Protein AF-0000000080264512 (afdb_homodimer)

Structure (mmCIF, N/CA/C/O backbone):
data_AF-0000000080264512-model_v1
#
loop_
_entity.id
_entity.type
_entity.pdbx_description
1 polymer 'Long-chain-alcohol oxidase'
#
loop_
_atom_site.group_PDB
_atom_site.id
_atom_site.type_symbol
_atom_site.label_atom_id
_atom_site.label_alt_id
_atom_site.label_comp_id
_atom_site.label_asym_id
_atom_site.label_entity_id
_atom_site.label_seq_id
_atom_site.pdbx_PDB_ins_code
_atom_site.Cartn_x
_atom_site.Cartn_y
_atom_site.Cartn_z
_atom_site.occupancy
_atom_site.B_iso_or_equiv
_atom_site.auth_seq_id
_atom_site.auth_comp_id
_atom_site.auth_asym_id
_atom_site.auth_atom_id
_atom_site.pdbx_PDB_model_num
ATOM 1 N N . MET A 1 1 ? 17.234 -27.578 -36.781 1 35.91 1 MET A N 1
ATOM 2 C CA . MET A 1 1 ? 16.781 -27.188 -35.469 1 35.91 1 MET A CA 1
ATOM 3 C C . MET A 1 1 ? 16.281 -28.406 -34.688 1 35.91 1 MET A C 1
ATOM 5 O O . MET A 1 1 ? 15.617 -29.281 -35.25 1 35.91 1 MET A O 1
ATOM 9 N N . TYR A 1 2 ? 17.016 -28.656 -33.688 1 38.12 2 TYR A N 1
ATOM 10 C CA . TYR A 1 2 ? 16.656 -29.828 -32.875 1 38.12 2 TYR A CA 1
ATOM 11 C C . TYR A 1 2 ? 15.156 -29.812 -32.531 1 38.12 2 TYR A C 1
ATOM 13 O O . TYR A 1 2 ? 14.656 -28.875 -31.922 1 38.12 2 TYR A O 1
ATOM 21 N N . GLN A 1 3 ? 14.289 -30.547 -33.375 1 47.09 3 GLN A N 1
ATOM 22 C CA . GLN A 1 3 ? 12.898 -30.812 -33 1 47.09 3 GLN A CA 1
ATOM 23 C C . GLN A 1 3 ? 12.789 -32.062 -32.125 1 47.09 3 GLN A C 1
ATOM 25 O O . GLN A 1 3 ? 12.781 -33.188 -32.625 1 47.09 3 GLN A O 1
ATOM 30 N N . GLY A 1 4 ? 13.25 -32.094 -30.969 1 46.91 4 GLY A N 1
ATOM 31 C CA . GLY A 1 4 ? 13.266 -33.25 -30.094 1 46.91 4 GLY A CA 1
ATOM 32 C C . GLY A 1 4 ? 11.875 -33.75 -29.734 1 46.91 4 GLY A C 1
ATOM 33 O O . GLY A 1 4 ? 10.883 -33.062 -29.984 1 46.91 4 GLY A O 1
ATOM 34 N N . PRO A 1 5 ? 11.906 -35 -29.344 1 48.16 5 PRO A N 1
ATOM 35 C CA . PRO A 1 5 ? 10.633 -35.594 -28.953 1 48.16 5 PRO A CA 1
ATOM 36 C C . PRO A 1 5 ? 9.992 -34.844 -27.766 1 48.16 5 PRO A C 1
ATOM 38 O O . PRO A 1 5 ? 10.672 -34.156 -27.031 1 48.16 5 PRO A O 1
ATOM 41 N N . LEU A 1 6 ? 8.688 -35.031 -27.656 1 60.47 6 LEU A N 1
ATOM 42 C CA . LEU A 1 6 ? 7.902 -34.469 -26.547 1 60.47 6 LEU A CA 1
ATOM 43 C C . LEU A 1 6 ? 8.336 -35.062 -25.219 1 60.47 6 LEU A C 1
ATOM 45 O O . LEU A 1 6 ? 8.93 -36.156 -25.188 1 60.47 6 LEU A O 1
ATOM 49 N N . CYS A 1 7 ? 8.242 -34.375 -24.188 1 66 7 CYS A N 1
ATOM 50 C CA . CYS A 1 7 ? 8.641 -34.75 -22.844 1 66 7 CYS A CA 1
ATOM 51 C C . CYS A 1 7 ? 7.824 -35.969 -22.359 1 66 7 CYS A C 1
ATOM 53 O O . CYS A 1 7 ? 8.344 -36.844 -21.672 1 66 7 CYS A O 1
ATOM 55 N N . VAL A 1 8 ? 6.543 -36 -22.766 1 71.25 8 VAL A N 1
ATOM 56 C CA . VAL A 1 8 ? 5.676 -37.094 -22.359 1 71.25 8 VAL A CA 1
ATOM 57 C C . VAL A 1 8 ? 5.375 -38 -23.562 1 71.25 8 VAL A C 1
ATOM 59 O O . VAL A 1 8 ? 5.082 -37.5 -24.656 1 71.25 8 VAL A O 1
ATOM 62 N N . ASP A 1 9 ? 5.652 -39.312 -23.391 1 71.06 9 ASP A N 1
ATOM 63 C CA . ASP A 1 9 ? 5.379 -40.281 -24.453 1 71.06 9 ASP A CA 1
ATOM 64 C C . ASP A 1 9 ? 3.91 -40.688 -24.453 1 71.06 9 ASP A C 1
ATOM 66 O O . ASP A 1 9 ? 3.512 -41.625 -23.719 1 71.06 9 ASP A O 1
ATOM 70 N N . VAL A 1 10 ? 3.129 -40.188 -25.25 1 68.69 10 VAL A N 1
ATOM 71 C CA . VAL A 1 10 ? 1.685 -40.406 -25.266 1 68.69 10 VAL A CA 1
ATOM 72 C C . VAL A 1 10 ? 1.366 -41.75 -25.906 1 68.69 10 VAL A C 1
ATOM 74 O O . VAL A 1 10 ? 0.235 -42.219 -25.812 1 68.69 10 VAL A O 1
ATOM 77 N N . SER A 1 11 ? 2.361 -42.375 -26.469 1 76.06 11 SER A N 1
ATOM 78 C CA . SER A 1 11 ? 2.148 -43.688 -27.062 1 76.06 11 SER A CA 1
ATOM 79 C C . SER A 1 11 ? 2.293 -44.812 -26.031 1 76.06 11 SER A C 1
ATOM 81 O O . SER A 1 11 ? 1.875 -45.938 -26.266 1 76.06 11 SER A O 1
ATOM 83 N N . ARG A 1 12 ? 2.783 -44.438 -24.922 1 86.81 12 ARG A N 1
ATOM 84 C CA . ARG A 1 12 ? 2.977 -45.375 -23.812 1 86.81 12 ARG A CA 1
ATOM 85 C C . ARG A 1 12 ? 1.646 -45.719 -23.156 1 86.81 12 ARG A C 1
ATOM 87 O O . ARG A 1 12 ? 0.772 -44.875 -23.016 1 86.81 12 ARG A O 1
ATOM 94 N N . ASN A 1 13 ? 1.471 -47.031 -22.891 1 92.56 13 ASN A N 1
ATOM 95 C CA . ASN A 1 13 ? 0.283 -47.469 -22.172 1 92.56 13 ASN A CA 1
ATOM 96 C C . ASN A 1 13 ? 0.517 -47.5 -20.672 1 92.56 13 ASN A C 1
ATOM 98 O O . ASN A 1 13 ? 0.729 -48.562 -20.078 1 92.56 13 ASN A O 1
ATOM 102 N N . TYR A 1 14 ? 0.342 -46.5 -20.047 1 94.75 14 TYR A N 1
ATOM 103 C CA . TYR A 1 14 ? 0.571 -46.312 -18.609 1 94.75 14 TYR A CA 1
ATOM 104 C C . TYR A 1 14 ? -0.387 -47.156 -17.797 1 94.75 14 TYR A C 1
ATOM 106 O O . TYR A 1 14 ? -0.011 -47.688 -16.75 1 94.75 14 TYR A O 1
ATOM 114 N N . ALA A 1 15 ? -1.663 -47.312 -18.25 1 95.81 15 ALA A N 1
ATOM 115 C CA . ALA A 1 15 ? -2.701 -48 -17.5 1 95.81 15 ALA A CA 1
ATOM 116 C C . ALA A 1 15 ? -2.334 -49.469 -17.297 1 95.81 15 ALA A C 1
ATOM 118 O O . ALA A 1 15 ? -2.521 -50.031 -16.203 1 95.81 15 ALA A O 1
ATOM 119 N N . ASP A 1 16 ? -1.79 -50.062 -18.312 1 95.38 16 ASP A N 1
ATOM 120 C CA . ASP A 1 16 ? -1.408 -51.469 -18.234 1 95.38 16 ASP A CA 1
ATOM 121 C C . ASP A 1 16 ? -0.213 -51.688 -17.312 1 95.38 16 ASP A C 1
ATOM 123 O O . ASP A 1 16 ? -0.007 -52.781 -16.766 1 95.38 16 ASP A O 1
ATOM 127 N N . GLU A 1 17 ? 0.54 -50.656 -17.172 1 93.38 17 GLU A N 1
ATOM 128 C CA . GLU A 1 17 ? 1.74 -50.75 -16.344 1 93.38 17 GLU A CA 1
ATOM 129 C C . GLU A 1 17 ? 1.394 -50.688 -14.852 1 93.38 17 GLU A C 1
ATOM 131 O O . GLU A 1 17 ? 2.092 -51.281 -14.023 1 93.38 17 GLU A O 1
ATOM 136 N N . ILE A 1 18 ? 0.313 -50.031 -14.523 1 94.81 18 ILE A N 1
ATOM 137 C CA . ILE A 1 18 ? 0.167 -49.781 -13.094 1 94.81 18 ILE A CA 1
ATOM 138 C C . ILE A 1 18 ? -1.145 -50.406 -12.594 1 94.81 18 ILE A C 1
ATOM 140 O O . ILE A 1 18 ? -1.364 -50.5 -11.383 1 94.81 18 ILE A O 1
ATOM 144 N N . TRP A 1 19 ? -2.059 -50.906 -13.516 1 96.75 19 TRP A N 1
ATOM 145 C CA . TRP A 1 19 ? -3.357 -51.406 -13.078 1 96.75 19 TRP A CA 1
ATOM 146 C C . TRP A 1 19 ? -3.697 -52.719 -13.789 1 96.75 19 TRP A C 1
ATOM 148 O O . TRP A 1 19 ? -3.303 -52.906 -14.938 1 96.75 19 TRP A O 1
ATOM 158 N N . ASP A 1 20 ? -4.473 -53.562 -13.125 1 97.06 20 ASP A N 1
ATOM 159 C CA . ASP A 1 20 ? -5.074 -54.719 -13.773 1 97.06 20 ASP A CA 1
ATOM 160 C C . ASP A 1 20 ? -6.414 -54.375 -14.406 1 97.06 20 ASP A C 1
ATOM 162 O O . ASP A 1 20 ? -6.824 -53.219 -14.398 1 97.06 20 ASP A O 1
ATOM 166 N N . ALA A 1 21 ? -7.066 -55.312 -15.016 1 97.06 21 ALA A N 1
ATOM 167 C CA . ALA A 1 21 ? -8.297 -55.062 -15.766 1 97.06 21 ALA A CA 1
ATOM 168 C C . ALA A 1 21 ? -9.406 -54.562 -14.852 1 97.06 21 ALA A C 1
ATOM 170 O O . ALA A 1 21 ? -10.195 -53.688 -15.242 1 97.06 21 ALA A O 1
ATOM 171 N N . SER A 1 22 ? -9.492 -55.125 -13.672 1 97.44 22 SER A N 1
ATOM 172 C CA . SER A 1 22 ? -10.531 -54.719 -12.727 1 97.44 22 SER A CA 1
ATOM 173 C C . SER A 1 22 ? -10.312 -53.281 -12.234 1 97.44 22 SER A C 1
ATOM 175 O O . SER A 1 22 ? -11.273 -52.531 -12.07 1 97.44 22 SER A O 1
ATOM 177 N N . GLN A 1 23 ? -9.102 -52.969 -11.984 1 97.69 23 GLN A N 1
ATOM 178 C CA . GLN A 1 23 ? -8.773 -51.594 -11.547 1 97.69 23 GLN A CA 1
ATOM 179 C C . GLN A 1 23 ? -9.102 -50.594 -12.633 1 97.69 23 GLN A C 1
ATOM 181 O O . GLN A 1 23 ? -9.594 -49.5 -12.336 1 97.69 23 GLN A O 1
ATOM 186 N N . LYS A 1 24 ? -8.836 -50.875 -13.852 1 98.06 24 LYS A N 1
ATOM 187 C CA . LYS A 1 24 ? -9.156 -50 -14.977 1 98.06 24 LYS A CA 1
ATOM 188 C C . LYS A 1 24 ? -10.656 -49.75 -15.07 1 98.06 24 LYS A C 1
ATOM 190 O O . LYS A 1 24 ? -11.094 -48.625 -15.32 1 98.06 24 LYS A O 1
ATOM 195 N N . ARG A 1 25 ? -11.383 -50.812 -14.883 1 97.81 25 ARG A N 1
ATOM 196 C CA . ARG A 1 25 ? -12.836 -50.688 -14.906 1 97.81 25 ARG A CA 1
ATOM 197 C C . ARG A 1 25 ? -13.336 -49.812 -13.766 1 97.81 25 ARG A C 1
ATOM 199 O O . ARG A 1 25 ? -14.281 -49.062 -13.938 1 97.81 25 ARG A O 1
ATOM 206 N N . ALA A 1 26 ? -12.703 -50.031 -12.625 1 97.94 26 ALA A N 1
ATOM 207 C CA . ALA A 1 26 ? -13.055 -49.188 -11.469 1 97.94 26 ALA A CA 1
ATOM 208 C C . ALA A 1 26 ? -12.805 -47.719 -11.75 1 97.94 26 ALA A C 1
ATOM 210 O O . ALA A 1 26 ? -13.633 -46.875 -11.422 1 97.94 26 ALA A O 1
ATOM 211 N N . VAL A 1 27 ? -11.641 -47.375 -12.344 1 97.94 27 VAL A N 1
ATOM 212 C CA . VAL A 1 27 ? -11.273 -46 -12.68 1 97.94 27 VAL A CA 1
ATOM 213 C C . VAL A 1 27 ? -12.32 -45.406 -13.617 1 97.94 27 VAL A C 1
ATOM 215 O O . VAL A 1 27 ? -12.75 -44.25 -13.438 1 97.94 27 VAL A O 1
ATOM 218 N N . ALA A 1 28 ? -12.734 -46.156 -14.594 1 98.19 28 ALA A N 1
ATOM 219 C CA . ALA A 1 28 ? -13.742 -45.688 -15.547 1 98.19 28 ALA A CA 1
ATOM 220 C C . ALA A 1 28 ? -15.062 -45.375 -14.852 1 98.19 28 ALA A C 1
ATOM 222 O O . ALA A 1 28 ? -15.688 -44.344 -15.117 1 98.19 28 ALA A O 1
ATOM 223 N N . ALA A 1 29 ? -15.492 -46.25 -13.969 1 98.19 29 ALA A N 1
ATOM 224 C CA . ALA A 1 29 ? -16.766 -46.094 -13.273 1 98.19 29 ALA A CA 1
ATOM 225 C C . ALA A 1 29 ? -16.734 -44.875 -12.352 1 98.19 29 ALA A C 1
ATOM 227 O O . ALA A 1 29 ? -17.703 -44.125 -12.289 1 98.19 29 ALA A O 1
ATOM 228 N N . ILE A 1 30 ? -15.68 -44.75 -11.633 1 98.06 30 ILE A N 1
ATOM 229 C CA . ILE A 1 30 ? -15.531 -43.625 -10.703 1 98.06 30 ILE A CA 1
ATOM 230 C C . ILE A 1 30 ? -15.469 -42.312 -11.484 1 98.06 30 ILE A C 1
ATOM 232 O O . ILE A 1 30 ? -16.109 -41.344 -11.109 1 98.06 30 ILE A O 1
ATOM 236 N N . GLY A 1 31 ? -14.656 -42.25 -12.578 1 98.38 31 GLY A N 1
ATOM 237 C CA . GLY A 1 31 ? -14.594 -41.094 -13.422 1 98.38 31 GLY A CA 1
ATOM 238 C C . GLY A 1 31 ? -15.953 -40.656 -13.953 1 98.38 31 GLY A C 1
ATOM 239 O O . GLY A 1 31 ? -16.297 -39.469 -13.938 1 98.38 31 GLY A O 1
ATOM 240 N N . ASP A 1 32 ? -16.734 -41.625 -14.398 1 98.25 32 ASP A N 1
ATOM 241 C CA . ASP A 1 32 ? -18.047 -41.375 -14.953 1 98.25 32 ASP A CA 1
ATOM 242 C C . ASP A 1 32 ? -19.031 -40.906 -13.875 1 98.25 32 ASP A C 1
ATOM 244 O O . ASP A 1 32 ? -20.062 -40.312 -14.172 1 98.25 32 ASP A O 1
ATOM 248 N N . ALA A 1 33 ? -18.734 -41.25 -12.633 1 98 33 ALA A N 1
ATOM 249 C CA . ALA A 1 33 ? -19.562 -40.75 -11.531 1 98 33 ALA A CA 1
ATOM 250 C C . ALA A 1 33 ? -19.219 -39.312 -11.172 1 98 33 ALA A C 1
ATOM 252 O O . ALA A 1 33 ? -20.094 -38.562 -10.742 1 98 33 ALA A O 1
ATOM 253 N N . ILE A 1 34 ? -18 -38.969 -11.305 1 97.94 34 ILE A N 1
ATOM 254 C CA . ILE A 1 34 ? -17.547 -37.594 -11 1 97.94 34 ILE A CA 1
ATOM 255 C C . ILE A 1 34 ? -18 -36.656 -12.102 1 97.94 34 ILE A C 1
ATOM 257 O O . ILE A 1 34 ? -18.578 -35.594 -11.82 1 97.94 34 ILE A O 1
ATOM 261 N N . VAL A 1 35 ? -17.703 -36.969 -13.328 1 98.12 35 VAL A N 1
ATOM 262 C CA . VAL A 1 35 ? -18.25 -36.312 -14.5 1 98.12 35 VAL A CA 1
ATOM 263 C C . VAL A 1 35 ? -19.281 -37.219 -15.172 1 98.12 35 VAL A C 1
ATOM 265 O O . VAL A 1 35 ? -18.953 -37.969 -16.078 1 98.12 35 VAL A O 1
ATOM 268 N N . ALA A 1 36 ? -20.531 -36.969 -14.852 1 97.56 36 ALA A N 1
ATOM 269 C CA . ALA A 1 36 ? -21.578 -37.938 -15.219 1 97.56 36 ALA A CA 1
ATOM 270 C C . ALA A 1 36 ? -22.516 -37.344 -16.266 1 97.56 36 ALA A C 1
ATOM 272 O O . ALA A 1 36 ? -22.672 -36.125 -16.359 1 97.56 36 ALA A O 1
ATOM 273 N N . THR A 1 37 ? -23.078 -38.25 -17 1 97.25 37 THR A N 1
ATOM 274 C CA . THR A 1 37 ? -24.234 -37.875 -17.797 1 97.25 37 THR A CA 1
ATOM 275 C C . THR A 1 37 ? -25.406 -37.5 -16.906 1 97.25 37 THR A C 1
ATOM 277 O O . THR A 1 37 ? -25.75 -38.219 -15.984 1 97.25 37 THR A O 1
ATOM 280 N N . LEU A 1 38 ? -25.984 -36.375 -17.203 1 97.31 38 LEU A N 1
ATOM 281 C CA . LEU A 1 38 ? -27.109 -35.906 -16.406 1 97.31 38 LEU A CA 1
ATOM 282 C C . LEU A 1 38 ? -28.438 -36.438 -16.984 1 97.31 38 LEU A C 1
ATOM 284 O O . LEU A 1 38 ? -28.672 -36.312 -18.188 1 97.31 38 LEU A O 1
ATOM 288 N N . PRO A 1 39 ? -29.281 -36.938 -16.094 1 96.12 39 PRO A N 1
ATOM 289 C CA . PRO A 1 39 ? -30.641 -37.219 -16.547 1 96.12 39 PRO A CA 1
ATOM 290 C C . PRO A 1 39 ? -31.375 -36 -17.047 1 96.12 39 PRO A C 1
ATOM 292 O O . PRO A 1 39 ? -30.984 -34.875 -16.734 1 96.12 39 PRO A O 1
ATOM 295 N N . ALA A 1 40 ? -32.438 -36.188 -17.766 1 95.75 40 ALA A N 1
ATOM 296 C CA . ALA A 1 40 ? -33.156 -35.125 -18.453 1 95.75 40 ALA A CA 1
ATOM 297 C C . ALA A 1 40 ? -33.625 -34.062 -17.469 1 95.75 40 ALA A C 1
ATOM 299 O O . ALA A 1 40 ? -33.531 -32.844 -17.75 1 95.75 40 ALA A O 1
ATOM 300 N N . ASN A 1 41 ? -34.062 -34.406 -16.344 1 95.88 41 ASN A N 1
ATOM 301 C CA . ASN A 1 41 ? -34.531 -33.469 -15.359 1 95.88 41 ASN A CA 1
ATOM 302 C C . ASN A 1 41 ? -33.406 -32.625 -14.789 1 95.88 41 ASN A C 1
ATOM 304 O O . ASN A 1 41 ? -33.562 -31.422 -14.578 1 95.88 41 ASN A O 1
ATOM 308 N N . GLU A 1 42 ? -32.281 -33.25 -14.547 1 96.19 42 GLU A N 1
ATOM 309 C CA . GLU A 1 42 ? -31.125 -32.531 -14.023 1 96.19 42 GLU A CA 1
ATOM 310 C C . GLU A 1 42 ? -30.5 -31.625 -15.078 1 96.19 42 GLU A C 1
ATOM 312 O O . GLU A 1 42 ? -30.047 -30.516 -14.773 1 96.19 42 GLU A O 1
ATOM 317 N N . ALA A 1 43 ? -30.484 -32.125 -16.297 1 96.88 43 ALA A N 1
ATOM 318 C CA . ALA A 1 43 ? -30 -31.281 -17.391 1 96.88 43 ALA A CA 1
ATOM 319 C C . ALA A 1 43 ? -30.844 -30.016 -17.531 1 96.88 43 ALA A C 1
ATOM 321 O O . ALA A 1 43 ? -30.328 -28.922 -17.766 1 96.88 43 ALA A O 1
ATOM 322 N N . ALA A 1 44 ? -32.156 -30.188 -17.391 1 96.12 44 ALA A N 1
ATOM 323 C CA . ALA A 1 44 ? -33.062 -29.062 -17.469 1 96.12 44 ALA A CA 1
ATOM 324 C C . ALA A 1 44 ? -32.844 -28.078 -16.312 1 96.12 44 ALA A C 1
ATOM 326 O O . ALA A 1 44 ? -32.938 -26.875 -16.484 1 96.12 44 ALA A O 1
ATOM 327 N N . ASP A 1 45 ? -32.594 -28.656 -15.203 1 95.5 45 ASP A N 1
ATOM 328 C CA . ASP A 1 45 ? -32.281 -27.828 -14.031 1 95.5 45 ASP A CA 1
ATOM 329 C C . ASP A 1 45 ? -31.016 -27 -14.258 1 95.5 45 ASP A C 1
ATOM 331 O O . ASP A 1 45 ? -30.984 -25.812 -13.969 1 95.5 45 ASP A O 1
ATOM 335 N N . MET A 1 46 ? -29.984 -27.609 -14.711 1 95.44 46 MET A N 1
ATOM 336 C CA . MET A 1 46 ? -28.734 -26.922 -15.023 1 95.44 46 MET A CA 1
ATOM 337 C C . MET A 1 46 ? -28.969 -25.797 -16.031 1 95.44 46 MET A C 1
ATOM 339 O O . MET A 1 46 ? -28.516 -24.672 -15.828 1 95.44 46 MET A O 1
ATOM 343 N N . LEU A 1 47 ? -29.688 -26.078 -17.062 1 94.75 47 LEU A N 1
ATOM 344 C CA . LEU A 1 47 ? -29.922 -25.141 -18.156 1 94.75 47 LEU A CA 1
ATOM 345 C C . LEU A 1 47 ? -30.812 -23.984 -17.688 1 94.75 47 LEU A C 1
ATOM 347 O O . LEU A 1 47 ? -30.672 -22.859 -18.156 1 94.75 47 LEU A O 1
ATOM 351 N N . GLY A 1 48 ? -31.672 -24.219 -16.781 1 91.69 48 GLY A N 1
ATOM 352 C CA . GLY A 1 48 ? -32.594 -23.219 -16.266 1 91.69 48 GLY A CA 1
ATOM 353 C C . GLY A 1 48 ? -31.906 -22.172 -15.414 1 91.69 48 GLY A C 1
ATOM 354 O O . GLY A 1 48 ? -32.469 -21.078 -15.203 1 91.69 48 GLY A O 1
ATOM 355 N N . GLN A 1 49 ? -30.781 -22.438 -14.938 1 89.25 49 GLN A N 1
ATOM 356 C CA . GLN A 1 49 ? -30.094 -21.547 -14.016 1 89.25 49 GLN A CA 1
ATOM 357 C C . GLN A 1 49 ? -29.031 -20.719 -14.742 1 89.25 49 GLN A C 1
ATOM 359 O O . GLN A 1 49 ? -28.344 -19.906 -14.125 1 89.25 49 GLN A O 1
ATOM 364 N N . LEU A 1 50 ? -28.938 -20.922 -15.984 1 90.12 50 LEU A N 1
ATOM 365 C CA . LEU A 1 50 ? -27.969 -20.156 -16.75 1 90.12 50 LEU A CA 1
ATOM 366 C C . LEU A 1 50 ? -28.391 -18.703 -16.891 1 90.12 50 LEU A C 1
ATOM 368 O O . LEU A 1 50 ? -29.578 -18.391 -16.875 1 90.12 50 LEU A O 1
ATOM 372 N N . PRO A 1 51 ? -27.406 -17.844 -16.953 1 86.12 51 PRO A N 1
ATOM 373 C CA . PRO A 1 51 ? -27.75 -16.438 -17.156 1 86.12 51 PRO A CA 1
ATOM 374 C C . PRO A 1 51 ? -28.641 -16.203 -18.375 1 86.12 51 PRO A C 1
ATOM 376 O O . PRO A 1 51 ? -28.438 -16.859 -19.406 1 86.12 51 PRO A O 1
ATOM 379 N N . PRO A 1 52 ? -29.547 -15.211 -18.281 1 82.94 52 PRO A N 1
ATOM 380 C CA . PRO A 1 52 ? -30.516 -15.008 -19.359 1 82.94 52 PRO A CA 1
ATOM 381 C C . PRO A 1 52 ? -29.891 -14.477 -20.641 1 82.94 52 PRO A C 1
ATOM 383 O O . PRO A 1 52 ? -30.406 -14.711 -21.734 1 82.94 52 PRO A O 1
ATOM 386 N N . ASP A 1 53 ? -28.766 -13.852 -20.484 1 85.44 53 ASP A N 1
ATOM 387 C CA . ASP A 1 53 ? -28.172 -13.203 -21.656 1 85.44 53 ASP A CA 1
ATOM 388 C C . ASP A 1 53 ? -27.266 -14.164 -22.406 1 85.44 53 ASP A C 1
ATOM 390 O O . ASP A 1 53 ? -26.688 -13.805 -23.438 1 85.44 53 ASP A O 1
ATOM 394 N N . MET A 1 54 ? -27.219 -15.398 -22 1 90.12 54 MET A N 1
ATOM 395 C CA . MET A 1 54 ? -26.406 -16.375 -22.719 1 90.12 54 MET A CA 1
ATOM 396 C C . MET A 1 54 ? -27.016 -16.703 -24.062 1 90.12 54 MET A C 1
ATOM 398 O O . MET A 1 54 ? -28.234 -16.828 -24.188 1 90.12 54 MET A O 1
ATOM 402 N N . SER A 1 55 ? -26.203 -16.844 -25.094 1 90.56 55 SER A N 1
ATOM 403 C CA . SER A 1 55 ? -26.672 -17.078 -26.453 1 90.56 55 SER A CA 1
ATOM 404 C C . SER A 1 55 ? -27.266 -18.469 -26.609 1 90.56 55 SER A C 1
ATOM 406 O O . SER A 1 55 ? -26.922 -19.391 -25.859 1 90.56 55 SER A O 1
ATOM 408 N N . GLU A 1 56 ? -28.094 -18.641 -27.516 1 92.56 56 GLU A N 1
ATOM 409 C CA . GLU A 1 56 ? -28.703 -19.953 -27.781 1 92.56 56 GLU A CA 1
ATOM 410 C C . GLU A 1 56 ? -27.656 -20.953 -28.266 1 92.56 56 GLU A C 1
ATOM 412 O O . GLU A 1 56 ? -27.75 -22.141 -27.969 1 92.56 56 GLU A O 1
ATOM 417 N N . ALA A 1 57 ? -26.75 -20.484 -29 1 93.88 57 ALA A N 1
ATOM 418 C CA . ALA A 1 57 ? -25.672 -21.344 -29.469 1 93.88 57 ALA A CA 1
ATOM 419 C C . ALA A 1 57 ? -24.906 -21.938 -28.281 1 93.88 57 ALA A C 1
ATOM 421 O O . ALA A 1 57 ? -24.578 -23.125 -28.281 1 93.88 57 ALA A O 1
ATOM 422 N N . GLN A 1 58 ? -24.641 -21.172 -27.359 1 93.19 58 GLN A N 1
ATOM 423 C CA . GLN A 1 58 ? -23.953 -21.641 -26.172 1 93.19 58 GLN A CA 1
ATOM 424 C C . GLN A 1 58 ? -24.828 -22.594 -25.344 1 93.19 58 GLN A C 1
ATOM 426 O O . GLN A 1 58 ? -24.344 -23.578 -24.812 1 93.19 58 GLN A O 1
ATOM 431 N N . ARG A 1 59 ? -26.062 -22.281 -25.266 1 94.88 59 ARG A N 1
ATOM 432 C CA . ARG A 1 59 ? -27 -23.156 -24.562 1 94.88 59 ARG A CA 1
ATOM 433 C C . ARG A 1 59 ? -27.047 -24.547 -25.203 1 94.88 59 ARG A C 1
ATOM 435 O O . ARG A 1 59 ? -27.156 -25.547 -24.5 1 94.88 59 ARG A O 1
ATOM 442 N N . ALA A 1 60 ? -27.031 -24.516 -26.5 1 96.12 60 ALA A N 1
ATOM 443 C CA . ALA A 1 60 ? -27.047 -25.781 -27.219 1 96.12 60 ALA A CA 1
ATOM 444 C C . ALA A 1 60 ? -25.797 -26.609 -26.891 1 96.12 60 ALA A C 1
ATOM 446 O O . ALA A 1 60 ? -25.891 -27.828 -26.703 1 96.12 60 ALA A O 1
ATOM 447 N N . LEU A 1 61 ? -24.672 -25.984 -26.859 1 96.94 61 LEU A N 1
ATOM 448 C CA . LEU A 1 61 ? -23.438 -26.672 -26.516 1 96.94 61 LEU A CA 1
ATOM 449 C C . LEU A 1 61 ? -23.484 -27.188 -25.078 1 96.94 61 LEU A C 1
ATOM 451 O O . LEU A 1 61 ? -22.969 -28.266 -24.797 1 96.94 61 LEU A O 1
ATOM 455 N N . LEU A 1 62 ? -24.109 -26.453 -24.219 1 97.56 62 LEU A N 1
ATOM 456 C CA . LEU A 1 62 ? -24.203 -26.844 -22.812 1 97.56 62 LEU A CA 1
ATOM 457 C C . LEU A 1 62 ? -25.172 -28.016 -22.641 1 97.56 62 LEU A C 1
ATOM 459 O O . LEU A 1 62 ? -25.016 -28.828 -21.734 1 97.56 62 LEU A O 1
ATOM 463 N N . ARG A 1 63 ? -26.156 -28.125 -23.547 1 96.94 63 ARG A N 1
ATOM 464 C CA . ARG A 1 63 ? -27.031 -29.297 -23.547 1 96.94 63 ARG A CA 1
ATOM 465 C C . ARG A 1 63 ? -26.234 -30.562 -23.844 1 96.94 63 ARG A C 1
ATOM 467 O O . ARG A 1 63 ? -26.438 -31.609 -23.219 1 96.94 63 ARG A O 1
ATOM 474 N N . GLU A 1 64 ? -25.344 -30.438 -24.766 1 97.56 64 GLU A N 1
ATOM 475 C CA . GLU A 1 64 ? -24.453 -31.562 -25.062 1 97.56 64 GLU A CA 1
ATOM 476 C C . GLU A 1 64 ? -23.516 -31.844 -23.891 1 97.56 64 GLU A C 1
ATOM 478 O O . GLU A 1 64 ? -23.25 -33 -23.562 1 97.56 64 GLU A O 1
ATOM 483 N N . TYR A 1 65 ? -23.016 -30.797 -23.359 1 97.94 65 TYR A N 1
ATOM 484 C CA . TYR A 1 65 ? -22.125 -30.906 -22.203 1 97.94 65 TYR A CA 1
ATOM 485 C C . TYR A 1 65 ? -22.781 -31.672 -21.062 1 97.94 65 TYR A C 1
ATOM 487 O O . TYR A 1 65 ? -22.141 -32.469 -20.391 1 97.94 65 TYR A O 1
ATOM 495 N N . ALA A 1 66 ? -24.078 -31.453 -20.859 1 98.06 66 ALA A N 1
ATOM 496 C CA . ALA A 1 66 ? -24.828 -32.125 -19.797 1 98.06 66 ALA A CA 1
ATOM 497 C C . ALA A 1 66 ? -24.781 -33.656 -20 1 98.06 66 ALA A C 1
ATOM 499 O O . ALA A 1 66 ? -24.922 -34.406 -19.031 1 98.06 66 ALA A O 1
ATOM 500 N N . GLN A 1 67 ? -24.484 -34.062 -21.219 1 97.62 67 GLN A N 1
ATOM 501 C CA . GLN A 1 67 ? -24.531 -35.5 -21.531 1 97.62 67 GLN A CA 1
ATOM 502 C C . GLN A 1 67 ? -23.125 -36.094 -21.578 1 97.62 67 GLN A C 1
ATOM 504 O O . GLN A 1 67 ? -22.969 -37.312 -21.688 1 97.62 67 GLN A O 1
ATOM 509 N N . MET A 1 68 ? -22.172 -35.312 -21.438 1 97.94 68 MET A N 1
ATOM 510 C CA . MET A 1 68 ? -20.797 -35.812 -21.5 1 97.94 68 MET A CA 1
ATOM 511 C C . MET A 1 68 ? -20.406 -36.5 -20.203 1 97.94 68 MET A C 1
ATOM 513 O O . MET A 1 68 ? -20.859 -36.094 -19.125 1 97.94 68 MET A O 1
ATOM 517 N N . LYS A 1 69 ? -19.609 -37.5 -20.312 1 98 69 LYS A N 1
ATOM 518 C CA . LYS A 1 69 ? -19.047 -38.188 -19.156 1 98 69 LYS A CA 1
ATOM 519 C C . LYS A 1 69 ? -17.547 -38.375 -19.297 1 98 69 LYS A C 1
ATOM 521 O O . LYS A 1 69 ? -16.984 -38.094 -20.359 1 98 69 LYS A O 1
ATOM 526 N N . PHE A 1 70 ? -16.891 -38.844 -18.281 1 98.25 70 PHE A N 1
ATOM 527 C CA . PHE A 1 70 ? -15.438 -38.938 -18.219 1 98.25 70 PHE A CA 1
ATOM 528 C C . PHE A 1 70 ? -14.891 -39.812 -19.328 1 98.25 70 PHE A C 1
ATOM 530 O O . PHE A 1 70 ? -13.938 -39.469 -20 1 98.25 70 PHE A O 1
ATOM 537 N N . THR A 1 71 ? -15.5 -40.938 -19.578 1 97.94 71 THR A N 1
ATOM 538 C CA . THR A 1 71 ? -14.977 -41.938 -20.531 1 97.94 71 THR A CA 1
ATOM 539 C C . THR A 1 71 ? -15.25 -41.5 -21.969 1 97.94 71 THR A C 1
ATOM 541 O O . THR A 1 71 ? -14.914 -42.219 -22.906 1 97.94 71 THR A O 1
ATOM 544 N N . ASP A 1 72 ? -15.867 -40.344 -22.125 1 97.75 72 ASP A N 1
ATOM 545 C CA . ASP A 1 72 ? -15.961 -39.75 -23.469 1 97.75 72 ASP A CA 1
ATOM 546 C C . ASP A 1 72 ? -14.617 -39.188 -23.906 1 97.75 72 ASP A C 1
ATOM 548 O O . ASP A 1 72 ? -14.414 -38.906 -25.094 1 97.75 72 ASP A O 1
ATOM 552 N N . VAL A 1 73 ? -13.734 -38.906 -22.953 1 96.94 73 VAL A N 1
ATOM 553 C CA . VAL A 1 73 ? -12.367 -38.531 -23.297 1 96.94 73 VAL A CA 1
ATOM 554 C C . VAL A 1 73 ? -11.68 -39.719 -24.016 1 96.94 73 VAL A C 1
ATOM 556 O O . VAL A 1 73 ? -11.727 -40.844 -23.547 1 96.94 73 VAL A O 1
ATOM 559 N N . PRO A 1 74 ? -11.055 -39.438 -25.156 1 92.5 74 PRO A N 1
ATOM 560 C CA . PRO A 1 74 ? -10.312 -40.5 -25.797 1 92.5 74 PRO A CA 1
ATOM 561 C C . PRO A 1 74 ? -9.227 -41.094 -24.906 1 92.5 74 PRO A C 1
ATOM 563 O O . PRO A 1 74 ? -8.367 -40.375 -24.406 1 92.5 74 PRO A O 1
ATOM 566 N N . ASP A 1 75 ? -9.258 -42.406 -24.641 1 93.56 75 ASP A N 1
ATOM 567 C CA . ASP A 1 75 ? -8.297 -43.156 -23.828 1 93.56 75 ASP A CA 1
ATOM 568 C C . ASP A 1 75 ? -8.273 -42.594 -22.391 1 93.56 75 ASP A C 1
ATOM 570 O O . ASP A 1 75 ? -7.207 -42.438 -21.797 1 93.56 75 ASP A O 1
ATOM 574 N N . ALA A 1 76 ? -9.375 -42.281 -21.859 1 95.75 76 ALA A N 1
ATOM 575 C CA . ALA A 1 76 ? -9.539 -41.594 -20.578 1 95.75 76 ALA A CA 1
ATOM 576 C C . ALA A 1 76 ? -8.773 -42.312 -19.484 1 95.75 76 ALA A C 1
ATOM 578 O O . ALA A 1 76 ? -8.062 -41.688 -18.688 1 95.75 76 ALA A O 1
ATOM 579 N N . VAL A 1 77 ? -8.867 -43.594 -19.391 1 96.81 77 VAL A N 1
ATOM 580 C CA . VAL A 1 77 ? -8.266 -44.375 -18.312 1 96.81 77 VAL A CA 1
ATOM 581 C C . VAL A 1 77 ? -6.746 -44.344 -18.422 1 96.81 77 VAL A C 1
ATOM 583 O O . VAL A 1 77 ? -6.055 -44.188 -17.406 1 96.81 77 VAL A O 1
ATOM 586 N N . ASN A 1 78 ? -6.27 -44.438 -19.609 1 95.62 78 ASN A N 1
ATOM 587 C CA . ASN A 1 78 ? -4.828 -44.344 -19.812 1 95.62 78 ASN A CA 1
ATOM 588 C C . ASN A 1 78 ? -4.316 -42.938 -19.5 1 95.62 78 ASN A C 1
ATOM 590 O O . ASN A 1 78 ? -3.209 -42.781 -19 1 95.62 78 ASN A O 1
ATOM 594 N N . MET A 1 79 ? -5.102 -41.969 -19.906 1 93.94 79 MET A N 1
ATOM 595 C CA . MET A 1 79 ? -4.723 -40.594 -19.594 1 93.94 79 MET A CA 1
ATOM 596 C C . MET A 1 79 ? -4.633 -40.375 -18.078 1 93.94 79 MET A C 1
ATOM 598 O O . MET A 1 79 ? -3.725 -39.719 -17.594 1 93.94 79 MET A O 1
ATOM 602 N N . MET A 1 80 ? -5.559 -40.938 -17.375 1 95 80 MET A N 1
ATOM 603 C CA . MET A 1 80 ? -5.52 -40.844 -15.914 1 95 80 MET A CA 1
ATOM 604 C C . MET A 1 80 ? -4.258 -41.5 -15.375 1 95 80 MET A C 1
ATOM 606 O O . MET A 1 80 ? -3.59 -40.969 -14.5 1 95 80 MET A O 1
ATOM 610 N N . ALA A 1 81 ? -3.936 -42.688 -15.875 1 95.31 81 ALA A N 1
ATOM 611 C CA . ALA A 1 81 ? -2.736 -43.406 -15.445 1 95.31 81 ALA A CA 1
ATOM 612 C C . ALA A 1 81 ? -1.478 -42.594 -15.734 1 95.31 81 ALA A C 1
ATOM 614 O O . ALA A 1 81 ? -0.554 -42.562 -14.922 1 95.31 81 ALA A O 1
ATOM 615 N N . MET A 1 82 ? -1.422 -42.031 -16.891 1 93.75 82 MET A N 1
ATOM 616 C CA . MET A 1 82 ? -0.292 -41.188 -17.266 1 93.75 82 MET A CA 1
ATOM 617 C C . MET A 1 82 ? -0.101 -40.062 -16.25 1 93.75 82 MET A C 1
ATOM 619 O O . MET A 1 82 ? 1.017 -39.812 -15.797 1 93.75 82 MET A O 1
ATOM 623 N N . HIS A 1 83 ? -1.209 -39.406 -15.906 1 93.31 83 HIS A N 1
ATOM 624 C CA . HIS A 1 83 ? -1.146 -38.281 -14.961 1 93.31 83 HIS A CA 1
ATOM 625 C C . HIS A 1 83 ? -0.668 -38.75 -13.594 1 93.31 83 HIS A C 1
ATOM 627 O O . HIS A 1 83 ? 0.11 -38.062 -12.93 1 93.31 83 HIS A O 1
ATOM 633 N N . LEU A 1 84 ? -1.067 -39.875 -13.164 1 93 84 LEU A N 1
ATOM 634 C CA . LEU A 1 84 ? -0.649 -40.406 -11.875 1 93 84 LEU A CA 1
ATOM 635 C C . LEU A 1 84 ? 0.839 -40.75 -11.875 1 93 84 LEU A C 1
ATOM 637 O O . LEU A 1 84 ? 1.561 -40.375 -10.938 1 93 84 LEU A O 1
ATOM 641 N N . VAL A 1 85 ? 1.285 -41.312 -12.898 1 91.94 85 VAL A N 1
ATOM 642 C CA . VAL A 1 85 ? 2.672 -41.781 -12.984 1 91.94 85 VAL A CA 1
ATOM 643 C C . VAL A 1 85 ? 3.602 -40.562 -13.039 1 91.94 85 VAL A C 1
ATOM 645 O O . VAL A 1 85 ? 4.652 -40.531 -12.391 1 91.94 85 VAL A O 1
ATOM 648 N N . GLU A 1 86 ? 3.221 -39.594 -13.727 1 90.88 86 GLU A N 1
ATOM 649 C CA . GLU A 1 86 ? 4.094 -38.438 -13.969 1 90.88 86 GLU A CA 1
ATOM 650 C C . GLU A 1 86 ? 4.07 -37.469 -12.789 1 90.88 86 GLU A C 1
ATOM 652 O O . GLU A 1 86 ? 5.035 -36.75 -12.555 1 90.88 86 GLU A O 1
ATOM 657 N N . THR A 1 87 ? 3.01 -37.5 -12.016 1 91.94 87 THR A N 1
ATOM 658 C CA . THR A 1 87 ? 2.834 -36.406 -11.078 1 91.94 87 THR A CA 1
ATOM 659 C C . THR A 1 87 ? 3.094 -36.875 -9.648 1 91.94 87 THR A C 1
ATOM 661 O O . THR A 1 87 ? 3.848 -36.219 -8.906 1 91.94 87 THR A O 1
ATOM 664 N N . VAL A 1 88 ? 2.523 -37.969 -9.219 1 89.81 88 VAL A N 1
ATOM 665 C CA . VAL A 1 88 ? 2.5 -38.281 -7.793 1 89.81 88 VAL A CA 1
ATOM 666 C C . VAL A 1 88 ? 3.641 -39.219 -7.453 1 89.81 88 VAL A C 1
ATOM 668 O O . VAL A 1 88 ? 4.211 -39.875 -8.336 1 89.81 88 VAL A O 1
ATOM 671 N N . SER A 1 89 ? 3.994 -39.281 -6.18 1 89.75 89 SER A N 1
ATOM 672 C CA . SER A 1 89 ? 5.047 -40.188 -5.684 1 89.75 89 SER A CA 1
ATOM 673 C C . SER A 1 89 ? 4.656 -41.625 -5.836 1 89.75 89 SER A C 1
ATOM 675 O O . SER A 1 89 ? 3.48 -41.969 -6.027 1 89.75 89 SER A O 1
ATOM 677 N N . PHE A 1 90 ? 5.621 -42.406 -5.668 1 89.38 90 PHE A N 1
ATOM 678 C CA . PHE A 1 90 ? 5.391 -43.844 -5.719 1 89.38 90 PHE A CA 1
ATOM 679 C C . PHE A 1 90 ? 4.426 -44.281 -4.621 1 89.38 90 PHE A C 1
ATOM 681 O O . PHE A 1 90 ? 3.537 -45.125 -4.859 1 89.38 90 PHE A O 1
ATOM 688 N N . LYS A 1 91 ? 4.629 -43.75 -3.514 1 88.69 91 LYS A N 1
ATOM 689 C CA . LYS A 1 91 ? 3.779 -44.094 -2.379 1 88.69 91 LYS A CA 1
ATOM 690 C C . LYS A 1 91 ? 2.318 -43.75 -2.658 1 88.69 91 LYS A C 1
ATOM 692 O O . LYS A 1 91 ? 1.427 -44.562 -2.408 1 88.69 91 LYS A O 1
ATOM 697 N N . LEU A 1 92 ? 2.064 -42.594 -3.172 1 88.75 92 LEU A N 1
ATOM 698 C CA . LEU A 1 92 ? 0.702 -42.156 -3.453 1 88.75 92 LEU A CA 1
ATOM 699 C C . LEU A 1 92 ? 0.088 -42.969 -4.578 1 88.75 92 LEU A C 1
ATOM 701 O O . LEU A 1 92 ? -1.101 -43.312 -4.539 1 88.75 92 LEU A O 1
ATOM 705 N N . ARG A 1 93 ? 0.836 -43.312 -5.559 1 90.75 93 ARG A N 1
ATOM 706 C CA . ARG A 1 93 ? 0.378 -44.156 -6.656 1 90.75 93 ARG A CA 1
ATOM 707 C C . ARG A 1 93 ? 0 -45.531 -6.148 1 90.75 93 ARG A C 1
ATOM 709 O O . ARG A 1 93 ? -1.019 -46.094 -6.559 1 90.75 93 ARG A O 1
ATOM 716 N N . TYR A 1 94 ? 0.837 -46.031 -5.289 1 91.19 94 TYR A N 1
ATOM 717 C CA . TYR A 1 94 ? 0.578 -47.344 -4.699 1 91.19 94 TYR A CA 1
ATOM 718 C C . TYR A 1 94 ? -0.722 -47.344 -3.904 1 91.19 94 TYR A C 1
ATOM 720 O O . TYR A 1 94 ? -1.551 -48.25 -4.047 1 91.19 94 TYR A O 1
ATOM 728 N N . LEU A 1 95 ? -0.89 -46.344 -3.123 1 90.88 95 LEU A N 1
ATOM 729 C CA . LEU A 1 95 ? -2.088 -46.25 -2.299 1 90.88 95 LEU A CA 1
ATOM 730 C C . LEU A 1 95 ? -3.338 -46.156 -3.168 1 90.88 95 LEU A C 1
ATOM 732 O O . LEU A 1 95 ? -4.379 -46.719 -2.832 1 90.88 95 LEU A O 1
ATOM 736 N N . MET A 1 96 ? -3.262 -45.438 -4.234 1 92 96 MET A N 1
ATOM 737 C CA . MET A 1 96 ? -4.379 -45.375 -5.172 1 92 96 MET A CA 1
ATOM 738 C C . MET A 1 96 ? -4.68 -46.75 -5.773 1 92 96 MET A C 1
ATOM 740 O O . MET A 1 96 ? -5.844 -47.125 -5.926 1 92 96 MET A O 1
ATOM 744 N N . GLY A 1 97 ? -3.637 -47.438 -6.105 1 93.69 97 GLY A N 1
ATOM 745 C CA . GLY A 1 97 ? -3.812 -48.781 -6.617 1 93.69 97 GLY A CA 1
ATOM 746 C C . GLY A 1 97 ? -4.508 -49.688 -5.633 1 93.69 97 GLY A C 1
ATOM 747 O O . GLY A 1 97 ? -5.363 -50.5 -6.023 1 93.69 97 GLY A O 1
ATOM 748 N N . VAL A 1 98 ? -4.152 -49.562 -4.395 1 94.06 98 VAL A N 1
ATOM 749 C CA . VAL A 1 98 ? -4.754 -50.375 -3.34 1 94.06 98 VAL A CA 1
ATOM 750 C C . VAL A 1 98 ? -6.234 -50 -3.199 1 94.06 98 VAL A C 1
ATOM 752 O O . VAL A 1 98 ? -7.086 -50.906 -3.104 1 94.06 98 VAL A O 1
ATOM 755 N N . LEU A 1 99 ? -6.52 -48.781 -3.191 1 95.19 99 LEU A N 1
ATOM 756 C CA . LEU A 1 99 ? -7.898 -48.312 -3.092 1 95.19 99 LEU A CA 1
ATOM 757 C C . LEU A 1 99 ? -8.742 -48.844 -4.238 1 95.19 99 LEU A C 1
ATOM 759 O O . LEU A 1 99 ? -9.844 -49.344 -4.02 1 95.19 99 LEU A O 1
ATOM 763 N N . LEU A 1 100 ? -8.25 -48.812 -5.449 1 96.25 100 LEU A N 1
ATOM 764 C CA . LEU A 1 100 ? -8.953 -49.281 -6.633 1 96.25 100 LEU A CA 1
ATOM 765 C C . LEU A 1 100 ? -9.148 -50.781 -6.582 1 96.25 100 LEU A C 1
ATOM 767 O O . LEU A 1 100 ? -10.188 -51.312 -7.016 1 96.25 100 LEU A O 1
ATOM 771 N N . LYS A 1 101 ? -8.18 -51.469 -6.031 1 96.06 101 LYS A N 1
ATOM 772 C CA . LYS A 1 101 ? -8.289 -52.906 -5.895 1 96.06 101 LYS A CA 1
ATOM 773 C C . LYS A 1 101 ? -9.438 -53.281 -4.961 1 96.06 101 LYS A C 1
ATOM 775 O O . LYS A 1 101 ? -10.219 -54.188 -5.262 1 96.06 101 LYS A O 1
ATOM 780 N N . PHE A 1 102 ? -9.539 -52.625 -3.887 1 96.12 102 PHE A N 1
ATOM 781 C CA . PHE A 1 102 ? -10.609 -52.875 -2.936 1 96.12 102 PHE A CA 1
ATOM 782 C C . PHE A 1 102 ? -11.969 -52.562 -3.545 1 96.12 102 PHE A C 1
ATOM 784 O O . PHE A 1 102 ? -12.922 -53.312 -3.383 1 96.12 102 PHE A O 1
ATOM 791 N N . LEU A 1 103 ? -12.062 -51.5 -4.25 1 97.06 103 LEU A N 1
ATOM 792 C CA . LEU A 1 103 ? -13.32 -51.062 -4.859 1 97.06 103 LEU A CA 1
ATOM 793 C C . LEU A 1 103 ? -13.734 -52.031 -5.965 1 97.06 103 LEU A C 1
ATOM 795 O O . LEU A 1 103 ? -14.891 -52.031 -6.402 1 97.06 103 LEU A O 1
ATOM 799 N N . SER A 1 104 ? -12.789 -52.844 -6.418 1 97.19 104 SER A N 1
ATOM 800 C CA . SER A 1 104 ? -13.039 -53.781 -7.508 1 97.19 104 SER A CA 1
ATOM 801 C C . SER A 1 104 ? -13.617 -55.094 -6.992 1 97.19 104 SER A C 1
ATOM 803 O O . SER A 1 104 ? -13.922 -56 -7.773 1 97.19 104 SER A O 1
ATOM 805 N N . THR A 1 105 ? -13.75 -55.188 -5.711 1 97 105 THR A N 1
ATOM 806 C CA . THR A 1 105 ? -14.32 -56.406 -5.105 1 97 105 THR A CA 1
ATOM 807 C C . THR A 1 105 ? -15.656 -56.094 -4.449 1 97 105 THR A C 1
ATOM 809 O O . THR A 1 105 ? -15.945 -54.938 -4.133 1 97 105 THR A O 1
ATOM 812 N N . ARG A 1 106 ? -16.469 -57.125 -4.23 1 96.31 106 ARG A N 1
ATOM 813 C CA . ARG A 1 106 ? -17.766 -56.969 -3.58 1 96.31 106 ARG A CA 1
ATOM 814 C C . ARG A 1 106 ? -17.594 -56.531 -2.127 1 96.31 106 ARG A C 1
ATOM 816 O O . ARG A 1 106 ? -18.188 -55.531 -1.693 1 96.31 106 ARG A O 1
ATOM 823 N N . ALA A 1 107 ? -16.734 -57.188 -1.409 1 95.19 107 ALA A N 1
ATOM 824 C CA . ALA A 1 107 ? -16.531 -56.906 0.012 1 95.19 107 ALA A CA 1
ATOM 825 C C . ALA A 1 107 ? -15.812 -55.594 0.219 1 95.19 107 ALA A C 1
ATOM 827 O O . ALA A 1 107 ? -16.141 -54.844 1.139 1 95.19 107 ALA A O 1
ATOM 828 N N . GLY A 1 108 ? -14.828 -55.312 -0.556 1 95.25 108 GLY A N 1
ATOM 829 C CA . GLY A 1 108 ? -14.109 -54.062 -0.448 1 95.25 108 GLY A CA 1
ATOM 830 C C . GLY A 1 108 ? -14.961 -52.844 -0.77 1 95.25 108 GLY A C 1
ATOM 831 O O . GLY A 1 108 ? -14.875 -51.844 -0.093 1 95.25 108 GLY A O 1
ATOM 832 N N . CYS A 1 109 ? -15.695 -53 -1.807 1 96.19 109 CYS A N 1
ATOM 833 C CA . CYS A 1 109 ? -16.594 -51.938 -2.193 1 96.19 109 CYS A CA 1
ATOM 834 C C . CYS A 1 109 ? -17.609 -51.656 -1.089 1 96.19 109 CYS A C 1
ATOM 836 O O . CYS A 1 109 ? -17.891 -50.5 -0.779 1 96.19 109 CYS A O 1
ATOM 838 N N . LEU A 1 110 ? -18.203 -52.688 -0.495 1 95.62 110 LEU A N 1
ATOM 839 C CA . LEU A 1 110 ? -19.141 -52.562 0.611 1 95.62 110 LEU A CA 1
ATOM 840 C C . LEU A 1 110 ? -18.484 -51.812 1.779 1 95.62 110 LEU A C 1
ATOM 842 O O . LEU A 1 110 ? -19.094 -50.906 2.369 1 95.62 110 LEU A O 1
ATOM 846 N N . ALA A 1 111 ? -17.328 -52.125 2.127 1 93.88 111 ALA A N 1
ATOM 847 C CA . ALA A 1 111 ? -16.609 -51.531 3.258 1 93.88 111 ALA A CA 1
ATOM 848 C C . ALA A 1 111 ? -16.328 -50.031 3.02 1 93.88 111 ALA A C 1
ATOM 850 O O . ALA A 1 111 ? -16.375 -49.25 3.953 1 93.88 111 ALA A O 1
ATOM 851 N N . LEU A 1 112 ? -16.094 -49.719 1.789 1 93.5 112 LEU A N 1
ATOM 852 C CA . LEU A 1 112 ? -15.609 -48.375 1.486 1 93.5 112 LEU A CA 1
ATOM 853 C C . LEU A 1 112 ? -16.766 -47.438 1.104 1 93.5 112 LEU A C 1
ATOM 855 O O . LEU A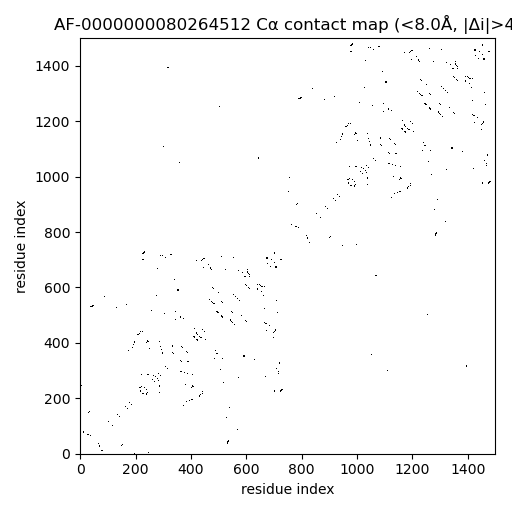 1 112 ? -16.703 -46.219 1.327 1 93.5 112 LEU A O 1
ATOM 859 N N . THR A 1 113 ? -17.812 -48 0.511 1 94.31 113 THR A N 1
ATOM 860 C CA . THR A 1 113 ? -18.859 -47.125 -0.02 1 94.31 113 THR A CA 1
ATOM 861 C C . THR A 1 113 ? -20.188 -47.406 0.691 1 94.31 113 THR A C 1
ATOM 863 O O . THR A 1 113 ? -21.125 -46.594 0.598 1 94.31 113 THR A O 1
ATOM 866 N N . GLY A 1 114 ? -20.297 -48.531 1.365 1 93.12 114 GLY A N 1
ATOM 867 C CA . GLY A 1 114 ? -21.547 -48.938 1.979 1 93.12 114 GLY A CA 1
ATOM 868 C C . GLY A 1 114 ? -22.453 -49.719 1.034 1 93.12 114 GLY A C 1
ATOM 869 O O . GLY A 1 114 ? -23.578 -50.062 1.402 1 93.12 114 GLY A O 1
ATOM 870 N N . SER A 1 115 ? -22.016 -49.969 -0.165 1 95.56 115 SER A N 1
ATOM 871 C CA . SER A 1 115 ? -22.812 -50.688 -1.162 1 95.56 115 SER A CA 1
ATOM 872 C C . SER A 1 115 ? -22.047 -51.906 -1.71 1 95.56 115 SER A C 1
ATOM 874 O O . SER A 1 115 ? -20.828 -51.844 -1.888 1 95.56 115 SER A O 1
ATOM 876 N N . ILE A 1 116 ? -22.766 -52.938 -2.029 1 93.5 116 ILE A N 1
ATOM 877 C CA . ILE A 1 116 ? -22.141 -54.156 -2.525 1 93.5 116 ILE A CA 1
ATOM 878 C C . ILE A 1 116 ? -21.688 -53.969 -3.971 1 93.5 116 ILE A C 1
ATOM 880 O O . ILE A 1 116 ? -22.5 -53.594 -4.836 1 93.5 116 ILE A O 1
ATOM 884 N N . GLY A 1 117 ? -20.453 -54.281 -4.07 1 90.88 117 GLY A N 1
ATOM 885 C CA . GLY A 1 117 ? -19.844 -54.094 -5.375 1 90.88 117 GLY A CA 1
ATOM 886 C C . GLY A 1 117 ? -19.766 -55.344 -6.203 1 90.88 117 GLY A C 1
ATOM 887 O O . GLY A 1 117 ? -20.562 -56.281 -6.031 1 90.88 117 GLY A O 1
ATOM 888 N N . PRO A 1 118 ? -18.766 -55.031 -7.129 1 97.25 118 PRO A N 1
ATOM 889 C CA . PRO A 1 118 ? -17.703 -54.062 -7.414 1 97.25 118 PRO A CA 1
ATOM 890 C C . PRO A 1 118 ? -18.25 -52.688 -7.805 1 97.25 118 PRO A C 1
ATOM 892 O O . PRO A 1 118 ? -19.438 -52.562 -8.102 1 97.25 118 PRO A O 1
ATOM 895 N N . VAL A 1 119 ? -17.406 -51.656 -7.832 1 98 119 VAL A N 1
ATOM 896 C CA . VAL A 1 119 ? -17.812 -50.25 -7.879 1 98 119 VAL A CA 1
ATOM 897 C C . VAL A 1 119 ? -18.516 -49.969 -9.203 1 98 119 VAL A C 1
ATOM 899 O O . VAL A 1 119 ? -19.422 -49.125 -9.266 1 98 119 VAL A O 1
ATOM 902 N N . TRP A 1 120 ? -18.156 -50.688 -10.367 1 97.62 120 TRP A N 1
ATOM 903 C CA . TRP A 1 120 ? -18.766 -50.438 -11.672 1 97.62 120 TRP A CA 1
ATOM 904 C C . TRP A 1 120 ? -20.188 -50.969 -11.734 1 97.62 120 TRP A C 1
ATOM 906 O O . TRP A 1 120 ? -20.906 -50.719 -12.711 1 97.62 120 TRP A O 1
ATOM 916 N N . GLU A 1 121 ? -20.609 -51.656 -10.758 1 97.31 121 GLU A N 1
ATOM 917 C CA . GLU A 1 121 ? -22 -52.156 -10.688 1 97.31 121 GLU A CA 1
ATOM 918 C C . GLU A 1 121 ? -22.875 -51.156 -9.914 1 97.31 121 GLU A C 1
ATOM 920 O O . GLU A 1 121 ? -24.109 -51.312 -9.914 1 97.31 121 GLU A O 1
ATOM 925 N N . LEU A 1 122 ? -22.266 -50.25 -9.266 1 97 122 LEU A N 1
ATOM 926 C CA . LEU A 1 122 ? -23.031 -49.188 -8.586 1 97 122 LEU A CA 1
ATOM 927 C C . LEU A 1 122 ? -23.453 -48.094 -9.562 1 97 122 LEU A C 1
ATOM 929 O O . LEU A 1 122 ? -22.797 -47.875 -10.578 1 97 122 LEU A O 1
ATOM 933 N N . ASP A 1 123 ? -24.562 -47.469 -9.242 1 94.88 123 ASP A N 1
ATOM 934 C CA . ASP A 1 123 ? -24.953 -46.312 -10.07 1 94.88 123 ASP A CA 1
ATOM 935 C C . ASP A 1 123 ? -24.078 -45.094 -9.766 1 94.88 123 ASP A C 1
ATOM 937 O O . ASP A 1 123 ? -23.5 -45 -8.672 1 94.88 123 ASP A O 1
ATOM 941 N N . ALA A 1 124 ? -23.969 -44.219 -10.68 1 95.19 124 ALA A N 1
ATOM 942 C CA . ALA A 1 124 ? -23.094 -43.031 -10.602 1 95.19 124 ALA A CA 1
ATOM 943 C C . ALA A 1 124 ? -23.391 -42.219 -9.367 1 95.19 124 ALA A C 1
ATOM 945 O O . ALA A 1 124 ? -22.484 -41.688 -8.727 1 95.19 124 ALA A O 1
ATOM 946 N N . ARG A 1 125 ? -24.594 -42.062 -9.016 1 94.12 125 ARG A N 1
ATOM 947 C CA . ARG A 1 125 ? -25 -41.25 -7.867 1 94.12 125 ARG A CA 1
ATOM 948 C C . ARG A 1 125 ? -24.484 -41.844 -6.566 1 94.12 125 ARG A C 1
ATOM 950 O O . ARG A 1 125 ? -24.031 -41.125 -5.676 1 94.12 125 ARG A O 1
ATOM 957 N N . THR A 1 126 ? -24.609 -43.156 -6.469 1 96.06 126 THR A N 1
ATOM 958 C CA . THR A 1 126 ? -24.125 -43.844 -5.281 1 96.06 126 THR A CA 1
ATOM 959 C C . THR A 1 126 ? -22.609 -43.656 -5.129 1 96.06 126 THR A C 1
ATOM 961 O O . THR A 1 126 ? -22.125 -43.406 -4.027 1 96.06 126 THR A O 1
ATOM 964 N N . ILE A 1 127 ? -21.953 -43.75 -6.211 1 97.19 127 ILE A N 1
ATOM 965 C CA . ILE A 1 127 ? -20.5 -43.594 -6.195 1 97.19 127 ILE A CA 1
ATOM 966 C C . ILE A 1 127 ? -20.172 -42.156 -5.781 1 97.19 127 ILE A C 1
ATOM 968 O O . ILE A 1 127 ? -19.312 -41.938 -4.918 1 97.19 127 ILE A O 1
ATOM 972 N N . ALA A 1 128 ? -20.828 -41.156 -6.367 1 96.19 128 ALA A N 1
ATOM 973 C CA . ALA A 1 128 ? -20.609 -39.75 -6.066 1 96.19 128 ALA A CA 1
ATOM 974 C C . ALA A 1 128 ? -20.875 -39.469 -4.594 1 96.19 128 ALA A C 1
ATOM 976 O O . ALA A 1 128 ? -20.125 -38.719 -3.955 1 96.19 128 ALA A O 1
ATOM 977 N N . GLN A 1 129 ? -21.906 -40 -4.043 1 95.62 129 GLN A N 1
ATOM 978 C CA . GLN A 1 129 ? -22.25 -39.781 -2.641 1 95.62 129 GLN A CA 1
ATOM 979 C C . GLN A 1 129 ? -21.188 -40.375 -1.719 1 95.62 129 GLN A C 1
ATOM 981 O O . GLN A 1 129 ? -20.891 -39.812 -0.664 1 95.62 129 GLN A O 1
ATOM 986 N N . ALA A 1 130 ? -20.734 -41.531 -2.113 1 95.88 130 ALA A N 1
ATOM 987 C CA . ALA A 1 130 ? -19.641 -42.125 -1.34 1 95.88 130 ALA A CA 1
ATOM 988 C C . ALA A 1 130 ? -18.422 -41.188 -1.312 1 95.88 130 ALA A C 1
ATOM 990 O O . ALA A 1 130 ? -17.797 -41 -0.266 1 95.88 130 ALA A O 1
ATOM 991 N N . LEU A 1 131 ? -18.078 -40.625 -2.447 1 95.25 131 LEU A N 1
ATOM 992 C CA . LEU A 1 131 ? -16.938 -39.719 -2.535 1 95.25 131 LEU A CA 1
ATOM 993 C C . LEU A 1 131 ? -17.172 -38.5 -1.661 1 95.25 131 LEU A C 1
ATOM 995 O O . LEU A 1 131 ? -16.234 -38 -1.007 1 95.25 131 LEU A O 1
ATOM 999 N N . ILE A 1 132 ? -18.328 -37.969 -1.629 1 94.25 132 ILE A N 1
ATOM 1000 C CA . ILE A 1 132 ? -18.656 -36.812 -0.811 1 94.25 132 ILE A CA 1
ATOM 1001 C C . ILE A 1 132 ? -18.5 -37.156 0.668 1 94.25 132 ILE A C 1
ATOM 1003 O O . ILE A 1 132 ? -17.984 -36.375 1.452 1 94.25 132 ILE A O 1
ATOM 1007 N N . ARG A 1 133 ? -18.891 -38.344 1.053 1 94.44 133 ARG A N 1
ATOM 1008 C CA . ARG A 1 133 ? -18.734 -38.812 2.43 1 94.44 133 ARG A CA 1
ATOM 1009 C C . ARG A 1 133 ? -17.266 -38.969 2.791 1 94.44 133 ARG A C 1
ATOM 1011 O O . ARG A 1 133 ? -16.859 -38.719 3.934 1 94.44 133 ARG A O 1
ATOM 1018 N N . TRP A 1 134 ? -16.5 -39.438 1.804 1 95.06 134 TRP A N 1
ATOM 1019 C CA . TRP A 1 134 ? -15.07 -39.625 2.023 1 95.06 134 TRP A CA 1
ATOM 1020 C C . TRP A 1 134 ? -14.398 -38.312 2.383 1 95.06 134 TRP A C 1
ATOM 1022 O O . TRP A 1 134 ? -13.406 -38.281 3.119 1 95.06 134 TRP A O 1
ATOM 1032 N N . ARG A 1 135 ? -14.891 -37.25 1.875 1 91.44 135 ARG A N 1
ATOM 1033 C CA . ARG A 1 135 ? -14.328 -35.938 2.078 1 91.44 135 ARG A CA 1
ATOM 1034 C C . ARG A 1 135 ? -14.219 -35.594 3.562 1 91.44 135 ARG A C 1
ATOM 1036 O O . ARG A 1 135 ? -13.258 -34.969 3.992 1 91.44 135 ARG A O 1
ATOM 1043 N N . ASP A 1 136 ? -15.172 -36.094 4.328 1 89.12 136 ASP A N 1
ATOM 1044 C CA . ASP A 1 136 ? -15.234 -35.75 5.746 1 89.12 136 ASP A CA 1
ATOM 1045 C C . ASP A 1 136 ? -14.961 -36.969 6.617 1 89.12 136 ASP A C 1
ATOM 1047 O O . ASP A 1 136 ? -15.203 -36.938 7.828 1 89.12 136 ASP A O 1
ATOM 1051 N N . ALA A 1 137 ? -14.422 -37.969 5.973 1 93.25 137 ALA A N 1
ATOM 1052 C CA . ALA A 1 137 ? -14.188 -39.219 6.711 1 93.25 137 ALA A CA 1
ATOM 1053 C C . ALA A 1 137 ? -13.055 -39.031 7.719 1 93.25 137 ALA A C 1
ATOM 1055 O O . ALA A 1 137 ? -12.094 -38.312 7.465 1 93.25 137 ALA A O 1
ATOM 1056 N N . PRO A 1 138 ? -13.102 -39.688 8.867 1 92.31 138 PRO A N 1
ATOM 1057 C CA . PRO A 1 138 ? -11.984 -39.656 9.828 1 92.31 138 PRO A CA 1
ATOM 1058 C C . PRO A 1 138 ? -10.75 -40.406 9.312 1 92.31 138 PRO A C 1
ATOM 1060 O O . PRO A 1 138 ? -9.625 -40.062 9.719 1 92.31 138 PRO A O 1
ATOM 1063 N N . ILE A 1 139 ? -10.984 -41.344 8.438 1 91.31 139 ILE A N 1
ATOM 1064 C CA . ILE A 1 139 ? -9.883 -42.125 7.867 1 91.31 139 ILE A CA 1
ATOM 1065 C C . ILE A 1 139 ? -9.195 -41.281 6.777 1 91.31 139 ILE A C 1
ATOM 1067 O O . ILE A 1 139 ? -9.797 -41 5.75 1 91.31 139 ILE A O 1
ATOM 1071 N N . GLU A 1 140 ? -7.949 -41.031 6.945 1 90 140 GLU A N 1
ATOM 1072 C CA . GLU A 1 140 ? -7.184 -40.156 6.066 1 90 140 GLU A CA 1
ATOM 1073 C C . GLU A 1 140 ? -7.09 -40.719 4.656 1 90 140 GLU A C 1
ATOM 1075 O O . GLU A 1 140 ? -7.113 -40 3.672 1 90 140 GLU A O 1
ATOM 1080 N N . LEU A 1 141 ? -6.996 -42 4.59 1 89.31 141 LEU A N 1
ATOM 1081 C CA . LEU A 1 141 ? -6.852 -42.656 3.291 1 89.31 141 LEU A CA 1
ATOM 1082 C C . LEU A 1 141 ? -8.062 -42.375 2.408 1 89.31 141 LEU A C 1
ATOM 1084 O O . LEU A 1 141 ? -7.934 -42.25 1.19 1 89.31 141 LEU A O 1
ATOM 1088 N N . LEU A 1 142 ? -9.195 -42.375 3.008 1 93.56 142 LEU A N 1
ATOM 1089 C CA . LEU A 1 142 ? -10.406 -42.062 2.26 1 93.56 142 LEU A CA 1
ATOM 1090 C C . LEU A 1 142 ? -10.414 -40.625 1.774 1 93.56 142 LEU A C 1
ATOM 1092 O O . LEU A 1 142 ? -10.812 -40.344 0.642 1 93.56 142 LEU A O 1
ATOM 1096 N N . ARG A 1 143 ? -9.938 -39.75 2.635 1 93.75 143 ARG A N 1
ATOM 1097 C CA . ARG A 1 143 ? -9.836 -38.344 2.227 1 93.75 143 ARG A CA 1
ATOM 1098 C C . ARG A 1 143 ? -8.828 -38.156 1.094 1 93.75 143 ARG A C 1
ATOM 1100 O O . ARG A 1 143 ? -9.047 -37.375 0.172 1 93.75 143 ARG A O 1
ATOM 1107 N N . LEU A 1 144 ? -7.785 -38.906 1.216 1 91.94 144 LEU A N 1
ATOM 1108 C CA . LEU A 1 144 ? -6.762 -38.906 0.176 1 91.94 144 LEU A CA 1
ATOM 1109 C C . LEU A 1 144 ? -7.328 -39.406 -1.148 1 91.94 144 LEU A C 1
ATOM 1111 O O . LEU A 1 144 ? -7.047 -38.812 -2.205 1 91.94 144 LEU A O 1
ATOM 1115 N N . GLY A 1 145 ? -8.047 -40.469 -1.041 1 91.62 145 GLY A N 1
ATOM 1116 C CA . GLY A 1 145 ? -8.664 -41.031 -2.232 1 91.62 145 GLY A CA 1
ATOM 1117 C C . GLY A 1 145 ? -9.633 -40.062 -2.904 1 91.62 145 GLY A C 1
ATOM 1118 O O . GLY A 1 145 ? -9.594 -39.875 -4.125 1 91.62 145 GLY A O 1
ATOM 1119 N N . GLN A 1 146 ? -10.508 -39.531 -2.078 1 93.75 146 GLN A N 1
ATOM 1120 C CA . GLN A 1 146 ? -11.461 -38.562 -2.59 1 93.75 146 GLN A CA 1
ATOM 1121 C C . GLN A 1 146 ? -10.75 -37.375 -3.256 1 93.75 146 GLN A C 1
ATOM 1123 O O . GLN A 1 146 ? -11.102 -37 -4.367 1 93.75 146 GLN A O 1
ATOM 1128 N N . PHE A 1 147 ? -9.766 -36.844 -2.602 1 92.38 147 PHE A N 1
ATOM 1129 C CA . PHE A 1 147 ? -9 -35.688 -3.074 1 92.38 147 PHE A CA 1
ATOM 1130 C C . PHE A 1 147 ? -8.32 -36 -4.402 1 92.38 147 PHE A C 1
ATOM 1132 O O . PHE A 1 147 ? -8.422 -35.219 -5.355 1 92.38 147 PHE A O 1
ATOM 1139 N N . GLY A 1 148 ? -7.715 -37.062 -4.465 1 91.38 148 GLY A N 1
ATOM 1140 C CA . GLY A 1 148 ? -6.957 -37.438 -5.648 1 91.38 148 GLY A CA 1
ATOM 1141 C C . GLY A 1 148 ? -7.836 -37.812 -6.824 1 91.38 148 GLY A C 1
ATOM 1142 O O . GLY A 1 148 ? -7.605 -37.375 -7.949 1 91.38 148 GLY A O 1
ATOM 1143 N N . LEU A 1 149 ? -8.836 -38.656 -6.602 1 94.12 149 LEU A N 1
ATOM 1144 C CA . LEU A 1 149 ? -9.695 -39.156 -7.676 1 94.12 149 LEU A CA 1
ATOM 1145 C C . LEU A 1 149 ? -10.492 -38.031 -8.305 1 94.12 149 LEU A C 1
ATOM 1147 O O . LEU A 1 149 ? -10.57 -37.906 -9.531 1 94.12 149 LEU A O 1
ATOM 1151 N N . CYS A 1 150 ? -11.039 -37.188 -7.469 1 94.62 150 CYS A N 1
ATOM 1152 C CA . CYS A 1 150 ? -11.805 -36.062 -8 1 94.62 150 CYS A CA 1
ATOM 1153 C C . CYS A 1 150 ? -10.898 -35.094 -8.758 1 94.62 150 CYS A C 1
ATOM 1155 O O . CYS A 1 150 ? -11.211 -34.688 -9.883 1 94.62 150 CYS A O 1
ATOM 1157 N N . GLY A 1 151 ? -9.758 -34.75 -8.156 1 93.56 151 GLY A N 1
ATOM 1158 C CA . GLY A 1 151 ? -8.844 -33.781 -8.75 1 93.56 151 GLY A CA 1
ATOM 1159 C C . GLY A 1 151 ? -8.312 -34.25 -10.102 1 93.56 151 GLY A C 1
ATOM 1160 O O . GLY A 1 151 ? -8.375 -33.5 -11.078 1 93.56 151 GLY A O 1
ATOM 1161 N N . VAL A 1 152 ? -7.812 -35.438 -10.188 1 94.69 152 VAL A N 1
ATOM 1162 C CA . VAL A 1 152 ? -7.191 -35.906 -11.422 1 94.69 152 VAL A CA 1
ATOM 1163 C C . VAL A 1 152 ? -8.258 -36.125 -12.492 1 94.69 152 VAL A C 1
ATOM 1165 O O . VAL A 1 152 ? -8.016 -35.875 -13.672 1 94.69 152 VAL A O 1
ATOM 1168 N N . THR A 1 153 ? -9.43 -36.625 -12.062 1 96.81 153 THR A N 1
ATOM 1169 C CA . THR A 1 153 ? -10.516 -36.812 -13.023 1 96.81 153 THR A CA 1
ATOM 1170 C C . THR A 1 153 ? -10.867 -35.469 -13.672 1 96.81 153 THR A C 1
ATOM 1172 O O . THR A 1 153 ? -11.008 -35.375 -14.898 1 96.81 153 THR A O 1
ATOM 1175 N N . MET A 1 154 ? -11.008 -34.469 -12.867 1 96.62 154 MET A N 1
ATOM 1176 C CA . MET A 1 154 ? -11.352 -33.125 -13.383 1 96.62 154 MET A CA 1
ATOM 1177 C C . MET A 1 154 ? -10.266 -32.625 -14.32 1 96.62 154 MET A C 1
ATOM 1179 O O . MET A 1 154 ? -10.562 -32.094 -15.391 1 96.62 154 MET A O 1
ATOM 1183 N N . ILE A 1 155 ? -9.023 -32.75 -13.953 1 96 155 ILE A N 1
ATOM 1184 C CA . ILE A 1 155 ? -7.902 -32.25 -14.742 1 96 155 ILE A CA 1
ATOM 1185 C C . ILE A 1 155 ? -7.871 -32.969 -16.094 1 96 155 ILE A C 1
ATOM 1187 O O . ILE A 1 155 ? -7.766 -32.344 -17.141 1 96 155 ILE A O 1
ATOM 1191 N N . VAL A 1 156 ? -8.023 -34.25 -16.062 1 95.94 156 VAL A N 1
ATOM 1192 C CA . VAL A 1 156 ? -7.934 -35.062 -17.281 1 95.94 156 VAL A CA 1
ATOM 1193 C C . VAL A 1 156 ? -9.102 -34.719 -18.203 1 95.94 156 VAL A C 1
ATOM 1195 O O . VAL A 1 156 ? -8.914 -34.5 -19.406 1 95.94 156 VAL A O 1
ATOM 1198 N N . PHE A 1 157 ? -10.281 -34.688 -17.656 1 97.81 157 PHE A N 1
ATOM 1199 C CA . PHE A 1 157 ? -11.469 -34.438 -18.469 1 97.81 157 PHE A CA 1
ATOM 1200 C C . PHE A 1 157 ? -11.383 -33.094 -19.172 1 97.81 157 PHE A C 1
ATOM 1202 O O . PHE A 1 157 ? -11.523 -33.031 -20.391 1 97.81 157 PHE A O 1
ATOM 1209 N N . TYR A 1 158 ? -11.062 -32.062 -18.469 1 97.38 158 TYR A N 1
ATOM 1210 C CA . TYR A 1 158 ? -11.148 -30.719 -19.047 1 97.38 158 TYR A CA 1
ATOM 1211 C C . TYR A 1 158 ? -9.883 -30.375 -19.812 1 97.38 158 TYR A C 1
ATOM 1213 O O . TYR A 1 158 ? -9.891 -29.484 -20.688 1 97.38 158 TYR A O 1
ATOM 1221 N N . ARG A 1 159 ? -8.789 -31.031 -19.547 1 95.38 159 ARG A N 1
ATOM 1222 C CA . ARG A 1 159 ? -7.566 -30.797 -20.312 1 95.38 159 ARG A CA 1
ATOM 1223 C C . ARG A 1 159 ? -7.656 -31.438 -21.688 1 95.38 159 ARG A C 1
ATOM 1225 O O . ARG A 1 159 ? -7.105 -30.906 -22.656 1 95.38 159 ARG A O 1
ATOM 1232 N N . HIS A 1 160 ? -8.422 -32.594 -21.75 1 94.31 160 HIS A N 1
ATOM 1233 C CA . HIS A 1 160 ? -8.328 -33.406 -22.953 1 94.31 160 HIS A CA 1
ATOM 1234 C C . HIS A 1 160 ? -9.672 -33.469 -23.672 1 94.31 160 HIS A C 1
ATOM 1236 O O . HIS A 1 160 ? -9.797 -34.156 -24.688 1 94.31 160 HIS A O 1
ATOM 1242 N N . MET A 1 161 ? -10.664 -32.844 -23.203 1 94.81 161 MET A N 1
ATOM 1243 C CA . MET A 1 161 ? -11.961 -32.844 -23.859 1 94.81 161 MET A CA 1
ATOM 1244 C C . MET A 1 161 ? -12.273 -31.453 -24.438 1 94.81 161 MET A C 1
ATOM 1246 O O . MET A 1 161 ? -13.008 -30.672 -23.828 1 94.81 161 MET A O 1
ATOM 1250 N N . GLU A 1 162 ? -11.945 -31.234 -25.609 1 93.06 162 GLU A N 1
ATOM 1251 C CA . GLU A 1 162 ? -12.102 -29.938 -26.266 1 93.06 162 GLU A CA 1
ATOM 1252 C C . GLU A 1 162 ? -13.57 -29.547 -26.375 1 93.06 162 GLU A C 1
ATOM 1254 O O . GLU A 1 162 ? -13.914 -28.375 -26.281 1 93.06 162 GLU A O 1
ATOM 1259 N N . ARG A 1 163 ? -14.438 -30.531 -26.625 1 95 163 ARG A N 1
ATOM 1260 C CA . ARG A 1 163 ? -15.867 -30.266 -26.75 1 95 163 ARG A CA 1
ATOM 1261 C C . ARG A 1 163 ? -16.422 -29.688 -25.469 1 95 163 ARG A C 1
ATOM 1263 O O . ARG A 1 163 ? -17.328 -28.844 -25.5 1 95 163 ARG A O 1
ATOM 1270 N N . ALA A 1 164 ? -15.938 -30.203 -24.359 1 96.94 164 ALA A N 1
ATOM 1271 C CA . ALA A 1 164 ? -16.375 -29.656 -23.062 1 96.94 164 ALA A CA 1
ATOM 1272 C C . ALA A 1 164 ? -15.914 -28.203 -22.906 1 96.94 164 ALA A C 1
ATOM 1274 O O . ALA A 1 164 ? -16.672 -27.359 -22.422 1 96.94 164 ALA A O 1
ATOM 1275 N N . ASN A 1 165 ? -14.695 -27.922 -23.312 1 96.44 165 ASN A N 1
ATOM 1276 C CA . ASN A 1 165 ? -14.164 -26.562 -23.234 1 96.44 165 ASN A CA 1
ATOM 1277 C C . ASN A 1 165 ? -14.953 -25.594 -24.109 1 96.44 165 ASN A C 1
ATOM 1279 O O . ASN A 1 165 ? -15.242 -24.469 -23.703 1 96.44 165 ASN A O 1
ATOM 1283 N N . ALA A 1 166 ? -15.281 -26.031 -25.281 1 95.44 166 ALA A N 1
ATOM 1284 C CA . ALA A 1 166 ? -16.094 -25.219 -26.188 1 95.44 166 ALA A CA 1
ATOM 1285 C C . ALA A 1 166 ? -17.453 -24.922 -25.562 1 95.44 166 ALA A C 1
ATOM 1287 O O . ALA A 1 166 ? -17.984 -23.812 -25.703 1 95.44 166 ALA A O 1
ATOM 1288 N N . ALA A 1 167 ? -18.016 -25.938 -24.953 1 96.75 167 ALA A N 1
ATOM 1289 C CA . ALA A 1 167 ? -19.312 -25.766 -24.312 1 96.75 167 ALA A CA 1
ATOM 1290 C C . ALA A 1 167 ? -19.234 -24.734 -23.188 1 96.75 167 ALA A C 1
ATOM 1292 O O . ALA A 1 167 ? -20.172 -23.969 -22.969 1 96.75 167 ALA A O 1
ATOM 1293 N N . LEU A 1 168 ? -18.156 -24.703 -22.469 1 96.5 168 LEU A N 1
ATOM 1294 C CA . LEU A 1 168 ? -17.984 -23.75 -21.375 1 96.5 168 LEU A CA 1
ATOM 1295 C C . LEU A 1 168 ? -17.672 -22.359 -21.922 1 96.5 168 LEU A C 1
ATOM 1297 O O . LEU A 1 168 ? -17.688 -21.375 -21.172 1 96.5 168 LEU A O 1
ATOM 1301 N N . GLY A 1 169 ? -17.375 -22.266 -23.172 1 94.25 169 GLY A N 1
ATOM 1302 C CA . GLY A 1 169 ? -17.141 -20.984 -23.812 1 94.25 169 GLY A CA 1
ATOM 1303 C C . GLY A 1 169 ? -15.68 -20.641 -23.938 1 94.25 169 GLY A C 1
ATOM 1304 O O . GLY A 1 169 ? -15.336 -19.531 -24.375 1 94.25 169 GLY A O 1
ATOM 1305 N N . TYR A 1 170 ? -14.75 -21.531 -23.609 1 94.81 170 TYR A N 1
ATOM 1306 C CA . TYR A 1 170 ? -13.32 -21.266 -23.688 1 94.81 170 TYR A CA 1
ATOM 1307 C C . TYR A 1 170 ? -12.781 -21.531 -25.094 1 94.81 170 TYR A C 1
ATOM 1309 O O . TYR A 1 170 ? -12.945 -22.625 -25.625 1 94.81 170 TYR A O 1
ATOM 1317 N N . PRO A 1 171 ? -12.148 -20.531 -25.656 1 90.25 171 PRO A N 1
ATOM 1318 C CA . PRO A 1 171 ? -11.586 -20.75 -26.984 1 90.25 171 PRO A CA 1
ATOM 1319 C C . PRO A 1 171 ? -10.258 -21.5 -26.953 1 90.25 171 PRO A C 1
ATOM 1321 O O . PRO A 1 171 ? -9.25 -20.953 -26.484 1 90.25 171 PRO A O 1
ATOM 1324 N N . THR A 1 172 ? -10.273 -22.719 -27.406 1 89.06 172 THR A N 1
ATOM 1325 C CA . THR A 1 172 ? -9.039 -23.5 -27.469 1 89.06 172 THR A CA 1
ATOM 1326 C C . THR A 1 172 ? -8.172 -23.047 -28.641 1 89.06 172 THR A C 1
ATOM 1328 O O . THR A 1 172 ? -8.688 -22.75 -29.719 1 89.06 172 THR A O 1
ATOM 1331 N N . GLY A 1 173 ? -6.852 -22.938 -28.375 1 87.19 173 GLY A N 1
ATOM 1332 C CA . GLY A 1 173 ? -5.926 -22.562 -29.438 1 87.19 173 GLY A CA 1
ATOM 1333 C C . GLY A 1 173 ? -5.477 -21.109 -29.344 1 87.19 173 GLY A C 1
ATOM 1334 O O . GLY A 1 173 ? -5.805 -20.406 -28.391 1 87.19 173 GLY A O 1
ATOM 1335 N N . PRO A 1 174 ? -4.73 -20.719 -30.297 1 83.88 174 PRO A N 1
ATOM 1336 C CA . PRO A 1 174 ? -4.168 -19.375 -30.266 1 83.88 174 PRO A CA 1
ATOM 1337 C C . PRO A 1 174 ? -5.238 -18.281 -30.344 1 83.88 174 PRO A C 1
ATOM 1339 O O . PRO A 1 174 ? -6.223 -18.438 -31.062 1 83.88 174 PRO A O 1
ATOM 1342 N N . SER A 1 175 ? -5.082 -17.328 -29.469 1 79.12 175 SER A N 1
ATOM 1343 C CA . SER A 1 175 ? -5.988 -16.188 -29.5 1 79.12 175 SER A CA 1
ATOM 1344 C C . SER A 1 175 ? -5.312 -14.961 -30.109 1 79.12 175 SER A C 1
ATOM 1346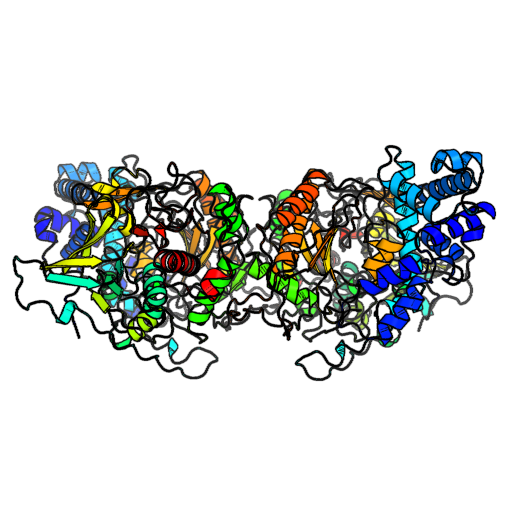 O O . SER A 1 175 ? -4.086 -14.836 -30.062 1 79.12 175 SER A O 1
ATOM 1348 N N . ASP A 1 176 ? -6.129 -14.062 -30.719 1 82.69 176 ASP A N 1
ATOM 1349 C CA . ASP A 1 176 ? -5.652 -12.852 -31.359 1 82.69 176 ASP A CA 1
ATOM 1350 C C . ASP A 1 176 ? -5.91 -11.625 -30.484 1 82.69 176 ASP A C 1
ATOM 1352 O O . ASP A 1 176 ? -5.898 -10.492 -30.984 1 82.69 176 ASP A O 1
ATOM 1356 N N . GLY A 1 177 ? -6.16 -11.914 -29.312 1 85.69 177 GLY A N 1
ATOM 1357 C CA . GLY A 1 177 ? -6.469 -10.797 -28.438 1 85.69 177 GLY A CA 1
ATOM 1358 C C . GLY A 1 177 ? -5.352 -9.773 -28.359 1 85.69 177 GLY A C 1
ATOM 1359 O O . GLY A 1 177 ? -5.605 -8.57 -28.234 1 85.69 177 GLY A O 1
ATOM 1360 N N . TRP A 1 178 ? -4.082 -10.18 -28.469 1 90.75 178 TRP A N 1
ATOM 1361 C CA . TRP A 1 178 ? -2.922 -9.305 -28.344 1 90.75 178 TRP A CA 1
ATOM 1362 C C . TRP A 1 178 ? -2.744 -8.461 -29.609 1 90.75 178 TRP A C 1
ATOM 1364 O O . TRP A 1 178 ? -2.047 -7.445 -29.594 1 90.75 178 TRP A O 1
ATOM 1374 N N . LYS A 1 179 ? -3.385 -8.82 -30.688 1 92.75 179 LYS A N 1
ATOM 1375 C CA . LYS A 1 179 ? -3.207 -8.117 -31.969 1 92.75 179 LYS A CA 1
ATOM 1376 C C . LYS A 1 179 ? -3.928 -6.773 -31.953 1 92.75 179 LYS A C 1
ATOM 1378 O O . LYS A 1 179 ? -3.477 -5.82 -32.594 1 92.75 179 LYS A O 1
ATOM 1383 N N . HIS A 1 180 ? -5.051 -6.785 -31.234 1 91.62 180 HIS A N 1
ATOM 1384 C CA . HIS A 1 180 ? -5.852 -5.566 -31.172 1 91.62 180 HIS A CA 1
ATOM 1385 C C . HIS A 1 180 ? -6.312 -5.281 -29.75 1 91.62 180 HIS A C 1
ATOM 1387 O O . HIS A 1 180 ? -7.504 -5.363 -29.453 1 91.62 180 HIS A O 1
ATOM 1393 N N . PRO A 1 181 ? -5.336 -4.902 -28.953 1 90.31 181 PRO A N 1
ATOM 1394 C CA . PRO A 1 181 ? -5.781 -4.551 -27.594 1 90.31 181 PRO A CA 1
ATOM 1395 C C . PRO A 1 181 ? -6.789 -3.406 -27.594 1 90.31 181 PRO A C 1
ATOM 1397 O O . PRO A 1 181 ? -6.703 -2.494 -28.406 1 90.31 181 PRO A O 1
ATOM 1400 N N . PRO A 1 182 ? -7.746 -3.467 -26.688 1 88.81 182 PRO A N 1
ATOM 1401 C CA . PRO A 1 182 ? -8.703 -2.361 -26.609 1 88.81 182 PRO A CA 1
ATOM 1402 C C . PRO A 1 182 ? -8.031 -1.003 -26.438 1 88.81 182 PRO A C 1
ATOM 1404 O O . PRO A 1 182 ? -7.125 -0.86 -25.609 1 88.81 182 PRO A O 1
ATOM 1407 N N . GLY A 1 183 ? -8.445 -0.041 -27.219 1 82.94 183 GLY A N 1
ATOM 1408 C CA . GLY A 1 183 ? -7.984 1.329 -27.062 1 82.94 183 GLY A CA 1
ATOM 1409 C C . GLY A 1 183 ? -6.602 1.562 -27.641 1 82.94 183 GLY A C 1
ATOM 1410 O O . GLY A 1 183 ? -5.965 2.578 -27.359 1 82.94 183 GLY A O 1
ATOM 1411 N N . ALA A 1 184 ? -6.043 0.61 -28.344 1 87.69 184 ALA A N 1
ATOM 1412 C CA . ALA A 1 184 ? -4.707 0.757 -28.906 1 87.69 184 ALA A CA 1
ATOM 1413 C C . ALA A 1 184 ? -4.68 0.307 -30.375 1 87.69 184 ALA A C 1
ATOM 1415 O O . ALA A 1 184 ? -5.633 -0.307 -30.859 1 87.69 184 ALA A O 1
ATOM 1416 N N . GLY A 1 185 ? -3.676 0.65 -31.125 1 89.5 185 GLY A N 1
ATOM 1417 C CA . GLY A 1 185 ? -3.504 0.226 -32.5 1 89.5 185 GLY A CA 1
ATOM 1418 C C . GLY A 1 185 ? -3.074 -1.224 -32.625 1 89.5 185 GLY A C 1
ATOM 1419 O O . GLY A 1 185 ? -2.746 -1.871 -31.641 1 89.5 185 GLY A O 1
ATOM 1420 N N . PRO A 1 186 ? -3.174 -1.748 -33.812 1 93.56 186 PRO A N 1
ATOM 1421 C CA . PRO A 1 186 ? -2.74 -3.129 -34.031 1 93.56 186 PRO A CA 1
ATOM 1422 C C . PRO A 1 186 ? -1.276 -3.357 -33.656 1 93.56 186 PRO A C 1
ATOM 1424 O O . PRO A 1 186 ? -0.45 -2.453 -33.812 1 93.56 186 PRO A O 1
ATOM 1427 N N . GLN A 1 187 ? -1.018 -4.59 -33.219 1 94.12 187 GLN A N 1
ATOM 1428 C CA . GLN A 1 187 ? 0.34 -4.957 -32.812 1 94.12 187 GLN A CA 1
ATOM 1429 C C . GLN A 1 187 ? 0.84 -6.148 -33.625 1 94.12 187 GLN A C 1
ATOM 1431 O O . GLN A 1 187 ? 0.046 -6.977 -34.094 1 94.12 187 GLN A O 1
ATOM 1436 N N . GLU A 1 188 ? 2.1 -6.188 -33.844 1 93.81 188 GLU A N 1
ATOM 1437 C CA . GLU A 1 188 ? 2.76 -7.289 -34.531 1 93.81 188 GLU A CA 1
ATOM 1438 C C . GLU A 1 188 ? 3.518 -8.18 -33.531 1 93.81 188 GLU A C 1
ATOM 1440 O O . GLU A 1 188 ? 3.963 -7.715 -32.5 1 93.81 188 GLU A O 1
ATOM 1445 N N . PRO A 1 189 ? 3.553 -9.469 -33.875 1 93.06 189 PRO A N 1
ATOM 1446 C CA . PRO A 1 189 ? 4.371 -10.336 -33.031 1 93.06 189 PRO A CA 1
ATOM 1447 C C . PRO A 1 189 ? 5.859 -10.008 -33.094 1 93.06 189 PRO A C 1
ATOM 1449 O O . PRO A 1 189 ? 6.316 -9.453 -34.094 1 93.06 189 PRO A O 1
ATOM 1452 N N . LYS A 1 190 ? 6.562 -10.305 -32.062 1 92.44 190 LYS A N 1
ATOM 1453 C CA . LYS A 1 190 ? 8.023 -10.211 -32.094 1 92.44 190 LYS A CA 1
ATOM 1454 C C . LYS A 1 190 ? 8.656 -11.508 -32.562 1 92.44 190 LYS A C 1
ATOM 1456 O O . LYS A 1 190 ? 8.312 -12.586 -32.094 1 92.44 190 LYS A O 1
ATOM 1461 N N . PRO A 1 191 ? 9.531 -11.367 -33.469 1 91.38 191 PRO A N 1
ATOM 1462 C CA . PRO A 1 191 ? 10.148 -12.594 -34 1 91.38 191 PRO A CA 1
ATOM 1463 C C . PRO A 1 191 ? 11.008 -13.305 -32.969 1 91.38 191 PRO A C 1
ATOM 1465 O O . PRO A 1 191 ? 11.625 -12.648 -32.094 1 91.38 191 PRO A O 1
ATOM 1468 N N . HIS A 1 192 ? 11.062 -14.641 -33.094 1 92.19 192 HIS A N 1
ATOM 1469 C CA . HIS A 1 192 ? 11.93 -15.414 -32.188 1 92.19 192 HIS A CA 1
ATOM 1470 C C . HIS A 1 192 ? 13.398 -15.25 -32.562 1 92.19 192 HIS A C 1
ATOM 1472 O O . HIS A 1 192 ? 13.711 -14.906 -33.719 1 92.19 192 HIS A O 1
ATOM 1478 N N . TYR A 1 193 ? 14.25 -15.398 -31.641 1 94.81 193 TYR A N 1
ATOM 1479 C CA . TYR A 1 193 ? 15.68 -15.5 -31.906 1 94.81 193 TYR A CA 1
ATOM 1480 C C . TYR A 1 193 ? 16.047 -16.906 -32.375 1 94.81 193 TYR A C 1
ATOM 1482 O O . TYR A 1 193 ? 15.523 -17.891 -31.875 1 94.81 193 TYR A O 1
ATOM 1490 N N . ALA A 1 194 ? 16.984 -17.016 -33.344 1 94.94 194 ALA A N 1
ATOM 1491 C CA . ALA A 1 194 ? 17.391 -18.312 -33.875 1 94.94 194 ALA A CA 1
ATOM 1492 C C . ALA A 1 194 ? 18.5 -18.938 -33.031 1 94.94 194 ALA A C 1
ATOM 1494 O O . ALA A 1 194 ? 19.672 -18.891 -33.406 1 94.94 194 ALA A O 1
ATOM 1495 N N . PHE A 1 195 ? 18.141 -19.625 -32.031 1 96.38 195 PHE A N 1
ATOM 1496 C CA . PHE A 1 195 ? 19.094 -20.312 -31.172 1 96.38 195 PHE A CA 1
ATOM 1497 C C . PHE A 1 195 ? 19.703 -21.516 -31.875 1 96.38 195 PHE A C 1
ATOM 1499 O O . PHE A 1 195 ? 19.016 -22.188 -32.656 1 96.38 195 PHE A O 1
ATOM 1506 N N . SER A 1 196 ? 20.922 -21.75 -31.594 1 94.94 196 SER A N 1
ATOM 1507 C CA . SER A 1 196 ? 21.578 -23 -31.969 1 94.94 196 SER A CA 1
ATOM 1508 C C . SER A 1 196 ? 21.891 -23.859 -30.75 1 94.94 196 SER A C 1
ATOM 1510 O O . SER A 1 196 ? 22.25 -23.344 -29.703 1 94.94 196 SER A O 1
ATOM 1512 N N . PHE A 1 197 ? 21.734 -25.188 -30.906 1 96.69 197 PHE A N 1
ATOM 1513 C CA . PHE A 1 197 ? 21.906 -26.094 -29.781 1 96.69 197 PHE A CA 1
ATOM 1514 C C . PHE A 1 197 ? 22.984 -27.125 -30.062 1 96.69 197 PHE A C 1
ATOM 1516 O O . PHE A 1 197 ? 23.109 -27.609 -31.188 1 96.69 197 PHE A O 1
ATOM 1523 N N . LEU A 1 198 ? 23.734 -27.438 -29.047 1 96.81 198 LEU A N 1
ATOM 1524 C CA . LEU A 1 198 ? 24.766 -28.453 -29.156 1 96.81 198 LEU A CA 1
ATOM 1525 C C . LEU A 1 198 ? 24.156 -29.828 -29.422 1 96.81 198 LEU A C 1
ATOM 1527 O O . LEU A 1 198 ? 24.859 -30.766 -29.828 1 96.81 198 LEU A O 1
ATOM 1531 N N . ASN A 1 199 ? 22.906 -29.969 -29.188 1 93.94 199 ASN A N 1
ATOM 1532 C CA . ASN A 1 199 ? 22.172 -31.203 -29.484 1 93.94 199 ASN A CA 1
ATOM 1533 C C . ASN A 1 199 ? 22.422 -31.672 -30.906 1 93.94 199 ASN A C 1
ATOM 1535 O O . ASN A 1 199 ? 22.406 -32.875 -31.172 1 93.94 199 ASN A O 1
ATOM 1539 N N . ASP A 1 200 ? 22.609 -30.766 -31.797 1 92 200 ASP A N 1
ATOM 1540 C CA . ASP A 1 200 ? 22.797 -31.062 -33.219 1 92 200 ASP A CA 1
ATOM 1541 C C . ASP A 1 200 ? 24.109 -31.828 -33.438 1 92 200 ASP A C 1
ATOM 1543 O O . ASP A 1 200 ? 24.297 -32.438 -34.5 1 92 200 ASP A O 1
ATOM 1547 N N . THR A 1 201 ? 24.969 -31.797 -32.469 1 91.88 201 THR A N 1
ATOM 1548 C CA . THR A 1 201 ? 26.266 -32.438 -32.625 1 91.88 201 THR A CA 1
ATOM 1549 C C . THR A 1 201 ? 26.234 -33.844 -32 1 91.88 201 THR A C 1
ATOM 1551 O O . THR A 1 201 ? 27.219 -34.594 -32.062 1 91.88 201 THR A O 1
ATOM 1554 N N . LEU A 1 202 ? 25.156 -34.25 -31.438 1 92.19 202 LEU A N 1
ATOM 1555 C CA . LEU A 1 202 ? 25.031 -35.562 -30.828 1 92.19 202 LEU A CA 1
ATOM 1556 C C . LEU A 1 202 ? 24.984 -36.656 -31.891 1 92.19 202 LEU A C 1
ATOM 1558 O O . LEU A 1 202 ? 24.484 -36.406 -33 1 92.19 202 LEU A O 1
ATOM 1562 N N . PRO A 1 203 ? 25.484 -37.781 -31.609 1 88.19 203 PRO A N 1
ATOM 1563 C CA . PRO A 1 203 ? 25.406 -38.906 -32.562 1 88.19 203 PRO A CA 1
ATOM 1564 C C . PRO A 1 203 ? 23.953 -39.312 -32.844 1 88.19 203 PRO A C 1
ATOM 1566 O O . PRO A 1 203 ? 23.094 -39.188 -31.969 1 88.19 203 PRO A O 1
ATOM 1569 N N . ARG A 1 204 ? 23.672 -39.906 -34.031 1 83.5 204 ARG A N 1
ATOM 1570 C CA . ARG A 1 204 ? 22.344 -40.312 -34.438 1 83.5 204 ARG A CA 1
ATOM 1571 C C . ARG A 1 204 ? 21.891 -41.531 -33.625 1 83.5 204 ARG A C 1
ATOM 1573 O O . ARG A 1 204 ? 20.703 -41.688 -33.312 1 83.5 204 ARG A O 1
ATOM 1580 N N . GLU A 1 205 ? 22.875 -42.438 -33.344 1 84.75 205 GLU A N 1
ATOM 1581 C CA . GLU A 1 205 ? 22.609 -43.625 -32.531 1 84.75 205 GLU A CA 1
ATOM 1582 C C . GLU A 1 205 ? 23.344 -43.531 -31.188 1 84.75 205 GLU A C 1
ATOM 1584 O O . GLU A 1 205 ? 24.5 -43.094 -31.125 1 84.75 205 GLU A O 1
ATOM 1589 N N . ARG A 1 206 ? 22.625 -43.875 -30.109 1 86.94 206 ARG A N 1
ATOM 1590 C CA . ARG A 1 206 ? 23.203 -43.844 -28.781 1 86.94 206 ARG A CA 1
ATOM 1591 C C . ARG A 1 206 ? 24.469 -44.688 -28.688 1 86.94 206 ARG A C 1
ATOM 1593 O O . ARG A 1 206 ? 24.547 -45.781 -29.266 1 86.94 206 ARG A O 1
ATOM 1600 N N . SER A 1 207 ? 25.453 -44.156 -28.047 1 89 207 SER A N 1
ATOM 1601 C CA . SER A 1 207 ? 26.703 -44.875 -27.797 1 89 207 SER A CA 1
ATOM 1602 C C . SER A 1 207 ? 26.984 -45.031 -26.312 1 89 207 SER A C 1
ATOM 1604 O O . SER A 1 207 ? 26.406 -44.312 -25.5 1 89 207 SER A O 1
ATOM 1606 N N . ASP A 1 208 ? 27.781 -45.969 -25.969 1 88.75 208 ASP A N 1
ATOM 1607 C CA . ASP A 1 208 ? 28.141 -46.219 -24.562 1 88.75 208 ASP A CA 1
ATOM 1608 C C . ASP A 1 208 ? 29.156 -45.188 -24.078 1 88.75 208 ASP A C 1
ATOM 1610 O O . ASP A 1 208 ? 29.328 -45 -22.875 1 88.75 208 ASP A O 1
ATOM 1614 N N . THR A 1 209 ? 29.781 -44.5 -25.031 1 92.5 209 THR A N 1
ATOM 1615 C CA . THR A 1 209 ? 30.75 -43.469 -24.672 1 92.5 209 THR A CA 1
ATOM 161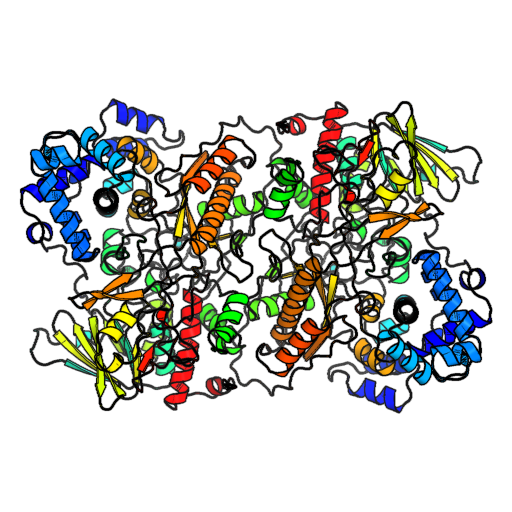6 C C . THR A 1 209 ? 30.047 -42.125 -24.453 1 92.5 209 THR A C 1
ATOM 1618 O O . THR A 1 209 ? 29.328 -41.656 -25.344 1 92.5 209 THR A O 1
ATOM 1621 N N . PRO A 1 210 ? 30.266 -41.531 -23.297 1 95.06 210 PRO A N 1
ATOM 1622 C CA . PRO A 1 210 ? 29.625 -40.219 -23.062 1 95.06 210 PRO A CA 1
ATOM 1623 C C . PRO A 1 210 ? 30.156 -39.156 -24 1 95.06 210 PRO A C 1
ATOM 1625 O O . PRO A 1 210 ? 31.359 -39.125 -24.312 1 95.06 210 PRO A O 1
ATOM 1628 N N . VAL A 1 211 ? 29.328 -38.312 -24.531 1 96.75 211 VAL A N 1
ATOM 1629 C CA . VAL A 1 211 ? 29.719 -37.125 -25.281 1 96.75 211 VAL A CA 1
ATOM 1630 C C . VAL A 1 211 ? 30.203 -36.062 -24.312 1 96.75 211 VAL A C 1
ATOM 1632 O O . VAL A 1 211 ? 29.578 -35.812 -23.297 1 96.75 211 VAL A O 1
ATOM 1635 N N . VAL A 1 212 ? 31.344 -35.406 -24.625 1 97.88 212 VAL A N 1
ATOM 1636 C CA . VAL A 1 212 ? 31.938 -34.438 -23.719 1 97.88 212 VAL A CA 1
ATOM 1637 C C . VAL A 1 212 ? 31.969 -33.062 -24.375 1 97.88 212 VAL A C 1
ATOM 1639 O O . VAL A 1 212 ? 32.469 -32.906 -25.484 1 97.88 212 VAL A O 1
ATOM 1642 N N . TRP A 1 213 ? 31.359 -32.094 -23.812 1 98.12 213 TRP A N 1
ATOM 1643 C CA . TRP A 1 213 ? 31.5 -30.688 -24.156 1 98.12 213 TRP A CA 1
ATOM 1644 C C . TRP A 1 213 ? 32.219 -29.938 -23.047 1 98.12 213 TRP A C 1
ATOM 1646 O O . TRP A 1 213 ? 32.281 -30.375 -21.906 1 98.12 213 TRP A O 1
ATOM 1656 N N . GLU A 1 214 ? 32.875 -28.781 -23.391 1 98.25 214 GLU A N 1
ATOM 1657 C CA . GLU A 1 214 ? 33.656 -28.031 -22.422 1 98.25 214 GLU A CA 1
ATOM 1658 C C . GLU A 1 214 ? 33.438 -26.531 -22.562 1 98.25 214 GLU A C 1
ATOM 1660 O O . GLU A 1 214 ? 33.344 -26.016 -23.688 1 98.25 214 GLU A O 1
ATOM 1665 N N . ALA A 1 215 ? 33.375 -25.844 -21.5 1 98.69 215 ALA A N 1
ATOM 1666 C CA . ALA A 1 215 ? 33.312 -24.375 -21.422 1 98.69 215 ALA A CA 1
ATOM 1667 C C . ALA A 1 215 ? 34.031 -23.875 -20.172 1 98.69 215 ALA A C 1
ATOM 1669 O O . ALA A 1 215 ? 34.5 -24.672 -19.344 1 98.69 215 ALA A O 1
ATOM 1670 N N . ASP A 1 216 ? 34.25 -22.547 -20.062 1 98.75 216 ASP A N 1
ATOM 1671 C CA . ASP A 1 216 ? 34.75 -21.969 -18.828 1 98.75 216 ASP A CA 1
ATOM 1672 C C . ASP A 1 216 ? 33.75 -22.172 -17.688 1 98.75 216 ASP A C 1
ATOM 1674 O O . ASP A 1 216 ? 34.125 -22.547 -16.578 1 98.75 216 ASP A O 1
ATOM 1678 N N . VAL A 1 217 ? 32.469 -21.938 -18.016 1 98.88 217 VAL A N 1
ATOM 1679 C CA . VAL A 1 217 ? 31.406 -22.062 -17.016 1 98.88 217 VAL A CA 1
ATOM 1680 C C . VAL A 1 217 ? 30.25 -22.859 -17.609 1 98.88 217 VAL A C 1
ATOM 1682 O O . VAL A 1 217 ? 29.781 -22.578 -18.719 1 98.88 217 VAL A O 1
ATOM 1685 N N . VAL A 1 218 ? 29.781 -23.844 -16.969 1 98.88 218 VAL A N 1
ATOM 1686 C CA . VAL A 1 218 ? 28.547 -24.547 -17.312 1 98.88 218 VAL A CA 1
ATOM 1687 C C . VAL A 1 218 ? 27.438 -24.125 -16.359 1 98.88 218 VAL A C 1
ATOM 1689 O O . VAL A 1 218 ? 27.641 -24 -15.148 1 98.88 218 VAL A O 1
ATOM 1692 N N . ILE A 1 219 ? 26.312 -23.781 -16.875 1 98.94 219 ILE A N 1
ATOM 1693 C CA . ILE A 1 219 ? 25.141 -23.328 -16.125 1 98.94 219 ILE A CA 1
ATOM 1694 C C . ILE A 1 219 ? 23.984 -24.312 -16.344 1 98.94 219 ILE A C 1
ATOM 1696 O O . ILE A 1 219 ? 23.578 -24.562 -17.469 1 98.94 219 ILE A O 1
ATOM 1700 N N . VAL A 1 220 ? 23.422 -24.891 -15.258 1 98.88 220 VAL A N 1
ATOM 1701 C CA . VAL A 1 220 ? 22.312 -25.828 -15.32 1 98.88 220 VAL A CA 1
ATOM 1702 C C . VAL A 1 220 ? 21 -25.078 -15.094 1 98.88 220 VAL A C 1
ATOM 1704 O O . VAL A 1 220 ? 20.688 -24.688 -13.969 1 98.88 220 VAL A O 1
ATOM 1707 N N . GLY A 1 221 ? 20.188 -25 -16.109 1 98.69 221 GLY A N 1
ATOM 1708 C CA . GLY A 1 221 ? 18.922 -24.281 -16.062 1 98.69 221 GLY A CA 1
ATOM 1709 C C . GLY A 1 221 ? 18.938 -23 -16.875 1 98.69 221 GLY A C 1
ATOM 1710 O O . GLY A 1 221 ? 19.891 -22.219 -16.812 1 98.69 221 GLY A O 1
ATOM 1711 N N . SER A 1 222 ? 17.906 -22.75 -17.641 1 98.69 222 SER A N 1
ATOM 1712 C CA . SER A 1 222 ? 17.812 -21.609 -18.547 1 98.69 222 SER A CA 1
ATOM 1713 C C . SER A 1 222 ? 16.797 -20.594 -18.047 1 98.69 222 SER A C 1
ATOM 1715 O O . SER A 1 222 ? 16.453 -19.656 -18.766 1 98.69 222 SER A O 1
ATOM 1717 N N . GLY A 1 223 ? 16.297 -20.781 -16.812 1 98.31 223 GLY A N 1
ATOM 1718 C CA . GLY A 1 223 ? 15.258 -19.922 -16.25 1 98.31 223 GLY A CA 1
ATOM 1719 C C . GLY A 1 223 ? 15.789 -18.578 -15.797 1 98.31 223 GLY A C 1
ATOM 1720 O O . GLY A 1 223 ? 16.797 -18.094 -16.312 1 98.31 223 GLY A O 1
ATOM 1721 N N . CYS A 1 224 ? 15.133 -17.938 -14.852 1 98.12 224 CYS A N 1
ATOM 1722 C CA . CYS A 1 224 ? 15.367 -16.578 -14.422 1 98.12 224 CYS A CA 1
ATOM 1723 C C . CYS A 1 224 ? 16.781 -16.406 -13.867 1 98.12 224 CYS A C 1
ATOM 1725 O O . CYS A 1 224 ? 17.422 -15.391 -14.102 1 98.12 224 CYS A O 1
ATOM 1727 N N . GLY A 1 225 ? 17.234 -17.359 -13.148 1 98.44 225 GLY A N 1
ATOM 1728 C CA . GLY A 1 225 ? 18.578 -17.266 -12.578 1 98.44 225 GLY A CA 1
ATOM 1729 C C . GLY A 1 225 ? 19.672 -17.547 -13.594 1 98.44 225 GLY A C 1
ATOM 1730 O O . GLY A 1 225 ? 20.5 -16.672 -13.883 1 98.44 225 GLY A O 1
ATOM 1731 N N . GLY A 1 226 ? 19.625 -18.719 -14.234 1 98.81 226 GLY A N 1
ATOM 1732 C CA . GLY A 1 226 ? 20.672 -19.203 -15.125 1 98.81 226 GLY A CA 1
ATOM 1733 C C . GLY A 1 226 ? 20.875 -18.297 -16.328 1 98.81 226 GLY A C 1
ATOM 1734 O O . GLY A 1 226 ? 22.016 -18.094 -16.766 1 98.81 226 GLY A O 1
ATOM 1735 N N . ALA A 1 227 ? 19.797 -17.797 -16.844 1 98.88 227 ALA A N 1
ATOM 1736 C CA . ALA A 1 227 ? 19.891 -16.953 -18.031 1 98.88 227 ALA A CA 1
ATOM 1737 C C . ALA A 1 227 ? 20.641 -15.664 -17.734 1 98.88 227 ALA A C 1
ATOM 1739 O O . ALA A 1 227 ? 21.438 -15.195 -18.547 1 98.88 227 ALA A O 1
ATOM 1740 N N . VAL A 1 228 ? 20.359 -15.062 -16.578 1 98.81 228 VAL A N 1
ATOM 1741 C CA . VAL A 1 228 ? 21.016 -13.828 -16.188 1 98.81 228 VAL A CA 1
ATOM 1742 C C . VAL A 1 228 ? 22.516 -14.07 -16 1 98.81 228 VAL A C 1
ATOM 1744 O O . VAL A 1 228 ? 23.344 -13.289 -16.484 1 98.81 228 VAL A O 1
ATOM 1747 N N . VAL A 1 229 ? 22.875 -15.148 -15.352 1 98.88 229 VAL A N 1
ATOM 1748 C CA . VAL A 1 229 ? 24.266 -15.508 -15.141 1 98.88 229 VAL A CA 1
ATOM 1749 C C . VAL A 1 229 ? 24.969 -15.734 -16.484 1 98.88 229 VAL A C 1
ATOM 1751 O O . VAL A 1 229 ? 26.078 -15.266 -16.703 1 98.88 229 VAL A O 1
ATOM 1754 N N . ALA A 1 230 ? 24.312 -16.453 -17.359 1 98.94 230 ALA A N 1
ATOM 1755 C CA . ALA A 1 230 ? 24.859 -16.766 -18.688 1 98.94 230 ALA A CA 1
ATOM 1756 C C . ALA A 1 230 ? 25.172 -15.492 -19.453 1 98.94 230 ALA A C 1
ATOM 1758 O O . ALA A 1 230 ? 26.266 -15.336 -20 1 98.94 230 ALA A O 1
ATOM 1759 N N . ALA A 1 231 ? 24.188 -14.594 -19.516 1 98.81 231 ALA A N 1
ATOM 1760 C CA . ALA A 1 231 ? 24.375 -13.344 -20.234 1 98.81 231 ALA A CA 1
ATOM 1761 C C . ALA A 1 231 ? 25.5 -12.508 -19.609 1 98.81 231 ALA A C 1
ATOM 1763 O O . ALA A 1 231 ? 26.344 -11.969 -20.328 1 98.81 231 ALA A O 1
ATOM 1764 N N . TYR A 1 232 ? 25.453 -12.398 -18.297 1 98.38 232 TYR A N 1
ATOM 1765 C CA . TYR A 1 232 ? 26.406 -11.57 -17.547 1 98.38 232 TYR A CA 1
ATOM 1766 C C . TYR A 1 232 ? 27.828 -12.023 -17.797 1 98.38 232 TYR A C 1
ATOM 1768 O O . TYR A 1 232 ? 28.719 -11.203 -18.047 1 98.38 232 TYR A O 1
ATOM 1776 N N . LEU A 1 233 ? 28.125 -13.32 -17.766 1 98.56 233 LEU A N 1
ATOM 1777 C CA . LEU A 1 233 ? 29.469 -13.867 -17.891 1 98.56 233 LEU A CA 1
ATOM 1778 C C . LEU A 1 233 ? 29.906 -13.93 -19.344 1 98.56 233 LEU A C 1
ATOM 1780 O O . LEU A 1 233 ? 31.062 -13.68 -19.672 1 98.56 233 LEU A O 1
ATOM 1784 N N . ALA A 1 234 ? 28.984 -14.305 -20.234 1 98.69 234 ALA A N 1
ATOM 1785 C CA . ALA A 1 234 ? 29.312 -14.336 -21.656 1 98.69 234 ALA A CA 1
ATOM 1786 C C . ALA A 1 234 ? 29.719 -12.953 -22.156 1 98.69 234 ALA A C 1
ATOM 1788 O O . ALA A 1 234 ? 30.656 -12.812 -22.938 1 98.69 234 ALA A O 1
ATOM 1789 N N . GLU A 1 235 ? 28.984 -11.953 -21.75 1 97.62 235 GLU A N 1
ATOM 1790 C CA . GLU A 1 235 ? 29.281 -10.57 -22.109 1 97.62 235 GLU A CA 1
ATOM 1791 C C . GLU A 1 235 ? 30.703 -10.18 -21.703 1 97.62 235 GLU A C 1
ATOM 1793 O O . GLU A 1 235 ? 31.297 -9.273 -22.281 1 97.62 235 GLU A O 1
ATOM 1798 N N . ARG A 1 236 ? 31.234 -10.828 -20.797 1 96.94 236 ARG A N 1
ATOM 1799 C CA . ARG A 1 236 ? 32.531 -10.508 -20.25 1 96.94 236 ARG A CA 1
ATOM 1800 C C . ARG A 1 236 ? 33.594 -11.445 -20.797 1 96.94 236 ARG A C 1
ATOM 1802 O O . ARG A 1 236 ? 34.719 -11.523 -20.266 1 96.94 236 ARG A O 1
ATOM 1809 N N . GLY A 1 237 ? 33.25 -12.273 -21.719 1 97.62 237 GLY A N 1
ATOM 1810 C CA . GLY A 1 237 ? 34.25 -12.969 -22.531 1 97.62 237 GLY A CA 1
ATOM 1811 C C . GLY A 1 237 ? 34.438 -14.422 -22.141 1 97.62 237 GLY A C 1
ATOM 1812 O O . GLY A 1 237 ? 35.281 -15.125 -22.703 1 97.62 237 GLY A O 1
ATOM 1813 N N . LEU A 1 238 ? 33.656 -14.906 -21.203 1 98.62 238 LEU A N 1
ATOM 1814 C CA . LEU A 1 238 ? 33.812 -16.312 -20.812 1 98.62 238 LEU A CA 1
ATOM 1815 C C . LEU A 1 238 ? 33.062 -17.219 -21.781 1 98.62 238 LEU A C 1
ATOM 1817 O O . LEU A 1 238 ? 31.984 -16.859 -22.266 1 98.62 238 LEU A O 1
ATOM 1821 N N . ARG A 1 239 ? 33.719 -18.359 -22.062 1 98.25 239 ARG A N 1
ATOM 1822 C CA . ARG A 1 239 ? 32.969 -19.422 -22.766 1 98.25 239 ARG A CA 1
ATOM 1823 C C . ARG A 1 239 ? 31.938 -20.078 -21.844 1 98.25 239 ARG A C 1
ATOM 1825 O O . ARG A 1 239 ? 32.312 -20.672 -20.828 1 98.25 239 ARG A O 1
ATOM 1832 N N . VAL A 1 240 ? 30.531 -20.016 -22.203 1 98.88 240 VAL A N 1
ATOM 1833 C CA . VAL A 1 240 ? 29.453 -20.453 -21.328 1 98.88 240 VAL A CA 1
ATOM 1834 C C . VAL A 1 240 ? 28.594 -21.5 -22.062 1 98.88 240 VAL A C 1
ATOM 1836 O O . VAL A 1 240 ? 28.281 -21.328 -23.25 1 98.88 240 VAL A O 1
ATOM 1839 N N . ILE A 1 241 ? 28.234 -22.594 -21.438 1 98.88 241 ILE A N 1
ATOM 1840 C CA . ILE A 1 241 ? 27.234 -23.547 -21.906 1 98.88 241 ILE A CA 1
ATOM 1841 C C . ILE A 1 241 ? 26.062 -23.578 -20.922 1 98.88 241 ILE A C 1
ATOM 1843 O O . ILE A 1 241 ? 26.266 -23.812 -19.734 1 98.88 241 ILE A O 1
ATOM 1847 N N . VAL A 1 242 ? 24.859 -23.297 -21.406 1 98.88 242 VAL A N 1
ATOM 1848 C CA . VAL A 1 242 ? 23.641 -23.438 -20.625 1 98.88 242 VAL A CA 1
ATOM 1849 C C . VAL A 1 242 ? 22.938 -24.75 -21 1 98.88 242 VAL A C 1
ATOM 1851 O O . VAL A 1 242 ? 22.703 -25.016 -22.172 1 98.88 242 VAL A O 1
ATOM 1854 N N . VAL A 1 243 ? 22.656 -25.547 -20.016 1 98.56 243 VAL A N 1
ATOM 1855 C CA . VAL A 1 243 ? 22 -26.828 -20.266 1 98.56 243 VAL A CA 1
ATOM 1856 C C . VAL A 1 243 ? 20.641 -26.844 -19.562 1 98.56 243 VAL A C 1
ATOM 1858 O O . VAL A 1 243 ? 20.5 -26.344 -18.438 1 98.56 243 VAL A O 1
ATOM 1861 N N . ASP A 1 244 ? 19.625 -27.328 -20.219 1 97.69 244 ASP A N 1
ATOM 1862 C CA . ASP A 1 244 ? 18.266 -27.375 -19.703 1 97.69 244 ASP A CA 1
ATOM 1863 C C . ASP A 1 244 ? 17.578 -28.688 -20.078 1 97.69 244 ASP A C 1
ATOM 1865 O O . ASP A 1 244 ? 17.828 -29.234 -21.172 1 97.69 244 ASP A O 1
ATOM 1869 N N . LYS A 1 245 ? 16.75 -29.203 -19.203 1 95.38 245 LYS A N 1
ATOM 1870 C CA . LYS A 1 245 ? 16.062 -30.453 -19.5 1 95.38 245 LYS A CA 1
ATOM 1871 C C . LYS A 1 245 ? 14.852 -30.203 -20.406 1 95.38 245 LYS A C 1
ATOM 1873 O O . LYS A 1 245 ? 14.297 -31.141 -20.969 1 95.38 245 LYS A O 1
ATOM 1878 N N . GLY A 1 246 ? 14.461 -29 -20.5 1 92.25 246 GLY A N 1
ATOM 1879 C CA . GLY A 1 246 ? 13.242 -28.641 -21.203 1 92.25 246 GLY A CA 1
ATOM 1880 C C . GLY A 1 246 ? 13.445 -28.531 -22.703 1 92.25 246 GLY A C 1
ATOM 1881 O O . GLY A 1 246 ? 14.578 -28.422 -23.188 1 92.25 246 GLY A O 1
ATOM 1882 N N . LEU A 1 247 ? 12.289 -28.484 -23.422 1 89 247 LEU A N 1
ATOM 1883 C CA . LEU A 1 247 ? 12.227 -28.297 -24.875 1 89 247 LEU A CA 1
ATOM 1884 C C . LEU A 1 247 ? 12.078 -26.812 -25.219 1 89 247 LEU A C 1
ATOM 1886 O O . LEU A 1 247 ? 11.406 -26.078 -24.5 1 89 247 LEU A O 1
ATOM 1890 N N . TYR A 1 248 ? 12.766 -26.422 -26.266 1 94.06 248 TYR A N 1
ATOM 1891 C CA . TYR A 1 248 ? 12.516 -25.094 -26.797 1 94.06 248 TYR A CA 1
ATOM 1892 C C . TYR A 1 248 ? 11.312 -25.094 -27.734 1 94.06 248 TYR A C 1
ATOM 1894 O O . TYR A 1 248 ? 11.297 -25.812 -28.734 1 94.06 248 TYR A O 1
ATOM 1902 N N . VAL A 1 249 ? 10.305 -24.375 -27.406 1 92.38 249 VAL A N 1
ATOM 1903 C CA . VAL A 1 249 ? 9.133 -24.172 -28.25 1 92.38 249 VAL A CA 1
ATOM 1904 C C . VAL A 1 249 ? 9.094 -22.719 -28.734 1 92.38 249 VAL A C 1
ATOM 1906 O O . VAL A 1 249 ? 8.961 -21.797 -27.938 1 92.38 249 VAL A O 1
ATOM 1909 N N . ARG A 1 250 ? 9.188 -22.516 -30.047 1 93.19 250 ARG A N 1
ATOM 1910 C CA . ARG A 1 250 ? 9.117 -21.156 -30.594 1 93.19 250 ARG A CA 1
ATOM 1911 C C . ARG A 1 250 ? 7.73 -20.562 -30.406 1 93.19 250 ARG A C 1
ATOM 1913 O O . ARG A 1 250 ? 6.727 -21.266 -30.5 1 93.19 250 ARG A O 1
ATOM 1920 N N . PRO A 1 251 ? 7.77 -19.203 -30.172 1 90.94 251 PRO A N 1
ATOM 1921 C CA . PRO A 1 251 ? 6.465 -18.562 -30 1 90.94 251 PRO A CA 1
ATOM 1922 C C . PRO A 1 251 ? 5.488 -18.906 -31.125 1 90.94 251 PRO A C 1
ATOM 1924 O O . PRO A 1 251 ? 4.316 -19.188 -30.859 1 90.94 251 PRO A O 1
ATOM 1927 N N . GLU A 1 252 ? 5.883 -19.016 -32.375 1 89.19 252 GLU A N 1
ATOM 1928 C CA . GLU A 1 252 ? 5.023 -19.234 -33.531 1 89.19 252 GLU A CA 1
ATOM 1929 C C . GLU A 1 252 ? 4.582 -20.688 -33.625 1 89.19 252 GLU A C 1
ATOM 1931 O O . GLU A 1 252 ? 3.637 -21.016 -34.344 1 89.19 252 GLU A O 1
ATOM 1936 N N . ASP A 1 253 ? 5.238 -21.578 -32.875 1 90.44 253 ASP A N 1
ATOM 1937 C CA . ASP A 1 253 ? 4.945 -23 -32.938 1 90.44 253 ASP A CA 1
ATOM 1938 C C . ASP A 1 253 ? 4.07 -23.453 -31.766 1 90.44 253 ASP A C 1
ATOM 1940 O O . ASP A 1 253 ? 3.684 -24.609 -31.688 1 90.44 253 ASP A O 1
ATOM 1944 N N . MET A 1 254 ? 3.73 -22.594 -30.922 1 91.19 254 MET A N 1
ATOM 1945 C CA . MET A 1 254 ? 2.939 -22.938 -29.75 1 91.19 254 MET A CA 1
ATOM 1946 C C . MET A 1 254 ? 1.479 -23.172 -30.125 1 91.19 254 MET A C 1
ATOM 1948 O O . MET A 1 254 ? 0.803 -22.266 -30.594 1 91.19 254 MET A O 1
ATOM 1952 N N . PRO A 1 255 ? 0.937 -24.312 -29.875 1 91.62 255 PRO A N 1
ATOM 1953 C CA . PRO A 1 255 ? -0.458 -24.594 -30.234 1 91.62 255 PRO A CA 1
ATOM 1954 C C . PRO A 1 255 ? -1.449 -23.953 -29.266 1 91.62 255 PRO A C 1
ATOM 1956 O O . PRO A 1 255 ? -2.643 -23.859 -29.578 1 91.62 255 PRO A O 1
ATOM 1959 N N . MET A 1 256 ? -1.041 -23.609 -28.156 1 92.06 256 MET A N 1
ATOM 1960 C CA . MET A 1 256 ? -1.812 -22.906 -27.125 1 92.06 256 MET A CA 1
ATOM 1961 C C . MET A 1 256 ? -2.936 -23.797 -26.594 1 92.06 256 MET A C 1
ATOM 1963 O O . MET A 1 256 ? -4.02 -23.297 -26.281 1 92.06 256 MET A O 1
ATOM 1967 N N . THR A 1 257 ? -2.73 -25.078 -26.625 1 93.38 257 THR A N 1
ATOM 1968 C CA . THR A 1 257 ? -3.672 -26 -26.016 1 93.38 257 THR A CA 1
ATOM 1969 C C . THR A 1 257 ? -3.223 -26.375 -24.609 1 93.38 257 THR A C 1
ATOM 1971 O O . THR A 1 257 ? -2.031 -26.344 -24.297 1 93.38 257 THR A O 1
ATOM 1974 N N . GLN A 1 258 ? -4.211 -26.703 -23.75 1 94.19 258 GLN A N 1
ATOM 1975 C CA . GLN A 1 258 ? -3.926 -27.016 -22.344 1 94.19 258 GLN A CA 1
ATOM 1976 C C . GLN A 1 258 ? -2.982 -28.203 -22.234 1 94.19 258 GLN A C 1
ATOM 1978 O O . GLN A 1 258 ? -2.023 -28.172 -21.453 1 94.19 258 GLN A O 1
ATOM 1983 N N . ASP A 1 259 ? -3.227 -29.234 -23 1 92.06 259 ASP A N 1
ATOM 1984 C CA . ASP A 1 259 ? -2.469 -30.484 -22.906 1 92.06 259 ASP A CA 1
ATOM 1985 C C . ASP A 1 259 ? -1.017 -30.266 -23.328 1 92.06 259 ASP A C 1
ATOM 1987 O O . ASP A 1 259 ? -0.092 -30.594 -22.578 1 92.06 259 ASP A O 1
ATOM 1991 N N . PHE A 1 260 ? -0.774 -29.609 -24.453 1 91.25 260 PHE A N 1
ATOM 1992 C CA . PHE A 1 260 ? 0.583 -29.406 -24.938 1 91.25 260 PHE A CA 1
ATOM 1993 C C . PHE A 1 260 ? 1.397 -28.578 -23.953 1 91.25 260 PHE A C 1
ATOM 1995 O O . PHE A 1 260 ? 2.525 -28.953 -23.609 1 91.25 260 PHE A O 1
ATOM 2002 N N . ALA A 1 261 ? 0.824 -27.516 -23.578 1 93.25 261 ALA A N 1
ATOM 2003 C CA . ALA A 1 261 ? 1.556 -26.625 -22.688 1 93.25 261 ALA A CA 1
ATOM 2004 C C . ALA A 1 261 ? 1.926 -27.328 -21.375 1 93.25 261 ALA A C 1
ATOM 2006 O O . ALA A 1 261 ? 3.082 -27.281 -20.953 1 93.25 261 ALA A O 1
ATOM 2007 N N . MET A 1 262 ? 0.913 -27.969 -20.734 1 93.25 262 MET A N 1
ATOM 2008 C CA . MET A 1 262 ? 1.143 -28.609 -19.453 1 93.25 262 MET A CA 1
ATOM 2009 C C . MET A 1 262 ? 2.127 -29.781 -19.594 1 93.25 262 MET A C 1
ATOM 2011 O O . MET A 1 262 ? 2.934 -30.016 -18.688 1 93.25 262 MET A O 1
ATOM 2015 N N . GLU A 1 263 ? 2.164 -30.391 -20.688 1 90.94 263 GLU A N 1
ATOM 2016 C CA . GLU A 1 263 ? 3.01 -31.562 -20.906 1 90.94 263 GLU A CA 1
ATOM 2017 C C . GLU A 1 263 ? 4.43 -31.141 -21.281 1 90.94 263 GLU A C 1
ATOM 2019 O O . GLU A 1 263 ? 5.395 -31.828 -20.922 1 90.94 263 GLU A O 1
ATOM 2024 N N . GLN A 1 264 ? 4.566 -30.031 -21.922 1 90.38 264 GLN A N 1
ATOM 2025 C CA . GLN A 1 264 ? 5.863 -29.734 -22.516 1 90.38 264 GLN A CA 1
ATOM 2026 C C . GLN A 1 264 ? 6.562 -28.594 -21.766 1 90.38 264 GLN A C 1
ATOM 2028 O O . GLN A 1 264 ? 7.789 -28.469 -21.828 1 90.38 264 GLN A O 1
ATOM 2033 N N . MET A 1 265 ? 5.789 -27.844 -21.047 1 93.5 265 MET A N 1
ATOM 2034 C CA . MET A 1 265 ? 6.422 -26.625 -20.531 1 93.5 265 MET A CA 1
ATOM 2035 C C . MET A 1 265 ? 6.246 -26.5 -19.031 1 93.5 265 MET A C 1
ATOM 2037 O O . MET A 1 265 ? 6.664 -25.516 -18.422 1 93.5 265 MET A O 1
ATOM 2041 N N . PHE A 1 266 ? 5.629 -27.484 -18.375 1 94.94 266 PHE A N 1
ATOM 2042 C CA . PHE A 1 266 ? 5.477 -27.484 -16.922 1 94.94 266 PHE A CA 1
ATOM 2043 C C . PHE A 1 266 ? 6.145 -28.719 -16.312 1 94.94 266 PHE A C 1
ATOM 2045 O O . PHE A 1 266 ? 6.355 -29.719 -17 1 94.94 266 PHE A O 1
ATOM 2052 N N . GLU A 1 267 ? 6.598 -28.531 -15.031 1 95.06 267 GLU A N 1
ATOM 2053 C CA . GLU A 1 267 ? 7.156 -29.641 -14.266 1 95.06 267 GLU A CA 1
ATOM 2054 C C . GLU A 1 267 ? 6.086 -30.672 -13.922 1 95.06 267 GLU A C 1
ATOM 2056 O O . GLU A 1 267 ? 5.055 -30.344 -13.336 1 95.06 267 GLU A O 1
ATOM 2061 N N . ARG A 1 268 ? 6.223 -31.922 -14.305 1 93.44 268 ARG A N 1
ATOM 2062 C CA . ARG A 1 268 ? 5.336 -33.031 -13.984 1 93.44 268 ARG A CA 1
ATOM 2063 C C . ARG A 1 268 ? 3.902 -32.719 -14.406 1 93.44 268 ARG A C 1
ATOM 2065 O O . ARG A 1 268 ? 2.977 -32.844 -13.602 1 93.44 268 ARG A O 1
ATOM 2072 N N . LEU A 1 269 ? 3.693 -32.25 -15.586 1 92.62 269 LEU A N 1
ATOM 2073 C CA . LEU A 1 269 ? 2.41 -31.984 -16.219 1 92.62 269 LEU A CA 1
ATOM 2074 C C . LEU A 1 269 ? 1.696 -30.828 -15.516 1 92.62 269 LEU A C 1
ATOM 2076 O O . LEU A 1 269 ? 0.474 -30.703 -15.609 1 92.62 269 LEU A O 1
ATOM 2080 N N . GLY A 1 270 ? 2.471 -30.062 -14.711 1 88.19 270 GLY A N 1
ATOM 2081 C CA . GLY A 1 270 ? 1.928 -28.859 -14.125 1 88.19 270 GLY A CA 1
ATOM 2082 C C . GLY A 1 270 ? 1.623 -28.984 -12.648 1 88.19 270 GLY A C 1
ATOM 2083 O O . GLY A 1 270 ? 1.445 -27.984 -11.953 1 88.19 270 GLY A O 1
ATOM 2084 N N . PHE A 1 271 ? 1.531 -30.141 -12.125 1 86.56 271 PHE A N 1
ATOM 2085 C CA . PHE A 1 271 ? 1.162 -30.297 -10.727 1 86.56 271 PHE A CA 1
ATOM 2086 C C . PHE A 1 271 ? 2.166 -31.172 -9.992 1 86.56 271 PHE A C 1
ATOM 2088 O O . PHE A 1 271 ? 2.189 -32.375 -10.188 1 86.56 271 PHE A O 1
ATOM 2095 N N . VAL A 1 272 ? 2.963 -30.5 -9.164 1 94.06 272 VAL A N 1
ATOM 2096 C CA . VAL A 1 272 ? 3.887 -31.188 -8.266 1 94.06 272 VAL A CA 1
ATOM 2097 C C . VAL A 1 272 ? 3.324 -31.172 -6.848 1 94.06 272 VAL A C 1
ATOM 2099 O O . VAL A 1 272 ? 3.551 -30.234 -6.086 1 94.06 272 VAL A O 1
ATOM 2102 N N . PRO A 1 273 ? 2.666 -32.25 -6.473 1 94.81 273 PRO A N 1
ATOM 2103 C CA . PRO A 1 273 ? 2.08 -32.25 -5.129 1 94.81 273 PRO A CA 1
ATOM 2104 C C . PRO A 1 273 ? 3.127 -32.438 -4.031 1 94.81 273 PRO A C 1
ATOM 2106 O O . PRO A 1 273 ? 4.16 -33.062 -4.25 1 94.81 273 PRO A O 1
ATOM 2109 N N . THR A 1 274 ? 2.855 -31.875 -2.914 1 95.75 274 THR A N 1
ATOM 2110 C CA . THR A 1 274 ? 3.646 -32.188 -1.732 1 95.75 274 THR A CA 1
ATOM 2111 C C . THR A 1 274 ? 3.424 -33.625 -1.305 1 95.75 274 THR A C 1
ATOM 2113 O O . THR A 1 274 ? 2.447 -34.25 -1.718 1 95.75 274 THR A O 1
ATOM 2116 N N . SER A 1 275 ? 4.258 -34.156 -0.502 1 93.31 275 SER A N 1
ATOM 2117 C CA . SER A 1 275 ? 4.242 -35.562 -0.119 1 93.31 275 SER A CA 1
ATOM 2118 C C . SER A 1 275 ? 2.945 -35.938 0.591 1 93.31 275 SER A C 1
ATOM 2120 O O . SER A 1 275 ? 2.477 -37.062 0.493 1 93.31 275 SER A O 1
ATOM 2122 N N . ASN A 1 276 ? 2.338 -35 1.286 1 91.25 276 ASN A N 1
ATOM 2123 C CA . ASN A 1 276 ? 1.103 -35.25 2.018 1 91.25 276 ASN A CA 1
ATOM 2124 C C . ASN A 1 276 ? -0.104 -34.656 1.309 1 91.25 276 ASN A C 1
ATOM 2126 O O . ASN A 1 276 ? -1.17 -34.5 1.908 1 91.25 276 ASN A O 1
ATOM 2130 N N . LEU A 1 277 ? 0.074 -34.094 0.098 1 93.06 277 LEU A N 1
ATOM 2131 C CA . LEU A 1 277 ? -0.965 -33.5 -0.742 1 93.06 277 LEU A CA 1
ATOM 2132 C C . LEU A 1 277 ? -1.58 -32.281 -0.076 1 93.06 277 LEU A C 1
ATOM 2134 O O . LEU A 1 277 ? -2.754 -31.984 -0.291 1 93.06 277 LEU A O 1
ATOM 2138 N N . SER A 1 278 ? -0.792 -31.641 0.743 1 92.56 278 SER A N 1
ATOM 2139 C CA . SER A 1 278 ? -1.262 -30.406 1.342 1 92.56 278 SER A CA 1
ATOM 2140 C C . SER A 1 278 ? -1.364 -29.297 0.301 1 92.56 278 SER A C 1
ATOM 2142 O O . SER A 1 278 ? -2.182 -28.375 0.437 1 92.56 278 SER A O 1
ATOM 2144 N N . LEU A 1 279 ? -0.46 -29.375 -0.667 1 94.06 279 LEU A N 1
ATOM 2145 C CA . LEU A 1 279 ? -0.384 -28.359 -1.714 1 94.06 279 LEU A CA 1
ATOM 2146 C C . LEU A 1 279 ? -0.05 -29 -3.061 1 94.06 279 LEU A C 1
ATOM 2148 O O . LEU A 1 279 ? 0.65 -30.016 -3.117 1 94.06 279 LEU A O 1
ATOM 2152 N N . ALA A 1 280 ? -0.625 -28.375 -4.094 1 94.5 280 ALA A N 1
ATOM 2153 C CA . ALA A 1 280 ? -0.181 -28.672 -5.453 1 94.5 280 ALA A CA 1
ATOM 2154 C C . ALA A 1 280 ? 0.653 -27.516 -6.02 1 94.5 280 ALA A C 1
ATOM 2156 O O . ALA A 1 280 ? 0.18 -26.391 -6.109 1 94.5 280 ALA A O 1
ATOM 2157 N N . VAL A 1 281 ? 1.885 -27.766 -6.469 1 96.94 281 VAL A N 1
ATOM 2158 C CA . VAL A 1 281 ? 2.82 -26.734 -6.891 1 96.94 281 VAL A CA 1
ATOM 2159 C C . VAL A 1 281 ? 2.852 -26.656 -8.414 1 96.94 281 VAL A C 1
ATOM 2161 O O . VAL A 1 281 ? 3.162 -27.656 -9.086 1 96.94 281 VAL A O 1
ATOM 2164 N N . LEU A 1 282 ? 2.434 -25.547 -8.938 1 95.88 282 LEU A N 1
ATOM 2165 C CA . LEU A 1 282 ? 2.584 -25.25 -10.352 1 95.88 282 LEU A CA 1
ATOM 2166 C C . LEU A 1 282 ? 3.99 -24.734 -10.656 1 95.88 282 LEU A C 1
ATOM 2168 O O . LEU A 1 282 ? 4.395 -23.688 -10.156 1 95.88 282 LEU A O 1
ATOM 2172 N N . ALA A 1 283 ? 4.766 -25.438 -11.422 1 95.44 283 ALA A N 1
ATOM 2173 C CA . ALA A 1 283 ? 6.145 -25.062 -11.727 1 95.44 283 ALA A CA 1
ATOM 2174 C C . ALA A 1 283 ? 6.434 -25.219 -13.219 1 95.44 283 ALA A C 1
ATOM 2176 O O . ALA A 1 283 ? 5.953 -26.156 -13.859 1 95.44 283 ALA A O 1
ATOM 2177 N N . GLY A 1 284 ? 7.203 -24.328 -13.758 1 93.56 284 GLY A N 1
ATOM 2178 C CA . GLY A 1 284 ? 7.621 -24.406 -15.148 1 93.56 284 GLY A CA 1
ATOM 2179 C C . GLY A 1 284 ? 8.797 -25.344 -15.359 1 93.56 284 GLY A C 1
ATOM 2180 O O . GLY A 1 284 ? 9.641 -25.5 -14.477 1 93.56 284 GLY A O 1
ATOM 2181 N N . SER A 1 285 ? 8.766 -26 -16.453 1 92.31 285 SER A N 1
ATOM 2182 C CA . SER A 1 285 ? 9.859 -26.859 -16.891 1 92.31 285 SER A CA 1
ATOM 2183 C C . SER A 1 285 ? 10.047 -26.797 -18.406 1 92.31 285 SER A C 1
ATOM 2185 O O . SER A 1 285 ? 9.266 -27.391 -19.156 1 92.31 285 SER A O 1
ATOM 2187 N N . GLY A 1 286 ? 10.727 -26 -19 1 91.5 286 GLY A N 1
ATOM 2188 C CA . GLY A 1 286 ? 11.062 -25.766 -20.391 1 91.5 286 GLY A CA 1
ATOM 2189 C C . GLY A 1 286 ? 12.172 -24.75 -20.578 1 91.5 286 GLY A C 1
ATOM 2190 O O . GLY A 1 286 ? 12.656 -24.172 -19.609 1 91.5 286 GLY A O 1
ATOM 2191 N N . TRP A 1 287 ? 12.508 -24.688 -21.875 1 95.69 287 TRP A N 1
ATOM 2192 C CA . TRP A 1 287 ? 13.508 -23.672 -22.203 1 95.69 287 TRP A CA 1
ATOM 2193 C C . TRP A 1 287 ? 13.031 -22.281 -21.797 1 95.69 287 TRP A C 1
ATOM 2195 O O . TRP A 1 287 ? 11.922 -21.859 -22.141 1 95.69 287 TRP A O 1
ATOM 2205 N N . GLY A 1 288 ? 13.727 -21.656 -20.953 1 96.88 288 GLY A N 1
ATOM 2206 C CA . GLY A 1 288 ? 13.328 -20.391 -20.359 1 96.88 288 GLY A CA 1
ATOM 2207 C C . GLY A 1 288 ? 12.727 -20.547 -18.969 1 96.88 288 GLY A C 1
ATOM 2208 O O . GLY A 1 288 ? 12.516 -19.562 -18.266 1 96.88 288 GLY A O 1
ATOM 2209 N N . GLY A 1 289 ? 12.469 -21.828 -18.594 1 95.94 289 GLY A N 1
ATOM 2210 C CA . GLY A 1 289 ? 11.938 -22.125 -17.281 1 95.94 289 GLY A CA 1
ATOM 2211 C C . GLY A 1 289 ? 10.625 -21.422 -16.984 1 95.94 289 GLY A C 1
ATOM 2212 O O . GLY A 1 289 ? 9.773 -21.312 -17.859 1 95.94 289 GLY A O 1
ATOM 2213 N N . GLY A 1 290 ? 10.438 -21.031 -15.742 1 95.75 290 GLY A N 1
ATOM 2214 C CA . GLY A 1 290 ? 9.203 -20.406 -15.289 1 95.75 290 GLY A CA 1
ATOM 2215 C C . GLY A 1 290 ? 8.898 -19.109 -16 1 95.75 290 GLY A C 1
ATOM 2216 O O . GLY A 1 290 ? 7.738 -18.703 -16.125 1 95.75 290 GLY A O 1
ATOM 2217 N N . SER A 1 291 ? 9.906 -18.391 -16.562 1 96.94 291 SER A N 1
ATOM 2218 C CA . SER A 1 291 ? 9.695 -17.109 -17.219 1 96.94 291 SER A CA 1
ATOM 2219 C C . SER A 1 291 ? 8.906 -17.266 -18.5 1 96.94 291 SER A C 1
ATOM 2221 O O . SER A 1 291 ? 8.242 -16.328 -18.953 1 96.94 291 SER A O 1
ATOM 2223 N N . THR A 1 292 ? 8.914 -18.453 -19.078 1 95.94 292 THR A N 1
ATOM 2224 C CA . THR A 1 292 ? 8.227 -18.734 -20.328 1 95.94 292 THR A CA 1
ATOM 2225 C C . THR A 1 292 ? 6.719 -18.812 -20.109 1 95.94 292 THR A C 1
ATOM 2227 O O . THR A 1 292 ? 5.938 -18.438 -20.984 1 95.94 292 THR A O 1
ATOM 2230 N N . ILE A 1 293 ? 6.324 -19.234 -18.922 1 95.5 293 ILE A N 1
ATOM 2231 C CA . ILE A 1 293 ? 4.906 -19.5 -18.719 1 95.5 293 ILE A CA 1
ATOM 2232 C C . ILE A 1 293 ? 4.359 -18.562 -17.641 1 95.5 293 ILE A C 1
ATOM 2234 O O . ILE A 1 293 ? 3.201 -18.688 -17.234 1 95.5 293 ILE A O 1
ATOM 2238 N N . ASN A 1 294 ? 5.176 -17.656 -17.125 1 95 294 ASN A N 1
ATOM 2239 C CA . ASN A 1 294 ? 4.734 -16.797 -16.031 1 95 294 ASN A CA 1
ATOM 2240 C C . ASN A 1 294 ? 3.605 -15.875 -16.469 1 95 294 ASN A C 1
ATOM 2242 O O . ASN A 1 294 ? 3.193 -15.891 -17.625 1 95 294 ASN A O 1
ATOM 2246 N N . TRP A 1 295 ? 3.047 -15.117 -15.547 1 96.56 295 TRP A N 1
ATOM 2247 C CA . TRP A 1 295 ? 1.87 -14.297 -15.812 1 96.56 295 TRP A CA 1
ATOM 2248 C C . TRP A 1 295 ? 2.234 -12.82 -15.852 1 96.56 295 TRP A C 1
ATOM 2250 O O . TRP A 1 295 ? 1.432 -11.969 -15.469 1 96.56 295 TRP A O 1
ATOM 2260 N N . SER A 1 296 ? 3.479 -12.477 -16.078 1 96.38 296 SER A N 1
ATOM 2261 C CA . SER A 1 296 ? 4.016 -11.172 -16.453 1 96.38 296 SER A CA 1
ATOM 2262 C C . SER A 1 296 ? 4.148 -10.266 -15.234 1 96.38 296 SER A C 1
ATOM 2264 O O . SER A 1 296 ? 4.418 -9.07 -15.375 1 96.38 296 SER A O 1
ATOM 2266 N N . ALA A 1 297 ? 4.051 -10.727 -14.039 1 97.12 297 ALA A N 1
ATOM 2267 C CA . ALA A 1 297 ? 4.105 -9.875 -12.852 1 97.12 297 ALA A CA 1
ATOM 2268 C C . ALA A 1 297 ? 5.547 -9.547 -12.484 1 97.12 297 ALA A C 1
ATOM 2270 O O . ALA A 1 297 ? 6.402 -10.438 -12.422 1 97.12 297 ALA A O 1
ATOM 2271 N N . THR A 1 298 ? 5.871 -8.258 -12.266 1 97.25 298 THR A N 1
ATOM 2272 C CA . THR A 1 298 ? 7.199 -7.84 -11.844 1 97.25 298 THR A CA 1
ATOM 2273 C C . THR A 1 298 ? 7.121 -7.008 -10.57 1 97.25 298 THR A C 1
ATOM 2275 O O . THR A 1 298 ? 7.539 -5.848 -10.555 1 97.25 298 THR A O 1
ATOM 2278 N N . LEU A 1 299 ? 6.73 -7.535 -9.469 1 97.38 299 LEU A N 1
ATOM 2279 C CA . LEU A 1 299 ? 6.656 -6.859 -8.18 1 97.38 299 LEU A CA 1
ATOM 2280 C C . LEU A 1 299 ? 7.992 -6.922 -7.453 1 97.38 299 LEU A C 1
ATOM 2282 O O . LEU A 1 299 ? 8.68 -7.945 -7.496 1 97.38 299 LEU A O 1
ATOM 2286 N N . GLU A 1 300 ? 8.375 -5.887 -6.809 1 96.81 300 GLU A N 1
ATOM 2287 C CA . GLU A 1 300 ? 9.609 -5.824 -6.035 1 96.81 300 GLU A CA 1
ATOM 2288 C C . GLU A 1 300 ? 9.391 -6.301 -4.602 1 96.81 300 GLU A C 1
ATOM 2290 O O . GLU A 1 300 ? 8.281 -6.188 -4.066 1 96.81 300 GLU A O 1
ATOM 2295 N N . PRO A 1 301 ? 10.445 -6.852 -3.986 1 97.62 301 PRO A N 1
ATOM 2296 C CA . PRO A 1 301 ? 10.32 -7.156 -2.559 1 97.62 301 PRO A CA 1
ATOM 2297 C C . PRO A 1 301 ? 10.227 -5.902 -1.694 1 97.62 301 PRO A C 1
ATOM 2299 O O . PRO A 1 301 ? 10.883 -4.898 -1.979 1 97.62 301 PRO A O 1
ATOM 2302 N N . ARG A 1 302 ? 9.453 -5.965 -0.641 1 97.81 302 ARG A N 1
ATOM 2303 C CA . ARG A 1 302 ? 9.211 -4.836 0.252 1 97.81 302 ARG A CA 1
ATOM 2304 C C . ARG A 1 302 ? 10.445 -4.531 1.094 1 97.81 302 ARG A C 1
ATOM 2306 O O . ARG A 1 302 ? 11.312 -5.391 1.271 1 97.81 302 ARG A O 1
ATOM 2313 N N . HIS A 1 303 ? 10.484 -3.33 1.693 1 97.38 303 HIS A N 1
ATOM 2314 C CA . HIS A 1 303 ? 11.57 -2.846 2.543 1 97.38 303 HIS A CA 1
ATOM 2315 C C . HIS A 1 303 ? 11.797 -3.779 3.729 1 97.38 303 HIS A C 1
ATOM 2317 O O . HIS A 1 303 ? 12.938 -4.02 4.125 1 97.38 303 HIS A O 1
ATOM 2323 N N . TYR A 1 304 ? 10.758 -4.309 4.348 1 97.19 304 TYR A N 1
ATOM 2324 C CA . TYR A 1 304 ? 10.914 -5.125 5.543 1 97.19 304 TYR A CA 1
ATOM 2325 C C . TYR A 1 304 ? 11.531 -6.477 5.203 1 97.19 304 TYR A C 1
ATOM 2327 O O . TYR A 1 304 ? 12.242 -7.066 6.023 1 97.19 304 TYR A O 1
ATOM 2335 N N . VAL A 1 305 ? 11.258 -7.012 3.971 1 98.12 305 VAL A N 1
ATOM 2336 C CA . VAL A 1 305 ? 11.898 -8.242 3.506 1 98.12 305 VAL A CA 1
ATOM 2337 C C . VAL A 1 305 ? 13.391 -7.992 3.275 1 98.12 305 VAL A C 1
ATOM 2339 O O . VAL A 1 305 ? 14.227 -8.781 3.715 1 98.12 305 VAL A O 1
ATOM 2342 N N . ARG A 1 306 ? 13.664 -6.91 2.576 1 97.56 306 ARG A N 1
ATOM 2343 C CA . ARG A 1 306 ? 15.047 -6.531 2.32 1 97.56 306 ARG A CA 1
ATOM 2344 C C . ARG A 1 306 ? 15.828 -6.375 3.625 1 97.56 306 ARG A C 1
ATOM 2346 O O . ARG A 1 306 ? 16.969 -6.824 3.732 1 97.56 306 ARG A O 1
ATOM 2353 N N . HIS A 1 307 ? 15.18 -5.711 4.586 1 96.38 307 HIS A N 1
ATOM 2354 C CA . HIS A 1 307 ? 15.789 -5.523 5.898 1 96.38 307 HIS A CA 1
ATOM 2355 C C . HIS A 1 307 ? 16.062 -6.863 6.578 1 96.38 307 HIS A C 1
ATOM 2357 O O . HIS A 1 307 ? 17.141 -7.086 7.109 1 96.38 307 HIS A O 1
ATOM 2363 N N . ALA A 1 308 ? 15.117 -7.793 6.578 1 96.88 308 ALA A N 1
ATOM 2364 C CA . ALA A 1 308 ? 15.258 -9.102 7.211 1 96.88 308 ALA A CA 1
ATOM 2365 C C . ALA A 1 308 ? 16.375 -9.914 6.555 1 96.88 308 ALA A C 1
ATOM 2367 O O . ALA A 1 308 ? 17.188 -10.523 7.242 1 96.88 308 ALA A O 1
ATOM 2368 N N . TRP A 1 309 ? 16.391 -9.969 5.254 1 97.94 309 TRP A N 1
ATOM 2369 C CA . TRP A 1 309 ? 17.406 -10.734 4.527 1 97.94 309 TRP A CA 1
ATOM 2370 C C . TRP A 1 309 ? 18.797 -10.211 4.824 1 97.94 309 TRP A C 1
ATOM 2372 O O . TRP A 1 309 ? 19.75 -10.992 4.969 1 97.94 309 TRP A O 1
ATOM 2382 N N . ALA A 1 310 ? 18.922 -8.906 4.996 1 96.19 310 ALA A N 1
ATOM 2383 C CA . ALA A 1 310 ? 20.219 -8.273 5.25 1 96.19 310 ALA A CA 1
ATOM 2384 C C . ALA A 1 310 ? 20.672 -8.516 6.688 1 96.19 310 ALA A C 1
ATOM 2386 O O . ALA A 1 310 ? 21.844 -8.773 6.938 1 96.19 310 ALA A O 1
ATOM 2387 N N . THR A 1 311 ? 19.75 -8.438 7.633 1 94 311 THR A N 1
ATOM 2388 C CA . THR A 1 311 ? 20.125 -8.422 9.039 1 94 311 THR A CA 1
ATOM 2389 C C . THR A 1 311 ? 20.016 -9.82 9.648 1 94 311 THR A C 1
ATOM 2391 O O . THR A 1 311 ? 20.984 -10.336 10.211 1 94 311 THR A O 1
ATOM 2394 N N . GLN A 1 312 ? 18.891 -10.469 9.477 1 95.25 312 GLN A N 1
ATOM 2395 C CA . GLN A 1 312 ? 18.641 -11.758 10.109 1 95.25 312 GLN A CA 1
ATOM 2396 C C . GLN A 1 312 ? 19.469 -12.859 9.453 1 95.25 312 GLN A C 1
ATOM 2398 O O . GLN A 1 312 ? 19.906 -13.789 10.125 1 95.25 312 GLN A O 1
ATOM 2403 N N . TYR A 1 313 ? 19.688 -12.758 8.117 1 96.88 313 TYR A N 1
ATOM 2404 C CA . TYR A 1 313 ? 20.375 -13.828 7.41 1 96.88 313 TYR A CA 1
ATOM 2405 C C . TYR A 1 313 ? 21.797 -13.398 7.047 1 96.88 313 TYR A C 1
ATOM 2407 O O . TYR A 1 313 ? 22.578 -14.203 6.535 1 96.88 313 TYR A O 1
ATOM 2415 N N . GLY A 1 314 ? 22.094 -12.156 7.305 1 96.31 314 GLY A N 1
ATOM 2416 C CA . GLY A 1 314 ? 23.453 -11.664 7.133 1 96.31 314 GLY A CA 1
ATOM 2417 C C . GLY A 1 314 ? 23.859 -11.516 5.68 1 96.31 314 GLY A C 1
ATOM 2418 O O . GLY A 1 314 ? 24.984 -11.859 5.305 1 96.31 314 GLY A O 1
ATOM 2419 N N . VAL A 1 315 ? 22.969 -11.078 4.844 1 97.25 315 VAL A N 1
ATOM 2420 C CA . VAL A 1 315 ? 23.281 -10.797 3.445 1 97.25 315 VAL A CA 1
ATOM 2421 C C . VAL A 1 315 ? 23.031 -9.328 3.145 1 97.25 315 VAL A C 1
ATOM 2423 O O . VAL A 1 315 ? 22.047 -8.977 2.48 1 97.25 315 VAL A O 1
ATOM 2426 N N . PRO A 1 316 ? 23.906 -8.375 3.465 1 94.56 316 PRO A N 1
ATOM 2427 C CA . PRO A 1 316 ? 23.703 -6.926 3.385 1 94.56 316 PRO A CA 1
ATOM 2428 C C . PRO A 1 316 ? 23.375 -6.453 1.975 1 94.56 316 PRO A C 1
ATOM 2430 O O . PRO A 1 316 ? 22.734 -5.402 1.807 1 94.56 316 PRO A O 1
ATOM 2433 N N . TYR A 1 317 ? 23.656 -7.246 0.955 1 95.06 317 TYR A N 1
ATOM 2434 C CA . TYR A 1 317 ? 23.359 -6.961 -0.445 1 95.06 317 TYR A CA 1
ATOM 2435 C C . TYR A 1 317 ? 21.906 -6.551 -0.622 1 95.06 317 TYR A C 1
ATOM 2437 O O . TYR A 1 317 ? 21.609 -5.586 -1.332 1 95.06 317 TYR A O 1
ATOM 2445 N N . PHE A 1 318 ? 21.031 -7.129 0.132 1 96.88 318 PHE A N 1
ATOM 2446 C CA . PHE A 1 318 ? 19.594 -6.98 -0.121 1 96.88 318 PHE A CA 1
ATOM 2447 C C . PHE A 1 318 ? 19.094 -5.633 0.373 1 96.88 318 PHE A C 1
ATOM 2449 O O . PHE A 1 318 ? 17.984 -5.207 0.023 1 96.88 318 PHE A O 1
ATOM 2456 N N . ARG A 1 319 ? 19.797 -4.938 1.165 1 94.38 319 ARG A N 1
ATOM 2457 C CA . ARG A 1 319 ? 19.406 -3.604 1.608 1 94.38 319 ARG A CA 1
ATOM 2458 C C . ARG A 1 319 ? 20.328 -2.541 1.018 1 94.38 319 ARG A C 1
ATOM 2460 O O . ARG A 1 319 ? 20.266 -1.371 1.401 1 94.38 319 ARG A O 1
ATOM 2467 N N . SER A 1 320 ? 21.156 -2.887 0.065 1 92.06 320 SER A N 1
ATOM 2468 C CA . SER A 1 320 ? 22.141 -2.002 -0.54 1 92.06 320 SER A CA 1
ATOM 2469 C C . SER A 1 320 ? 21.578 -1.278 -1.755 1 92.06 320 SER A C 1
ATOM 2471 O O . SER A 1 320 ? 20.516 -1.658 -2.27 1 92.06 320 SER A O 1
ATOM 2473 N N . SER A 1 321 ? 22.281 -0.226 -2.232 1 89.06 321 SER A N 1
ATOM 2474 C CA . SER A 1 321 ? 21.938 0.444 -3.484 1 89.06 321 SER A CA 1
ATOM 2475 C C . SER A 1 321 ? 22.188 -0.464 -4.684 1 89.06 321 SER A C 1
ATOM 2477 O O . SER A 1 321 ? 21.5 -0.353 -5.707 1 89.06 321 SER A O 1
ATOM 2479 N N . GLU A 1 322 ? 23.078 -1.411 -4.523 1 91.19 322 GLU A N 1
ATOM 2480 C CA . GLU A 1 322 ? 23.391 -2.357 -5.594 1 91.19 322 GLU A CA 1
ATOM 2481 C C . GLU A 1 322 ? 22.188 -3.248 -5.902 1 91.19 322 GLU A C 1
ATOM 2483 O O . GLU A 1 322 ? 21.891 -3.52 -7.066 1 91.19 322 GLU A O 1
ATOM 2488 N N . PHE A 1 323 ? 21.547 -3.732 -4.84 1 95.06 323 PHE A N 1
ATOM 2489 C CA . PHE A 1 323 ? 20.375 -4.566 -5.047 1 95.06 323 PHE A CA 1
ATOM 2490 C C . PHE A 1 323 ? 19.266 -3.787 -5.754 1 95.06 323 PHE A C 1
ATOM 2492 O O . PHE A 1 323 ? 18.641 -4.297 -6.68 1 95.06 323 PHE A O 1
ATOM 2499 N N . ALA A 1 324 ? 19.078 -2.574 -5.336 1 92.62 324 ALA A N 1
ATOM 2500 C CA . ALA A 1 324 ? 18.094 -1.721 -5.973 1 92.62 324 ALA A CA 1
ATOM 2501 C C . ALA A 1 324 ? 18.406 -1.52 -7.453 1 92.62 324 ALA A C 1
ATOM 2503 O O . ALA A 1 324 ? 17.5 -1.564 -8.297 1 92.62 324 ALA A O 1
ATOM 2504 N N . GLN A 1 325 ? 19.609 -1.293 -7.754 1 92.19 325 GLN A N 1
ATOM 2505 C CA . GLN A 1 325 ? 20.031 -1.1 -9.141 1 92.19 325 GLN A CA 1
ATOM 2506 C C . GLN A 1 325 ? 19.844 -2.375 -9.953 1 92.19 325 GLN A C 1
ATOM 2508 O O . GLN A 1 325 ? 19.469 -2.316 -11.133 1 92.19 325 GLN A O 1
ATOM 2513 N N . ASP A 1 326 ? 20.156 -3.52 -9.328 1 95.81 326 ASP A N 1
ATOM 2514 C CA . ASP A 1 326 ? 19.984 -4.789 -10.031 1 95.81 326 ASP A CA 1
ATOM 2515 C C . ASP A 1 326 ? 18.516 -5.047 -10.359 1 95.81 326 ASP A C 1
ATOM 2517 O O . ASP A 1 326 ? 18.203 -5.523 -11.453 1 95.81 326 ASP A O 1
ATOM 2521 N N . LEU A 1 327 ? 17.625 -4.766 -9.398 1 96.69 327 LEU A N 1
ATOM 2522 C CA . LEU A 1 327 ? 16.188 -4.887 -9.672 1 96.69 327 LEU A CA 1
ATOM 2523 C C . LEU A 1 327 ? 15.781 -3.988 -10.836 1 96.69 327 LEU A C 1
ATOM 2525 O O . LEU A 1 327 ? 15.078 -4.434 -11.75 1 96.69 327 LEU A O 1
ATOM 2529 N N . ARG A 1 328 ? 16.25 -2.793 -10.836 1 94.81 328 ARG A N 1
ATOM 2530 C CA . ARG A 1 328 ? 15.906 -1.825 -11.875 1 94.81 328 ARG A CA 1
ATOM 2531 C C . ARG A 1 328 ? 16.453 -2.248 -13.227 1 94.81 328 ARG A C 1
ATOM 2533 O O . ARG A 1 328 ? 15.781 -2.107 -14.25 1 94.81 328 ARG A O 1
ATOM 2540 N N . SER A 1 329 ? 17.688 -2.699 -13.203 1 95.44 329 SER A N 1
ATOM 2541 C CA . SER A 1 329 ? 18.312 -3.15 -14.438 1 95.44 329 SER A CA 1
ATOM 2542 C C . SER A 1 329 ? 17.516 -4.273 -15.086 1 95.44 329 SER A C 1
ATOM 2544 O O . SER A 1 329 ? 17.297 -4.273 -16.297 1 95.44 329 SER A O 1
ATOM 2546 N N . CYS A 1 330 ? 17.109 -5.203 -14.281 1 97.75 330 CYS A N 1
ATOM 2547 C CA . CYS A 1 330 ? 16.359 -6.332 -14.805 1 97.75 330 CYS A CA 1
ATOM 2548 C C . CYS A 1 330 ? 14.977 -5.887 -15.281 1 97.75 330 CYS A C 1
ATOM 2550 O O . CYS A 1 330 ? 14.5 -6.328 -16.328 1 97.75 330 CYS A O 1
ATOM 2552 N N . ALA A 1 331 ? 14.312 -5.051 -14.539 1 97.12 331 ALA A N 1
ATOM 2553 C CA . ALA A 1 331 ? 13.008 -4.527 -14.938 1 97.12 331 ALA A CA 1
ATOM 2554 C C . ALA A 1 331 ? 13.102 -3.777 -16.266 1 97.12 331 ALA A C 1
ATOM 2556 O O . ALA A 1 331 ? 12.234 -3.938 -17.141 1 97.12 331 ALA A O 1
ATOM 2557 N N . GLN A 1 332 ? 14.125 -3 -16.406 1 95.31 332 GLN A N 1
ATOM 2558 C CA . GLN A 1 332 ? 14.312 -2.223 -17.625 1 95.31 332 GLN A CA 1
ATOM 2559 C C . GLN A 1 332 ? 14.586 -3.131 -18.828 1 95.31 332 GLN A C 1
ATOM 2561 O O . GLN A 1 332 ? 14.07 -2.896 -19.922 1 95.31 332 GLN A O 1
ATOM 2566 N N . ARG A 1 333 ? 15.391 -4.129 -18.578 1 96.62 333 ARG A N 1
ATOM 2567 C CA . ARG A 1 333 ? 15.703 -5.066 -19.656 1 96.62 333 ARG A CA 1
ATOM 2568 C C . ARG A 1 333 ? 14.438 -5.746 -20.172 1 96.62 333 ARG A C 1
ATOM 2570 O O . ARG A 1 333 ? 14.328 -6.047 -21.359 1 96.62 333 ARG A O 1
ATOM 2577 N N . MET A 1 334 ? 13.508 -5.926 -19.328 1 97.31 334 MET A N 1
ATOM 2578 C CA . MET A 1 334 ? 12.266 -6.602 -19.703 1 97.31 334 MET A CA 1
ATOM 2579 C C . MET A 1 334 ? 11.227 -5.594 -20.188 1 97.31 334 MET A C 1
ATOM 2581 O O . MET A 1 334 ? 10.133 -5.977 -20.609 1 97.31 334 MET A O 1
ATOM 2585 N N . GLY A 1 335 ? 11.531 -4.312 -20.172 1 96 335 GLY A N 1
ATOM 2586 C CA . GLY A 1 335 ? 10.539 -3.314 -20.516 1 96 335 GLY A CA 1
ATOM 2587 C C . GLY A 1 335 ? 9.305 -3.365 -19.641 1 96 335 GLY A C 1
ATOM 2588 O O . GLY A 1 335 ? 8.18 -3.402 -20.141 1 96 335 GLY A O 1
ATOM 2589 N N . THR A 1 336 ? 9.547 -3.439 -18.328 1 96.25 336 THR A N 1
ATOM 2590 C CA . THR A 1 336 ? 8.445 -3.473 -17.375 1 96.25 336 THR A CA 1
ATOM 2591 C C . THR A 1 336 ? 7.625 -2.188 -17.438 1 96.25 336 THR A C 1
ATOM 2593 O O . THR A 1 336 ? 8.188 -1.092 -17.531 1 96.25 336 THR A O 1
ATOM 2596 N N . THR A 1 337 ? 6.27 -2.311 -17.406 1 94.12 337 THR A N 1
ATOM 2597 C CA . THR A 1 337 ? 5.414 -1.139 -17.562 1 94.12 337 THR A CA 1
ATOM 2598 C C . THR A 1 337 ? 4.172 -1.254 -16.688 1 94.12 337 THR A C 1
ATOM 2600 O O . THR A 1 337 ? 3.75 -2.359 -16.344 1 94.12 337 THR A O 1
ATOM 2603 N N . THR A 1 338 ? 3.627 -0.117 -16.281 1 92.69 338 THR A N 1
ATOM 2604 C CA . THR A 1 338 ? 2.348 -0.061 -15.586 1 92.69 338 THR A CA 1
ATOM 2605 C C . THR A 1 338 ? 1.255 0.48 -16.5 1 92.69 338 THR A C 1
ATOM 2607 O O . THR A 1 338 ? 0.126 0.708 -16.062 1 92.69 338 THR A O 1
ATOM 2610 N N . GLN A 1 339 ? 1.647 0.78 -17.75 1 91.44 339 GLN A N 1
ATOM 2611 C CA . GLN A 1 339 ? 0.639 1.127 -18.734 1 91.44 339 GLN A CA 1
ATOM 2612 C C . GLN A 1 339 ? -0.085 -0.117 -19.25 1 91.44 339 GLN A C 1
ATOM 2614 O O . GLN A 1 339 ? 0.342 -0.735 -20.234 1 91.44 339 GLN A O 1
ATOM 2619 N N . ILE A 1 340 ? -1.17 -0.377 -18.609 1 94.44 340 ILE A N 1
ATOM 2620 C CA . ILE A 1 340 ? -1.876 -1.636 -18.828 1 94.44 340 ILE A CA 1
ATOM 2621 C C . ILE A 1 340 ? -3.324 -1.354 -19.219 1 94.44 340 ILE A C 1
ATOM 2623 O O . ILE A 1 340 ? -3.908 -0.356 -18.797 1 94.44 340 ILE A O 1
ATOM 2627 N N . GLN A 1 341 ? -3.84 -2.08 -20.109 1 95.75 341 GLN A N 1
ATOM 2628 C CA . GLN A 1 341 ? -5.281 -2.209 -20.297 1 95.75 341 GLN A CA 1
ATOM 2629 C C . GLN A 1 341 ? -5.824 -3.432 -19.562 1 95.75 341 GLN A C 1
ATOM 2631 O O . GLN A 1 341 ? -5.781 -4.547 -20.078 1 95.75 341 GLN A O 1
ATOM 2636 N N . HIS A 1 342 ? -6.41 -3.17 -18.391 1 97.25 342 HIS A N 1
ATOM 2637 C CA . HIS A 1 342 ? -6.918 -4.262 -17.578 1 97.25 342 HIS A CA 1
ATOM 2638 C C . HIS A 1 342 ? -8.125 -4.926 -18.234 1 97.25 342 HIS A C 1
ATOM 2640 O O . HIS A 1 342 ? -8.93 -4.258 -18.891 1 97.25 342 HIS A O 1
ATOM 2646 N N . ASN A 1 343 ? -8.258 -6.199 -18.141 1 96.94 343 ASN A N 1
ATOM 2647 C CA . ASN A 1 343 ? -9.492 -6.883 -18.516 1 96.94 343 ASN A CA 1
ATOM 2648 C C . ASN A 1 343 ? -10.578 -6.719 -17.453 1 96.94 343 ASN A C 1
ATOM 2650 O O . ASN A 1 343 ? -10.398 -5.973 -16.5 1 96.94 343 ASN A O 1
ATOM 2654 N N . LYS A 1 344 ? -11.695 -7.34 -17.656 1 97.44 344 LYS A N 1
ATOM 2655 C CA . LYS A 1 344 ? -12.836 -7.188 -16.75 1 97.44 344 LYS A CA 1
ATOM 2656 C C . LYS A 1 344 ? -12.508 -7.707 -15.359 1 97.44 344 LYS A C 1
ATOM 2658 O O . LYS A 1 344 ? -12.805 -7.047 -14.359 1 97.44 344 LYS A O 1
ATOM 2663 N N . ALA A 1 345 ? -11.906 -8.891 -15.258 1 98.38 345 ALA A N 1
ATOM 2664 C CA . ALA A 1 345 ? -11.609 -9.492 -13.969 1 98.38 345 ALA A CA 1
ATOM 2665 C C . ALA A 1 345 ? -10.703 -8.594 -13.133 1 98.38 345 ALA A C 1
ATOM 2667 O O . ALA A 1 345 ? -10.992 -8.312 -11.969 1 98.38 345 ALA A O 1
ATOM 2668 N N . ASN A 1 346 ? -9.602 -8.148 -13.703 1 98.62 346 ASN A N 1
ATOM 2669 C CA . ASN A 1 346 ? -8.68 -7.266 -12.992 1 98.62 346 ASN A CA 1
ATOM 2670 C C . ASN A 1 346 ? -9.336 -5.93 -12.648 1 98.62 346 ASN A C 1
ATOM 2672 O O . ASN A 1 346 ? -9.086 -5.375 -11.578 1 98.62 346 ASN A O 1
ATOM 2676 N N . SER A 1 347 ? -10.141 -5.406 -13.516 1 98.44 347 SER A N 1
ATOM 2677 C CA . SER A 1 347 ? -10.867 -4.168 -13.242 1 98.44 347 SER A CA 1
ATOM 2678 C C . SER A 1 347 ? -11.828 -4.332 -12.07 1 98.44 347 SER A C 1
ATOM 2680 O O . SER A 1 347 ? -12.031 -3.396 -11.297 1 98.44 347 SER A O 1
ATOM 2682 N N . LEU A 1 348 ? -12.398 -5.477 -11.961 1 98.56 348 LEU A N 1
ATOM 2683 C CA . LEU A 1 348 ? -13.344 -5.73 -10.883 1 98.56 348 LEU A CA 1
ATOM 2684 C C . LEU A 1 348 ? -12.617 -5.867 -9.547 1 98.56 348 LEU A C 1
ATOM 2686 O O . LEU A 1 348 ? -13.148 -5.469 -8.508 1 98.56 348 LEU A O 1
ATOM 2690 N N . LEU A 1 349 ? -11.414 -6.492 -9.539 1 98.81 349 LEU A N 1
ATOM 2691 C CA . LEU A 1 349 ? -10.617 -6.484 -8.312 1 98.81 349 LEU A CA 1
ATOM 2692 C C . LEU A 1 349 ? -10.32 -5.059 -7.871 1 98.81 349 LEU A C 1
ATOM 2694 O O . LEU A 1 349 ? -10.5 -4.719 -6.699 1 98.81 349 LEU A O 1
ATOM 2698 N N . LEU A 1 350 ? -9.906 -4.199 -8.852 1 98.5 350 LEU A N 1
ATOM 2699 C CA . LEU A 1 350 ? -9.594 -2.805 -8.555 1 98.5 350 LEU A CA 1
ATOM 2700 C C . LEU A 1 350 ? -10.828 -2.074 -8.031 1 98.5 350 LEU A C 1
ATOM 2702 O O . LEU A 1 350 ? -10.75 -1.364 -7.027 1 98.5 350 LEU A O 1
ATOM 2706 N N . LEU A 1 351 ? -11.945 -2.287 -8.656 1 97.69 351 LEU A N 1
ATOM 2707 C CA . LEU A 1 351 ? -13.188 -1.629 -8.281 1 97.69 351 LEU A CA 1
ATOM 2708 C C . LEU A 1 351 ? -13.633 -2.055 -6.887 1 97.69 351 LEU A C 1
ATOM 2710 O O . LEU A 1 351 ? -13.953 -1.208 -6.047 1 97.69 351 LEU A O 1
ATOM 2714 N N . GLY A 1 352 ? -13.688 -3.379 -6.68 1 98.06 352 GLY A N 1
ATOM 2715 C CA . GLY A 1 352 ? -14.102 -3.891 -5.383 1 98.06 352 GLY A CA 1
ATOM 2716 C C . GLY A 1 352 ? -13.195 -3.447 -4.25 1 98.06 352 GLY A C 1
ATOM 2717 O O . GLY A 1 352 ? -13.664 -3.184 -3.141 1 98.06 352 GLY A O 1
ATOM 2718 N N . GLY A 1 353 ? -11.875 -3.459 -4.523 1 98.19 353 GLY A N 1
ATOM 2719 C CA . GLY A 1 353 ? -10.938 -2.961 -3.533 1 98.19 353 GLY A CA 1
ATOM 2720 C C . GLY A 1 353 ? -11.164 -1.508 -3.168 1 98.19 353 GLY A C 1
ATOM 2721 O O . GLY A 1 353 ? -11.242 -1.162 -1.987 1 98.19 353 GLY A O 1
ATOM 2722 N N . GLN A 1 354 ? -11.352 -0.641 -4.141 1 96.44 354 GLN A N 1
ATOM 2723 C CA . GLN A 1 354 ? -11.602 0.778 -3.908 1 96.44 354 GLN A CA 1
ATOM 2724 C C . GLN A 1 354 ? -12.898 0.986 -3.135 1 96.44 354 GLN A C 1
ATOM 2726 O O . GLN A 1 354 ? -12.938 1.736 -2.156 1 96.44 354 GLN A O 1
ATOM 2731 N N . ARG A 1 355 ? -13.938 0.289 -3.566 1 95.88 355 ARG A N 1
ATOM 2732 C CA . ARG A 1 355 ? -15.25 0.422 -2.941 1 95.88 355 ARG A CA 1
ATOM 2733 C C . ARG A 1 355 ? -15.203 0.021 -1.472 1 95.88 355 ARG A C 1
ATOM 2735 O O . ARG A 1 355 ? -15.906 0.594 -0.642 1 95.88 355 ARG A O 1
ATOM 2742 N N . SER A 1 356 ? -14.344 -0.909 -1.157 1 96.75 356 SER A N 1
ATOM 2743 C CA . SER A 1 356 ? -14.297 -1.432 0.205 1 96.75 356 SER A CA 1
ATOM 2744 C C . SER A 1 356 ? -13.188 -0.764 1.015 1 96.75 356 SER A C 1
ATOM 2746 O O . SER A 1 356 ? -12.953 -1.122 2.17 1 96.75 356 SER A O 1
ATOM 2748 N N . GLY A 1 357 ? -12.438 0.155 0.425 1 96.69 357 GLY A N 1
ATOM 2749 C CA . GLY A 1 357 ? -11.391 0.874 1.129 1 96.69 357 GLY A CA 1
ATOM 2750 C C . GLY A 1 357 ? -10.094 0.094 1.22 1 96.69 357 GLY A C 1
ATOM 2751 O O . GLY A 1 357 ? -9.242 0.39 2.062 1 96.69 357 GLY A O 1
ATOM 2752 N N . GLN A 1 358 ? -9.945 -0.946 0.444 1 97.75 358 GLN A N 1
ATOM 2753 C CA . GLN A 1 358 ? -8.727 -1.75 0.423 1 97.75 358 GLN A CA 1
ATOM 2754 C C . GLN A 1 358 ? -7.691 -1.154 -0.526 1 97.75 358 GLN A C 1
ATOM 2756 O O . GLN A 1 358 ? -8.039 -0.639 -1.591 1 97.75 358 GLN A O 1
ATOM 2761 N N . PRO A 1 359 ? -6.438 -1.216 -0.116 1 97.12 359 PRO A N 1
ATOM 2762 C CA . PRO A 1 359 ? -5.398 -0.731 -1.028 1 97.12 359 PRO A CA 1
ATOM 2763 C C . PRO A 1 359 ? -5.234 -1.619 -2.26 1 97.12 359 PRO A C 1
ATOM 2765 O O . PRO A 1 359 ? -5.043 -2.83 -2.131 1 97.12 359 PRO A O 1
ATOM 2768 N N . VAL A 1 360 ? -5.312 -0.992 -3.434 1 97.62 360 VAL A N 1
ATOM 2769 C CA . VAL A 1 360 ? -5.141 -1.713 -4.691 1 97.62 360 VAL A CA 1
ATOM 2770 C C . VAL A 1 360 ? -4.133 -0.982 -5.574 1 97.62 360 VAL A C 1
ATOM 2772 O O . VAL A 1 360 ? -3.883 0.211 -5.387 1 97.62 360 VAL A O 1
ATOM 2775 N N . ALA A 1 361 ? -3.533 -1.724 -6.5 1 96.94 361 ALA A N 1
ATOM 2776 C CA . ALA A 1 361 ? -2.545 -1.153 -7.41 1 96.94 361 ALA A CA 1
ATOM 2777 C C . ALA A 1 361 ? -2.463 -1.956 -8.703 1 96.94 361 ALA A C 1
ATOM 2779 O O . ALA A 1 361 ? -2.932 -3.096 -8.766 1 96.94 361 ALA A O 1
ATOM 2780 N N . THR A 1 362 ? -1.939 -1.271 -9.711 1 97 362 THR A N 1
ATOM 2781 C CA . THR A 1 362 ? -1.545 -1.961 -10.938 1 97 362 THR A CA 1
ATOM 2782 C C . THR A 1 362 ? -0.251 -2.742 -10.719 1 97 362 THR A C 1
ATOM 2784 O O . THR A 1 362 ? 0.672 -2.258 -10.062 1 97 362 THR A O 1
ATOM 2787 N N . VAL A 1 363 ? -0.245 -3.967 -11.188 1 97.88 363 VAL A N 1
ATOM 2788 C CA . VAL A 1 363 ? 0.967 -4.777 -11.156 1 97.88 363 VAL A CA 1
ATOM 2789 C C . VAL A 1 363 ? 1.812 -4.496 -12.391 1 97.88 363 VAL A C 1
ATOM 2791 O O . VAL A 1 363 ? 1.351 -4.684 -13.523 1 97.88 363 VAL A O 1
ATOM 2794 N N . PRO A 1 364 ? 3.053 -4.055 -12.227 1 96.88 364 PRO A N 1
ATOM 2795 C CA . PRO A 1 364 ? 3.898 -3.887 -13.414 1 96.88 364 PRO A CA 1
ATOM 2796 C C . PRO A 1 364 ? 4.113 -5.191 -14.18 1 96.88 364 PRO A C 1
ATOM 2798 O O . PRO A 1 364 ? 4.254 -6.254 -13.562 1 96.88 364 PRO A O 1
ATOM 2801 N N . GLN A 1 365 ? 4.195 -5.078 -15.516 1 97.19 365 GLN A N 1
ATOM 2802 C CA . GLN A 1 365 ? 4.281 -6.27 -16.359 1 97.19 365 GLN A CA 1
ATOM 2803 C C . GLN A 1 365 ? 5.539 -6.242 -17.219 1 97.19 365 GLN A C 1
ATOM 2805 O O . GLN A 1 365 ? 5.953 -5.184 -17.688 1 97.19 365 GLN A O 1
ATOM 2810 N N . ASN A 1 366 ? 6.113 -7.363 -17.438 1 97 366 ASN A N 1
ATOM 2811 C CA . ASN A 1 366 ? 7.309 -7.5 -18.25 1 97 366 ASN A CA 1
ATOM 2812 C C . ASN A 1 366 ? 6.961 -7.676 -19.734 1 97 366 ASN A C 1
ATOM 2814 O O . ASN A 1 366 ? 7.328 -8.68 -20.344 1 97 366 ASN A O 1
ATOM 2818 N N . ASN A 1 367 ? 6.395 -6.695 -20.391 1 95.38 367 ASN A N 1
ATOM 2819 C CA . ASN A 1 367 ? 5.852 -6.859 -21.734 1 95.38 367 ASN A CA 1
ATOM 2820 C C . ASN A 1 367 ? 6.629 -6.043 -22.75 1 95.38 367 ASN A C 1
ATOM 2822 O O . ASN A 1 367 ? 6.086 -5.66 -23.797 1 95.38 367 ASN A O 1
ATOM 2826 N N . GLY A 1 368 ? 7.848 -5.637 -22.453 1 94.12 368 GLY A N 1
ATOM 2827 C CA . GLY A 1 368 ? 8.68 -4.934 -23.406 1 94.12 368 GLY A CA 1
ATOM 2828 C C . GLY A 1 368 ? 8.195 -3.525 -23.703 1 94.12 368 GLY A C 1
ATOM 2829 O O . GLY A 1 368 ? 8.242 -3.076 -24.859 1 94.12 368 GLY A O 1
ATOM 2830 N N . ASP A 1 369 ? 7.59 -2.945 -22.703 1 90.62 369 ASP A N 1
ATOM 2831 C CA . ASP A 1 369 ? 7.051 -1.591 -22.781 1 90.62 369 ASP A CA 1
ATOM 2832 C C . ASP A 1 369 ? 5.926 -1.509 -23.812 1 90.62 369 ASP A C 1
ATOM 2834 O O . ASP A 1 369 ? 5.793 -0.505 -24.516 1 90.62 369 ASP A O 1
ATOM 2838 N N . THR A 1 370 ? 5.238 -2.617 -23.969 1 90.5 370 THR A N 1
ATOM 2839 C CA . THR A 1 370 ? 4.102 -2.672 -24.875 1 90.5 370 THR A CA 1
ATOM 2840 C C . THR A 1 370 ? 2.852 -3.164 -24.156 1 90.5 370 THR A C 1
ATOM 2842 O O . THR A 1 370 ? 2.945 -3.846 -23.141 1 90.5 370 THR A O 1
ATOM 2845 N N . LEU A 1 371 ? 1.758 -2.756 -24.719 1 92.06 371 LEU A N 1
ATOM 2846 C CA . LEU A 1 371 ? 0.503 -3.307 -24.219 1 92.06 371 LEU A CA 1
ATOM 2847 C C . LEU A 1 371 ? 0.39 -4.793 -24.547 1 92.06 371 LEU A C 1
ATOM 2849 O O . LEU A 1 371 ? 0.751 -5.215 -25.656 1 92.06 371 LEU A O 1
ATOM 2853 N N . HIS A 1 372 ? 0.069 -5.57 -23.656 1 93.5 372 HIS A N 1
ATOM 2854 C CA . HIS A 1 372 ? -0.073 -7.012 -23.844 1 93.5 372 HIS A CA 1
ATOM 2855 C C . HIS A 1 372 ? -1.438 -7.496 -23.359 1 93.5 372 HIS A C 1
ATOM 2857 O O . HIS A 1 372 ? -1.606 -7.832 -22.188 1 93.5 372 HIS A O 1
ATOM 2863 N N . TYR A 1 373 ? -2.365 -7.574 -24.266 1 94.31 373 TYR A N 1
ATOM 2864 C CA . TYR A 1 373 ? -3.729 -7.984 -23.953 1 94.31 373 TYR A CA 1
ATOM 2865 C C . TYR A 1 373 ? -3.955 -9.445 -24.312 1 94.31 373 TYR A C 1
ATOM 2867 O O . TYR A 1 373 ? -4.699 -9.75 -25.25 1 94.31 373 TYR A O 1
ATOM 2875 N N . CYS A 1 374 ? -3.344 -10.336 -23.531 1 92.62 374 CYS A N 1
ATOM 2876 C CA . CYS A 1 374 ? -3.389 -11.781 -23.766 1 92.62 374 CYS A CA 1
ATOM 2877 C C . CYS A 1 374 ? -3.666 -12.539 -22.484 1 92.62 374 CYS A C 1
ATOM 2879 O O . CYS A 1 374 ? -2.945 -12.375 -21.484 1 92.62 374 CYS A O 1
ATOM 2881 N N . GLY A 1 375 ? -4.672 -13.383 -22.516 1 91.88 375 GLY A N 1
ATOM 2882 C CA . GLY A 1 375 ? -5.043 -14.141 -21.328 1 91.88 375 GLY A CA 1
ATOM 2883 C C . GLY A 1 375 ? -4.57 -15.578 -21.359 1 91.88 375 GLY A C 1
ATOM 2884 O O . GLY A 1 375 ? -4.805 -16.344 -20.422 1 91.88 375 GLY A O 1
ATOM 2885 N N . GLN A 1 376 ? -3.785 -15.969 -22.375 1 90.94 376 GLN A N 1
ATOM 2886 C CA . GLN A 1 376 ? -3.393 -17.359 -22.531 1 90.94 376 GLN A CA 1
ATOM 2887 C C . GLN A 1 376 ? -1.874 -17.516 -22.5 1 90.94 376 GLN A C 1
ATOM 2889 O O . GLN A 1 376 ? -1.348 -18.594 -22.734 1 90.94 376 GLN A O 1
ATOM 2894 N N . CYS A 1 377 ? -1.184 -16.516 -22.109 1 91.31 377 CYS A N 1
ATOM 2895 C CA . CYS A 1 377 ? 0.272 -16.531 -22.203 1 91.31 377 CYS A CA 1
ATOM 2896 C C . CYS A 1 377 ? 0.873 -17.422 -21.125 1 91.31 377 CYS A C 1
ATOM 2898 O O . CYS A 1 377 ? 2.08 -17.672 -21.109 1 91.31 377 CYS A O 1
ATOM 2900 N N . HIS A 1 378 ? 0.036 -18.016 -20.234 1 92.88 378 HIS A N 1
ATOM 2901 C CA . HIS A 1 378 ? 0.522 -19.031 -19.312 1 92.88 378 HIS A CA 1
ATOM 2902 C C . HIS A 1 378 ? 0.864 -20.328 -20.031 1 92.88 378 HIS A C 1
ATOM 2904 O O . HIS A 1 378 ? 1.565 -21.188 -19.469 1 92.88 378 HIS A O 1
ATOM 2910 N N . PHE A 1 379 ? 0.432 -20.5 -21.266 1 93.44 379 PHE A N 1
ATOM 2911 C CA . PHE A 1 379 ? 0.804 -21.625 -22.109 1 93.44 379 PHE A CA 1
ATOM 2912 C C . PHE A 1 379 ? 1.958 -21.234 -23.031 1 93.44 379 PHE A C 1
ATOM 2914 O O . PHE A 1 379 ? 2.215 -21.922 -24.031 1 93.44 379 PHE A O 1
ATOM 2921 N N . GLY A 1 380 ? 2.664 -20.25 -22.719 1 92.38 380 GLY A N 1
ATOM 2922 C CA . GLY A 1 380 ? 3.641 -19.625 -23.594 1 92.38 380 GLY A CA 1
ATOM 2923 C C . GLY A 1 380 ? 3.078 -18.438 -24.359 1 92.38 380 GLY A C 1
ATOM 2924 O O . GLY A 1 380 ? 1.879 -18.375 -24.641 1 92.38 380 GLY A O 1
ATOM 2925 N N . CYS A 1 381 ? 3.92 -17.516 -24.734 1 93.19 381 CYS A N 1
ATOM 2926 C CA . CYS A 1 381 ? 3.447 -16.312 -25.375 1 93.19 381 CYS A CA 1
ATOM 2927 C C . CYS A 1 381 ? 3.645 -16.391 -26.891 1 93.19 381 CYS A C 1
ATOM 2929 O O . CYS A 1 381 ? 4.766 -16.234 -27.375 1 93.19 381 CYS A O 1
ATOM 2931 N N . PRO A 1 382 ? 2.561 -16.453 -27.578 1 91.31 382 PRO A N 1
ATOM 2932 C CA . PRO A 1 382 ? 2.705 -16.625 -29.031 1 91.31 382 PRO A CA 1
ATOM 2933 C C . PRO A 1 382 ? 3.139 -15.344 -29.734 1 91.31 382 PRO A C 1
ATOM 2935 O O . PRO A 1 382 ? 3.658 -15.398 -30.859 1 91.31 382 PRO A O 1
ATOM 2938 N N . SER A 1 383 ? 2.895 -14.18 -29.109 1 92.56 383 SER A N 1
ATOM 2939 C CA . SER A 1 383 ? 3.232 -12.898 -29.719 1 92.56 383 SER A CA 1
ATOM 2940 C C . SER A 1 383 ? 4.691 -12.539 -29.469 1 92.56 383 SER A C 1
ATOM 2942 O O . SER A 1 383 ? 5.246 -11.672 -30.156 1 92.56 383 SER A O 1
ATOM 2944 N N . GLY A 1 384 ? 5.27 -13.148 -28.422 1 92.12 384 GLY A N 1
ATOM 2945 C CA . GLY A 1 384 ? 6.621 -12.789 -28.031 1 92.12 384 GLY A CA 1
ATOM 2946 C C . GLY A 1 384 ? 6.695 -11.477 -27.281 1 92.12 384 GLY A C 1
ATOM 2947 O O . GLY A 1 384 ? 7.785 -10.992 -26.969 1 92.12 384 GLY A O 1
ATOM 2948 N N . HIS A 1 385 ? 5.516 -10.906 -26.953 1 93.81 385 HIS A N 1
ATOM 2949 C CA . HIS A 1 385 ? 5.488 -9.641 -26.234 1 93.81 385 HIS A CA 1
ATOM 2950 C C . HIS A 1 385 ? 5.957 -9.812 -24.797 1 93.81 385 HIS A C 1
ATOM 2952 O O . HIS A 1 385 ? 6.602 -8.93 -24.234 1 93.81 385 HIS A O 1
ATOM 2958 N N . LYS A 1 386 ? 5.516 -10.891 -24.141 1 95.38 386 LYS A N 1
ATOM 2959 C CA . LYS A 1 386 ? 6.012 -11.172 -22.797 1 95.38 386 LYS A CA 1
ATOM 2960 C C . LYS A 1 386 ? 7.516 -11.438 -22.812 1 95.38 386 LYS A C 1
ATOM 2962 O O . LYS A 1 386 ? 7.992 -12.305 -23.547 1 95.38 386 LYS A O 1
ATOM 2967 N N . GLN A 1 387 ? 8.273 -10.742 -22 1 96.88 387 GLN A N 1
ATOM 2968 C CA . GLN A 1 387 ? 9.734 -10.773 -22.047 1 96.88 387 GLN A CA 1
ATOM 2969 C C . GLN A 1 387 ? 10.289 -11.805 -21.062 1 96.88 387 GLN A C 1
ATOM 2971 O O . GLN A 1 387 ? 10.867 -11.453 -20.047 1 96.88 387 GLN A O 1
ATOM 2976 N N . SER A 1 388 ? 10.211 -13.102 -21.484 1 96.81 388 SER A N 1
ATOM 2977 C CA . SER A 1 388 ? 10.859 -14.195 -20.766 1 96.81 388 SER A CA 1
ATOM 2978 C C . SER A 1 388 ? 12.367 -14.148 -20.938 1 96.81 388 SER A C 1
ATOM 2980 O O . SER A 1 388 ? 12.898 -13.305 -21.672 1 96.81 388 SER A O 1
ATOM 2982 N N . THR A 1 389 ? 13.07 -15.039 -20.234 1 98.12 389 THR A N 1
ATOM 2983 C CA . THR A 1 389 ? 14.523 -15.109 -20.422 1 98.12 389 THR A CA 1
ATOM 2984 C C . THR A 1 389 ? 14.867 -15.531 -21.844 1 98.12 389 THR A C 1
ATOM 2986 O O . THR A 1 389 ? 15.945 -15.203 -22.344 1 98.12 389 THR A O 1
ATOM 2989 N N . VAL A 1 390 ? 13.93 -16.203 -22.562 1 97.38 390 VAL A N 1
ATOM 2990 C CA . VAL A 1 390 ? 14.125 -16.609 -23.953 1 97.38 390 VAL A CA 1
ATOM 2991 C C . VAL A 1 390 ? 14.203 -15.367 -24.844 1 97.38 390 VAL A C 1
ATOM 2993 O O . VAL A 1 390 ? 15.016 -15.312 -25.766 1 97.38 390 VAL A O 1
ATOM 2996 N N . MET A 1 391 ? 13.406 -14.398 -24.516 1 96.81 391 MET A N 1
ATOM 2997 C CA . MET A 1 391 ? 13.32 -13.18 -25.312 1 96.81 391 MET A CA 1
ATOM 2998 C C . MET A 1 391 ? 14.367 -12.164 -24.891 1 96.81 391 MET A C 1
ATOM 3000 O O . MET A 1 391 ? 14.578 -11.156 -25.562 1 96.81 391 MET A O 1
ATOM 3004 N N . THR A 1 392 ? 15.055 -12.398 -23.781 1 97.75 392 THR A N 1
ATOM 3005 C CA . THR A 1 392 ? 15.961 -11.391 -23.219 1 97.75 392 THR A CA 1
ATOM 3006 C C . THR A 1 392 ? 17.359 -11.977 -23.016 1 97.75 392 THR A C 1
ATOM 3008 O O . THR A 1 392 ? 18.141 -12.062 -23.953 1 97.75 392 THR A O 1
ATOM 3011 N N . TRP A 1 393 ? 17.641 -12.539 -21.844 1 98.69 393 TRP A N 1
ATOM 3012 C CA . TRP A 1 393 ? 19.016 -12.828 -21.406 1 98.69 393 TRP A CA 1
ATOM 3013 C C . TRP A 1 393 ? 19.594 -13.992 -22.188 1 98.69 393 TRP A C 1
ATOM 3015 O O . TRP A 1 393 ? 20.797 -14.047 -22.422 1 98.69 393 TRP A O 1
ATOM 3025 N N . LEU A 1 394 ? 18.797 -15.031 -22.5 1 98.69 394 LEU A N 1
ATOM 3026 C CA . LEU A 1 394 ? 19.344 -16.125 -23.297 1 98.69 394 LEU A CA 1
ATOM 3027 C C . LEU A 1 394 ? 19.766 -15.641 -24.672 1 98.69 394 LEU A C 1
ATOM 3029 O O . LEU A 1 394 ? 20.75 -16.109 -25.234 1 98.69 394 LEU A O 1
ATOM 3033 N N . ARG A 1 395 ? 18.969 -14.75 -25.25 1 98.12 395 ARG A N 1
ATOM 3034 C CA . ARG A 1 395 ? 19.375 -14.109 -26.5 1 98.12 395 ARG A CA 1
ATOM 3035 C C . ARG A 1 395 ? 20.672 -13.344 -26.312 1 98.12 395 ARG A C 1
ATOM 3037 O O . ARG A 1 395 ? 21.594 -13.461 -27.125 1 98.12 395 ARG A O 1
ATOM 3044 N N . ASP A 1 396 ? 20.734 -12.539 -25.234 1 98.5 396 ASP A N 1
ATOM 3045 C CA . ASP A 1 396 ? 21.938 -11.773 -24.953 1 98.5 396 ASP A CA 1
ATOM 3046 C C . ASP A 1 396 ? 23.156 -12.688 -24.844 1 98.5 396 ASP A C 1
ATOM 3048 O O . ASP A 1 396 ? 24.234 -12.375 -25.375 1 98.5 396 ASP A O 1
ATOM 3052 N N . ALA A 1 397 ? 23.016 -13.789 -24.141 1 98.81 397 ALA A N 1
ATOM 3053 C CA . ALA A 1 397 ? 24.094 -14.758 -23.984 1 98.81 397 ALA A CA 1
ATOM 3054 C C . ALA A 1 397 ? 24.516 -15.336 -25.328 1 98.81 397 ALA A C 1
ATOM 3056 O O . ALA A 1 397 ? 25.703 -15.453 -25.609 1 98.81 397 ALA A O 1
ATOM 3057 N N . ALA A 1 398 ? 23.547 -15.703 -26.125 1 98.62 398 ALA A N 1
ATOM 3058 C CA . ALA A 1 398 ? 23.812 -16.266 -27.438 1 98.62 398 ALA A CA 1
ATOM 3059 C C . ALA A 1 398 ? 24.609 -15.289 -28.297 1 98.62 398 ALA A C 1
ATOM 3061 O O . ALA A 1 398 ? 25.547 -15.688 -29 1 98.62 398 ALA A O 1
ATOM 3062 N N . GLU A 1 399 ? 24.203 -14.055 -28.25 1 98.38 399 GLU A N 1
ATOM 3063 C CA . GLU A 1 399 ? 24.844 -13.016 -29.031 1 98.38 399 GLU A CA 1
ATOM 3064 C C . GLU A 1 399 ? 26.281 -12.789 -28.594 1 98.38 399 GLU A C 1
ATOM 3066 O O . GLU A 1 399 ? 27.094 -12.227 -29.328 1 98.38 399 GLU A O 1
ATOM 3071 N N . HIS A 1 400 ? 26.594 -13.281 -27.422 1 98.38 400 HIS A N 1
ATOM 3072 C CA . HIS A 1 400 ? 27.969 -13.164 -26.922 1 98.38 400 HIS A CA 1
ATOM 3073 C C . HIS A 1 400 ? 28.672 -14.516 -26.906 1 98.38 400 HIS A C 1
ATOM 3075 O O . HIS A 1 400 ? 29.609 -14.719 -26.141 1 98.38 400 HIS A O 1
ATOM 3081 N N . GLY A 1 401 ? 28.125 -15.508 -27.594 1 98.06 401 GLY A N 1
ATOM 3082 C CA . GLY A 1 401 ? 28.859 -16.719 -27.906 1 98.06 401 GLY A CA 1
ATOM 3083 C C . GLY A 1 401 ? 28.484 -17.891 -27 1 98.06 401 GLY A C 1
ATOM 3084 O O . GLY A 1 401 ? 29.047 -18.984 -27.141 1 98.06 401 GLY A O 1
ATOM 3085 N N . ALA A 1 402 ? 27.562 -17.75 -26.125 1 98.75 402 ALA A N 1
ATOM 3086 C CA . ALA A 1 402 ? 27.141 -18.875 -25.266 1 98.75 402 ALA A CA 1
ATOM 3087 C C . ALA A 1 402 ? 26.531 -20 -26.109 1 98.75 402 ALA A C 1
ATOM 3089 O O . ALA A 1 402 ? 25.938 -19.75 -27.156 1 98.75 402 ALA A O 1
ATOM 3090 N N . GLN A 1 403 ? 26.688 -21.156 -25.656 1 98.5 403 GLN A N 1
ATOM 3091 C CA . GLN A 1 403 ? 26.109 -22.344 -26.281 1 98.5 403 GLN A CA 1
ATOM 3092 C C . GLN A 1 403 ? 25.047 -22.969 -25.375 1 98.5 403 GLN A C 1
ATOM 3094 O O . GLN A 1 403 ? 25 -22.703 -24.172 1 98.5 403 GLN A O 1
ATOM 3099 N N . PHE A 1 404 ? 24.203 -23.797 -26.047 1 98.56 404 PHE A N 1
ATOM 3100 C CA . PHE A 1 404 ? 23.047 -24.281 -25.312 1 98.56 404 PHE A CA 1
ATOM 3101 C C . PHE A 1 404 ? 22.812 -25.766 -25.578 1 98.56 404 PHE A C 1
ATOM 3103 O O . PHE A 1 404 ? 23.109 -26.25 -26.672 1 98.56 404 PHE A O 1
ATOM 3110 N N . VAL A 1 405 ? 22.328 -26.438 -24.578 1 97.44 405 VAL A N 1
ATOM 3111 C CA . VAL A 1 405 ? 21.875 -27.828 -24.688 1 97.44 405 VAL A CA 1
ATOM 3112 C C . VAL A 1 405 ? 20.453 -27.938 -24.141 1 97.44 405 VAL A C 1
ATOM 3114 O O . VAL A 1 405 ? 20.156 -27.484 -23.031 1 97.44 405 VAL A O 1
ATOM 3117 N N . VAL A 1 406 ? 19.5 -28.531 -24.891 1 95.44 406 VAL A N 1
ATOM 3118 C CA . VAL A 1 406 ? 18.109 -28.734 -24.453 1 95.44 406 VAL A CA 1
ATOM 3119 C C . VAL A 1 406 ? 17.844 -30.234 -24.328 1 95.44 406 VAL A C 1
ATOM 3121 O O . VAL A 1 406 ? 18.656 -31.062 -24.734 1 95.44 406 VAL A O 1
ATOM 3124 N N . HIS A 1 407 ? 16.781 -30.578 -23.578 1 92.88 407 HIS A N 1
ATOM 3125 C CA . HIS A 1 407 ? 16.375 -31.969 -23.359 1 92.88 407 HIS A CA 1
ATOM 3126 C C . HIS A 1 407 ? 17.453 -32.75 -22.656 1 92.88 407 HIS A C 1
ATOM 3128 O O . HIS A 1 407 ? 17.688 -33.938 -22.969 1 92.88 407 HIS A O 1
ATOM 3134 N N . CYS A 1 408 ? 18.188 -32.156 -21.891 1 95.56 408 CYS A N 1
ATOM 3135 C CA . CYS A 1 408 ? 19.266 -32.781 -21.141 1 95.56 408 CYS A CA 1
ATOM 3136 C C . CYS A 1 408 ? 19 -32.719 -19.641 1 95.56 408 CYS A C 1
ATOM 3138 O O . CYS A 1 408 ? 19.094 -31.672 -19.031 1 95.56 408 CYS A O 1
ATOM 3140 N N . ASP A 1 409 ? 18.625 -33.812 -19.109 1 94.81 409 ASP A N 1
ATOM 3141 C CA . ASP A 1 409 ? 18.375 -33.906 -17.672 1 94.81 409 ASP A CA 1
ATOM 3142 C C . ASP A 1 409 ? 19.672 -34.188 -16.906 1 94.81 409 ASP A C 1
ATOM 3144 O O . ASP A 1 409 ? 20.281 -35.25 -17.062 1 94.81 409 ASP A O 1
ATOM 3148 N N . ILE A 1 410 ? 20.125 -33.188 -16.141 1 97.94 410 ILE A N 1
ATOM 3149 C CA . ILE A 1 410 ? 21.375 -33.312 -15.398 1 97.94 410 ILE A CA 1
ATOM 3150 C C . ILE A 1 410 ? 21.141 -34.125 -14.125 1 97.94 410 ILE A C 1
ATOM 3152 O O . ILE A 1 410 ? 20.219 -33.844 -13.359 1 97.94 410 ILE A O 1
ATOM 3156 N N . GLU A 1 411 ? 22 -35.031 -13.891 1 97.56 411 GLU A N 1
ATOM 3157 C CA . GLU A 1 411 ? 21.906 -35.938 -12.75 1 97.56 411 GLU A CA 1
ATOM 3158 C C . GLU A 1 411 ? 22.609 -35.375 -11.531 1 97.56 411 GLU A C 1
ATOM 3160 O O . GLU A 1 411 ? 22.047 -35.344 -10.43 1 97.56 411 GLU A O 1
ATOM 3165 N N . ARG A 1 412 ? 23.844 -34.969 -11.68 1 98.5 412 ARG A N 1
ATOM 3166 C CA . ARG A 1 412 ? 24.641 -34.469 -10.555 1 98.5 412 ARG A CA 1
ATOM 3167 C C . ARG A 1 412 ? 25.812 -33.625 -11.039 1 98.5 412 ARG A C 1
ATOM 3169 O O . ARG A 1 412 ? 26.125 -33.625 -12.234 1 98.5 412 ARG A O 1
ATOM 3176 N N . VAL A 1 413 ? 26.438 -32.969 -10.102 1 98.88 413 VAL A N 1
ATOM 3177 C CA . VAL A 1 413 ? 27.656 -32.219 -10.328 1 98.88 413 VAL A CA 1
ATOM 3178 C C . VAL A 1 413 ? 28.875 -33.125 -10.203 1 98.88 413 VAL A C 1
ATOM 3180 O O . VAL A 1 413 ? 28.891 -34.031 -9.359 1 98.88 413 VAL A O 1
ATOM 3183 N N . LEU A 1 414 ? 29.844 -32.906 -11.055 1 98.75 414 LEU A N 1
ATOM 3184 C CA . LEU A 1 414 ? 31.125 -33.594 -10.945 1 98.75 414 LEU A CA 1
ATOM 3185 C C . LEU A 1 414 ? 32.094 -32.812 -10.086 1 98.75 414 LEU A C 1
ATOM 3187 O O . LEU A 1 414 ? 32.281 -31.609 -10.273 1 98.75 414 LEU A O 1
ATOM 3191 N N . VAL A 1 415 ? 32.656 -33.469 -9.094 1 98.62 415 VAL A N 1
ATOM 3192 C CA . VAL A 1 415 ? 33.594 -32.844 -8.164 1 98.62 415 VAL A CA 1
ATOM 3193 C C . VAL A 1 415 ? 34.906 -33.594 -8.156 1 98.62 415 VAL A C 1
ATOM 3195 O O . VAL A 1 415 ? 34.938 -34.812 -8.016 1 98.62 415 VAL A O 1
ATOM 3198 N N . GLU A 1 416 ? 35.969 -32.906 -8.375 1 98.06 416 GLU A N 1
ATOM 3199 C CA . GLU A 1 416 ? 37.312 -33.438 -8.281 1 98.06 416 GLU A CA 1
ATOM 3200 C C . GLU A 1 416 ? 38.188 -32.594 -7.371 1 98.06 416 GLU A C 1
ATOM 3202 O O . GLU A 1 416 ? 38.281 -31.375 -7.562 1 98.06 416 GLU A O 1
ATOM 3207 N N . GLY A 1 417 ? 38.875 -33.125 -6.41 1 97 417 GLY A N 1
ATOM 3208 C CA . GLY A 1 417 ? 39.719 -32.375 -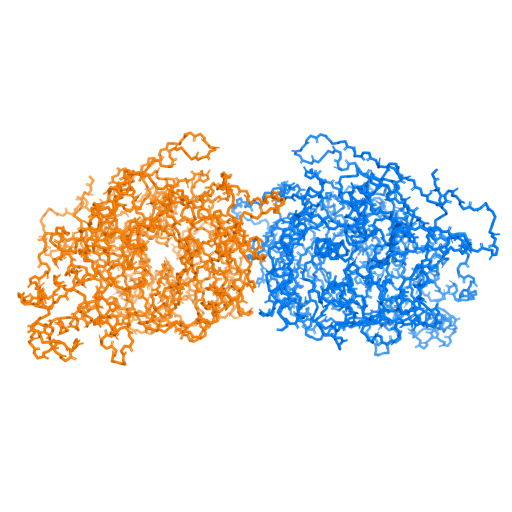5.496 1 97 417 GLY A CA 1
ATOM 3209 C C . GLY A 1 417 ? 38.969 -31.297 -4.75 1 97 417 GLY A C 1
ATOM 3210 O O . GLY A 1 417 ? 39.531 -30.203 -4.547 1 97 417 GLY A O 1
ATOM 3211 N N . GLY A 1 418 ? 37.75 -31.516 -4.516 1 97.31 418 GLY A N 1
ATOM 3212 C CA . GLY A 1 418 ? 36.938 -30.562 -3.764 1 97.31 418 GLY A CA 1
ATOM 3213 C C . GLY A 1 418 ? 36.438 -29.422 -4.617 1 97.31 418 GLY A C 1
ATOM 3214 O O . GLY A 1 418 ? 35.781 -28.5 -4.105 1 97.31 418 GLY A O 1
ATOM 3215 N N . GLN A 1 419 ? 36.656 -29.531 -5.93 1 98.44 419 GLN A N 1
ATOM 3216 C CA . GLN A 1 419 ? 36.25 -28.484 -6.848 1 98.44 419 GLN A CA 1
ATOM 3217 C C . GLN A 1 419 ? 35.219 -29 -7.859 1 98.44 419 GLN A C 1
ATOM 3219 O O . GLN A 1 419 ? 35.344 -30.125 -8.352 1 98.44 419 GLN A O 1
ATOM 3224 N N . ALA A 1 420 ? 34.219 -28.25 -8.109 1 98.81 420 ALA A N 1
ATOM 3225 C CA . ALA A 1 420 ? 33.312 -28.594 -9.188 1 98.81 420 ALA A CA 1
ATOM 3226 C C . ALA A 1 420 ? 34 -28.5 -10.547 1 98.81 420 ALA A C 1
ATOM 3228 O O . ALA A 1 420 ? 34.625 -27.5 -10.867 1 98.81 420 ALA A O 1
ATOM 3229 N N . THR A 1 421 ? 33.844 -29.531 -11.336 1 98.69 421 THR A N 1
ATOM 3230 C CA . THR A 1 421 ? 34.562 -29.578 -12.602 1 98.69 421 THR A CA 1
ATOM 3231 C C . THR A 1 421 ? 33.594 -29.734 -13.773 1 98.69 421 THR A C 1
ATOM 3233 O O . THR A 1 421 ? 34 -29.672 -14.93 1 98.69 421 THR A O 1
ATOM 3236 N N . GLY A 1 422 ? 32.375 -29.953 -13.539 1 98.75 422 GLY A N 1
ATOM 3237 C CA . GLY A 1 422 ? 31.375 -30.109 -14.578 1 98.75 422 GLY A CA 1
ATOM 3238 C C . GLY A 1 422 ? 30.109 -30.781 -14.086 1 98.75 422 GLY A C 1
ATOM 3239 O O . GLY A 1 422 ? 29.844 -30.828 -12.883 1 98.75 422 GLY A O 1
ATOM 3240 N N . VAL A 1 423 ? 29.266 -31.219 -15.031 1 98.88 423 VAL A N 1
ATOM 3241 C CA . VAL A 1 423 ? 28.016 -31.922 -14.734 1 98.88 423 VAL A CA 1
ATOM 3242 C C . VAL A 1 423 ? 27.859 -33.125 -15.664 1 98.88 423 VAL A C 1
ATOM 3244 O O . VAL A 1 423 ? 28.5 -33.188 -16.719 1 98.88 423 VAL A O 1
ATOM 3247 N N . VAL A 1 424 ? 27.078 -34.031 -15.219 1 98.44 424 VAL A N 1
ATOM 3248 C CA . VAL A 1 424 ? 26.766 -35.188 -16.047 1 98.44 424 VAL A CA 1
ATOM 3249 C C . VAL A 1 424 ? 25.266 -35.406 -16.125 1 98.44 424 VAL A C 1
ATOM 3251 O O . VAL A 1 424 ? 24.547 -35.156 -15.164 1 98.44 424 VAL A O 1
ATOM 3254 N N . GLY A 1 425 ? 24.797 -35.75 -17.281 1 96.94 425 GLY A N 1
ATOM 3255 C CA . GLY A 1 425 ? 23.391 -36 -17.547 1 96.94 425 GLY A CA 1
ATOM 3256 C C . GLY A 1 425 ? 23.172 -36.844 -18.797 1 96.94 425 GLY A C 1
ATOM 3257 O O . GLY A 1 425 ? 24.016 -37.656 -19.188 1 96.94 425 GLY A O 1
ATOM 3258 N N . ALA A 1 426 ? 21.984 -36.688 -19.328 1 94.38 426 ALA A N 1
ATOM 3259 C CA . ALA A 1 426 ? 21.672 -37.469 -20.516 1 94.38 426 ALA A CA 1
ATOM 3260 C C . ALA A 1 426 ? 20.688 -36.719 -21.422 1 94.38 426 ALA A C 1
ATOM 3262 O O . ALA A 1 426 ? 19.859 -35.938 -20.938 1 94.38 426 ALA A O 1
ATOM 3263 N N . VAL A 1 427 ? 20.875 -36.844 -22.672 1 92.31 427 VAL A N 1
ATOM 3264 C CA . VAL A 1 427 ? 19.922 -36.406 -23.703 1 92.31 427 VAL A CA 1
ATOM 3265 C C . VAL A 1 427 ? 19.328 -37.625 -24.406 1 92.31 427 VAL A C 1
ATOM 3267 O O . VAL A 1 427 ? 20.031 -38.344 -25.109 1 92.31 427 VAL A O 1
ATOM 3270 N N . ARG A 1 428 ? 18.062 -37.875 -24.156 1 82.19 428 ARG A N 1
ATOM 3271 C CA . ARG A 1 428 ? 17.375 -39.031 -24.75 1 82.19 428 ARG A CA 1
ATOM 3272 C C . ARG A 1 428 ? 18.156 -40.312 -24.516 1 82.19 428 ARG A C 1
ATOM 3274 O O . ARG A 1 428 ? 18.422 -41.062 -25.453 1 82.19 428 ARG A O 1
ATOM 3281 N N . GLY A 1 429 ? 18.672 -40.438 -23.422 1 84.56 429 GLY A N 1
ATOM 3282 C CA . GLY A 1 429 ? 19.359 -41.656 -23.047 1 84.56 429 GLY A CA 1
ATOM 3283 C C . GLY A 1 429 ? 20.859 -41.594 -23.297 1 84.56 429 GLY A C 1
ATOM 3284 O O . GLY A 1 429 ? 21.609 -42.406 -22.75 1 84.56 429 GLY A O 1
ATOM 3285 N N . GLN A 1 430 ? 21.391 -40.719 -24.203 1 91.81 430 GLN A N 1
ATOM 3286 C CA . GLN A 1 430 ? 22.812 -40.531 -24.422 1 91.81 430 GLN A CA 1
ATOM 3287 C C . GLN A 1 430 ? 23.453 -39.812 -23.25 1 91.81 430 GLN A C 1
ATOM 3289 O O . GLN A 1 430 ? 23.078 -38.688 -22.922 1 91.81 430 GLN A O 1
ATOM 3294 N N . ARG A 1 431 ? 24.391 -40.469 -22.641 1 95.38 431 ARG A N 1
ATOM 3295 C CA . ARG A 1 431 ? 25.109 -39.844 -21.531 1 95.38 431 ARG A CA 1
ATOM 3296 C C . ARG A 1 431 ? 25.953 -38.656 -22.031 1 95.38 431 ARG A C 1
ATOM 3298 O O . ARG A 1 431 ? 26.594 -38.75 -23.078 1 95.38 431 ARG A O 1
ATOM 3305 N N . VAL A 1 432 ? 25.953 -37.594 -21.344 1 97.25 432 VAL A N 1
ATOM 3306 C CA . VAL A 1 432 ? 26.703 -36.375 -21.703 1 97.25 432 VAL A CA 1
ATOM 3307 C C . VAL A 1 432 ? 27.438 -35.844 -20.469 1 97.25 432 VAL A C 1
ATOM 3309 O O . VAL A 1 432 ? 26.922 -35.906 -19.359 1 97.25 432 VAL A O 1
ATOM 3312 N N . VAL A 1 433 ? 28.656 -35.438 -20.672 1 98.31 433 VAL A N 1
ATOM 3313 C CA . VAL A 1 433 ? 29.438 -34.75 -19.672 1 98.31 433 VAL A CA 1
ATOM 3314 C C . VAL A 1 433 ? 29.766 -33.344 -20.172 1 98.31 433 VAL A C 1
ATOM 3316 O O . VAL A 1 433 ? 30.266 -33.156 -21.281 1 98.31 433 VAL A O 1
ATOM 3319 N N . ILE A 1 434 ? 29.422 -32.344 -19.438 1 98.69 434 ILE A N 1
ATOM 3320 C CA . ILE A 1 434 ? 29.766 -30.969 -19.766 1 98.69 434 ILE A CA 1
ATOM 3321 C C . ILE A 1 434 ? 30.766 -30.422 -18.75 1 98.69 434 ILE A C 1
ATOM 3323 O O . ILE A 1 434 ? 30.406 -30.203 -17.594 1 98.69 434 ILE A O 1
ATOM 3327 N N . LYS A 1 435 ? 31.922 -30.141 -19.141 1 98.62 435 LYS A N 1
ATOM 3328 C CA . LYS A 1 435 ? 33 -29.656 -18.266 1 98.62 435 LYS A CA 1
ATOM 3329 C C . LYS A 1 435 ? 32.938 -28.141 -18.078 1 98.62 435 LYS A C 1
ATOM 3331 O O . LYS A 1 435 ? 32.688 -27.406 -19.047 1 98.62 435 LYS A O 1
ATOM 3336 N N . GLY A 1 436 ? 32.969 -27.703 -16.922 1 98.56 436 GLY A N 1
ATOM 3337 C CA . GLY A 1 436 ? 33.219 -26.312 -16.562 1 98.56 436 GLY A CA 1
ATOM 3338 C C . GLY A 1 436 ? 34.594 -26.078 -15.977 1 98.56 436 GLY A C 1
ATOM 3339 O O . GLY A 1 436 ? 34.812 -26.281 -14.781 1 98.56 436 GLY A O 1
ATOM 3340 N N . THR A 1 437 ? 35.469 -25.562 -16.703 1 98.06 437 THR A N 1
ATOM 3341 C CA . THR A 1 437 ? 36.906 -25.531 -16.328 1 98.06 437 THR A CA 1
ATOM 3342 C C . THR A 1 437 ? 37.125 -24.5 -15.219 1 98.06 437 THR A C 1
ATOM 3344 O O . THR A 1 437 ? 38.125 -24.594 -14.484 1 98.06 437 THR A O 1
ATOM 3347 N N . LYS A 1 438 ? 36.219 -23.578 -15.094 1 98.56 438 LYS A N 1
ATOM 3348 C CA . LYS A 1 438 ? 36.438 -22.547 -14.094 1 98.56 438 LYS A CA 1
ATOM 3349 C C . LYS A 1 438 ? 35.344 -22.594 -13.016 1 98.56 438 LYS A C 1
ATOM 3351 O O . LYS A 1 438 ? 35.625 -22.344 -11.844 1 98.56 438 LYS A O 1
ATOM 3356 N N . ALA A 1 439 ? 34.062 -22.844 -13.422 1 98.81 439 ALA A N 1
ATOM 3357 C CA . ALA A 1 439 ? 33 -22.828 -12.445 1 98.81 439 ALA A CA 1
ATOM 3358 C C . ALA A 1 439 ? 31.781 -23.594 -12.961 1 98.81 439 ALA A C 1
ATOM 3360 O O . ALA A 1 439 ? 31.641 -23.828 -14.172 1 98.81 439 ALA A O 1
ATOM 3361 N N . VAL A 1 440 ? 30.938 -24 -12.062 1 98.94 440 VAL A N 1
ATOM 3362 C CA . VAL A 1 440 ? 29.625 -24.578 -12.312 1 98.94 440 VAL A CA 1
ATOM 3363 C C . VAL A 1 440 ? 28.562 -23.766 -11.562 1 98.94 440 VAL A C 1
ATOM 3365 O O . VAL A 1 440 ? 28.719 -23.453 -10.383 1 98.94 440 VAL A O 1
ATOM 3368 N N . ALA A 1 441 ? 27.531 -23.375 -12.25 1 98.94 441 ALA A N 1
ATOM 3369 C CA . ALA A 1 441 ? 26.375 -22.734 -11.609 1 98.94 441 ALA A CA 1
ATOM 3370 C C . ALA A 1 441 ? 25.125 -23.594 -11.773 1 98.94 441 ALA A C 1
ATOM 3372 O O . ALA A 1 441 ? 24.766 -23.953 -12.891 1 98.94 441 ALA A O 1
ATOM 3373 N N . VAL A 1 442 ? 24.484 -23.953 -10.68 1 98.94 442 VAL A N 1
ATOM 3374 C CA . VAL A 1 442 ? 23.234 -24.688 -10.719 1 98.94 442 VAL A CA 1
ATOM 3375 C C . VAL A 1 442 ? 22.062 -23.719 -10.547 1 98.94 442 VAL A C 1
ATOM 3377 O O . VAL A 1 442 ? 21.953 -23.047 -9.523 1 98.94 442 VAL A O 1
ATOM 3380 N N . SER A 1 443 ? 21.25 -23.609 -11.5 1 98.88 443 SER A N 1
ATOM 3381 C CA . SER A 1 443 ? 20.094 -22.719 -11.562 1 98.88 443 SER A CA 1
ATOM 3382 C C . SER A 1 443 ? 18.859 -23.453 -12.07 1 98.88 443 SER A C 1
ATOM 3384 O O . SER A 1 443 ? 18.188 -22.984 -12.984 1 98.88 443 SER A O 1
ATOM 3386 N N . ALA A 1 444 ? 18.547 -24.531 -11.492 1 98.5 444 ALA A N 1
ATOM 3387 C CA . ALA A 1 444 ? 17.484 -25.422 -11.961 1 98.5 444 ALA A CA 1
ATOM 3388 C C . ALA A 1 444 ? 16.203 -25.188 -11.164 1 98.5 444 ALA A C 1
ATOM 3390 O O . ALA A 1 444 ? 15.234 -25.953 -11.305 1 98.5 444 ALA A O 1
ATOM 3391 N N . GLY A 1 445 ? 16.141 -24.188 -10.32 1 98.06 445 GLY A N 1
ATOM 3392 C CA . GLY A 1 445 ? 14.945 -23.859 -9.539 1 98.06 445 GLY A CA 1
ATOM 3393 C C . GLY A 1 445 ? 14.945 -24.516 -8.164 1 98.06 445 GLY A C 1
ATOM 3394 O O . GLY A 1 445 ? 15.742 -25.406 -7.891 1 98.06 445 GLY A O 1
ATOM 3395 N N . SER A 1 446 ? 14.008 -24.203 -7.312 1 98.5 446 SER A N 1
ATOM 3396 C CA . SER A 1 446 ? 14 -24.562 -5.898 1 98.5 446 SER A CA 1
ATOM 3397 C C . SER A 1 446 ? 13.57 -26.016 -5.695 1 98.5 446 SER A C 1
ATOM 3399 O O . SER A 1 446 ? 13.594 -26.516 -4.574 1 98.5 446 SER A O 1
ATOM 3401 N N . ILE A 1 447 ? 13.156 -26.641 -6.777 1 98 447 ILE A N 1
ATOM 3402 C CA . ILE A 1 447 ? 12.836 -28.062 -6.711 1 98 447 ILE A CA 1
ATOM 3403 C C . ILE A 1 447 ? 14.023 -28.875 -7.199 1 98 447 ILE A C 1
ATOM 3405 O O . ILE A 1 447 ? 14.508 -29.766 -6.492 1 98 447 ILE A O 1
ATOM 3409 N N . ASN A 1 448 ? 14.586 -28.5 -8.297 1 98 448 ASN A N 1
ATOM 3410 C CA . ASN A 1 448 ? 15.562 -29.359 -8.961 1 98 448 ASN A CA 1
ATOM 3411 C C . ASN A 1 448 ? 16.984 -29 -8.562 1 98 448 ASN A C 1
ATOM 3413 O O . ASN A 1 448 ? 17.875 -29.859 -8.586 1 98 448 ASN A O 1
ATOM 3417 N N . THR A 1 449 ? 17.266 -27.719 -8.203 1 98.81 449 THR A N 1
ATOM 3418 C CA . THR A 1 449 ? 18.594 -27.359 -7.73 1 98.81 449 THR A CA 1
ATOM 3419 C C . THR A 1 449 ? 18.984 -28.203 -6.516 1 98.81 449 THR A C 1
ATOM 3421 O O . THR A 1 449 ? 20 -28.891 -6.531 1 98.81 449 THR A O 1
ATOM 3424 N N . PRO A 1 450 ? 18.156 -28.203 -5.461 1 98.81 450 PRO A N 1
ATOM 3425 C CA . PRO A 1 450 ? 18.531 -29.062 -4.344 1 98.81 450 PRO A CA 1
ATOM 3426 C C . PRO A 1 450 ? 18.562 -30.547 -4.73 1 98.81 450 PRO A C 1
ATOM 3428 O O . PRO A 1 450 ? 19.391 -31.312 -4.207 1 98.81 450 PRO A O 1
ATOM 3431 N N . ALA A 1 451 ? 17.688 -31 -5.629 1 98.44 451 ALA A N 1
ATOM 3432 C CA . ALA A 1 451 ? 17.688 -32.406 -6.039 1 98.44 451 ALA A CA 1
ATOM 3433 C C . ALA A 1 451 ? 19.016 -32.781 -6.68 1 98.44 451 ALA A C 1
ATOM 3435 O O . ALA A 1 451 ? 19.594 -33.844 -6.352 1 98.44 451 ALA A O 1
ATOM 3436 N N . ILE A 1 452 ? 19.516 -31.953 -7.59 1 98.75 452 ILE A N 1
ATOM 3437 C CA . ILE A 1 452 ? 20.797 -32.188 -8.258 1 98.75 452 ILE A CA 1
ATOM 3438 C C . ILE A 1 452 ? 21.922 -32.188 -7.23 1 98.75 452 ILE A C 1
ATOM 3440 O O . ILE A 1 452 ? 22.781 -33.062 -7.258 1 98.75 452 ILE A O 1
ATOM 3444 N N . LEU A 1 453 ? 21.891 -31.234 -6.305 1 98.88 453 LEU A N 1
ATOM 3445 C CA . LEU A 1 453 ? 22.938 -31.125 -5.309 1 98.88 453 LEU A CA 1
ATOM 3446 C C . LEU A 1 453 ? 22.891 -32.281 -4.324 1 98.88 453 LEU A C 1
ATOM 3448 O O . LEU A 1 453 ? 23.938 -32.781 -3.898 1 98.88 453 LEU A O 1
ATOM 3452 N N . LEU A 1 454 ? 21.703 -32.719 -3.953 1 98.69 454 LEU A N 1
ATOM 3453 C CA . LEU A 1 454 ? 21.531 -33.844 -3.049 1 98.69 454 LEU A CA 1
ATOM 3454 C C . LEU A 1 454 ? 22.016 -35.125 -3.701 1 98.69 454 LEU A C 1
ATOM 3456 O O . LEU A 1 454 ? 22.484 -36.031 -3.014 1 98.69 454 LEU A O 1
ATOM 3460 N N . ARG A 1 455 ? 21.953 -35.25 -5.047 1 98.19 455 ARG A N 1
ATOM 3461 C CA . ARG A 1 455 ? 22.422 -36.438 -5.773 1 98.19 455 ARG A CA 1
ATOM 3462 C C . ARG A 1 455 ? 23.938 -36.375 -5.945 1 98.19 455 ARG A C 1
ATOM 3464 O O . ARG A 1 455 ? 24.531 -37.344 -6.469 1 98.19 455 ARG A O 1
ATOM 3471 N N . THR A 1 456 ? 24.594 -35.281 -5.562 1 98.56 456 THR A N 1
ATOM 3472 C CA . THR A 1 456 ? 26.047 -35.125 -5.629 1 98.56 456 THR A CA 1
ATOM 3473 C C . THR A 1 456 ? 26.703 -35.594 -4.336 1 98.56 456 THR A C 1
ATOM 3475 O O . THR A 1 456 ? 26.609 -34.906 -3.307 1 98.56 456 THR A O 1
ATOM 3478 N N . PRO A 1 457 ? 27.406 -36.656 -4.312 1 96.88 457 PRO A N 1
ATOM 3479 C CA . PRO A 1 457 ? 27.859 -37.312 -3.086 1 96.88 457 PRO A CA 1
ATOM 3480 C C . PRO A 1 457 ? 28.766 -36.406 -2.236 1 96.88 457 PRO A C 1
ATOM 3482 O O . PRO A 1 457 ? 28.688 -36.438 -1.006 1 96.88 457 PRO A O 1
ATOM 3485 N N . GLU A 1 458 ? 29.562 -35.562 -2.795 1 97.44 458 GLU A N 1
ATOM 3486 C CA . GLU A 1 458 ? 30.531 -34.719 -2.08 1 97.44 458 GLU A CA 1
ATOM 3487 C C . GLU A 1 458 ? 29.828 -33.656 -1.264 1 97.44 458 GLU A C 1
ATOM 3489 O O . GLU A 1 458 ? 30.438 -33.031 -0.38 1 97.44 458 GLU A O 1
ATOM 3494 N N . LEU A 1 459 ? 28.578 -33.438 -1.542 1 98.19 459 LEU A N 1
ATOM 3495 C CA . LEU A 1 459 ? 27.859 -32.344 -0.898 1 98.19 459 LEU A CA 1
ATOM 3496 C C . LEU A 1 459 ? 27.062 -32.844 0.304 1 98.19 459 LEU A C 1
ATOM 3498 O O . LEU A 1 459 ? 26.328 -32.094 0.93 1 98.19 459 LEU A O 1
ATOM 3502 N N . ARG A 1 460 ? 27.219 -34.094 0.714 1 95.81 460 ARG A N 1
ATOM 3503 C CA . ARG A 1 460 ? 26.547 -34.688 1.874 1 95.81 460 ARG A CA 1
ATOM 3504 C C . ARG A 1 460 ? 26.906 -33.938 3.15 1 95.81 460 ARG A C 1
ATOM 3506 O O . ARG A 1 460 ? 26.141 -33.906 4.117 1 95.81 460 ARG A O 1
ATOM 3513 N N . VAL A 1 461 ? 28 -33.25 3.158 1 95.75 461 VAL A N 1
ATOM 3514 C CA . VAL A 1 461 ? 28.469 -32.5 4.316 1 95.75 461 VAL A CA 1
ATOM 3515 C C . VAL A 1 461 ? 27.609 -31.266 4.523 1 95.75 461 VAL A C 1
ATOM 3517 O O . VAL A 1 461 ? 27.531 -30.734 5.633 1 95.75 461 VAL A O 1
ATOM 3520 N N . ASN A 1 462 ? 27.062 -30.75 3.5 1 98.19 462 ASN A N 1
ATOM 3521 C CA . ASN A 1 462 ? 26.172 -29.594 3.568 1 98.19 462 ASN A CA 1
ATOM 3522 C C . ASN A 1 462 ? 24.75 -30.016 3.932 1 98.19 462 ASN A C 1
ATOM 3524 O O . ASN A 1 462 ? 23.938 -30.312 3.049 1 98.19 462 ASN A O 1
ATOM 3528 N N . ARG A 1 463 ? 24.375 -29.875 5.18 1 97.94 463 ARG A N 1
ATOM 3529 C CA . ARG A 1 463 ? 23.109 -30.375 5.695 1 97.94 463 ARG A CA 1
ATOM 3530 C C . ARG A 1 463 ? 21.984 -29.375 5.453 1 97.94 463 ARG A C 1
ATOM 3532 O O . ARG A 1 463 ? 20.844 -29.625 5.832 1 97.94 463 ARG A O 1
ATOM 3539 N N . GLN A 1 464 ? 22.312 -28.281 4.777 1 98.69 464 GLN A N 1
ATOM 3540 C CA . GLN A 1 464 ? 21.328 -27.234 4.582 1 98.69 464 GLN A CA 1
ATOM 3541 C C . GLN A 1 464 ? 20.719 -27.297 3.18 1 98.69 464 GLN A C 1
ATOM 3543 O O . GLN A 1 464 ? 19.766 -26.594 2.877 1 98.69 464 GLN A O 1
ATOM 3548 N N . ILE A 1 465 ? 21.25 -28.172 2.291 1 98.81 465 ILE A N 1
ATOM 3549 C CA . ILE A 1 465 ? 20.688 -28.344 0.951 1 98.81 465 ILE A CA 1
ATOM 3550 C C . ILE A 1 465 ? 19.312 -29 1.041 1 98.81 465 ILE A C 1
ATOM 3552 O O . ILE A 1 465 ? 19.141 -30.031 1.682 1 98.81 465 ILE A O 1
ATOM 3556 N N . GLY A 1 466 ? 18.312 -28.375 0.412 1 98.75 466 GLY A N 1
ATOM 3557 C CA . GLY A 1 466 ? 16.953 -28.891 0.394 1 98.75 466 GLY A CA 1
ATOM 3558 C C . GLY A 1 466 ? 16.109 -28.406 1.56 1 98.75 466 GLY A C 1
ATOM 3559 O O . GLY A 1 466 ? 14.883 -28.547 1.549 1 98.75 466 GLY A O 1
ATOM 3560 N N . GLU A 1 467 ? 16.766 -27.719 2.51 1 98.31 467 GLU A N 1
ATOM 3561 C CA . GLU A 1 467 ? 16.062 -27.219 3.684 1 98.31 467 GLU A CA 1
ATOM 3562 C C . GLU A 1 467 ? 15.422 -25.859 3.406 1 98.31 467 GLU A C 1
ATOM 3564 O O . GLU A 1 467 ? 15.828 -25.156 2.482 1 98.31 467 GLU A O 1
ATOM 3569 N N . HIS A 1 468 ? 14.359 -25.516 4.105 1 98.38 468 HIS A N 1
ATOM 3570 C CA . HIS A 1 468 ? 13.758 -24.188 4.176 1 98.38 468 HIS A CA 1
ATOM 3571 C C . HIS A 1 468 ? 12.977 -23.875 2.906 1 98.38 468 HIS A C 1
ATOM 3573 O O . HIS A 1 468 ? 12.984 -22.734 2.443 1 98.38 468 HIS A O 1
ATOM 3579 N N . LEU A 1 469 ? 12.383 -24.844 2.303 1 98.75 469 LEU A N 1
ATOM 3580 C CA . LEU A 1 469 ? 11.555 -24.625 1.12 1 98.75 469 LEU A CA 1
ATOM 3581 C C . LEU A 1 469 ? 10.359 -23.734 1.449 1 98.75 469 LEU A C 1
ATOM 3583 O O . LEU A 1 469 ? 9.586 -24.031 2.361 1 98.75 469 LEU A O 1
ATOM 3587 N N . HIS A 1 470 ? 10.258 -22.625 0.802 1 98.81 470 HIS A N 1
ATOM 3588 C CA . HIS A 1 470 ? 9.078 -21.766 0.862 1 98.81 470 HIS A CA 1
ATOM 3589 C C . HIS A 1 470 ? 8.289 -21.812 -0.441 1 98.81 470 HIS A C 1
ATOM 3591 O O . HIS A 1 470 ? 8.875 -21.906 -1.523 1 98.81 470 HIS A O 1
ATOM 3597 N N . LEU A 1 471 ? 6.895 -21.688 -0.331 1 98.69 471 LEU A N 1
ATOM 3598 C CA . LEU A 1 471 ? 6.102 -22.016 -1.511 1 98.69 471 LEU A CA 1
ATOM 3599 C C . LEU A 1 471 ? 5.055 -20.938 -1.775 1 98.69 471 LEU A C 1
ATOM 3601 O O . LEU A 1 471 ? 4.316 -21.016 -2.76 1 98.69 471 LEU A O 1
ATOM 3605 N N . HIS A 1 472 ? 4.941 -19.891 -0.919 1 98.62 472 HIS A N 1
ATOM 3606 C CA . HIS A 1 472 ? 3.816 -18.984 -1.083 1 98.62 472 HIS A CA 1
ATOM 3607 C C . HIS A 1 472 ? 2.508 -19.75 -1.248 1 98.62 472 HIS A C 1
ATOM 3609 O O . HIS A 1 472 ? 1.861 -19.656 -2.295 1 98.62 472 HIS A O 1
ATOM 3615 N N . PRO A 1 473 ? 2.006 -20.391 -0.231 1 98.5 473 PRO A N 1
ATOM 3616 C CA . PRO A 1 473 ? 0.762 -21.141 -0.415 1 98.5 473 PRO A CA 1
ATOM 3617 C C . PRO A 1 473 ? -0.408 -20.25 -0.834 1 98.5 473 PRO A C 1
ATOM 3619 O O . PRO A 1 473 ? -0.5 -19.094 -0.4 1 98.5 473 PRO A O 1
ATOM 3622 N N . VAL A 1 474 ? -1.321 -20.828 -1.667 1 98.5 474 VAL A N 1
ATOM 3623 C CA . VAL A 1 474 ? -2.363 -20.031 -2.316 1 98.5 474 VAL A CA 1
ATOM 3624 C C . VAL A 1 474 ? -3.732 -20.641 -2.02 1 98.5 474 VAL A C 1
ATOM 3626 O O . VAL A 1 474 ? -3.926 -21.844 -2.162 1 98.5 474 VAL A O 1
ATOM 3629 N N . ALA A 1 475 ? -4.637 -19.844 -1.613 1 98.38 475 ALA A N 1
ATOM 3630 C CA . ALA A 1 475 ? -6.055 -20.188 -1.589 1 98.38 475 ALA A CA 1
ATOM 3631 C C . ALA A 1 475 ? -6.801 -19.531 -2.748 1 98.38 475 ALA A C 1
ATOM 3633 O O . ALA A 1 475 ? -6.305 -18.578 -3.354 1 98.38 475 ALA A O 1
ATOM 3634 N N . PHE A 1 476 ? -7.988 -20.062 -3.02 1 98.25 476 PHE A N 1
ATOM 3635 C CA . PHE A 1 476 ? -8.758 -19.609 -4.176 1 98.25 476 PHE A CA 1
ATOM 3636 C C . PHE A 1 476 ? -10.125 -19.109 -3.756 1 98.25 476 PHE A C 1
ATOM 3638 O O . PHE A 1 476 ? -10.812 -19.734 -2.947 1 98.25 476 PHE A O 1
ATOM 3645 N N . VAL A 1 477 ? -10.508 -17.938 -4.25 1 98.69 477 VAL A N 1
ATOM 3646 C CA . VAL A 1 477 ? -11.828 -17.359 -4.02 1 98.69 477 VAL A CA 1
ATOM 3647 C C . VAL A 1 477 ? -12.508 -17.078 -5.355 1 98.69 477 VAL A C 1
ATOM 3649 O O . VAL A 1 477 ? -12.055 -16.234 -6.125 1 98.69 477 VAL A O 1
ATOM 3652 N N . HIS A 1 478 ? -13.648 -17.781 -5.617 1 97.94 478 HIS A N 1
ATOM 3653 C CA . HIS A 1 478 ? -14.383 -17.656 -6.871 1 97.94 478 HIS A CA 1
ATOM 3654 C C . HIS A 1 478 ? -15.555 -16.688 -6.73 1 97.94 478 HIS A C 1
ATOM 3656 O O . HIS A 1 478 ? -16.266 -16.703 -5.73 1 97.94 478 HIS A O 1
ATOM 3662 N N . GLY A 1 479 ? -15.656 -15.773 -7.645 1 97.94 479 GLY A N 1
ATOM 3663 C CA . GLY A 1 479 ? -16.828 -14.914 -7.758 1 97.94 479 GLY A CA 1
ATOM 3664 C C . GLY A 1 479 ? -17.547 -15.047 -9.086 1 97.94 479 GLY A C 1
ATOM 3665 O O . GLY A 1 479 ? -16.906 -15.219 -10.125 1 97.94 479 GLY A O 1
ATOM 3666 N N . PHE A 1 480 ? -18.875 -15.008 -9.062 1 96.56 480 PHE A N 1
ATOM 3667 C CA . PHE A 1 480 ? -19.719 -15.086 -10.25 1 96.56 480 PHE A CA 1
ATOM 3668 C C . PHE A 1 480 ? -20.594 -13.844 -10.383 1 96.56 480 PHE A C 1
ATOM 3670 O O . PHE A 1 480 ? -21.062 -13.297 -9.383 1 96.56 480 PHE A O 1
ATOM 3677 N N . TYR A 1 481 ? -20.734 -13.406 -11.539 1 95.25 481 TYR A N 1
ATOM 3678 C CA . TYR A 1 481 ? -21.406 -12.148 -11.852 1 95.25 481 TYR A CA 1
ATOM 3679 C C . TYR A 1 481 ? -22.562 -12.375 -12.828 1 95.25 481 TYR A C 1
ATOM 3681 O O . TYR A 1 481 ? -22.719 -13.469 -13.367 1 95.25 481 TYR A O 1
ATOM 3689 N N . GLU A 1 482 ? -23.359 -11.32 -13.047 1 90.75 482 GLU A N 1
ATOM 3690 C CA . GLU A 1 482 ? -24.531 -11.414 -13.906 1 90.75 482 GLU A CA 1
ATOM 3691 C C . GLU A 1 482 ? -24.188 -11.102 -15.359 1 90.75 482 GLU A C 1
ATOM 3693 O O . GLU A 1 482 ? -24.938 -11.453 -16.266 1 90.75 482 GLU A O 1
ATOM 3698 N N . GLN A 1 483 ? -23.094 -10.508 -15.539 1 92.56 483 GLN A N 1
ATOM 3699 C CA . GLN A 1 483 ? -22.609 -10.234 -16.891 1 92.56 483 GLN A CA 1
ATOM 3700 C C . GLN A 1 483 ? -21.391 -11.094 -17.203 1 92.56 483 GLN A C 1
ATOM 3702 O O . GLN A 1 483 ? -20.641 -11.484 -16.312 1 92.56 483 GLN A O 1
ATOM 3707 N N . PRO A 1 484 ? -21.172 -11.359 -18.531 1 95 484 PRO A N 1
ATOM 3708 C CA . PRO A 1 484 ? -20 -12.156 -18.875 1 95 484 PRO A CA 1
ATOM 3709 C C . PRO A 1 484 ? -18.688 -11.453 -18.531 1 95 484 PRO A C 1
ATOM 3711 O O . PRO A 1 484 ? -18.547 -10.25 -18.766 1 95 484 PRO A O 1
ATOM 3714 N N . ILE A 1 485 ? -17.781 -12.242 -18 1 96.31 485 ILE A N 1
ATOM 3715 C CA . ILE A 1 485 ? -16.453 -11.75 -17.641 1 96.31 485 ILE A CA 1
ATOM 3716 C C . ILE A 1 485 ? -15.43 -12.219 -18.672 1 96.31 485 ILE A C 1
ATOM 3718 O O . ILE A 1 485 ? -14.531 -11.461 -19.047 1 96.31 485 ILE A O 1
ATOM 3722 N N . ASP A 1 486 ? -15.617 -13.453 -19.188 1 95.19 486 ASP A N 1
ATOM 3723 C CA . ASP A 1 486 ? -14.664 -14.078 -20.094 1 95.19 486 ASP A CA 1
ATOM 3724 C C . ASP A 1 486 ? -13.242 -13.992 -19.562 1 95.19 486 ASP A C 1
ATOM 3726 O O . ASP A 1 486 ? -12.375 -13.375 -20.172 1 95.19 486 ASP A O 1
ATOM 3730 N N . PRO A 1 487 ? -13.008 -14.711 -18.484 1 94.56 487 PRO A N 1
ATOM 3731 C CA . PRO A 1 487 ? -11.805 -14.492 -17.672 1 94.56 487 PRO A CA 1
ATOM 3732 C C . PRO A 1 487 ? -10.523 -14.844 -18.422 1 94.56 487 PRO A C 1
ATOM 3734 O O . PRO A 1 487 ? -9.43 -14.531 -17.938 1 94.56 487 PRO A O 1
ATOM 3737 N N . TRP A 1 488 ? -10.57 -15.414 -19.656 1 94.06 488 TRP A N 1
ATOM 3738 C CA . TRP A 1 488 ? -9.391 -15.781 -20.438 1 94.06 488 TRP A CA 1
ATOM 3739 C C . TRP A 1 488 ? -8.938 -14.625 -21.312 1 94.06 488 TRP A C 1
ATOM 3741 O O . TRP A 1 488 ? -7.914 -14.719 -22 1 94.06 488 TRP A O 1
ATOM 3751 N N . LYS A 1 489 ? -9.672 -13.57 -21.312 1 94.06 489 LYS A N 1
ATOM 3752 C CA . LYS A 1 489 ? -9.344 -12.43 -22.172 1 94.06 489 LYS A CA 1
ATOM 3753 C C . LYS A 1 489 ? -8.484 -11.414 -21.422 1 94.06 489 LYS A C 1
ATOM 3755 O O . LYS A 1 489 ? -8.711 -11.156 -20.234 1 94.06 489 LYS A O 1
ATOM 3760 N N . GLY A 1 490 ? -7.504 -10.883 -22.125 1 95.06 490 GLY A N 1
ATOM 3761 C CA . GLY A 1 490 ? -6.715 -9.781 -21.594 1 95.06 490 GLY A CA 1
ATOM 3762 C C . GLY A 1 490 ? -5.609 -10.242 -20.656 1 95.06 490 GLY A C 1
ATOM 3763 O O . GLY A 1 490 ? -5.285 -11.43 -20.609 1 95.06 490 GLY A O 1
ATOM 3764 N N . PRO A 1 491 ? -4.961 -9.258 -19.984 1 95.88 491 PRO A N 1
ATOM 3765 C CA . PRO A 1 491 ? -3.859 -9.625 -19.094 1 95.88 491 PRO A CA 1
ATOM 3766 C C . PRO A 1 491 ? -4.305 -10.516 -17.938 1 95.88 491 PRO A C 1
ATOM 3768 O O . PRO A 1 491 ? -5.371 -10.289 -17.359 1 95.88 491 PRO A O 1
ATOM 3771 N N . ILE A 1 492 ? -3.561 -11.445 -17.578 1 96.25 492 ILE A N 1
ATOM 3772 C CA . ILE A 1 492 ? -3.93 -12.438 -16.578 1 96.25 492 ILE A CA 1
ATOM 3773 C C . ILE A 1 492 ? -3.898 -11.797 -15.188 1 96.25 492 ILE A C 1
ATOM 3775 O O . ILE A 1 492 ? -4.918 -11.75 -14.492 1 96.25 492 ILE A O 1
ATOM 3779 N N . LEU A 1 493 ? -2.793 -11.297 -14.797 1 97.81 493 LEU A N 1
ATOM 3780 C CA . LEU A 1 493 ? -2.516 -10.789 -13.461 1 97.81 493 LEU A CA 1
ATOM 3781 C C . LEU A 1 493 ? -1.948 -9.375 -13.531 1 97.81 493 LEU A C 1
ATOM 3783 O O . LEU A 1 493 ? -0.729 -9.188 -13.484 1 97.81 493 LEU A O 1
ATOM 3787 N N . SER A 1 494 ? -2.824 -8.352 -13.578 1 97.88 494 SER A N 1
ATOM 3788 C CA . SER A 1 494 ? -2.365 -6.98 -13.758 1 97.88 494 SER A CA 1
ATOM 3789 C C . SER A 1 494 ? -2.832 -6.09 -12.609 1 97.88 494 SER A C 1
ATOM 3791 O O . SER A 1 494 ? -2.65 -4.871 -12.656 1 97.88 494 SER A O 1
ATOM 3793 N N . SER A 1 495 ? -3.441 -6.672 -11.586 1 98.31 495 SER A N 1
ATOM 3794 C CA . SER A 1 495 ? -3.904 -5.926 -10.414 1 98.31 495 SER A CA 1
ATOM 3795 C C . SER A 1 495 ? -3.596 -6.676 -9.125 1 98.31 495 SER A C 1
ATOM 3797 O O . SER A 1 495 ? -3.383 -7.887 -9.141 1 98.31 495 SER A O 1
ATOM 3799 N N . VAL A 1 496 ? -3.508 -5.914 -8.016 1 98.69 496 VAL A N 1
ATOM 3800 C CA . VAL A 1 496 ? -3.215 -6.531 -6.727 1 98.69 496 VAL A CA 1
ATOM 3801 C C . VAL A 1 496 ? -3.879 -5.73 -5.609 1 98.69 496 VAL A C 1
ATOM 3803 O O . VAL A 1 496 ? -3.98 -4.504 -5.691 1 98.69 496 VAL A O 1
ATOM 3806 N N . SER A 1 497 ? -4.418 -6.406 -4.645 1 98.69 497 SER A N 1
ATOM 3807 C CA . SER A 1 497 ? -4.762 -5.801 -3.361 1 98.69 497 SER A CA 1
ATOM 3808 C C . SER A 1 497 ? -3.779 -6.211 -2.271 1 98.69 497 SER A C 1
ATOM 3810 O O . SER A 1 497 ? -3.467 -7.395 -2.125 1 98.69 497 SER A O 1
ATOM 3812 N N . ASN A 1 498 ? -3.312 -5.277 -1.559 1 97.88 498 ASN A N 1
ATOM 3813 C CA . ASN A 1 498 ? -2.375 -5.527 -0.469 1 97.88 498 ASN A CA 1
ATOM 3814 C C . ASN A 1 498 ? -3.053 -5.414 0.893 1 97.88 498 ASN A C 1
ATOM 3816 O O . ASN A 1 498 ? -2.393 -5.164 1.901 1 97.88 498 ASN A O 1
ATOM 3820 N N . ALA A 1 499 ? -4.324 -5.629 0.954 1 97.75 499 ALA A N 1
ATOM 3821 C CA . ALA A 1 499 ? -5.125 -5.387 2.15 1 97.75 499 ALA A CA 1
ATOM 3822 C C . ALA A 1 499 ? -4.758 -6.363 3.264 1 97.75 499 ALA A C 1
ATOM 3824 O O . ALA A 1 499 ? -5.043 -6.113 4.438 1 97.75 499 ALA A O 1
ATOM 3825 N N . ALA A 1 500 ? -4.082 -7.477 2.961 1 98.06 500 ALA A N 1
ATOM 3826 C CA . ALA A 1 500 ? -3.684 -8.461 3.963 1 98.06 500 ALA A CA 1
ATOM 3827 C C . ALA A 1 500 ? -2.166 -8.633 3.992 1 98.06 500 ALA A C 1
ATOM 3829 O O . ALA A 1 500 ? -1.66 -9.68 4.414 1 98.06 500 ALA A O 1
ATOM 3830 N N . GLU A 1 501 ? -1.455 -7.688 3.547 1 96.56 501 GLU A N 1
ATOM 3831 C CA . GLU A 1 501 ? -0.01 -7.793 3.377 1 96.56 501 GLU A CA 1
ATOM 3832 C C . GLU A 1 501 ? 0.704 -7.836 4.727 1 96.56 501 GLU A C 1
ATOM 3834 O O . GLU A 1 501 ? 1.761 -8.461 4.855 1 96.56 501 GLU A O 1
ATOM 3839 N N . LEU A 1 502 ? 0.153 -7.207 5.785 1 96.88 502 LEU A N 1
ATOM 3840 C CA . LEU A 1 502 ? 0.792 -7.082 7.094 1 96.88 502 LEU A CA 1
ATOM 3841 C C . LEU A 1 502 ? -0.133 -7.574 8.203 1 96.88 502 LEU A C 1
ATOM 3843 O O . LEU A 1 502 ? -0.388 -6.852 9.164 1 96.88 502 LEU A O 1
ATOM 3847 N N . VAL A 1 503 ? -0.543 -8.812 8.055 1 97.19 503 VAL A N 1
ATOM 3848 C CA . VAL A 1 503 ? -1.305 -9.461 9.109 1 97.19 503 VAL A CA 1
ATOM 3849 C C . VAL A 1 503 ? -0.471 -9.523 10.391 1 97.19 503 VAL A C 1
ATOM 3851 O O . VAL A 1 503 ? -1.014 -9.461 11.492 1 97.19 503 VAL A O 1
ATOM 3854 N N . ASP A 1 504 ? 0.799 -9.594 10.195 1 94.75 504 ASP A N 1
ATOM 3855 C CA . ASP A 1 504 ? 1.841 -9.523 11.211 1 94.75 504 ASP A CA 1
ATOM 3856 C C . ASP A 1 504 ? 2.781 -8.344 10.961 1 94.75 504 ASP A C 1
ATOM 3858 O O . ASP A 1 504 ? 3.229 -8.133 9.828 1 94.75 504 ASP A O 1
ATOM 3862 N N . PRO A 1 505 ? 3.059 -7.555 11.992 1 90.06 505 PRO A N 1
ATOM 3863 C CA . PRO A 1 505 ? 3.834 -6.328 11.781 1 90.06 505 PRO A CA 1
ATOM 3864 C C . PRO A 1 505 ? 5.254 -6.605 11.289 1 90.06 505 PRO A C 1
ATOM 3866 O O . PRO A 1 505 ? 5.938 -5.691 10.82 1 90.06 505 PRO A O 1
ATOM 3869 N N . SER A 1 506 ? 5.73 -7.844 11.414 1 92.62 506 SER A N 1
ATOM 3870 C CA . SER A 1 506 ? 7.074 -8.172 10.945 1 92.62 506 SER A CA 1
ATOM 3871 C C . SER A 1 506 ? 7.086 -8.422 9.438 1 92.62 506 SER A C 1
ATOM 3873 O O . SER A 1 506 ? 8.141 -8.68 8.852 1 92.62 506 SER A O 1
ATOM 3875 N N . GLY A 1 507 ? 5.961 -8.398 8.844 1 95.31 507 GLY A N 1
ATOM 3876 C CA . GLY A 1 507 ? 5.93 -8.453 7.387 1 95.31 507 GLY A CA 1
ATOM 3877 C C . GLY A 1 507 ? 5.281 -9.719 6.855 1 95.31 507 GLY A C 1
ATOM 3878 O O . GLY A 1 507 ? 5.355 -10 5.66 1 95.31 507 GLY A O 1
ATOM 3879 N N . TRP A 1 508 ? 4.637 -10.547 7.699 1 98.19 508 TRP A N 1
ATOM 3880 C CA . TRP A 1 508 ? 3.941 -11.75 7.258 1 98.19 508 TRP A CA 1
ATOM 3881 C C . TRP A 1 508 ? 2.48 -11.453 6.938 1 98.19 508 TRP A C 1
ATOM 3883 O O . TRP A 1 508 ? 1.809 -10.742 7.691 1 98.19 508 TRP A O 1
ATOM 3893 N N . GLY A 1 509 ? 2.021 -11.914 5.816 1 98.25 509 GLY A N 1
ATOM 3894 C CA . GLY A 1 509 ? 0.675 -11.656 5.328 1 98.25 509 GLY A CA 1
ATOM 3895 C C . GLY A 1 509 ? 0.395 -12.312 3.988 1 98.25 509 GLY A C 1
ATOM 3896 O O . GLY A 1 509 ? 0.875 -13.414 3.715 1 98.25 509 GLY A O 1
ATOM 3897 N N . ALA A 1 510 ? -0.531 -11.672 3.193 1 98.62 510 ALA A N 1
ATOM 3898 C CA . ALA A 1 510 ? -0.929 -12.234 1.905 1 98.62 510 ALA A CA 1
ATOM 3899 C C . ALA A 1 510 ? -1.229 -11.133 0.894 1 98.62 510 ALA A C 1
ATOM 3901 O O . ALA A 1 510 ? -1.45 -9.977 1.271 1 98.62 510 ALA A O 1
ATOM 3902 N N . ARG A 1 511 ? -1.166 -11.438 -0.289 1 98.56 511 ARG A N 1
ATOM 3903 C CA . ARG A 1 511 ? -1.601 -10.594 -1.398 1 98.56 511 ARG A CA 1
ATOM 3904 C C . ARG A 1 511 ? -2.764 -11.234 -2.148 1 98.56 511 ARG A C 1
ATOM 3906 O O . ARG A 1 511 ? -2.877 -12.461 -2.197 1 98.56 511 ARG A O 1
ATOM 3913 N N . ILE A 1 512 ? -3.627 -10.414 -2.736 1 98.88 512 ILE A N 1
ATOM 3914 C CA . ILE A 1 512 ? -4.762 -10.883 -3.518 1 98.88 512 ILE A CA 1
ATOM 3915 C C . ILE A 1 512 ? -4.582 -10.484 -4.98 1 98.88 512 ILE A C 1
ATOM 3917 O O . ILE A 1 512 ? -4.418 -9.305 -5.297 1 98.88 512 ILE A O 1
ATOM 3921 N N . GLU A 1 513 ? -4.535 -11.422 -5.828 1 98.75 513 GLU A N 1
ATOM 3922 C CA . GLU A 1 513 ? -4.336 -11.211 -7.262 1 98.75 513 GLU A CA 1
ATOM 3923 C C . GLU A 1 513 ? -5.336 -12.016 -8.086 1 98.75 513 GLU A C 1
ATOM 3925 O O . GLU A 1 513 ? -6.227 -12.664 -7.527 1 98.75 513 GLU A O 1
ATOM 3930 N N . ILE A 1 514 ? -5.258 -11.93 -9.422 1 98.44 514 ILE A N 1
ATOM 3931 C CA . ILE A 1 514 ? -6.148 -12.656 -10.32 1 98.44 514 ILE A CA 1
ATOM 3932 C C . ILE A 1 514 ? -5.414 -13.859 -10.906 1 98.44 514 ILE A C 1
ATOM 3934 O O . ILE A 1 514 ? -4.246 -13.758 -11.289 1 98.44 514 ILE A O 1
ATOM 3938 N N . MET A 1 515 ? -6.121 -14.891 -10.953 1 95.62 515 MET A N 1
ATOM 3939 C CA . MET A 1 515 ? -5.547 -16.125 -11.469 1 95.62 515 MET A CA 1
ATOM 3940 C C . MET A 1 515 ? -5.816 -16.266 -12.969 1 95.62 515 MET A C 1
ATOM 3942 O O . MET A 1 515 ? -6.824 -15.766 -13.469 1 95.62 515 MET A O 1
ATOM 3946 N N . VAL A 1 516 ? -4.992 -17.031 -13.586 1 92.12 516 VAL A N 1
ATOM 3947 C CA . VAL A 1 516 ? -5.254 -17.469 -14.945 1 92.12 516 VAL A CA 1
ATOM 3948 C C . VAL A 1 516 ? -6.523 -18.312 -14.984 1 92.12 516 VAL A C 1
ATOM 3950 O O . VAL A 1 516 ? -6.852 -18.984 -14 1 92.12 516 VAL A O 1
ATOM 3953 N N . SER A 1 517 ? -7.199 -18.266 -16.125 1 91.88 517 SER A N 1
ATOM 3954 C CA . SER A 1 517 ? -8.453 -19.016 -16.172 1 91.88 517 SER A CA 1
ATOM 3955 C C . SER A 1 517 ? -8.469 -19.969 -17.359 1 91.88 517 SER A C 1
ATOM 3957 O O . SER A 1 517 ? -8.781 -19.578 -18.484 1 91.88 517 SER A O 1
ATOM 3959 N N . ALA A 1 518 ? -8.07 -21.156 -17.156 1 94.38 518 ALA A N 1
ATOM 3960 C CA . ALA A 1 518 ? -8.273 -22.281 -18.062 1 94.38 518 ALA A CA 1
ATOM 3961 C C . ALA A 1 518 ? -9.258 -23.297 -17.453 1 94.38 518 ALA A C 1
ATOM 3963 O O . ALA A 1 518 ? -9.273 -23.5 -16.25 1 94.38 518 ALA A O 1
ATOM 3964 N N . PRO A 1 519 ? -10.062 -23.922 -18.281 1 96.06 519 PRO A N 1
ATOM 3965 C CA . PRO A 1 519 ? -11.117 -24.781 -17.75 1 96.06 519 PRO A CA 1
ATOM 3966 C C . PRO A 1 519 ? -10.586 -25.891 -16.844 1 96.06 519 PRO A C 1
ATOM 3968 O O . PRO A 1 519 ? -11.195 -26.203 -15.812 1 96.06 519 PRO A O 1
ATOM 3971 N N . SER A 1 520 ? -9.477 -26.484 -17.188 1 95.19 520 SER A N 1
ATOM 3972 C CA . SER A 1 520 ? -8.953 -27.578 -16.375 1 95.19 520 SER A CA 1
ATOM 3973 C C . SER A 1 520 ? -8.555 -27.078 -14.992 1 95.19 520 SER A C 1
ATOM 3975 O O . SER A 1 520 ? -8.82 -27.75 -13.992 1 95.19 520 SER A O 1
ATOM 3977 N N . LEU A 1 521 ? -7.957 -25.922 -14.922 1 93.5 521 LEU A N 1
ATOM 3978 C CA . LEU A 1 521 ? -7.578 -25.344 -13.641 1 93.5 521 LEU A CA 1
ATOM 3979 C C . LEU A 1 521 ? -8.805 -24.859 -12.875 1 93.5 521 LEU A C 1
ATOM 3981 O O . LEU A 1 521 ? -8.953 -25.172 -11.688 1 93.5 521 LEU A O 1
ATOM 3985 N N . PHE A 1 522 ? -9.648 -24.172 -13.586 1 95.38 522 PHE A N 1
ATOM 3986 C CA . PHE A 1 522 ? -10.852 -23.625 -12.969 1 95.38 522 PHE A CA 1
ATOM 3987 C C . PHE A 1 522 ? -11.695 -24.734 -12.352 1 95.38 522 PHE A C 1
ATOM 3989 O O . PHE A 1 522 ? -12.062 -24.656 -11.18 1 95.38 522 PHE A O 1
ATOM 3996 N N . CYS A 1 523 ? -11.953 -25.797 -13.055 1 95.88 523 CYS A N 1
ATOM 3997 C CA . CYS A 1 523 ? -12.867 -26.844 -12.633 1 95.88 523 CYS A CA 1
ATOM 3998 C C . CYS A 1 523 ? -12.242 -27.719 -11.555 1 95.88 523 CYS A C 1
ATOM 4000 O O . CYS A 1 523 ? -12.938 -28.219 -10.672 1 95.88 523 CYS A O 1
ATOM 4002 N N . ALA A 1 524 ? -10.961 -27.859 -11.656 1 93.75 524 ALA A N 1
ATOM 4003 C CA . ALA A 1 524 ? -10.273 -28.688 -10.664 1 93.75 524 ALA A CA 1
ATOM 4004 C C . ALA A 1 524 ? -10.227 -28 -9.305 1 93.75 524 ALA A C 1
ATOM 4006 O O . ALA A 1 524 ? -10.047 -28.641 -8.273 1 93.75 524 ALA A O 1
ATOM 4007 N N . LEU A 1 525 ? -10.398 -26.688 -9.281 1 94.31 525 LEU A N 1
ATOM 4008 C CA . LEU A 1 525 ? -10.273 -25.922 -8.047 1 94.31 525 LEU A CA 1
ATOM 4009 C C . LEU A 1 525 ? -11.625 -25.75 -7.367 1 94.31 525 LEU A C 1
ATOM 4011 O O . LEU A 1 525 ? -11.703 -25.25 -6.242 1 94.31 525 LEU A O 1
ATOM 4015 N N . LEU A 1 526 ? -12.664 -26.188 -8 1 92.88 526 LEU A N 1
ATOM 4016 C CA . LEU A 1 526 ? -14 -26.109 -7.414 1 92.88 526 LEU A CA 1
ATOM 4017 C C . LEU A 1 526 ? -14.25 -27.297 -6.488 1 92.88 526 LEU A C 1
ATOM 4019 O O . LEU A 1 526 ? -13.875 -28.438 -6.805 1 92.88 526 LEU A O 1
ATOM 4023 N N . PRO A 1 527 ? -14.898 -27.047 -5.367 1 88.88 527 PRO A N 1
ATOM 4024 C CA . PRO A 1 527 ? -15.289 -28.188 -4.543 1 88.88 527 PRO A CA 1
ATOM 4025 C C . PRO A 1 527 ? -16.281 -29.109 -5.25 1 88.88 527 PRO A C 1
ATOM 4027 O O . PRO A 1 527 ? -17.188 -28.641 -5.941 1 88.88 527 PRO A O 1
ATOM 4030 N N . PHE A 1 528 ? -16.125 -30.391 -5.078 1 92.62 528 PHE A N 1
ATOM 4031 C CA . PHE A 1 528 ? -17 -31.359 -5.715 1 92.62 528 PHE A CA 1
ATOM 4032 C C . PHE A 1 528 ? -18.203 -31.672 -4.824 1 92.62 528 PHE A C 1
ATOM 4034 O O . PHE A 1 528 ? -18.047 -32.188 -3.719 1 92.62 528 PHE A O 1
ATOM 4041 N N . ASP A 1 529 ? -19.344 -31.359 -5.273 1 92.12 529 ASP A N 1
ATOM 4042 C CA . ASP A 1 529 ? -20.594 -31.641 -4.562 1 92.12 529 ASP A CA 1
ATOM 4043 C C . ASP A 1 529 ? -21.578 -32.406 -5.445 1 92.12 529 ASP A C 1
ATOM 4045 O O . ASP A 1 529 ? -22.766 -32.094 -5.461 1 92.12 529 ASP A O 1
ATOM 4049 N N . GLY A 1 530 ? -20.984 -33.25 -6.266 1 94.12 530 GLY A N 1
ATOM 4050 C CA . GLY A 1 530 ? -21.812 -34.031 -7.176 1 94.12 530 GLY A CA 1
ATOM 4051 C C . GLY A 1 530 ? -21.734 -33.531 -8.609 1 94.12 530 GLY A C 1
ATOM 4052 O O . GLY A 1 530 ? -21.391 -32.375 -8.867 1 94.12 530 GLY A O 1
ATOM 4053 N N . ALA A 1 531 ? -22.062 -34.406 -9.5 1 96.19 531 ALA A N 1
ATOM 4054 C CA . ALA A 1 531 ? -21.922 -34.125 -10.922 1 96.19 531 ALA A CA 1
ATOM 4055 C C . ALA A 1 531 ? -22.844 -32.969 -11.352 1 96.19 531 ALA A C 1
ATOM 4057 O O . ALA A 1 531 ? -22.438 -32.125 -12.148 1 96.19 531 ALA A O 1
ATOM 4058 N N . LEU A 1 532 ? -24.078 -32.938 -10.859 1 96.19 532 LEU A N 1
ATOM 4059 C CA . LEU A 1 532 ? -25.016 -31.891 -11.227 1 96.19 532 LEU A CA 1
ATOM 4060 C C . LEU A 1 532 ? -24.5 -30.531 -10.773 1 96.19 532 LEU A C 1
ATOM 4062 O O . LEU A 1 532 ? -24.453 -29.594 -11.562 1 96.19 532 LEU A O 1
ATOM 4066 N N . GLN A 1 533 ? -24.141 -30.469 -9.508 1 94.19 533 GLN A N 1
ATOM 4067 C CA . GLN A 1 533 ? -23.656 -29.203 -8.977 1 94.19 533 GLN A CA 1
ATOM 4068 C C . GLN A 1 533 ? -22.391 -28.75 -9.711 1 94.19 533 GLN A C 1
ATOM 4070 O O . GLN A 1 533 ? -22.219 -27.562 -9.984 1 94.19 533 GLN A O 1
ATOM 4075 N N . HIS A 1 534 ? -21.531 -29.672 -9.938 1 96.12 534 HIS A N 1
ATOM 4076 C CA . HIS A 1 534 ? -20.312 -29.359 -10.656 1 96.12 534 HIS A CA 1
ATOM 4077 C C . HIS A 1 534 ? -20.609 -28.766 -12.031 1 96.12 534 HIS A C 1
ATOM 4079 O O . HIS A 1 534 ? -20.078 -27.719 -12.398 1 96.12 534 HIS A O 1
ATOM 4085 N N . LYS A 1 535 ? -21.453 -29.438 -12.789 1 97.19 535 LYS A N 1
ATOM 4086 C CA . LYS A 1 535 ? -21.75 -28.984 -14.148 1 97.19 535 LYS A CA 1
ATOM 4087 C C . LYS A 1 535 ? -22.484 -27.656 -14.141 1 97.19 535 LYS A C 1
ATOM 4089 O O . LYS A 1 535 ? -22.312 -26.828 -15.039 1 97.19 535 LYS A O 1
ATOM 4094 N N . LYS A 1 536 ? -23.312 -27.406 -13.102 1 95.62 536 LYS A N 1
ATOM 4095 C CA . LYS A 1 536 ? -24 -26.109 -12.961 1 95.62 536 LYS A CA 1
ATOM 4096 C C . LYS A 1 536 ? -23 -24.969 -12.82 1 95.62 536 LYS A C 1
ATOM 4098 O O . LYS A 1 536 ? -23.109 -23.953 -13.492 1 95.62 536 LYS A O 1
ATOM 4103 N N . VAL A 1 537 ? -22.031 -25.219 -11.992 1 94.88 537 VAL A N 1
ATOM 4104 C CA . VAL A 1 537 ? -21.062 -24.172 -11.719 1 94.88 537 VAL A CA 1
ATOM 4105 C C . VAL A 1 537 ? -20.109 -24.031 -12.914 1 94.88 537 VAL A C 1
ATOM 4107 O O . VAL A 1 537 ? -19.781 -22.906 -13.32 1 94.88 537 VAL A O 1
ATOM 4110 N N . ALA A 1 538 ? -19.656 -25.125 -13.422 1 96.75 538 ALA A N 1
ATOM 4111 C CA . ALA A 1 538 ? -18.766 -25.094 -14.578 1 96.75 538 ALA A CA 1
ATOM 4112 C C . ALA A 1 538 ? -19.406 -24.359 -15.75 1 96.75 538 ALA A C 1
ATOM 4114 O O . ALA A 1 538 ? -18.734 -23.656 -16.5 1 96.75 538 ALA A O 1
ATOM 4115 N N . ALA A 1 539 ? -20.703 -24.5 -15.898 1 96.12 539 ALA A N 1
ATOM 4116 C CA . ALA A 1 539 ? -21.438 -23.875 -17 1 96.12 539 ALA A CA 1
ATOM 4117 C C . ALA A 1 539 ? -21.438 -22.344 -16.859 1 96.12 539 ALA A C 1
ATOM 4119 O O . ALA A 1 539 ? -21.719 -21.641 -17.812 1 96.12 539 ALA A O 1
ATOM 4120 N N . ARG A 1 540 ? -21.031 -21.875 -15.711 1 94.19 540 ARG A N 1
ATOM 4121 C CA . ARG A 1 540 ? -20.969 -20.438 -15.469 1 94.19 540 ARG A CA 1
ATOM 4122 C C . ARG A 1 540 ? -19.547 -19.922 -15.609 1 94.19 540 ARG A C 1
ATOM 4124 O O . ARG A 1 540 ? -19.25 -18.797 -15.203 1 94.19 540 ARG A O 1
ATOM 4131 N N . TYR A 1 541 ? -18.75 -20.688 -16.25 1 96.12 541 TYR A N 1
ATOM 4132 C CA . TYR A 1 541 ? -17.328 -20.391 -16.406 1 96.12 541 TYR A CA 1
ATOM 4133 C C . TYR A 1 541 ? -17.125 -19 -16.984 1 96.12 541 TYR A C 1
ATOM 4135 O O . TYR A 1 541 ? -16.328 -18.203 -16.484 1 96.12 541 TYR A O 1
ATOM 4143 N N . ARG A 1 542 ? -17.906 -18.578 -17.938 1 96.31 542 ARG A N 1
ATOM 4144 C CA . ARG A 1 542 ? -17.75 -17.297 -18.641 1 96.31 542 ARG A CA 1
ATOM 4145 C C . ARG A 1 542 ? -18.156 -16.141 -17.734 1 96.31 542 ARG A C 1
ATOM 4147 O O . ARG A 1 542 ? -17.828 -14.984 -18.016 1 96.31 542 ARG A O 1
ATOM 4154 N N . TYR A 1 543 ? -18.828 -16.438 -16.641 1 96.25 543 TYR A N 1
ATOM 4155 C CA . TYR A 1 543 ? -19.406 -15.391 -15.812 1 96.25 543 TYR A CA 1
ATOM 4156 C C . TYR A 1 543 ? -18.672 -15.289 -14.477 1 96.25 543 TYR A C 1
ATOM 4158 O O . TYR A 1 543 ? -19.141 -14.609 -13.562 1 96.25 543 TYR A O 1
ATOM 4166 N N . GLY A 1 544 ? -17.609 -15.953 -14.391 1 96.25 544 GLY A N 1
ATOM 4167 C CA . GLY A 1 544 ? -16.875 -15.93 -13.133 1 96.25 544 GLY A CA 1
ATOM 4168 C C . GLY A 1 544 ? -15.383 -15.781 -13.312 1 96.25 544 GLY A C 1
ATOM 4169 O O . GLY A 1 544 ? -14.883 -15.805 -14.445 1 96.25 544 GLY A O 1
ATOM 4170 N N . PHE A 1 545 ? -14.695 -15.477 -12.273 1 97.88 545 PHE A N 1
ATOM 4171 C CA . PHE A 1 545 ? -13.234 -15.508 -12.203 1 97.88 545 PHE A CA 1
ATOM 4172 C C . PHE A 1 545 ? -12.766 -15.797 -10.789 1 97.88 545 PHE A C 1
ATOM 4174 O O . PHE A 1 545 ? -13.562 -15.812 -9.852 1 97.88 545 PHE A O 1
ATOM 4181 N N . THR A 1 546 ? -11.477 -16.125 -10.695 1 98.44 546 THR A N 1
ATOM 4182 C CA . THR A 1 546 ? -10.906 -16.547 -9.422 1 98.44 546 THR A CA 1
ATOM 4183 C C . THR A 1 546 ? -9.828 -15.57 -8.961 1 98.44 546 THR A C 1
ATOM 4185 O O . THR A 1 546 ? -8.938 -15.211 -9.727 1 98.44 546 THR A O 1
ATOM 4188 N N . MET A 1 547 ? -9.992 -15.125 -7.715 1 98.75 547 MET A N 1
ATOM 4189 C CA . MET A 1 547 ? -8.898 -14.438 -7.035 1 98.75 547 MET A CA 1
ATOM 4190 C C . MET A 1 547 ? -8.031 -15.422 -6.262 1 98.75 547 MET A C 1
ATOM 4192 O O . MET A 1 547 ? -8.539 -16.391 -5.688 1 98.75 547 MET A O 1
ATOM 4196 N N . ILE A 1 548 ? -6.75 -15.148 -6.309 1 98.62 548 ILE A N 1
ATOM 4197 C CA . ILE A 1 548 ? -5.824 -15.961 -5.535 1 98.62 548 ILE A CA 1
ATOM 4198 C C . ILE A 1 548 ? -5.293 -15.164 -4.352 1 98.62 548 ILE A C 1
ATOM 4200 O O . ILE A 1 548 ? -5.059 -13.953 -4.465 1 98.62 548 ILE A O 1
ATOM 4204 N N . VAL A 1 549 ? -5.223 -15.828 -3.246 1 98.75 549 VAL A N 1
ATOM 4205 C CA . VAL A 1 549 ? -4.609 -15.305 -2.029 1 98.75 549 VAL A CA 1
ATOM 4206 C C . VAL A 1 549 ? -3.24 -15.945 -1.822 1 98.75 549 VAL A C 1
ATOM 4208 O O . VAL A 1 549 ? -3.148 -17.125 -1.485 1 98.75 549 VAL A O 1
ATOM 4211 N N . ILE A 1 550 ? -2.188 -15.164 -1.998 1 98.81 550 ILE A N 1
ATOM 4212 C CA . ILE A 1 550 ? -0.812 -15.648 -1.96 1 98.81 550 ILE A CA 1
ATOM 4213 C C . ILE A 1 550 ? -0.176 -15.297 -0.618 1 98.81 550 ILE A C 1
ATOM 4215 O O . ILE A 1 550 ? 0.031 -14.117 -0.315 1 98.81 550 ILE A O 1
ATOM 4219 N N . VAL A 1 551 ? 0.203 -16.266 0.151 1 98.75 551 VAL A N 1
ATOM 4220 C CA . VAL A 1 551 ? 0.697 -16.062 1.508 1 98.75 551 VAL A CA 1
ATOM 4221 C C . VAL A 1 551 ? 2.225 -16.047 1.505 1 98.75 551 VAL A C 1
ATOM 4223 O O . VAL A 1 551 ? 2.863 -16.922 0.925 1 98.75 551 VAL A O 1
ATOM 4226 N N . ARG A 1 552 ? 2.818 -15.031 2.088 1 98.81 552 ARG A N 1
ATOM 4227 C CA . ARG A 1 552 ? 4.23 -15.102 2.451 1 98.81 552 ARG A CA 1
ATOM 4228 C C . ARG A 1 552 ? 4.445 -16.047 3.629 1 98.81 552 ARG A C 1
ATOM 4230 O O . ARG A 1 552 ? 4.305 -15.641 4.785 1 98.81 552 ARG A O 1
ATOM 4237 N N . ASP A 1 553 ? 4.809 -17.234 3.396 1 98.62 553 ASP A N 1
ATOM 4238 C CA . ASP A 1 553 ? 4.879 -18.25 4.449 1 98.62 553 ASP A CA 1
ATOM 4239 C C . ASP A 1 553 ? 6.148 -18.078 5.281 1 98.62 553 ASP A C 1
ATOM 4241 O O . ASP A 1 553 ? 7.242 -17.922 4.73 1 98.62 553 ASP A O 1
ATOM 4245 N N . ARG A 1 554 ? 5.973 -18.109 6.551 1 98.38 554 ARG A N 1
ATOM 4246 C CA . ARG A 1 554 ? 7.07 -18.031 7.512 1 98.38 554 ARG A CA 1
ATOM 4247 C C . ARG A 1 554 ? 7.699 -19.391 7.734 1 98.38 554 ARG A C 1
ATOM 4249 O O . ARG A 1 554 ? 8.922 -19.516 7.812 1 98.38 554 ARG A O 1
ATOM 4256 N N . ASP A 1 555 ? 6.848 -20.469 7.91 1 98.25 555 ASP A N 1
ATOM 4257 C CA . ASP A 1 555 ? 7.332 -21.797 8.258 1 98.25 555 ASP A CA 1
ATOM 4258 C C . ASP A 1 555 ? 7.609 -22.625 7.008 1 98.25 555 ASP A C 1
ATOM 4260 O O . ASP A 1 555 ? 6.727 -22.797 6.164 1 98.25 555 ASP A O 1
ATOM 4264 N N . ALA A 1 556 ? 8.789 -23.156 6.934 1 98.06 556 ALA A N 1
ATOM 4265 C CA . ALA A 1 556 ? 9.336 -23.719 5.703 1 98.06 556 ALA A CA 1
ATOM 4266 C C . ALA A 1 556 ? 9.086 -25.234 5.629 1 98.06 556 ALA A C 1
ATOM 4268 O O . ALA A 1 556 ? 8.742 -25.859 6.633 1 98.06 556 ALA A O 1
ATOM 4269 N N . GLY A 1 557 ? 9.156 -25.766 4.395 1 98.31 557 GLY A N 1
ATOM 4270 C CA . GLY A 1 557 ? 9.273 -27.188 4.125 1 98.31 557 GLY A CA 1
ATOM 4271 C C . GLY A 1 557 ? 10.68 -27.594 3.713 1 98.31 557 GLY A C 1
ATOM 4272 O O . GLY A 1 557 ? 11.664 -27.016 4.16 1 98.31 557 GLY A O 1
ATOM 4273 N N . ARG A 1 558 ? 10.742 -28.688 2.986 1 98.31 558 ARG A N 1
ATOM 4274 C CA . ARG A 1 558 ? 12.039 -29.156 2.514 1 98.31 558 ARG A CA 1
ATOM 4275 C C . ARG A 1 558 ? 11.883 -30 1.254 1 98.31 558 ARG A C 1
ATOM 4277 O O . ARG A 1 558 ? 10.789 -30.469 0.947 1 98.31 558 ARG A O 1
ATOM 4284 N N . VAL A 1 559 ? 12.953 -30.062 0.507 1 98.56 559 VAL A N 1
ATOM 4285 C CA . VAL A 1 559 ? 13.094 -30.953 -0.646 1 98.56 559 VAL A CA 1
ATOM 4286 C C . VAL A 1 559 ? 13.977 -32.156 -0.282 1 98.56 559 VAL A C 1
ATOM 4288 O O . VAL A 1 559 ? 15.078 -31.969 0.248 1 98.56 559 VAL A O 1
ATOM 4291 N N . ARG A 1 560 ? 13.492 -33.312 -0.552 1 97.25 560 ARG A N 1
ATOM 4292 C CA . ARG A 1 560 ? 14.273 -34.531 -0.379 1 97.25 560 ARG A CA 1
ATOM 4293 C C . ARG A 1 560 ? 14.195 -35.406 -1.625 1 97.25 560 ARG A C 1
ATOM 4295 O O . ARG A 1 560 ? 13.492 -35.094 -2.582 1 97.25 560 ARG A O 1
ATOM 4302 N N . LEU A 1 561 ? 14.984 -36.438 -1.636 1 96.38 561 LEU A N 1
ATOM 4303 C CA . LEU A 1 561 ? 14.945 -37.375 -2.732 1 96.38 561 LEU A CA 1
ATOM 4304 C C . LEU A 1 561 ? 14.211 -38.656 -2.316 1 96.38 561 LEU A C 1
ATOM 4306 O O . LEU A 1 561 ? 14.328 -39.094 -1.175 1 96.38 561 LEU A O 1
ATOM 4310 N N . ASP A 1 562 ? 13.453 -39.156 -3.189 1 92.31 562 ASP A N 1
ATOM 4311 C CA . ASP A 1 562 ? 12.93 -40.5 -2.939 1 92.31 562 ASP A CA 1
ATOM 4312 C C . ASP A 1 562 ? 13.961 -41.594 -3.289 1 92.31 562 ASP A C 1
ATOM 4314 O O . ASP A 1 562 ? 15.117 -41.25 -3.584 1 92.31 562 ASP A O 1
ATOM 4318 N N . LYS A 1 563 ? 13.586 -42.844 -3.215 1 89.19 563 LYS A N 1
ATOM 4319 C CA . LYS A 1 563 ? 14.516 -43.969 -3.398 1 89.19 563 LYS A CA 1
ATOM 4320 C C . LYS A 1 563 ? 15.008 -44.031 -4.84 1 89.19 563 LYS A C 1
ATOM 4322 O O . LYS A 1 563 ? 16.031 -44.656 -5.121 1 89.19 563 LYS A O 1
ATOM 4327 N N . TYR A 1 564 ? 14.32 -43.312 -5.727 1 88.88 564 TYR A N 1
ATOM 4328 C CA . TYR A 1 564 ? 14.703 -43.344 -7.133 1 88.88 564 TYR A CA 1
ATOM 4329 C C . TYR A 1 564 ? 15.398 -42.031 -7.531 1 88.88 564 TYR A C 1
ATOM 4331 O O . TYR A 1 564 ? 15.719 -41.844 -8.703 1 88.88 564 TYR A O 1
ATOM 4339 N N . GLY A 1 565 ? 15.562 -41.156 -6.617 1 91.75 565 GLY A N 1
ATOM 4340 C CA . GLY A 1 565 ? 16.297 -39.938 -6.879 1 91.75 565 GLY A CA 1
ATOM 4341 C C . GLY A 1 565 ? 15.391 -38.812 -7.324 1 91.75 565 GLY A C 1
ATOM 4342 O O . GLY A 1 565 ? 15.875 -37.719 -7.688 1 91.75 565 GLY A O 1
ATOM 4343 N N . ARG A 1 566 ? 14.102 -39 -7.258 1 92.06 566 ARG A N 1
ATOM 4344 C CA . ARG A 1 566 ? 13.164 -37.969 -7.625 1 92.06 566 ARG A CA 1
ATOM 4345 C C . ARG A 1 566 ? 12.922 -37 -6.457 1 92.06 566 ARG A C 1
ATOM 4347 O O . ARG A 1 566 ? 12.836 -37.438 -5.305 1 92.06 566 ARG A O 1
ATOM 4354 N N . ALA A 1 567 ? 12.789 -35.75 -6.766 1 95.62 567 ALA A N 1
ATOM 4355 C CA . ALA A 1 567 ? 12.562 -34.719 -5.734 1 95.62 567 ALA A CA 1
ATOM 4356 C C . ALA A 1 567 ? 11.188 -34.906 -5.09 1 95.62 567 ALA A C 1
ATOM 4358 O O . ALA A 1 567 ? 10.195 -35.125 -5.785 1 95.62 567 ALA A O 1
ATOM 4359 N N . LEU A 1 568 ? 11.094 -34.938 -3.824 1 96.44 568 LEU A N 1
ATOM 4360 C CA . LEU A 1 568 ? 9.875 -34.906 -3.016 1 96.44 568 LEU A CA 1
ATOM 4361 C C . LEU A 1 568 ? 9.789 -33.594 -2.219 1 96.44 568 LEU A C 1
ATOM 4363 O O . LEU A 1 568 ? 10.797 -33.094 -1.717 1 96.44 568 LEU A O 1
ATOM 4367 N N . LEU A 1 569 ? 8.609 -33.094 -2.168 1 97.81 569 LEU A N 1
ATOM 4368 C CA . LEU A 1 569 ? 8.391 -31.859 -1.411 1 97.81 569 LEU A CA 1
ATOM 4369 C C . LEU A 1 569 ? 7.625 -32.156 -0.123 1 97.81 569 LEU A C 1
ATOM 4371 O O . LEU A 1 569 ? 6.496 -32.625 -0.164 1 97.81 569 LEU A O 1
ATOM 4375 N N . ASP A 1 570 ? 8.227 -31.906 0.991 1 97.69 570 ASP A N 1
ATOM 4376 C CA . ASP A 1 570 ? 7.539 -31.922 2.279 1 97.69 570 ASP A CA 1
ATOM 4377 C C . ASP A 1 570 ? 7.145 -30.516 2.717 1 97.69 570 ASP A C 1
ATOM 4379 O O . ASP A 1 570 ? 8.008 -29.656 2.922 1 97.69 570 ASP A O 1
ATOM 4383 N N . TYR A 1 571 ? 5.906 -30.297 2.777 1 97.69 571 TYR A N 1
ATOM 4384 C CA . TYR A 1 571 ? 5.395 -28.984 3.129 1 97.69 571 TYR A CA 1
ATOM 4385 C C . TYR A 1 571 ? 3.963 -29.078 3.643 1 97.69 571 TYR A C 1
ATOM 4387 O O . TYR A 1 571 ? 3.156 -29.844 3.123 1 97.69 571 TYR A O 1
ATOM 4395 N N . SER A 1 572 ? 3.652 -28.344 4.73 1 96.81 572 SER A N 1
ATOM 4396 C CA . SER A 1 572 ? 2.299 -28.141 5.234 1 96.81 572 SER A CA 1
ATOM 4397 C C . SER A 1 572 ? 2.082 -26.688 5.656 1 96.81 572 SER A C 1
ATOM 4399 O O . SER A 1 572 ? 2.998 -26.031 6.164 1 96.81 572 SER A O 1
ATOM 4401 N N . LEU A 1 573 ? 0.937 -26.234 5.445 1 97.75 573 LEU A N 1
ATOM 4402 C CA . LEU A 1 573 ? 0.601 -24.906 5.922 1 97.75 573 LEU A CA 1
ATOM 4403 C C . LEU A 1 573 ? 0.59 -24.859 7.449 1 97.75 573 LEU A C 1
ATOM 4405 O O . LEU A 1 573 ? -0.139 -25.609 8.094 1 97.75 573 LEU A O 1
ATOM 4409 N N . SER A 1 574 ? 1.364 -24.016 8.086 1 98.12 574 SER A N 1
ATOM 4410 C CA . SER A 1 574 ? 1.41 -23.922 9.539 1 98.12 574 SER A CA 1
ATOM 4411 C C . SER A 1 574 ? 0.225 -23.125 10.078 1 98.12 574 SER A C 1
ATOM 4413 O O . SER A 1 574 ? -0.444 -22.422 9.32 1 98.12 574 SER A O 1
ATOM 4415 N N . LYS A 1 575 ? -0.029 -23.266 11.375 1 97.75 575 LYS A N 1
ATOM 4416 C CA . LYS A 1 575 ? -1.079 -22.484 12.016 1 97.75 575 LYS A CA 1
ATOM 4417 C C . LYS A 1 575 ? -0.774 -20.984 11.938 1 97.75 575 LYS A C 1
ATOM 4419 O O . LYS A 1 575 ? -1.687 -20.172 11.82 1 97.75 575 LYS A O 1
ATOM 4424 N N . PHE A 1 576 ? 0.503 -20.656 12.023 1 98.19 576 PHE A N 1
ATOM 4425 C CA . PHE A 1 576 ? 0.9 -19.266 11.891 1 98.19 576 PHE A CA 1
ATOM 4426 C C . PHE A 1 576 ? 0.513 -18.719 10.523 1 98.19 576 PHE A C 1
ATOM 4428 O O . PHE A 1 576 ? -0.1 -17.641 10.422 1 98.19 576 PHE A O 1
ATOM 4435 N N . ASP A 1 577 ? 0.878 -19.406 9.492 1 98.5 577 ASP A N 1
ATOM 4436 C CA . ASP A 1 577 ? 0.648 -18.953 8.125 1 98.5 577 ASP A CA 1
ATOM 4437 C C . ASP A 1 577 ? -0.835 -19 7.766 1 98.5 577 ASP A C 1
ATOM 4439 O O . ASP A 1 577 ? -1.302 -18.25 6.906 1 98.5 577 ASP A O 1
ATOM 4443 N N . GLU A 1 578 ? -1.576 -19.875 8.414 1 98.44 578 GLU A N 1
ATOM 4444 C CA . GLU A 1 578 ? -3.02 -19.969 8.211 1 98.44 578 GLU A CA 1
ATOM 4445 C C . GLU A 1 578 ? -3.705 -18.656 8.555 1 98.44 578 GLU A C 1
ATOM 4447 O O . GLU A 1 578 ? -4.699 -18.281 7.93 1 98.44 578 GLU A O 1
ATOM 4452 N N . LYS A 1 579 ? -3.191 -17.938 9.531 1 98.19 579 LYS A N 1
ATOM 4453 C CA . LYS A 1 579 ? -3.762 -16.641 9.891 1 98.19 579 LYS A CA 1
ATOM 4454 C C . LYS A 1 579 ? -3.717 -15.68 8.703 1 98.19 579 LYS A C 1
ATOM 4456 O O . LYS A 1 579 ? -4.684 -14.961 8.445 1 98.19 579 LYS A O 1
ATOM 4461 N N . SER A 1 580 ? -2.59 -15.672 8.039 1 98.56 580 SER A N 1
ATOM 4462 C CA . SER A 1 580 ? -2.443 -14.828 6.855 1 98.56 580 SER A CA 1
ATOM 4463 C C . SER A 1 580 ? -3.387 -15.273 5.742 1 98.56 580 SER A C 1
ATOM 4465 O O . SER A 1 580 ? -3.977 -14.445 5.051 1 98.56 580 SER A O 1
ATOM 4467 N N . MET A 1 581 ? -3.516 -16.562 5.559 1 98.69 581 MET A N 1
ATOM 4468 C CA . MET A 1 581 ? -4.41 -17.109 4.539 1 98.69 581 MET A CA 1
ATOM 4469 C C . MET A 1 581 ? -5.852 -16.688 4.805 1 98.69 581 MET A C 1
ATOM 4471 O O . MET A 1 581 ? -6.555 -16.25 3.893 1 98.69 581 MET A O 1
ATOM 4475 N N . LEU A 1 582 ? -6.242 -16.859 6.055 1 98.5 582 LEU A N 1
ATOM 4476 C CA . LEU A 1 582 ? -7.605 -16.516 6.441 1 98.5 582 LEU A CA 1
ATOM 4477 C C . LEU A 1 582 ? -7.883 -15.031 6.195 1 98.5 582 LEU A C 1
ATOM 4479 O O . LEU A 1 582 ? -8.906 -14.68 5.609 1 98.5 582 LEU A O 1
ATOM 4483 N N . ALA A 1 583 ? -6.957 -14.18 6.617 1 98.38 583 ALA A N 1
ATOM 4484 C CA . ALA A 1 583 ? -7.125 -12.75 6.414 1 98.38 583 ALA A CA 1
ATOM 4485 C C . ALA A 1 583 ? -7.273 -12.414 4.934 1 98.38 583 ALA A C 1
ATOM 4487 O O . ALA A 1 583 ? -8.148 -11.625 4.551 1 98.38 583 ALA A O 1
ATOM 4488 N N . GLY A 1 584 ? -6.398 -12.984 4.129 1 98.75 584 GLY A N 1
ATOM 4489 C CA . GLY A 1 584 ? -6.461 -12.75 2.693 1 98.75 584 GLY A CA 1
ATOM 4490 C C . GLY A 1 584 ? -7.758 -13.227 2.068 1 98.75 584 GLY A C 1
ATOM 4491 O O . GLY A 1 584 ? -8.328 -12.547 1.215 1 98.75 584 GLY A O 1
ATOM 4492 N N . VAL A 1 585 ? -8.227 -14.359 2.441 1 98.81 585 VAL A N 1
ATOM 4493 C CA . VAL A 1 585 ? -9.453 -14.922 1.881 1 98.81 585 VAL A CA 1
ATOM 4494 C C . VAL A 1 585 ? -10.648 -14.047 2.26 1 98.81 585 VAL A C 1
ATOM 4496 O O . VAL A 1 585 ? -11.508 -13.773 1.427 1 98.81 585 VAL A O 1
ATOM 4499 N N . LEU A 1 586 ? -10.703 -13.641 3.518 1 98.56 586 LEU A N 1
ATOM 4500 C CA . LEU A 1 586 ? -11.781 -12.758 3.932 1 98.56 586 LEU A CA 1
ATOM 4501 C C . LEU A 1 586 ? -11.766 -11.469 3.117 1 98.56 586 LEU A C 1
ATOM 4503 O O . LEU A 1 586 ? -12.812 -11.008 2.648 1 98.56 586 LEU A O 1
ATOM 4507 N N . ARG A 1 587 ? -10.602 -10.875 2.914 1 98.69 587 ARG A N 1
ATOM 4508 C CA . ARG A 1 587 ? -10.484 -9.656 2.119 1 98.69 587 ARG A CA 1
ATOM 4509 C C . ARG A 1 587 ? -10.922 -9.898 0.678 1 98.69 587 ARG A C 1
ATOM 4511 O O . ARG A 1 587 ? -11.57 -9.047 0.067 1 98.69 587 ARG A O 1
ATOM 4518 N N . ALA A 1 588 ? -10.539 -11.023 0.132 1 98.94 588 ALA A N 1
ATOM 4519 C CA . ALA A 1 588 ? -10.914 -11.352 -1.239 1 98.94 588 ALA A CA 1
ATOM 4520 C C . ALA A 1 588 ? -12.43 -11.461 -1.378 1 98.94 588 ALA A C 1
ATOM 4522 O O . ALA A 1 588 ? -13 -11.039 -2.387 1 98.94 588 ALA A O 1
ATOM 4523 N N . THR A 1 589 ? -13.102 -12.062 -0.396 1 98.75 589 THR A N 1
ATOM 4524 C CA . THR A 1 589 ? -14.562 -12.141 -0.437 1 98.75 589 THR A CA 1
ATOM 4525 C C . THR A 1 589 ? -15.18 -10.75 -0.392 1 98.75 589 THR A C 1
ATOM 4527 O O . THR A 1 589 ? -16.172 -10.484 -1.073 1 98.75 589 THR A O 1
ATOM 4530 N N . GLU A 1 590 ? -14.609 -9.859 0.391 1 98.56 590 GLU A N 1
ATOM 4531 C CA . GLU A 1 590 ? -15.094 -8.484 0.461 1 98.56 590 GLU A CA 1
ATOM 4532 C C . GLU A 1 590 ? -14.93 -7.773 -0.88 1 98.56 590 GLU A C 1
ATOM 4534 O O . GLU A 1 590 ? -15.789 -6.98 -1.275 1 98.56 590 GLU A O 1
ATOM 4539 N N . ILE A 1 591 ? -13.836 -8 -1.546 1 98.81 591 ILE A N 1
ATOM 4540 C CA . ILE A 1 591 ? -13.602 -7.398 -2.855 1 98.81 591 ILE A CA 1
ATOM 4541 C C . ILE A 1 591 ? -14.656 -7.887 -3.842 1 98.81 591 ILE A C 1
ATOM 4543 O O . ILE A 1 591 ? -15.266 -7.082 -4.555 1 98.81 591 ILE A O 1
ATOM 4547 N N . HIS A 1 592 ? -14.906 -9.203 -3.904 1 98.75 592 HIS A N 1
ATOM 4548 C CA . HIS A 1 592 ? -15.93 -9.734 -4.797 1 98.75 592 HIS A CA 1
ATOM 4549 C C . HIS A 1 592 ? -17.297 -9.141 -4.48 1 98.75 592 HIS A C 1
ATOM 4551 O O . HIS A 1 592 ? -18.016 -8.719 -5.391 1 98.75 592 HIS A O 1
ATOM 4557 N N . ALA A 1 593 ? -17.641 -9.086 -3.227 1 97.56 593 ALA A N 1
ATOM 4558 C CA . ALA A 1 593 ? -18.938 -8.531 -2.83 1 97.56 593 ALA A CA 1
ATOM 4559 C C . ALA A 1 593 ? -19.047 -7.062 -3.229 1 97.56 593 ALA A C 1
ATOM 4561 O O . ALA A 1 593 ? -20.062 -6.648 -3.805 1 97.56 593 ALA A O 1
ATOM 4562 N N . SER A 1 594 ? -18.016 -6.32 -2.932 1 96.81 594 SER A N 1
ATOM 4563 C CA . SER A 1 594 ? -18.016 -4.891 -3.221 1 96.81 594 SER A CA 1
ATOM 4564 C C . SER A 1 594 ? -17.969 -4.629 -4.723 1 96.81 594 SER A C 1
ATOM 4566 O O . SER A 1 594 ? -18.422 -3.582 -5.188 1 96.81 594 SER A O 1
ATOM 4568 N N . ALA A 1 595 ? -17.438 -5.605 -5.477 1 97.25 595 ALA A N 1
ATOM 4569 C CA . ALA A 1 595 ? -17.406 -5.484 -6.93 1 97.25 595 ALA A CA 1
ATOM 4570 C C . ALA A 1 595 ? -18.734 -5.895 -7.551 1 97.25 595 ALA A C 1
ATOM 4572 O O . ALA A 1 595 ? -18.953 -5.73 -8.758 1 97.25 595 ALA A O 1
ATOM 4573 N N . GLY A 1 596 ? -19.609 -6.508 -6.754 1 95.19 596 GLY A N 1
ATOM 4574 C CA . GLY A 1 596 ? -20.953 -6.781 -7.234 1 95.19 596 GLY A CA 1
ATOM 4575 C C . GLY A 1 596 ? -21.172 -8.242 -7.59 1 95.19 596 GLY A C 1
ATOM 4576 O O . GLY A 1 596 ? -22.094 -8.562 -8.344 1 95.19 596 GLY A O 1
ATOM 4577 N N . ALA A 1 597 ? -20.375 -9.164 -7.094 1 96.81 597 ALA A N 1
ATOM 4578 C CA . ALA A 1 597 ? -20.578 -10.594 -7.352 1 96.81 597 ALA A CA 1
ATOM 4579 C C . ALA A 1 597 ? -21.938 -11.055 -6.84 1 96.81 597 ALA A C 1
ATOM 4581 O O . ALA A 1 597 ? -22.375 -10.641 -5.766 1 96.81 597 ALA A O 1
ATOM 4582 N N . SER A 1 598 ? -22.594 -11.938 -7.629 1 94.12 598 SER A N 1
ATOM 4583 C CA . SER A 1 598 ? -23.891 -12.492 -7.23 1 94.12 598 SER A CA 1
ATOM 4584 C C . SER A 1 598 ? -23.719 -13.75 -6.391 1 94.12 598 SER A C 1
ATOM 4586 O O . SER A 1 598 ? -24.594 -14.094 -5.594 1 94.12 598 SER A O 1
ATOM 4588 N N . MET A 1 599 ? -22.609 -14.438 -6.629 1 95.44 599 MET A N 1
ATOM 4589 C CA . MET A 1 599 ? -22.25 -15.633 -5.863 1 95.44 599 MET A CA 1
ATOM 4590 C C . MET A 1 599 ? -20.75 -15.664 -5.59 1 95.44 599 MET A C 1
ATOM 4592 O O . MET A 1 599 ? -19.953 -15.242 -6.426 1 95.44 599 MET A O 1
ATOM 4596 N N . ILE A 1 600 ? -20.328 -16.172 -4.41 1 97.88 600 ILE A N 1
ATOM 4597 C CA . ILE A 1 600 ? -18.922 -16.297 -4.031 1 97.88 600 ILE A CA 1
ATOM 4598 C C . ILE A 1 600 ? -18.703 -17.656 -3.359 1 97.88 600 ILE A C 1
ATOM 4600 O O . ILE A 1 600 ? -19.547 -18.125 -2.588 1 97.88 600 ILE A O 1
ATOM 4604 N N . THR A 1 601 ? -17.594 -18.297 -3.67 1 95.5 601 THR A N 1
ATOM 4605 C CA . THR A 1 601 ? -17.219 -19.5 -2.943 1 95.5 601 THR A CA 1
ATOM 4606 C C . THR A 1 601 ? -15.695 -19.594 -2.809 1 95.5 601 THR A C 1
ATOM 4608 O O . THR A 1 601 ? -14.969 -18.828 -3.449 1 95.5 601 THR A O 1
ATOM 4611 N N . THR A 1 602 ? -15.258 -20.391 -1.852 1 96.62 602 THR A N 1
ATOM 4612 C CA . THR A 1 602 ? -13.844 -20.641 -1.62 1 96.62 602 THR A CA 1
ATOM 4613 C C . THR A 1 602 ? -13.492 -22.109 -1.909 1 96.62 602 THR A C 1
ATOM 4615 O O . THR A 1 602 ? -14.375 -22.891 -2.256 1 96.62 602 THR A O 1
ATOM 4618 N N . SER A 1 603 ? -12.25 -22.453 -1.852 1 91 603 SER A N 1
ATOM 4619 C CA . SER A 1 603 ? -11.836 -23.812 -2.162 1 91 603 SER A CA 1
ATOM 4620 C C . SER A 1 603 ? -11.922 -24.719 -0.932 1 91 603 SER A C 1
ATOM 4622 O O . SER A 1 603 ? -11.523 -25.891 -0.978 1 91 603 SER A O 1
ATOM 4624 N N . GLN A 1 604 ? -12.391 -24.156 0.223 1 93.88 604 GLN A N 1
ATOM 4625 C CA . GLN A 1 604 ? -12.695 -24.984 1.387 1 93.88 604 GLN A CA 1
ATOM 4626 C C . GLN A 1 604 ? -13.906 -25.875 1.12 1 93.88 604 GLN A C 1
ATOM 4628 O O . GLN A 1 604 ? -14.992 -25.391 0.802 1 93.88 604 GLN A O 1
ATOM 4633 N N . PHE A 1 605 ? -13.758 -27.141 1.348 1 91.31 605 PHE A N 1
ATOM 4634 C CA . PHE A 1 605 ? -14.758 -28.109 0.928 1 91.31 605 PHE A CA 1
ATOM 4635 C C . PHE A 1 605 ? -16.062 -27.906 1.684 1 91.31 605 PHE A C 1
ATOM 4637 O O . PHE A 1 605 ? -17.156 -28.125 1.135 1 91.31 605 PHE A O 1
ATOM 4644 N N . GLN A 1 606 ? -16.016 -27.438 2.916 1 88.5 606 GLN A N 1
ATOM 4645 C CA . GLN A 1 606 ? -17.219 -27.359 3.744 1 88.5 606 GLN A CA 1
ATOM 4646 C C . GLN A 1 606 ? -17.781 -25.938 3.748 1 88.5 606 GLN A C 1
ATOM 4648 O O . GLN A 1 606 ? -18.828 -25.688 4.363 1 88.5 606 GLN A O 1
ATOM 4653 N N . ALA A 1 607 ? -17.094 -25.047 3.113 1 89.56 607 ALA A N 1
ATOM 4654 C CA . ALA A 1 607 ? -17.609 -23.672 3.1 1 89.56 607 ALA A CA 1
ATOM 4655 C C . ALA A 1 607 ? -18.859 -23.562 2.248 1 89.56 607 ALA A C 1
ATOM 4657 O O . ALA A 1 607 ? -18.953 -24.172 1.182 1 89.56 607 ALA A O 1
ATOM 4658 N N . PRO A 1 608 ? -19.859 -22.828 2.744 1 89.94 608 PRO A N 1
ATOM 4659 C CA . PRO A 1 608 ? -21.062 -22.609 1.937 1 89.94 608 PRO A CA 1
ATOM 4660 C C . PRO A 1 608 ? -20.828 -21.641 0.776 1 89.94 608 PRO A C 1
ATOM 4662 O O . PRO A 1 608 ? -19.797 -20.969 0.728 1 89.94 608 PRO A O 1
ATOM 4665 N N . TRP A 1 609 ? -21.766 -21.641 -0.137 1 93.44 609 TRP A N 1
ATOM 4666 C CA . TRP A 1 609 ? -21.812 -20.609 -1.175 1 93.44 609 TRP A CA 1
ATOM 4667 C C . TRP A 1 609 ? -22.531 -19.359 -0.675 1 93.44 609 TRP A C 1
ATOM 4669 O O . TRP A 1 609 ? -23.531 -19.453 0.029 1 93.44 609 TRP A O 1
ATOM 4679 N N . TYR A 1 610 ? -21.938 -18.203 -0.895 1 96.06 610 TYR A N 1
ATOM 4680 C CA . TYR A 1 610 ? -22.656 -16.953 -0.708 1 96.06 610 TYR A CA 1
ATOM 4681 C C . TYR A 1 610 ? -23.469 -16.594 -1.944 1 96.06 610 TYR A C 1
ATOM 4683 O O . TYR A 1 610 ? -22.953 -16.625 -3.064 1 96.06 610 TYR A O 1
ATOM 4691 N N . GLU A 1 611 ? -24.719 -16.312 -1.798 1 94.19 611 GLU A N 1
ATOM 4692 C CA . GLU A 1 611 ? -25.609 -15.797 -2.834 1 94.19 611 GLU A CA 1
ATOM 4693 C C . GLU A 1 611 ? -26.188 -14.445 -2.438 1 94.19 611 GLU A C 1
ATOM 4695 O O . GLU A 1 611 ? -26.891 -14.336 -1.429 1 94.19 611 GLU A O 1
ATOM 4700 N N . ALA A 1 612 ? -25.875 -13.484 -3.219 1 91.19 612 ALA A N 1
ATOM 4701 C CA . ALA A 1 612 ? -26.359 -12.133 -2.926 1 91.19 612 ALA A CA 1
ATOM 4702 C C . ALA A 1 612 ? -27.875 -12.055 -3.064 1 91.19 612 ALA A C 1
ATOM 4704 O O . ALA A 1 612 ? -28.453 -12.68 -3.955 1 91.19 612 ALA A O 1
ATOM 4705 N N . PRO A 1 613 ? -28.484 -11.234 -2.131 1 86.19 613 PRO A N 1
ATOM 4706 C CA . PRO A 1 613 ? -29.922 -11.039 -2.299 1 86.19 613 PRO A CA 1
ATOM 4707 C C . PRO A 1 613 ? -30.266 -10.305 -3.594 1 86.19 613 PRO A C 1
ATOM 4709 O O . PRO A 1 613 ? -29.469 -9.508 -4.09 1 86.19 613 PRO A O 1
ATOM 4712 N N . GLN A 1 614 ? -31.344 -10.703 -4.23 1 71.19 614 GLN A N 1
ATOM 4713 C CA . GLN A 1 614 ? -31.797 -10.055 -5.457 1 71.19 614 GLN A CA 1
ATOM 4714 C C . GLN A 1 614 ? -32.25 -8.625 -5.188 1 71.19 614 GLN A C 1
ATOM 4716 O O . GLN A 1 614 ? -33.031 -8.383 -4.258 1 71.19 614 GLN A O 1
ATOM 4721 N N . SER A 1 615 ? -31.266 -7.66 -5.234 1 59.28 615 SER A N 1
ATOM 4722 C CA . SER A 1 615 ? -31.703 -6.293 -4.965 1 59.28 615 SER A CA 1
ATOM 4723 C C . SER A 1 615 ? -32.438 -5.703 -6.156 1 59.28 615 SER A C 1
ATOM 4725 O O . SER A 1 615 ? -32.125 -6.012 -7.309 1 59.28 615 SER A O 1
ATOM 4727 N N . GLY A 1 616 ? -33.688 -5.328 -5.953 1 52.19 616 GLY A N 1
ATOM 4728 C CA . GLY A 1 616 ? -34.375 -4.562 -6.988 1 52.19 616 GLY A CA 1
ATOM 4729 C C . GLY A 1 616 ? -33.562 -3.393 -7.5 1 52.19 616 GLY A C 1
ATOM 4730 O O . GLY A 1 616 ? -32.469 -3.115 -6.98 1 52.19 616 GLY A O 1
ATOM 4731 N N . PRO A 1 617 ? -33.812 -2.893 -8.664 1 48.69 617 PRO A N 1
ATOM 4732 C CA . PRO A 1 617 ? -33.094 -1.738 -9.211 1 48.69 617 PRO A CA 1
ATOM 4733 C C . PRO A 1 617 ? -32.844 -0.652 -8.164 1 48.69 617 PRO A C 1
ATOM 4735 O O . PRO A 1 617 ? -33.719 -0.338 -7.371 1 48.69 617 PRO A O 1
ATOM 4738 N N . SER A 1 618 ? -31.578 -0.526 -7.746 1 51.91 618 SER A N 1
ATOM 4739 C CA . SER A 1 618 ? -31.297 0.586 -6.848 1 51.91 618 SER A CA 1
ATOM 4740 C C . SER A 1 618 ? -31.656 1.922 -7.488 1 51.91 618 SER A C 1
ATOM 4742 O O . SER A 1 618 ? -31.297 2.188 -8.633 1 51.91 618 SER A O 1
ATOM 4744 N N . GLU A 1 619 ? -32.75 2.6 -7.035 1 49.03 619 GLU A N 1
ATOM 4745 C CA . GLU A 1 619 ? -33.125 3.938 -7.48 1 49.03 619 GLU A CA 1
ATOM 4746 C C . GLU A 1 619 ? -32.062 4.965 -7.09 1 49.03 619 GLU A C 1
ATOM 4748 O O . GLU A 1 619 ? -32.25 6.168 -7.277 1 49.03 619 GLU A O 1
ATOM 4753 N N . GLN A 1 620 ? -30.984 4.531 -6.504 1 53.69 620 GLN A N 1
ATOM 4754 C CA . GLN A 1 620 ? -29.984 5.516 -6.098 1 53.69 620 GLN A CA 1
ATOM 4755 C C . GLN A 1 620 ? -29.297 6.129 -7.312 1 53.69 620 GLN A C 1
ATOM 4757 O O . GLN A 1 620 ? -28.969 5.426 -8.266 1 53.69 620 GLN A O 1
ATOM 4762 N N . PRO A 1 621 ? -29.5 7.512 -7.387 1 56.19 621 PRO A N 1
ATOM 4763 C CA . PRO A 1 621 ? -28.688 8.094 -8.453 1 56.19 621 PRO A CA 1
ATOM 4764 C C . PRO A 1 621 ? -27.266 7.535 -8.484 1 56.19 621 PRO A C 1
ATOM 4766 O O . PRO A 1 621 ? -26.641 7.379 -7.434 1 56.19 621 PRO A O 1
ATOM 4769 N N . VAL A 1 622 ? -26.938 7.008 -9.633 1 62.69 622 VAL A N 1
ATOM 4770 C CA . VAL A 1 622 ? -25.656 6.328 -9.82 1 62.69 622 VAL A CA 1
ATOM 4771 C C . VAL A 1 622 ? -24.531 7.352 -9.828 1 62.69 622 VAL A C 1
ATOM 4773 O O . VAL A 1 622 ? -24.484 8.234 -10.688 1 62.69 622 VAL A O 1
ATOM 4776 N N . VAL A 1 623 ? -23.828 7.594 -8.633 1 78.56 623 VAL A N 1
ATOM 4777 C CA . VAL A 1 623 ? -22.578 8.352 -8.672 1 78.56 623 VAL A CA 1
ATOM 4778 C C . VAL A 1 623 ? -21.562 7.637 -9.57 1 78.56 623 VAL A C 1
ATOM 4780 O O . VAL A 1 623 ? -21.359 6.43 -9.43 1 78.56 623 VAL A O 1
ATOM 4783 N N . PRO A 1 624 ? -21.078 8.383 -10.539 1 84.94 624 PRO A N 1
ATOM 4784 C CA . PRO A 1 624 ? -20.094 7.734 -11.414 1 84.94 624 PRO A CA 1
ATOM 4785 C C . PRO A 1 624 ? -18.906 7.16 -10.648 1 84.94 624 PRO A C 1
ATOM 4787 O O . PRO A 1 624 ? -18.469 7.754 -9.656 1 84.94 624 PRO A O 1
ATOM 4790 N N . GLU A 1 625 ? -18.469 6.07 -11.102 1 88.44 625 GLU A N 1
ATOM 4791 C CA . GLU A 1 625 ? -17.328 5.418 -10.453 1 88.44 625 GLU A CA 1
ATOM 4792 C C . GLU A 1 625 ? -16.016 6.109 -10.812 1 88.44 625 GLU A C 1
ATOM 4794 O O . GLU A 1 625 ? -15.891 6.684 -11.898 1 88.44 625 GLU A O 1
ATOM 4799 N N . THR A 1 626 ? -15.141 6.121 -9.867 1 85.81 626 THR A N 1
ATOM 4800 C CA . THR A 1 626 ? -13.758 6.488 -10.164 1 85.81 626 THR A CA 1
ATOM 4801 C C . THR A 1 626 ? -12.938 5.254 -10.523 1 85.81 626 THR A C 1
ATOM 4803 O O . THR A 1 626 ? -12.766 4.348 -9.703 1 85.81 626 THR A O 1
ATOM 4806 N N . TRP A 1 627 ? -12.445 5.258 -11.688 1 91.62 627 TRP A N 1
ATOM 4807 C CA . TRP A 1 627 ? -11.734 4.086 -12.188 1 91.62 627 TRP A CA 1
ATOM 4808 C C . TRP A 1 627 ? -10.227 4.301 -12.133 1 91.62 627 TRP A C 1
ATOM 4810 O O . TRP A 1 627 ? -9.742 5.398 -12.414 1 91.62 627 TRP A O 1
ATOM 4820 N N . MET A 1 628 ? -9.547 3.275 -11.781 1 93.06 628 MET A N 1
ATOM 4821 C CA . MET A 1 628 ? -8.102 3.303 -11.953 1 93.06 628 MET A CA 1
ATOM 4822 C C . MET A 1 628 ? -7.73 3.393 -13.43 1 93.06 628 MET A C 1
ATOM 4824 O O . MET A 1 628 ? -8.445 2.867 -14.289 1 93.06 628 MET A O 1
ATOM 4828 N N . PRO A 1 629 ? -6.566 3.994 -13.727 1 90.5 629 PRO A N 1
ATOM 4829 C CA . PRO A 1 629 ? -6.137 4.062 -15.125 1 90.5 629 PRO A CA 1
ATOM 4830 C C . PRO A 1 629 ? -6.027 2.684 -15.773 1 90.5 629 PRO A C 1
ATOM 4832 O O . PRO A 1 629 ? -5.52 1.744 -15.156 1 90.5 629 PRO A O 1
ATOM 4835 N N . GLY A 1 630 ? -6.574 2.561 -16.969 1 94.19 630 GLY A N 1
ATOM 4836 C CA . GLY A 1 630 ? -6.473 1.33 -17.734 1 94.19 630 GLY A CA 1
ATOM 4837 C C . GLY A 1 630 ? -7.621 0.37 -17.469 1 94.19 630 GLY A C 1
ATOM 4838 O O . GLY A 1 630 ? -7.734 -0.663 -18.141 1 94.19 630 GLY A O 1
ATOM 4839 N N . SER A 1 631 ? -8.547 0.704 -16.562 1 96.12 631 SER A N 1
ATOM 4840 C CA . SER A 1 631 ? -9.656 -0.185 -16.219 1 96.12 631 SER A CA 1
ATOM 4841 C C . SER A 1 631 ? -10.609 -0.355 -17.406 1 96.12 631 SER A C 1
ATOM 4843 O O . SER A 1 631 ? -10.789 0.57 -18.188 1 96.12 631 SER A O 1
ATOM 4845 N N . HIS A 1 632 ? -11.156 -1.53 -17.438 1 95.88 632 HIS A N 1
ATOM 4846 C CA . HIS A 1 632 ? -12.188 -1.813 -18.438 1 95.88 632 HIS A CA 1
ATOM 4847 C C . HIS A 1 632 ? -13.406 -0.911 -18.234 1 95.88 632 HIS A C 1
ATOM 4849 O O . HIS A 1 632 ? -13.82 -0.66 -17.109 1 95.88 632 HIS A O 1
ATOM 4855 N N . LYS A 1 633 ? -13.977 -0.425 -19.359 1 90.38 633 LYS A N 1
ATOM 4856 C CA . LYS A 1 633 ? -15.195 0.375 -19.328 1 90.38 633 LYS A CA 1
ATOM 4857 C C . LYS A 1 633 ? -16.438 -0.509 -19.422 1 90.38 633 LYS A C 1
ATOM 4859 O O . LYS A 1 633 ? -16.812 -0.935 -20.516 1 90.38 633 LYS A O 1
ATOM 4864 N N . PHE A 1 634 ? -17.062 -0.645 -18.344 1 93.06 634 PHE A N 1
ATOM 4865 C CA . PHE A 1 634 ? -18.266 -1.486 -18.312 1 93.06 634 PHE A CA 1
ATOM 4866 C C . PHE A 1 634 ? -19.469 -0.735 -18.844 1 93.06 634 PHE A C 1
ATOM 4868 O O . PHE A 1 634 ? -19.641 0.458 -18.594 1 93.06 634 PHE A O 1
ATOM 4875 N N . GLU A 1 635 ? -20.266 -1.354 -19.641 1 88.56 635 GLU A N 1
ATOM 4876 C CA . GLU A 1 635 ? -21.531 -0.762 -20.047 1 88.56 635 GLU A CA 1
ATOM 4877 C C . GLU A 1 635 ? -22.453 -0.571 -18.844 1 88.56 635 GLU A C 1
ATOM 4879 O O . GLU A 1 635 ? -23.094 0.48 -18.703 1 88.56 635 GLU A O 1
ATOM 4884 N N . THR A 1 636 ? -22.5 -1.548 -18.078 1 87.81 636 THR A N 1
ATOM 4885 C CA . THR A 1 636 ? -23.219 -1.518 -16.812 1 87.81 636 THR A CA 1
ATOM 4886 C C . THR A 1 636 ? -22.312 -1.93 -15.656 1 87.81 636 THR A C 1
ATOM 4888 O O . THR A 1 636 ? -21.766 -3.033 -15.656 1 87.81 636 THR A O 1
ATOM 4891 N N . VAL A 1 637 ? -22.156 -1.041 -14.711 1 90.44 637 VAL A N 1
ATOM 4892 C CA . VAL A 1 637 ? -21.297 -1.322 -13.562 1 90.44 637 VAL A CA 1
ATOM 4893 C C . VAL A 1 637 ? -22.047 -2.166 -12.539 1 90.44 637 VAL A C 1
ATOM 4895 O O . VAL A 1 637 ? -23.156 -1.815 -12.141 1 90.44 637 VAL A O 1
ATOM 4898 N N . PRO A 1 638 ? -21.484 -3.246 -12.133 1 90.75 638 PRO A N 1
ATOM 4899 C CA . PRO A 1 638 ? -22.172 -4.059 -11.133 1 90.75 638 PRO A CA 1
ATOM 4900 C C . PRO A 1 638 ? -22.406 -3.309 -9.82 1 90.75 638 PRO A C 1
ATOM 4902 O O . PRO A 1 638 ? -21.531 -2.559 -9.367 1 90.75 638 PRO A O 1
ATOM 4905 N N . PRO A 1 639 ? -23.531 -3.492 -9.219 1 88.94 639 PRO A N 1
ATOM 4906 C CA . PRO A 1 639 ? -23.812 -2.779 -7.973 1 88.94 639 PRO A CA 1
ATOM 4907 C C . PRO A 1 639 ? -23 -3.287 -6.793 1 88.94 639 PRO A C 1
ATOM 4909 O O . PRO A 1 639 ? -22.75 -4.492 -6.68 1 88.94 639 PRO A O 1
ATOM 4912 N N . GLN A 1 640 ? -22.609 -2.428 -5.93 1 90.88 640 GLN A N 1
ATOM 4913 C CA . GLN A 1 640 ? -21.859 -2.797 -4.73 1 90.88 640 GLN A CA 1
ATOM 4914 C C . GLN A 1 640 ? -22.766 -3.469 -3.705 1 90.88 640 GLN A C 1
ATOM 4916 O O . GLN A 1 640 ? -23.844 -2.957 -3.395 1 90.88 640 GLN A O 1
ATOM 4921 N N . ARG A 1 641 ? -22.328 -4.574 -3.221 1 88.94 641 ARG A N 1
ATOM 4922 C CA . ARG A 1 641 ? -23.047 -5.238 -2.146 1 88.94 641 ARG A CA 1
ATOM 4923 C C . ARG A 1 641 ? -22.625 -4.703 -0.783 1 88.94 641 ARG A C 1
ATOM 4925 O O . ARG A 1 641 ? -21.484 -4.254 -0.615 1 88.94 641 ARG A O 1
ATOM 4932 N N . SER A 1 642 ? -23.531 -4.793 0.191 1 84.62 642 SER A N 1
ATOM 4933 C CA . SER A 1 642 ? -23.203 -4.344 1.54 1 84.62 642 SER A CA 1
ATOM 4934 C C . SER A 1 642 ? -22.422 -5.41 2.303 1 84.62 642 SER A C 1
ATOM 4936 O O . SER A 1 642 ? -22.844 -6.566 2.361 1 84.62 642 SER A O 1
ATOM 4938 N N . LEU A 1 643 ? -21.359 -5.066 2.865 1 92.62 643 LEU A N 1
ATOM 4939 C CA . LEU A 1 643 ? -20.531 -5.992 3.625 1 92.62 643 LEU A CA 1
ATOM 4940 C C . LEU A 1 643 ? -21.125 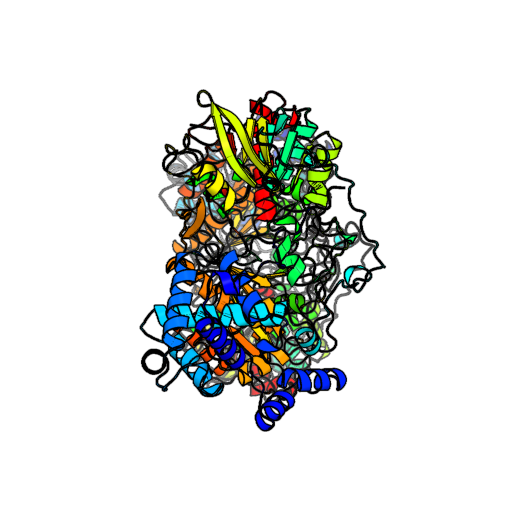-6.258 5.004 1 92.62 643 LEU A C 1
ATOM 4942 O O . LEU A 1 643 ? -20.656 -7.141 5.727 1 92.62 643 LEU A O 1
ATOM 4946 N N . THR A 1 644 ? -22.203 -5.477 5.316 1 88.38 644 THR A N 1
ATOM 4947 C CA . THR A 1 644 ? -22.859 -5.668 6.605 1 88.38 644 THR A CA 1
ATOM 4948 C C . THR A 1 644 ? -24.109 -6.523 6.453 1 88.38 644 THR A C 1
ATOM 4950 O O . THR A 1 644 ? -24.797 -6.812 7.438 1 88.38 644 THR A O 1
ATOM 4953 N N . GLU A 1 645 ? -24.438 -6.914 5.266 1 89.25 645 GLU A N 1
ATOM 4954 C CA . GLU A 1 645 ? -25.562 -7.805 5.035 1 89.25 645 GLU A CA 1
ATOM 4955 C C . GLU A 1 645 ? -25.422 -9.102 5.824 1 89.25 645 GLU A C 1
ATOM 4957 O O . GLU A 1 645 ? -24.359 -9.734 5.793 1 89.25 645 GLU A O 1
ATOM 4962 N N . PRO A 1 646 ? -26.406 -9.539 6.5 1 91.19 646 PRO A N 1
ATOM 4963 C CA . PRO A 1 646 ? -26.312 -10.641 7.453 1 91.19 646 PRO A CA 1
ATOM 4964 C C . PRO A 1 646 ? -25.812 -11.938 6.805 1 91.19 646 PRO A C 1
ATOM 4966 O O . PRO A 1 646 ? -25.031 -12.672 7.41 1 91.19 646 PRO A O 1
ATOM 4969 N N . ARG A 1 647 ? -26.281 -12.312 5.598 1 93.12 647 ARG A N 1
ATOM 4970 C CA . ARG A 1 647 ? -25.844 -13.539 4.938 1 93.12 647 ARG A CA 1
ATOM 4971 C C . ARG A 1 647 ? -24.344 -13.5 4.633 1 93.12 647 ARG A C 1
ATOM 4973 O O . ARG A 1 647 ? -23.672 -14.523 4.699 1 93.12 647 ARG A O 1
ATOM 4980 N N . PHE A 1 648 ? -23.875 -12.344 4.273 1 95.06 648 PHE A N 1
ATOM 4981 C CA . PHE A 1 648 ? -22.453 -12.195 3.971 1 95.06 648 PHE A CA 1
ATOM 4982 C C . PHE A 1 648 ? -21.625 -12.328 5.238 1 95.06 648 PHE A C 1
ATOM 4984 O O . PHE A 1 648 ? -20.578 -12.984 5.234 1 95.06 648 PHE A O 1
ATOM 4991 N N . VAL A 1 649 ? -22.094 -11.719 6.301 1 94.25 649 VAL A N 1
ATOM 4992 C CA . VAL A 1 649 ? -21.406 -11.805 7.586 1 94.25 649 VAL A CA 1
ATOM 4993 C C . VAL A 1 649 ? -21.359 -13.258 8.047 1 94.25 649 VAL A C 1
ATOM 4995 O O . VAL A 1 649 ? -20.312 -13.727 8.523 1 94.25 649 VAL A O 1
ATOM 4998 N N . ALA A 1 650 ? -22.438 -13.969 7.887 1 96.25 650 ALA A N 1
ATOM 4999 C CA . ALA A 1 650 ? -22.484 -15.383 8.266 1 96.25 650 ALA A CA 1
ATOM 5000 C C . ALA A 1 650 ? -21.547 -16.219 7.41 1 96.25 650 ALA A C 1
ATOM 5002 O O . ALA A 1 650 ? -20.891 -17.125 7.906 1 96.25 650 ALA A O 1
ATOM 5003 N N . PHE A 1 651 ? -21.547 -15.891 6.121 1 97.06 651 PHE A N 1
ATOM 5004 C CA . PHE A 1 651 ? -20.656 -16.547 5.172 1 97.06 651 PHE A CA 1
ATOM 5005 C C . PHE A 1 651 ? -19.203 -16.422 5.621 1 97.06 651 PHE A C 1
ATOM 5007 O O . PHE A 1 651 ? -18.484 -17.422 5.688 1 97.06 651 PHE A O 1
ATOM 5014 N N . GLN A 1 652 ? -18.719 -15.266 6.008 1 97.25 652 GLN A N 1
ATOM 5015 C CA . GLN A 1 652 ? -17.359 -15.031 6.449 1 97.25 652 GLN A CA 1
ATOM 5016 C C . GLN A 1 652 ? -17.062 -15.773 7.75 1 97.25 652 GLN A C 1
ATOM 5018 O O . GLN A 1 652 ? -15.977 -16.312 7.93 1 97.25 652 GLN A O 1
ATOM 5023 N N . ARG A 1 653 ? -18.047 -15.82 8.648 1 97.19 653 ARG A N 1
ATOM 5024 C CA . ARG A 1 653 ? -17.875 -16.531 9.914 1 97.19 653 ARG A CA 1
ATOM 5025 C C . ARG A 1 653 ? -17.641 -18.016 9.68 1 97.19 653 ARG A C 1
ATOM 5027 O O . ARG A 1 653 ? -16.844 -18.641 10.391 1 97.19 653 ARG A O 1
ATOM 5034 N N . GLN A 1 654 ? -18.312 -18.547 8.719 1 97.25 654 GLN A N 1
ATOM 5035 C CA . GLN A 1 654 ? -18.156 -19.969 8.406 1 97.25 654 GLN A CA 1
ATOM 5036 C C . GLN A 1 654 ? -16.766 -20.234 7.824 1 97.25 654 GLN A C 1
ATOM 5038 O O . GLN A 1 654 ? -16.156 -21.266 8.141 1 97.25 654 GLN A O 1
ATOM 5043 N N . ILE A 1 655 ? -16.297 -19.359 6.969 1 97.75 655 ILE A N 1
ATOM 5044 C CA . ILE A 1 655 ? -14.953 -19.484 6.418 1 97.75 655 ILE A CA 1
ATOM 5045 C C . ILE A 1 655 ? -13.938 -19.562 7.555 1 97.75 655 ILE A C 1
ATOM 5047 O O . ILE A 1 655 ? -13.039 -20.406 7.539 1 97.75 655 ILE A O 1
ATOM 5051 N N . GLU A 1 656 ? -14.102 -18.688 8.523 1 97.31 656 GLU A N 1
ATOM 5052 C CA . GLU A 1 656 ? -13.195 -18.625 9.664 1 97.31 656 GLU A CA 1
ATOM 5053 C C . GLU A 1 656 ? -13.242 -19.906 10.477 1 97.31 656 GLU A C 1
ATOM 5055 O O . GLU A 1 656 ? -12.203 -20.422 10.906 1 97.31 656 GLU A O 1
ATOM 5060 N N . LYS A 1 657 ? -14.414 -20.406 10.664 1 96.62 657 LYS A N 1
ATOM 5061 C CA . LYS A 1 657 ? -14.609 -21.594 11.492 1 96.62 657 LYS A CA 1
ATOM 5062 C C . LYS A 1 657 ? -14 -22.828 10.836 1 96.62 657 LYS A C 1
ATOM 5064 O O . LYS A 1 657 ? -13.406 -23.656 11.516 1 96.62 657 LYS A O 1
ATOM 5069 N N . ILE A 1 658 ? -14.117 -23 9.555 1 95.38 658 ILE A N 1
ATOM 5070 C CA . ILE A 1 658 ? -13.688 -24.188 8.82 1 95.38 658 ILE A CA 1
ATOM 5071 C C . ILE A 1 658 ? -12.164 -24.219 8.75 1 95.38 658 ILE A C 1
ATOM 5073 O O . ILE A 1 658 ? -11.555 -25.281 8.883 1 95.38 658 ILE A O 1
ATOM 5077 N N . GLY A 1 659 ? -11.523 -23.062 8.477 1 95.5 659 GLY A N 1
ATOM 5078 C CA . GLY A 1 659 ? -10.07 -22.984 8.398 1 95.5 659 GLY A CA 1
ATOM 5079 C C . GLY A 1 659 ? -9.5 -23.656 7.172 1 95.5 659 GLY A C 1
ATOM 5080 O O . GLY A 1 659 ? -10.188 -23.797 6.16 1 95.5 659 GLY A O 1
ATOM 5081 N N . PHE A 1 660 ? -8.172 -24.031 7.219 1 96.5 660 PHE A N 1
ATOM 5082 C CA . PHE A 1 660 ? -7.469 -24.562 6.051 1 96.5 660 PHE A CA 1
ATOM 5083 C C . PHE A 1 660 ? -6.68 -25.812 6.414 1 96.5 660 PHE A C 1
ATOM 5085 O O . PHE A 1 660 ? -5.457 -25.844 6.289 1 96.5 660 PHE A O 1
ATOM 5092 N N . GLN A 1 661 ? -7.402 -26.828 6.613 1 92.31 661 GLN A N 1
ATOM 5093 C CA . GLN A 1 661 ? -6.777 -28.078 7.004 1 92.31 661 GLN A CA 1
ATOM 5094 C C . GLN A 1 661 ? -6.426 -28.922 5.781 1 92.31 661 GLN A C 1
ATOM 5096 O O . GLN A 1 661 ? -7.164 -28.938 4.797 1 92.31 661 GLN A O 1
ATOM 5101 N N . THR A 1 662 ? -5.34 -29.672 5.91 1 92.5 662 THR A N 1
ATOM 5102 C CA . THR A 1 662 ? -4.879 -30.562 4.852 1 92.5 662 THR A CA 1
ATOM 5103 C C . THR A 1 662 ? -5.984 -31.531 4.434 1 92.5 662 THR A C 1
ATOM 5105 O O . THR A 1 662 ? -6.691 -32.062 5.281 1 92.5 662 THR A O 1
ATOM 5108 N N . LEU A 1 663 ? -6.172 -31.703 3.121 1 92.88 663 LEU A N 1
ATOM 5109 C CA . LEU A 1 663 ? -7.105 -32.625 2.482 1 92.88 663 LEU A CA 1
ATOM 5110 C C . LEU A 1 663 ? -8.547 -32.156 2.699 1 92.88 663 LEU A C 1
ATOM 5112 O O . LEU A 1 663 ? -9.484 -32.938 2.424 1 92.88 663 LEU A O 1
ATOM 5116 N N . ARG A 1 664 ? -8.773 -30.953 3.184 1 92.81 664 ARG A N 1
ATOM 5117 C CA . ARG A 1 664 ? -10.109 -30.391 3.352 1 92.81 664 ARG A CA 1
ATOM 5118 C C . ARG A 1 664 ? -10.258 -29.078 2.594 1 92.81 664 ARG A C 1
ATOM 5120 O O . ARG A 1 664 ? -11.266 -28.391 2.74 1 92.81 664 ARG A O 1
ATOM 5127 N N . VAL A 1 665 ? -9.273 -28.797 1.943 1 94.69 665 VAL A N 1
ATOM 5128 C CA . VAL A 1 665 ? -9.219 -27.594 1.121 1 94.69 665 VAL A CA 1
ATOM 5129 C C . VAL A 1 665 ? -8.242 -27.797 -0.038 1 94.69 665 VAL A C 1
ATOM 5131 O O . VAL A 1 665 ? -7.293 -28.578 0.076 1 94.69 665 VAL A O 1
ATOM 5134 N N . ILE A 1 666 ? -8.477 -27.219 -1.126 1 95 666 ILE A N 1
ATOM 5135 C CA . ILE A 1 666 ? -7.512 -27.203 -2.223 1 95 666 ILE A CA 1
ATOM 5136 C C . ILE A 1 666 ? -6.602 -25.984 -2.094 1 95 666 ILE A C 1
ATOM 5138 O O . ILE A 1 666 ? -7.074 -24.859 -2.092 1 95 666 ILE A O 1
ATOM 5142 N N . LEU A 1 667 ? -5.34 -26.188 -1.92 1 97.06 667 LEU A N 1
ATOM 5143 C CA . LEU A 1 667 ? -4.328 -25.141 -1.906 1 97.06 667 LEU A CA 1
ATOM 5144 C C . LEU A 1 667 ? -3.316 -25.344 -3.027 1 97.06 667 LEU A C 1
ATOM 5146 O O . LEU A 1 667 ? -3.092 -26.469 -3.467 1 97.06 667 LEU A O 1
ATOM 5150 N N . GLY A 1 668 ? -2.809 -24.281 -3.521 1 97 668 GLY A N 1
ATOM 5151 C CA . GLY A 1 668 ? -1.81 -24.344 -4.574 1 97 668 GLY A CA 1
ATOM 5152 C C . GLY A 1 668 ? -0.585 -23.5 -4.289 1 97 668 GLY A C 1
ATOM 5153 O O . GLY A 1 668 ? -0.417 -23 -3.176 1 97 668 GLY A O 1
ATOM 5154 N N . SER A 1 669 ? 0.305 -23.484 -5.188 1 97.5 669 SER A N 1
ATOM 5155 C CA . SER A 1 669 ? 1.487 -22.641 -5.219 1 97.5 669 SER A CA 1
ATOM 5156 C C . SER A 1 669 ? 2.033 -22.5 -6.637 1 97.5 669 SER A C 1
ATOM 5158 O O . SER A 1 669 ? 1.903 -23.422 -7.445 1 97.5 669 SER A O 1
ATOM 5160 N N . ALA A 1 670 ? 2.57 -21.359 -6.883 1 96.88 670 ALA A N 1
ATOM 5161 C CA . ALA A 1 670 ? 3.268 -21.172 -8.156 1 96.88 670 ALA A CA 1
ATOM 5162 C C . ALA A 1 670 ? 4.66 -20.594 -7.941 1 96.88 670 ALA A C 1
ATOM 5164 O O . ALA A 1 670 ? 5.324 -20.188 -8.898 1 96.88 670 ALA A O 1
ATOM 5165 N N . HIS A 1 671 ? 5.078 -20.5 -6.719 1 98.06 671 HIS A N 1
ATOM 5166 C CA . HIS A 1 671 ? 6.363 -19.906 -6.371 1 98.06 671 HIS A CA 1
ATOM 5167 C C . HIS A 1 671 ? 7.184 -20.828 -5.484 1 98.06 671 HIS A C 1
ATOM 5169 O O . HIS A 1 671 ? 6.707 -21.281 -4.438 1 98.06 671 HIS A O 1
ATOM 5175 N N . GLN A 1 672 ? 8.367 -21.156 -5.914 1 97.88 672 GLN A N 1
ATOM 5176 C CA . GLN A 1 672 ? 9.289 -21.969 -5.121 1 97.88 672 GLN A CA 1
ATOM 5177 C C . GLN A 1 672 ? 10.57 -21.188 -4.801 1 97.88 672 GLN A C 1
ATOM 5179 O O . GLN A 1 672 ? 11.195 -20.625 -5.699 1 97.88 672 GLN A O 1
ATOM 5184 N N . MET A 1 673 ? 10.891 -21.219 -3.498 1 98.56 673 MET A N 1
ATOM 5185 C CA . MET A 1 673 ? 12.031 -20.422 -3.084 1 98.56 673 MET A CA 1
ATOM 5186 C C . MET A 1 673 ? 12.789 -21.094 -1.943 1 98.56 673 MET A C 1
ATOM 5188 O O . MET A 1 673 ? 12.234 -21.938 -1.239 1 98.56 673 MET A O 1
ATOM 5192 N N . SER A 1 674 ? 14.094 -20.812 -1.732 1 98.75 674 SER A N 1
ATOM 5193 C CA . SER A 1 674 ? 14.883 -20.766 -0.502 1 98.75 674 SER A CA 1
ATOM 5194 C C . SER A 1 674 ? 15.469 -22.141 -0.175 1 98.75 674 SER A C 1
ATOM 5196 O O . SER A 1 674 ? 16.109 -22.312 0.867 1 98.75 674 SER A O 1
ATOM 5198 N N . SER A 1 675 ? 15.359 -23.172 -0.995 1 98.81 675 SER A N 1
ATOM 5199 C CA . SER A 1 675 ? 15.742 -24.547 -0.65 1 98.81 675 SER A CA 1
ATOM 5200 C C . SER A 1 675 ? 17.25 -24.734 -0.746 1 98.81 675 SER A C 1
ATOM 5202 O O . SER A 1 675 ? 17.766 -25.812 -0.456 1 98.81 675 SER A O 1
ATOM 5204 N N . CYS A 1 676 ? 18.031 -23.766 -1.144 1 98.88 676 CYS A N 1
ATOM 5205 C CA . CYS A 1 676 ? 19.469 -23.625 -1.055 1 98.88 676 CYS A CA 1
ATOM 5206 C C . CYS A 1 676 ? 19.859 -22.203 -0.687 1 98.88 676 CYS A C 1
ATOM 5208 O O . CYS A 1 676 ? 20.719 -21.594 -1.328 1 98.88 676 CYS A O 1
ATOM 5210 N N . ARG A 1 677 ? 19.344 -21.719 0.396 1 98.75 677 ARG A N 1
ATOM 5211 C CA . ARG A 1 677 ? 19.359 -20.281 0.677 1 98.75 677 ARG A CA 1
ATOM 5212 C C . ARG A 1 677 ? 20.766 -19.797 0.978 1 98.75 677 ARG A C 1
ATOM 5214 O O . ARG A 1 677 ? 21.609 -20.562 1.473 1 98.75 677 ARG A O 1
ATOM 5221 N N . MET A 1 678 ? 20.953 -18.5 0.665 1 98.44 678 MET A N 1
ATOM 5222 C CA . MET A 1 678 ? 22.156 -17.781 1.055 1 98.44 678 MET A CA 1
ATOM 5223 C C . MET A 1 678 ? 22.062 -17.281 2.492 1 98.44 678 MET A C 1
ATOM 5225 O O . MET A 1 678 ? 20.969 -16.922 2.953 1 98.44 678 MET A O 1
ATOM 5229 N N . GLY A 1 679 ? 23.141 -17.219 3.141 1 98.44 679 GLY A N 1
ATOM 5230 C CA . GLY A 1 679 ? 23.219 -16.672 4.488 1 98.44 679 GLY A CA 1
ATOM 5231 C C . GLY A 1 679 ? 24.641 -16.641 5.035 1 98.44 679 GLY A C 1
ATOM 5232 O O . GLY A 1 679 ? 25.547 -17.234 4.449 1 98.44 679 GLY A O 1
ATOM 5233 N N . ALA A 1 680 ? 24.797 -16 6.105 1 97.69 680 ALA A N 1
ATOM 5234 C CA . ALA A 1 680 ? 26.125 -15.773 6.676 1 97.69 680 ALA A CA 1
ATOM 5235 C C . ALA A 1 680 ? 26.641 -17.016 7.379 1 97.69 680 ALA A C 1
ATOM 5237 O O . ALA A 1 680 ? 27.844 -17.25 7.441 1 97.69 680 ALA A O 1
ATOM 5238 N N . HIS A 1 681 ? 25.766 -17.922 7.805 1 97.12 681 HIS A N 1
ATOM 5239 C CA . HIS A 1 681 ? 26.219 -19 8.68 1 97.12 681 HIS A CA 1
ATOM 5240 C C . HIS A 1 681 ? 25.984 -20.359 8.039 1 97.12 681 HIS A C 1
ATOM 5242 O O . HIS A 1 681 ? 24.891 -20.641 7.535 1 97.12 681 HIS A O 1
ATOM 5248 N N . PRO A 1 682 ? 26.891 -21.234 8.164 1 96.31 682 PRO A N 1
ATOM 5249 C CA . PRO A 1 682 ? 26.781 -22.578 7.57 1 96.31 682 PRO A CA 1
ATOM 5250 C C . PRO A 1 682 ? 25.688 -23.422 8.227 1 96.31 682 PRO A C 1
ATOM 5252 O O . PRO A 1 682 ? 25.172 -24.344 7.602 1 96.31 682 PRO A O 1
ATOM 5255 N N . SER A 1 683 ? 25.297 -23.094 9.445 1 96.56 683 SER A N 1
ATOM 5256 C CA . SER A 1 683 ? 24.297 -23.891 10.156 1 96.56 683 SER A CA 1
ATOM 5257 C C . SER A 1 683 ? 22.875 -23.562 9.672 1 96.56 683 SER A C 1
ATOM 5259 O O . SER A 1 683 ? 21.938 -24.297 9.961 1 96.56 683 SER A O 1
ATOM 5261 N N . SER A 1 684 ? 22.812 -22.516 8.883 1 96.75 684 SER A N 1
ATOM 5262 C CA . SER A 1 684 ? 21.453 -22.125 8.508 1 96.75 684 SER A CA 1
ATOM 5263 C C . SER A 1 684 ? 21.328 -21.938 7 1 96.75 684 SER A C 1
ATOM 5265 O O . SER A 1 684 ? 20.25 -21.625 6.496 1 96.75 684 SER A O 1
ATOM 5267 N N . SER A 1 685 ? 22.422 -22.094 6.293 1 98.56 685 SER A N 1
ATOM 5268 C CA . SER A 1 685 ? 22.359 -21.766 4.871 1 98.56 685 SER A CA 1
ATOM 5269 C C . SER A 1 685 ? 23.266 -22.688 4.051 1 98.56 685 SER A C 1
ATOM 5271 O O . SER A 1 685 ? 24.391 -22.984 4.457 1 98.56 685 SER A O 1
ATOM 5273 N N . ALA A 1 686 ? 22.75 -23.125 2.928 1 98.81 686 ALA A N 1
ATOM 5274 C CA . ALA A 1 686 ? 23.484 -24 2.014 1 98.81 686 ALA A CA 1
ATOM 5275 C C . ALA A 1 686 ? 24.562 -23.219 1.257 1 98.81 686 ALA A C 1
ATOM 5277 O O . ALA A 1 686 ? 25.609 -23.766 0.923 1 98.81 686 ALA A O 1
ATOM 5278 N N . CYS A 1 687 ? 24.312 -21.953 0.996 1 98.88 687 CYS A N 1
ATOM 5279 C CA . CYS A 1 687 ? 25.25 -21.094 0.27 1 98.88 687 CYS A CA 1
ATOM 5280 C C . CYS A 1 687 ? 25.734 -19.938 1.151 1 98.88 687 CYS A C 1
ATOM 5282 O O . CYS A 1 687 ? 25.062 -19.578 2.117 1 98.88 687 CYS A O 1
ATOM 5284 N N . ASP A 1 688 ? 26.906 -19.453 0.897 1 98.62 688 ASP A N 1
ATOM 5285 C CA . ASP A 1 688 ? 27.359 -18.25 1.575 1 98.62 688 ASP A CA 1
ATOM 5286 C C . ASP A 1 688 ? 26.719 -17 0.978 1 98.62 688 ASP A C 1
ATOM 5288 O O . ASP A 1 688 ? 25.922 -17.094 0.041 1 98.62 688 ASP A O 1
ATOM 5292 N N . PRO A 1 689 ? 26.953 -15.828 1.48 1 98.19 689 PRO A N 1
ATOM 5293 C CA . PRO A 1 689 ? 26.25 -14.617 1.05 1 98.19 689 PRO A CA 1
ATOM 5294 C C . PRO A 1 689 ? 26.562 -14.234 -0.393 1 98.19 689 PRO A C 1
ATOM 5296 O O . PRO A 1 689 ? 25.906 -13.367 -0.965 1 98.19 689 PRO A O 1
ATOM 5299 N N . LEU A 1 690 ? 27.547 -14.836 -1.017 1 97.94 690 LEU A N 1
ATOM 5300 C CA . LEU A 1 690 ? 27.953 -14.5 -2.379 1 97.94 690 LEU A CA 1
ATOM 5301 C C . LEU A 1 690 ? 27.297 -15.438 -3.387 1 97.94 690 LEU A C 1
ATOM 5303 O O . LEU A 1 690 ? 27.359 -15.203 -4.594 1 97.94 690 LEU A O 1
ATOM 5307 N N . GLY A 1 691 ? 26.656 -16.547 -2.969 1 98.56 691 GLY A N 1
ATOM 5308 C CA . GLY A 1 691 ? 26 -17.516 -3.83 1 98.56 691 GLY A CA 1
ATOM 5309 C C . GLY A 1 691 ? 26.797 -18.781 -4.016 1 98.56 691 GLY A C 1
ATOM 5310 O O . GLY A 1 691 ? 26.406 -19.672 -4.777 1 98.56 691 GLY A O 1
ATOM 5311 N N . ARG A 1 692 ? 28 -18.938 -3.27 1 98.5 692 ARG A N 1
ATOM 5312 C CA . ARG A 1 692 ? 28.844 -20.125 -3.34 1 98.5 692 ARG A CA 1
ATOM 5313 C C . ARG A 1 692 ? 28.281 -21.25 -2.482 1 98.5 692 ARG A C 1
ATOM 5315 O O . ARG A 1 692 ? 27.859 -21.016 -1.346 1 98.5 692 ARG A O 1
ATOM 5322 N N . VAL A 1 693 ? 28.25 -22.438 -3.055 1 98.94 693 VAL A N 1
ATOM 5323 C CA . VAL A 1 693 ? 27.766 -23.594 -2.297 1 98.94 693 VAL A CA 1
ATOM 5324 C C . VAL A 1 693 ? 28.828 -24.016 -1.281 1 98.94 693 VAL A C 1
ATOM 5326 O O . VAL A 1 693 ? 29.984 -24.234 -1.637 1 98.94 693 VAL A O 1
ATOM 5329 N N . ARG A 1 694 ? 28.453 -24.125 -0.016 1 98.62 694 ARG A N 1
ATOM 5330 C CA . ARG A 1 694 ? 29.391 -24.562 1.027 1 98.62 694 ARG A CA 1
ATOM 5331 C C . ARG A 1 694 ? 29.766 -26.016 0.857 1 98.62 694 ARG A C 1
ATOM 5333 O O . ARG A 1 694 ? 28.922 -26.859 0.555 1 98.62 694 ARG A O 1
ATOM 5340 N N . GLY A 1 695 ? 31.062 -26.312 0.928 1 97.88 695 GLY A N 1
ATOM 5341 C CA . GLY A 1 695 ? 31.531 -27.688 0.88 1 97.88 695 GLY A CA 1
ATOM 5342 C C . GLY A 1 695 ? 32.25 -28.016 -0.413 1 97.88 695 GLY A C 1
ATOM 5343 O O . GLY A 1 695 ? 33.031 -28.969 -0.461 1 97.88 695 GLY A O 1
ATOM 5344 N N . VAL A 1 696 ? 32 -27.312 -1.529 1 98.38 696 VAL A N 1
ATOM 5345 C CA . VAL A 1 696 ? 32.656 -27.547 -2.816 1 98.38 696 VAL A CA 1
ATOM 5346 C C . VAL A 1 696 ? 33.062 -26.203 -3.443 1 98.38 696 VAL A C 1
ATOM 5348 O O . VAL A 1 696 ? 32.219 -25.297 -3.57 1 98.38 696 VAL A O 1
ATOM 5351 N N . ASP A 1 697 ? 34.281 -26.094 -3.85 1 98.12 697 ASP A N 1
ATOM 5352 C CA . ASP A 1 697 ? 34.781 -24.875 -4.488 1 98.12 697 ASP A CA 1
ATOM 5353 C C . ASP A 1 697 ? 34.312 -24.781 -5.938 1 98.12 697 ASP A C 1
ATOM 5355 O O . ASP A 1 697 ? 34 -25.812 -6.566 1 98.12 697 ASP A O 1
ATOM 5359 N N . ARG A 1 698 ? 34.125 -23.641 -6.508 1 98.56 698 ARG A N 1
ATOM 5360 C CA . ARG A 1 698 ? 33.812 -23.328 -7.895 1 98.56 698 ARG A CA 1
ATOM 5361 C C . ARG A 1 698 ? 32.375 -23.719 -8.211 1 98.56 698 ARG A C 1
ATOM 5363 O O . ARG A 1 698 ? 32.031 -23.969 -9.367 1 98.56 698 ARG A O 1
ATOM 5370 N N . LEU A 1 699 ? 31.562 -23.859 -7.164 1 98.94 699 LEU A N 1
ATOM 5371 C CA . LEU A 1 699 ? 30.156 -24.219 -7.324 1 98.94 699 LEU A CA 1
ATOM 5372 C C . LEU A 1 699 ? 29.25 -23.125 -6.793 1 98.94 699 LEU A C 1
ATOM 5374 O O . LEU A 1 699 ? 29.406 -22.672 -5.66 1 98.94 699 LEU A O 1
ATOM 5378 N N . TRP A 1 700 ? 28.297 -22.703 -7.652 1 98.94 700 TRP A N 1
ATOM 5379 C CA . TRP A 1 700 ? 27.406 -21.609 -7.316 1 98.94 700 TRP A CA 1
ATOM 5380 C C . TRP A 1 700 ? 25.938 -22.016 -7.512 1 98.94 700 TRP A C 1
ATOM 5382 O O . TRP A 1 700 ? 25.641 -22.922 -8.281 1 98.94 700 TRP A O 1
ATOM 5392 N N . VAL A 1 701 ? 25.062 -21.406 -6.77 1 98.94 701 VAL A N 1
ATOM 5393 C CA . VAL A 1 701 ? 23.625 -21.484 -6.996 1 98.94 701 VAL A CA 1
ATOM 5394 C C . VAL A 1 701 ? 23.078 -20.094 -7.301 1 98.94 701 VAL A C 1
ATOM 5396 O O . VAL A 1 701 ? 23.312 -19.141 -6.555 1 98.94 701 VAL A O 1
ATOM 5399 N N . ALA A 1 702 ? 22.359 -19.938 -8.406 1 98.81 702 ALA A N 1
ATOM 5400 C CA . ALA A 1 702 ? 21.734 -18.672 -8.789 1 98.81 702 ALA A CA 1
ATOM 5401 C C . ALA A 1 702 ? 20.312 -18.906 -9.305 1 98.81 702 ALA A C 1
ATOM 5403 O O . ALA A 1 702 ? 20.078 -18.938 -10.516 1 98.81 702 ALA A O 1
ATOM 5404 N N . ASP A 1 703 ? 19.375 -19.016 -8.523 1 98.69 703 ASP A N 1
ATOM 5405 C CA . ASP A 1 703 ? 17.953 -19.125 -8.812 1 98.69 703 ASP A CA 1
ATOM 5406 C C . ASP A 1 703 ? 17.125 -18.875 -7.559 1 98.69 703 ASP A C 1
ATOM 5408 O O . ASP A 1 703 ? 17.609 -18.297 -6.586 1 98.69 703 ASP A O 1
ATOM 5412 N N . GLY A 1 704 ? 15.859 -19.188 -7.621 1 98.69 704 GLY A N 1
ATOM 5413 C CA . GLY A 1 704 ? 14.961 -18.922 -6.512 1 98.69 704 GLY A CA 1
ATOM 5414 C C . GLY A 1 704 ? 15.359 -19.625 -5.23 1 98.69 704 GLY A C 1
ATOM 5415 O O . GLY A 1 704 ? 15.023 -19.172 -4.133 1 98.69 704 GLY A O 1
ATOM 5416 N N . SER A 1 705 ? 16.078 -20.766 -5.34 1 98.81 705 SER A N 1
ATOM 5417 C CA . SER A 1 705 ? 16.469 -21.562 -4.172 1 98.81 705 SER A CA 1
ATOM 5418 C C . SER A 1 705 ? 17.5 -20.812 -3.326 1 98.81 705 SER A C 1
ATOM 5420 O O . SER A 1 705 ? 17.688 -21.125 -2.152 1 98.81 705 SER A O 1
ATOM 5422 N N . SER A 1 706 ? 18.094 -19.766 -3.855 1 98.81 706 SER A N 1
ATOM 5423 C CA . SER A 1 706 ? 19.141 -19.031 -3.15 1 98.81 706 SER A CA 1
ATOM 5424 C C . SER A 1 706 ? 18.547 -17.938 -2.256 1 98.81 706 SER A C 1
ATOM 5426 O O . SER A 1 706 ? 19.25 -17.375 -1.414 1 98.81 706 SER A O 1
ATOM 5428 N N . LEU A 1 707 ? 17.281 -17.594 -2.391 1 98.88 707 LEU A N 1
ATOM 5429 C CA . LEU A 1 707 ? 16.672 -16.547 -1.573 1 98.88 707 LEU A CA 1
ATOM 5430 C C . LEU A 1 707 ? 16.609 -16.969 -0.108 1 98.88 707 LEU A C 1
ATOM 5432 O O . LEU A 1 707 ? 16.406 -18.141 0.199 1 98.88 707 LEU A O 1
ATOM 5436 N N . PRO A 1 708 ? 16.766 -16.062 0.804 1 98.44 708 PRO A N 1
ATOM 5437 C CA . PRO A 1 708 ? 16.828 -16.422 2.223 1 98.44 708 PRO A CA 1
ATOM 5438 C C . PRO A 1 708 ? 15.5 -16.953 2.762 1 98.44 708 PRO A C 1
ATOM 5440 O O . PRO A 1 708 ? 15.492 -17.844 3.619 1 98.44 708 PRO A O 1
ATOM 5443 N N . GLU A 1 709 ? 14.43 -16.406 2.404 1 97.88 709 GLU A N 1
ATOM 5444 C CA . GLU A 1 709 ? 13.078 -16.781 2.789 1 97.88 709 GLU A CA 1
ATOM 5445 C C . GLU A 1 709 ? 12.062 -16.359 1.735 1 97.88 709 GLU A C 1
ATOM 5447 O O . GLU A 1 709 ? 12.438 -15.891 0.657 1 97.88 709 GLU A O 1
ATOM 5452 N N . ALA A 1 710 ? 10.75 -16.562 2.023 1 98.56 710 ALA A N 1
ATOM 5453 C CA . ALA A 1 710 ? 9.695 -16.156 1.098 1 98.56 710 ALA A CA 1
ATOM 5454 C C . ALA A 1 710 ? 9.734 -14.648 0.85 1 98.56 710 ALA A C 1
ATOM 5456 O O . ALA A 1 710 ? 9.906 -13.867 1.785 1 98.56 710 ALA A O 1
ATOM 5457 N N . SER A 1 711 ? 9.609 -14.227 -0.36 1 98.12 711 SER A N 1
ATOM 5458 C CA . SER A 1 711 ? 9.75 -12.82 -0.729 1 98.12 711 SER A CA 1
ATOM 5459 C C . SER A 1 711 ? 8.484 -12.031 -0.413 1 98.12 711 SER A C 1
ATOM 5461 O O . SER A 1 711 ? 8.539 -10.828 -0.177 1 98.12 711 SER A O 1
ATOM 5463 N N . GLY A 1 712 ? 7.297 -12.742 -0.466 1 97.94 712 GLY A N 1
ATOM 5464 C CA . GLY A 1 712 ? 6.035 -12.055 -0.259 1 97.94 712 GLY A CA 1
ATOM 5465 C C . GLY A 1 712 ? 5.527 -11.352 -1.503 1 97.94 712 GLY A C 1
ATOM 5466 O O . GLY A 1 712 ? 4.434 -10.781 -1.497 1 97.94 712 GLY A O 1
ATOM 5467 N N . ALA A 1 713 ? 6.27 -11.344 -2.543 1 97.25 713 ALA A N 1
ATOM 5468 C CA . ALA A 1 713 ? 5.938 -10.883 -3.887 1 97.25 713 ALA A CA 1
ATOM 5469 C C . ALA A 1 713 ? 6.234 -11.953 -4.93 1 97.25 713 ALA A C 1
ATOM 5471 O O . ALA A 1 713 ? 7.012 -12.875 -4.676 1 97.25 713 ALA A O 1
ATOM 5472 N N . ASN A 1 714 ? 5.488 -11.836 -6.059 1 97.88 714 ASN A N 1
ATOM 5473 C CA . ASN A 1 714 ? 5.922 -12.695 -7.16 1 97.88 714 ASN A CA 1
ATOM 5474 C C . ASN A 1 714 ? 7.434 -12.617 -7.367 1 97.88 714 ASN A C 1
ATOM 5476 O O . ASN A 1 714 ? 7.98 -11.523 -7.555 1 97.88 714 ASN A O 1
ATOM 5480 N N . PRO A 1 715 ? 8.094 -13.695 -7.332 1 97.88 715 PRO A N 1
ATOM 5481 C CA . PRO A 1 715 ? 9.531 -13.648 -7.055 1 97.88 715 PRO A CA 1
ATOM 5482 C C . PRO A 1 715 ? 10.367 -13.477 -8.32 1 97.88 715 PRO A C 1
ATOM 5484 O O . PRO A 1 715 ? 11.594 -13.359 -8.242 1 97.88 715 PRO A O 1
ATOM 5487 N N . MET A 1 716 ? 9.766 -13.414 -9.531 1 98 716 MET A N 1
ATOM 5488 C CA . MET A 1 716 ? 10.562 -13.406 -10.758 1 98 716 MET A CA 1
ATOM 5489 C C . MET A 1 716 ? 11.578 -12.273 -10.734 1 98 716 MET A C 1
ATOM 5491 O O . MET A 1 716 ? 12.781 -12.508 -10.898 1 98 716 MET A O 1
ATOM 5495 N N . LEU A 1 717 ? 11.117 -11.078 -10.508 1 98.38 717 LEU A N 1
ATOM 5496 C CA . LEU A 1 717 ? 12.023 -9.938 -10.523 1 98.38 717 LEU A CA 1
ATOM 5497 C C . LEU A 1 717 ? 13.078 -10.062 -9.43 1 98.38 717 LEU A C 1
ATOM 5499 O O . LEU A 1 717 ? 14.242 -9.727 -9.641 1 98.38 717 LEU A O 1
ATOM 5503 N N . THR A 1 718 ? 12.68 -10.492 -8.234 1 98.69 718 THR A N 1
ATOM 5504 C CA . THR A 1 718 ? 13.594 -10.703 -7.121 1 98.69 718 THR A CA 1
ATOM 5505 C C . THR A 1 718 ? 14.68 -11.711 -7.492 1 98.69 718 THR A C 1
ATOM 5507 O O . THR A 1 718 ? 15.852 -11.516 -7.184 1 98.69 718 THR A O 1
ATOM 5510 N N . ILE A 1 719 ? 14.305 -12.797 -8.156 1 98.81 719 ILE A N 1
ATOM 5511 C CA . ILE A 1 719 ? 15.242 -13.844 -8.555 1 98.81 719 ILE A CA 1
ATOM 5512 C C . ILE A 1 719 ? 16.203 -13.297 -9.609 1 98.81 719 ILE A C 1
ATOM 5514 O O . ILE A 1 719 ? 17.406 -13.531 -9.539 1 98.81 719 ILE A O 1
ATOM 5518 N N . LEU A 1 720 ? 15.664 -12.578 -10.602 1 98.81 720 LEU A N 1
ATOM 5519 C CA . LEU A 1 720 ? 16.484 -11.984 -11.641 1 98.81 720 LEU A CA 1
ATOM 5520 C C . LEU A 1 720 ? 17.531 -11.055 -11.039 1 98.81 720 LEU A C 1
ATOM 5522 O O . LEU A 1 720 ? 18.719 -11.156 -11.359 1 98.81 720 LEU A O 1
ATOM 5526 N N . GLY A 1 721 ? 17.062 -10.148 -10.18 1 98.31 721 GLY A N 1
ATOM 5527 C CA . GLY A 1 721 ? 17.969 -9.219 -9.539 1 98.31 721 GLY A CA 1
ATOM 5528 C C . GLY A 1 721 ? 19.031 -9.914 -8.695 1 98.31 721 GLY A C 1
ATOM 5529 O O . GLY A 1 721 ? 20.203 -9.562 -8.758 1 98.31 721 GLY A O 1
ATOM 5530 N N . THR A 1 722 ? 18.656 -10.883 -7.914 1 98.69 722 THR A N 1
ATOM 5531 C CA . THR A 1 722 ? 19.562 -11.633 -7.059 1 98.69 722 THR A CA 1
ATOM 5532 C C . THR A 1 722 ? 20.594 -12.391 -7.895 1 98.69 722 THR A C 1
ATOM 5534 O O . THR A 1 722 ? 21.781 -12.414 -7.562 1 98.69 722 THR A O 1
ATOM 5537 N N . ALA A 1 723 ? 20.109 -13.016 -8.984 1 98.81 723 ALA A N 1
ATOM 5538 C CA . ALA A 1 723 ? 21 -13.727 -9.883 1 98.81 723 ALA A CA 1
ATOM 5539 C C . ALA A 1 723 ? 22.047 -12.789 -10.492 1 98.81 723 ALA A C 1
ATOM 5541 O O . ALA A 1 723 ? 23.188 -13.172 -10.703 1 98.81 723 ALA A O 1
ATOM 5542 N N . ARG A 1 724 ? 21.641 -11.602 -10.812 1 98.12 724 ARG A N 1
ATOM 5543 C CA . ARG A 1 724 ? 22.578 -10.609 -11.328 1 98.12 724 ARG A CA 1
ATOM 5544 C C . ARG A 1 724 ? 23.656 -10.305 -10.305 1 98.12 724 ARG A C 1
ATOM 5546 O O . ARG A 1 724 ? 24.844 -10.18 -10.648 1 98.12 724 ARG A O 1
ATOM 5553 N N . GLY A 1 725 ? 23.266 -10.117 -9.047 1 97.62 725 GLY A N 1
ATOM 5554 C CA . GLY A 1 725 ? 24.234 -9.938 -7.98 1 97.62 725 GLY A CA 1
ATOM 5555 C C . GLY A 1 725 ? 25.203 -11.094 -7.852 1 97.62 725 GLY A C 1
ATOM 5556 O O . GLY A 1 725 ? 26.406 -10.883 -7.699 1 97.62 725 GLY A O 1
ATOM 5557 N N . ILE A 1 726 ? 24.703 -12.312 -7.938 1 98.62 726 ILE A N 1
ATOM 5558 C CA . ILE A 1 726 ? 25.531 -13.508 -7.852 1 98.62 726 ILE A CA 1
ATOM 5559 C C . ILE A 1 726 ? 26.469 -13.57 -9.055 1 98.62 726 ILE A C 1
ATOM 5561 O O . ILE A 1 726 ? 27.656 -13.906 -8.906 1 98.62 726 ILE A O 1
ATOM 5565 N N . ALA A 1 727 ? 25.953 -13.266 -10.234 1 98.62 727 ALA A N 1
ATOM 5566 C CA . ALA A 1 727 ? 26.781 -13.242 -11.438 1 98.62 727 ALA A CA 1
ATOM 5567 C C . ALA A 1 727 ? 27.953 -12.266 -11.281 1 98.62 727 ALA A C 1
ATOM 5569 O O . ALA A 1 727 ? 29.062 -12.547 -11.727 1 98.62 727 ALA A O 1
ATOM 5570 N N . ARG A 1 728 ? 27.625 -11.125 -10.719 1 97.12 728 ARG A N 1
ATOM 5571 C CA . ARG A 1 728 ? 28.672 -10.133 -10.453 1 97.12 728 ARG A CA 1
ATOM 5572 C C . ARG A 1 728 ? 29.734 -10.703 -9.523 1 97.12 728 ARG A C 1
ATOM 5574 O O . ARG A 1 728 ? 30.938 -10.477 -9.734 1 97.12 728 ARG A O 1
ATOM 5581 N N . ASN A 1 729 ? 29.375 -11.383 -8.477 1 97.62 729 ASN A N 1
ATOM 5582 C CA . ASN A 1 729 ? 30.312 -12.039 -7.578 1 97.62 729 ASN A CA 1
ATOM 5583 C C . ASN A 1 729 ? 31.156 -13.07 -8.312 1 97.62 729 ASN A C 1
ATOM 5585 O O . ASN A 1 729 ? 32.375 -13.18 -8.062 1 97.62 729 ASN A O 1
ATOM 5589 N N . MET A 1 730 ? 30.547 -13.844 -9.203 1 98.31 730 MET A N 1
ATOM 5590 C CA . MET A 1 730 ? 31.266 -14.812 -10.016 1 98.31 730 MET A CA 1
ATOM 5591 C C . MET A 1 730 ? 32.312 -14.117 -10.891 1 98.31 730 MET A C 1
ATOM 5593 O O . MET A 1 730 ? 33.469 -14.555 -10.969 1 98.31 730 MET A O 1
ATOM 5597 N N . ALA A 1 731 ? 31.891 -13.062 -11.5 1 97.75 731 ALA A N 1
ATOM 5598 C CA . ALA A 1 731 ? 32.781 -12.32 -12.375 1 97.75 731 ALA A CA 1
ATOM 5599 C C . ALA A 1 731 ? 34.031 -11.836 -11.609 1 97.75 731 ALA A C 1
ATOM 5601 O O . ALA A 1 731 ? 35.125 -11.883 -12.125 1 97.75 731 ALA A O 1
ATOM 5602 N N . ARG A 1 732 ? 33.781 -11.312 -10.43 1 96 732 ARG A N 1
ATOM 5603 C CA . ARG A 1 732 ? 34.875 -10.852 -9.586 1 96 732 ARG A CA 1
ATOM 5604 C C . ARG A 1 732 ? 35.875 -11.984 -9.273 1 96 732 ARG A C 1
ATOM 5606 O O . ARG A 1 732 ? 37.062 -11.828 -9.422 1 96 732 ARG A O 1
ATOM 5613 N N . GLU A 1 733 ? 35.344 -13.109 -8.914 1 96.44 733 GLU A N 1
ATOM 5614 C CA . GLU A 1 733 ? 36.156 -14.242 -8.5 1 96.44 733 GLU A CA 1
ATOM 5615 C C . GLU A 1 733 ? 36.875 -14.859 -9.695 1 96.44 733 GLU A C 1
ATOM 5617 O O . GLU A 1 733 ? 38 -15.359 -9.562 1 96.44 733 GLU A O 1
ATOM 5622 N N . LEU A 1 734 ? 36.281 -14.797 -10.867 1 97.31 734 LEU A N 1
ATOM 5623 C CA . LEU A 1 734 ? 36.844 -15.414 -12.062 1 97.31 734 LEU A CA 1
ATOM 5624 C C . LEU A 1 734 ? 37.75 -14.445 -12.781 1 97.31 734 LEU A C 1
ATOM 5626 O O . LEU A 1 734 ? 38.344 -14.797 -13.812 1 97.31 734 LEU A O 1
ATOM 5630 N N . GLY A 1 735 ? 37.875 -13.203 -12.258 1 95 735 GLY A N 1
ATOM 5631 C CA . GLY A 1 735 ? 38.875 -12.234 -12.75 1 95 735 GLY A CA 1
ATOM 5632 C C . GLY A 1 735 ? 38.406 -11.539 -14.016 1 95 735 GLY A C 1
ATOM 5633 O O . GLY A 1 735 ? 39.25 -11.117 -14.828 1 95 735 GLY A O 1
ATOM 5634 N N . VAL A 1 736 ? 37.125 -11.445 -14.219 1 94.94 736 VAL A N 1
ATOM 5635 C CA . VAL A 1 736 ? 36.656 -10.828 -15.461 1 94.94 736 VAL A CA 1
ATOM 5636 C C . VAL A 1 736 ? 35.781 -9.625 -15.141 1 94.94 736 VAL A C 1
ATOM 5638 O O . VAL A 1 736 ? 35.031 -9.125 -16 1 94.94 736 VAL A O 1
ATOM 5641 N N . ALA A 1 737 ? 35.781 -9.125 -13.914 1 91 737 ALA A N 1
ATOM 5642 C CA . ALA A 1 737 ? 34.969 -7.988 -13.492 1 91 737 ALA A CA 1
ATOM 5643 C C . ALA A 1 737 ? 35.344 -6.727 -14.266 1 91 737 ALA A C 1
ATOM 5645 O O . ALA A 1 737 ? 36.531 -6.492 -14.547 1 91 737 ALA A O 1
ATOM 5646 N N . THR A 1 738 ? 34.344 -5.918 -14.594 1 86.12 738 THR A N 1
ATOM 5647 C CA . THR A 1 738 ? 34.562 -4.598 -15.172 1 86.12 738 THR A CA 1
ATOM 5648 C C . THR A 1 738 ? 34.625 -3.529 -14.086 1 86.12 738 THR A C 1
ATOM 5650 O O . THR A 1 738 ? 34.312 -3.799 -12.93 1 86.12 738 THR A O 1
ATOM 5653 N N . PRO A 1 739 ? 34.969 -2.328 -14.438 1 72.94 739 PRO A N 1
ATOM 5654 C CA . PRO A 1 739 ? 35 -1.255 -13.438 1 72.94 739 PRO A CA 1
ATOM 5655 C C . PRO A 1 739 ? 33.625 -1.014 -12.805 1 72.94 739 PRO A C 1
ATOM 5657 O O . PRO A 1 739 ? 33.531 -0.712 -11.609 1 72.94 739 PRO A O 1
ATOM 5660 N N . SER A 1 740 ? 32.562 -1.213 -13.484 1 75.06 740 SER A N 1
ATOM 5661 C CA . SER A 1 740 ? 31.234 -1.033 -12.953 1 75.06 740 SER A CA 1
ATOM 5662 C C . SER A 1 740 ? 30.891 -2.115 -11.93 1 75.06 740 SER A C 1
ATOM 5664 O O . SER A 1 740 ? 30.078 -1.894 -11.023 1 75.06 740 SER A O 1
ATOM 5666 N N . ASP A 1 741 ? 31.547 -3.229 -12.039 1 76.5 741 ASP A N 1
ATOM 5667 C CA . ASP A 1 741 ? 31.312 -4.336 -11.117 1 76.5 741 ASP A CA 1
ATOM 5668 C C . ASP A 1 741 ? 32.031 -4.102 -9.781 1 76.5 741 ASP A C 1
ATOM 5670 O O . ASP A 1 741 ? 31.625 -4.637 -8.75 1 76.5 741 ASP A O 1
ATOM 5674 N N . LEU A 1 742 ? 33.125 -3.375 -9.844 1 63.03 742 LEU A N 1
ATOM 5675 C CA . LEU A 1 742 ? 34.031 -3.201 -8.695 1 63.03 742 LEU A CA 1
ATOM 5676 C C . LEU A 1 742 ? 33.594 -1.998 -7.859 1 63.03 742 LEU A C 1
ATOM 5678 O O . LEU A 1 742 ? 34 -1.86 -6.703 1 63.03 742 LEU A O 1
ATOM 5682 N N . ALA A 1 743 ? 32.875 -1.108 -8.391 1 52.75 743 ALA A N 1
ATOM 5683 C CA . ALA A 1 743 ? 32.531 0.12 -7.691 1 52.75 743 ALA A CA 1
ATOM 5684 C C . ALA A 1 743 ? 31.688 -0.185 -6.449 1 52.75 743 ALA A C 1
ATOM 5686 O O . ALA A 1 743 ? 31.656 0.608 -5.508 1 52.75 743 ALA A O 1
ATOM 5687 N N . THR A 1 744 ? 31.047 -1.327 -6.27 1 53.75 744 THR A N 1
ATOM 5688 C CA . THR A 1 744 ? 30.156 -1.635 -5.164 1 53.75 744 THR A CA 1
ATOM 5689 C C . THR A 1 744 ? 30.734 -2.75 -4.293 1 53.75 744 THR A C 1
ATOM 5691 O O . THR A 1 744 ? 30.266 -3.891 -4.352 1 53.75 744 THR A O 1
ATOM 5694 N N . THR A 1 745 ? 31.938 -2.713 -3.934 1 44.25 745 THR A N 1
ATOM 5695 C CA . THR A 1 745 ? 32.469 -3.859 -3.209 1 44.25 745 THR A CA 1
ATOM 5696 C C . THR A 1 745 ? 31.812 -3.992 -1.841 1 44.25 745 THR A C 1
ATOM 5698 O O . THR A 1 745 ? 31.75 -3.025 -1.078 1 44.25 745 THR A O 1
ATOM 5701 N N . PRO A 1 746 ? 31.078 -5.168 -1.598 1 45.66 746 PRO A N 1
ATOM 5702 C CA . PRO A 1 746 ? 30.484 -5.434 -0.289 1 45.66 746 PRO A CA 1
ATOM 5703 C C . PRO A 1 746 ? 31.484 -5.309 0.857 1 45.66 746 PRO A C 1
ATOM 5705 O O . PRO A 1 746 ? 32.594 -5.816 0.758 1 45.66 746 PRO A O 1
ATOM 5708 N N . VAL A 1 747 ? 31.531 -4.301 1.624 1 35.97 747 VAL A N 1
ATOM 5709 C CA . VAL A 1 747 ? 32.281 -4.336 2.875 1 35.97 747 VAL A CA 1
ATOM 5710 C C . VAL A 1 747 ? 31.672 -5.367 3.818 1 35.97 747 VAL A C 1
ATOM 5712 O O . VAL A 1 747 ? 30.531 -5.215 4.25 1 35.97 747 VAL A O 1
ATOM 5715 N N . ALA A 1 748 ? 31.953 -6.66 3.693 1 32.53 748 ALA A N 1
ATOM 5716 C CA . ALA A 1 748 ? 31.609 -7.633 4.727 1 32.53 748 ALA A CA 1
ATOM 5717 C C . ALA A 1 748 ? 32.125 -7.184 6.094 1 32.53 748 ALA A C 1
ATOM 5719 O O . ALA A 1 748 ? 33.312 -7.07 6.309 1 32.53 748 ALA A O 1
ATOM 5720 N N . HIS A 1 749 ? 31.406 -6.316 6.762 1 28.62 749 HIS A N 1
ATOM 5721 C CA . HIS A 1 749 ? 31.922 -6.254 8.125 1 28.62 749 HIS A CA 1
ATOM 5722 C C . HIS A 1 749 ? 31.75 -7.59 8.836 1 28.62 749 HIS A C 1
ATOM 5724 O O . HIS A 1 749 ? 30.641 -8.133 8.898 1 28.62 749 HIS A O 1
ATOM 5730 N N . LEU A 1 750 ? 32.719 -8.336 8.922 1 22.8 750 LEU A N 1
ATOM 5731 C CA . LEU A 1 750 ? 32.719 -9.328 10 1 22.8 750 LEU A CA 1
ATOM 5732 C C . LEU A 1 750 ? 32.406 -8.672 11.344 1 22.8 750 LEU A C 1
ATOM 5734 O O . LEU A 1 750 ? 32.906 -7.59 11.641 1 22.8 750 LEU A O 1
ATOM 5738 N N . MET B 1 1 ? -20.109 44.812 0.112 1 35.66 1 MET B N 1
ATOM 5739 C CA . MET B 1 1 ? -19.516 43.562 0.59 1 35.66 1 MET B CA 1
ATOM 5740 C C . MET B 1 1 ? -18.859 43.75 1.951 1 35.66 1 MET B C 1
ATOM 5742 O O . MET B 1 1 ? -18.188 44.781 2.182 1 35.66 1 MET B O 1
ATOM 5746 N N . TYR B 1 2 ? -19.406 43.094 2.873 1 38.06 2 TYR B N 1
ATOM 5747 C CA . TYR B 1 2 ? -18.875 43.25 4.223 1 38.06 2 TYR B CA 1
ATOM 5748 C C . TYR B 1 2 ? -17.359 43.094 4.227 1 38.06 2 TYR B C 1
ATOM 5750 O O . TYR B 1 2 ? -16.828 42.031 3.826 1 38.06 2 TYR B O 1
ATOM 5758 N N . GLN B 1 3 ? -16.578 44.25 4.164 1 47.34 3 GLN B N 1
ATOM 5759 C CA . GLN B 1 3 ? -15.133 44.219 4.426 1 47.34 3 GLN B CA 1
ATOM 5760 C C . GLN B 1 3 ? -14.844 44.312 5.922 1 47.34 3 GLN B C 1
ATOM 5762 O O . GLN B 1 3 ? -14.812 45.438 6.477 1 47.34 3 GLN B O 1
ATOM 5767 N N . GLY B 1 4 ? -15.133 43.406 6.723 1 47.09 4 GLY B N 1
ATOM 5768 C CA . GLY B 1 4 ? -14.984 43.438 8.172 1 47.09 4 GLY B CA 1
ATOM 5769 C C . GLY B 1 4 ? -13.539 43.562 8.617 1 47.09 4 GLY B C 1
ATOM 5770 O O . GLY B 1 4 ? -12.617 43.375 7.82 1 47.09 4 GLY B O 1
ATOM 5771 N N . PRO B 1 5 ? -13.453 44.062 9.812 1 48.41 5 PRO B N 1
ATOM 5772 C CA . PRO B 1 5 ? -12.109 44.188 10.375 1 48.41 5 PRO B CA 1
ATOM 5773 C C . PRO B 1 5 ? -11.367 42.875 10.477 1 48.41 5 PRO B C 1
ATOM 5775 O O . PRO B 1 5 ? -11.992 41.812 10.453 1 48.41 5 PRO B O 1
ATOM 5778 N N . LEU B 1 6 ? -10.055 42.969 10.539 1 61.59 6 LEU B N 1
ATOM 5779 C CA . LEU B 1 6 ? -9.164 41.812 10.703 1 61.59 6 LEU B CA 1
ATOM 5780 C C . LEU B 1 6 ? -9.398 41.156 12.055 1 61.59 6 LEU B C 1
ATOM 5782 O O . LEU B 1 6 ? -9.914 41.781 12.984 1 61.59 6 LEU B O 1
ATOM 5786 N N . CYS B 1 7 ? -9.219 39.906 12.133 1 66.88 7 CYS B N 1
ATOM 5787 C CA . CYS B 1 7 ? -9.43 39.125 13.328 1 66.88 7 CYS B CA 1
ATOM 5788 C C . CYS B 1 7 ? -8.477 39.531 14.445 1 66.88 7 CYS B C 1
ATOM 5790 O O . CYS B 1 7 ? -8.852 39.531 15.625 1 66.88 7 CYS B O 1
ATOM 5792 N N . VAL B 1 8 ? -7.254 39.938 14.07 1 71.88 8 VAL B N 1
ATOM 5793 C CA . VAL B 1 8 ? -6.273 40.375 15.055 1 71.88 8 VAL B CA 1
ATOM 5794 C C . VAL B 1 8 ? -6.059 41.906 14.93 1 71.88 8 VAL B C 1
ATOM 5796 O O . VAL B 1 8 ? -5.93 42.406 13.82 1 71.88 8 VAL B O 1
ATOM 5799 N N . ASP B 1 9 ? -6.223 42.594 16.109 1 71.75 9 ASP B N 1
ATOM 5800 C CA . ASP B 1 9 ? -6.016 44.031 16.125 1 71.75 9 ASP B CA 1
ATOM 5801 C C . ASP B 1 9 ? -4.535 44.375 16.266 1 71.75 9 ASP B C 1
ATOM 5803 O O . ASP B 1 9 ? -4.004 44.438 17.375 1 71.75 9 ASP B O 1
ATOM 5807 N N . VAL B 1 10 ? -3.883 44.688 15.266 1 68.81 10 VAL B N 1
ATOM 5808 C CA . VAL B 1 10 ? -2.439 44.938 15.242 1 68.81 10 VAL B CA 1
ATOM 5809 C C . VAL B 1 10 ? -2.119 46.312 15.82 1 68.81 10 VAL B C 1
ATOM 5811 O O . VAL B 1 10 ? -0.958 46.594 16.109 1 68.81 10 VAL B O 1
ATOM 5814 N N . SER B 1 11 ? -3.135 47.094 16.078 1 76.19 11 SER B N 1
ATOM 5815 C CA . SER B 1 11 ? -2.916 48.406 16.656 1 76.19 11 SER B CA 1
ATOM 5816 C C . SER B 1 11 ? -2.869 48.312 18.188 1 76.19 11 SER B C 1
ATOM 5818 O O . SER B 1 11 ? -2.41 49.25 18.844 1 76.19 11 SER B O 1
ATOM 5820 N N . ARG B 1 12 ? -3.256 47.219 18.656 1 86.81 12 ARG B N 1
ATOM 5821 C CA . ARG B 1 12 ? -3.254 46.969 20.109 1 86.81 12 ARG B CA 1
ATOM 5822 C C . ARG B 1 12 ? -1.834 46.781 20.625 1 86.81 12 ARG B C 1
ATOM 5824 O O . ARG B 1 12 ? -1 46.188 19.953 1 86.81 12 ARG B O 1
ATOM 5831 N N . ASN B 1 13 ? -1.554 47.438 21.766 1 92.62 13 ASN B N 1
ATOM 5832 C CA . ASN B 1 13 ? -0.261 47.25 22.422 1 92.62 13 ASN B CA 1
ATOM 5833 C C . ASN B 1 13 ? -0.302 46.094 23.422 1 92.62 13 ASN B C 1
ATOM 5835 O O . ASN B 1 13 ? -0.376 46.312 24.625 1 92.62 13 ASN B O 1
ATOM 5839 N N . TYR B 1 14 ? -0.104 44.969 23.016 1 94.81 14 TYR B N 1
ATOM 5840 C CA . TYR B 1 14 ? -0.163 43.75 23.797 1 94.81 14 TYR B CA 1
ATOM 5841 C C . TYR B 1 14 ? 0.939 43.719 24.844 1 94.81 14 TYR B C 1
ATOM 5843 O O . TYR B 1 14 ? 0.731 43.219 25.953 1 94.81 14 TYR B O 1
ATOM 5851 N N . ALA B 1 15 ? 2.152 44.25 24.531 1 95.81 15 ALA B N 1
ATOM 5852 C CA . ALA B 1 15 ? 3.316 44.188 25.406 1 95.81 15 ALA B CA 1
ATOM 5853 C C . ALA B 1 15 ? 3.064 44.938 26.703 1 95.81 15 ALA B C 1
ATOM 5855 O O . ALA B 1 15 ? 3.422 44.469 27.781 1 95.81 15 ALA B O 1
ATOM 5856 N N . ASP B 1 16 ? 2.434 46.062 26.594 1 95.38 16 ASP B N 1
ATOM 5857 C CA . ASP B 1 16 ? 2.148 46.875 27.766 1 95.38 16 ASP B CA 1
ATOM 5858 C C . ASP B 1 16 ? 1.093 46.219 28.656 1 95.38 16 ASP B C 1
ATOM 5860 O O . ASP B 1 16 ? 1.019 46.531 29.844 1 95.38 16 ASP B O 1
ATOM 5864 N N . GLU B 1 17 ? 0.321 45.438 28.062 1 93.44 17 GLU B N 1
ATOM 5865 C CA . GLU B 1 17 ? -0.757 44.781 28.797 1 93.44 17 GLU B CA 1
ATOM 5866 C C . GLU B 1 17 ? -0.229 43.625 29.641 1 93.44 17 GLU B C 1
ATOM 5868 O O . GLU B 1 17 ? -0.784 43.312 30.703 1 93.44 17 GLU B O 1
ATOM 5873 N N . ILE B 1 18 ? 0.849 43.031 29.219 1 94.81 18 ILE B N 1
ATOM 5874 C CA . ILE B 1 18 ? 1.161 41.781 29.906 1 94.81 18 ILE B CA 1
ATOM 5875 C C . ILE B 1 18 ? 2.559 41.875 30.516 1 94.81 18 ILE B C 1
ATOM 5877 O O . ILE B 1 18 ? 2.938 41.031 31.344 1 94.81 18 ILE B O 1
ATOM 5881 N N . TRP B 1 19 ? 3.381 42.938 30.203 1 96.69 19 TRP B N 1
ATOM 5882 C CA . TRP B 1 19 ? 4.754 43 30.703 1 96.69 19 TRP B CA 1
ATOM 5883 C C . TRP B 1 19 ? 5.078 44.406 31.219 1 96.69 19 TRP B C 1
ATOM 5885 O O . TRP B 1 19 ? 4.555 45.406 30.703 1 96.69 19 TRP B O 1
ATOM 5895 N N . ASP B 1 20 ? 5.977 44.5 32.188 1 97.06 20 ASP B N 1
ATOM 5896 C CA . ASP B 1 20 ? 6.559 45.781 32.594 1 97.06 20 ASP B CA 1
ATOM 5897 C C . ASP B 1 20 ? 7.785 46.125 31.734 1 97.06 20 ASP B C 1
ATOM 5899 O O . ASP B 1 20 ? 8.117 45.375 30.797 1 97.06 20 ASP B O 1
ATOM 5903 N N . ALA B 1 21 ? 8.406 47.219 31.969 1 97.06 21 ALA B N 1
ATOM 5904 C CA . ALA B 1 21 ? 9.516 47.688 31.156 1 97.06 21 ALA B CA 1
ATOM 5905 C C . ALA B 1 21 ? 10.703 46.75 31.203 1 97.06 21 ALA B C 1
ATOM 5907 O O . ALA B 1 21 ? 11.383 46.531 30.203 1 97.06 21 ALA B O 1
ATOM 5908 N N . SER B 1 22 ? 10.961 46.188 32.375 1 97.38 22 SER B N 1
ATOM 5909 C CA . SER B 1 22 ? 12.086 45.281 32.531 1 97.38 22 SER B CA 1
ATOM 5910 C C . SER B 1 22 ? 11.852 43.969 31.797 1 97.38 22 SER B C 1
ATOM 5912 O O . SER B 1 22 ? 12.766 43.438 31.188 1 97.38 22 SER B O 1
ATOM 5914 N N . GLN B 1 23 ? 10.656 43.5 31.844 1 97.69 23 GLN B N 1
ATOM 5915 C CA . GLN B 1 23 ? 10.312 42.281 31.125 1 97.69 23 GLN B CA 1
ATOM 5916 C C . GLN B 1 23 ? 10.43 42.5 29.625 1 97.69 23 GLN B C 1
ATOM 5918 O O . GLN B 1 23 ? 10.891 41.594 28.906 1 97.69 23 GLN B O 1
ATOM 5923 N N . LYS B 1 24 ? 10.023 43.594 29.109 1 98.06 24 LYS B N 1
ATOM 5924 C CA . LYS B 1 24 ? 10.148 43.906 27.688 1 98.06 24 LYS B CA 1
ATOM 5925 C C . LYS B 1 24 ? 11.609 43.906 27.25 1 98.06 24 LYS B C 1
ATOM 5927 O O . LYS B 1 24 ? 11.945 43.406 26.172 1 98.06 24 LYS B O 1
ATOM 5932 N N . ARG B 1 25 ? 12.422 44.5 28.094 1 97.81 25 ARG B N 1
ATOM 5933 C CA . ARG B 1 25 ? 13.852 44.531 27.797 1 97.81 25 ARG B CA 1
ATOM 5934 C C . ARG B 1 25 ? 14.438 43.125 27.781 1 97.81 25 ARG B C 1
ATOM 5936 O O . ARG B 1 25 ? 15.305 42.812 26.969 1 97.81 25 ARG B O 1
ATOM 5943 N N . ALA B 1 26 ? 13.969 42.344 28.734 1 97.94 26 ALA B N 1
ATOM 5944 C CA . ALA B 1 26 ? 14.422 40.938 28.797 1 97.94 26 ALA B CA 1
ATOM 5945 C C . ALA B 1 26 ? 14.039 40.188 27.516 1 97.94 26 ALA B C 1
ATOM 5947 O O . ALA B 1 26 ? 14.852 39.438 26.969 1 97.94 26 ALA B O 1
ATOM 5948 N N . VAL B 1 27 ? 12.789 40.375 27.031 1 98 27 VAL B N 1
ATOM 5949 C CA . VAL B 1 27 ? 12.312 39.719 25.812 1 98 27 VAL B CA 1
ATOM 5950 C C . VAL B 1 27 ? 13.188 40.125 24.625 1 98 27 VAL B C 1
ATOM 5952 O O . VAL B 1 27 ? 13.562 39.281 23.812 1 98 27 VAL B O 1
ATOM 5955 N N . ALA B 1 28 ? 13.523 41.375 24.531 1 98.25 28 ALA B N 1
ATOM 5956 C CA . ALA B 1 28 ? 14.359 41.875 23.438 1 98.25 28 ALA B CA 1
ATOM 5957 C C . ALA B 1 28 ? 15.742 41.219 23.469 1 98.25 28 ALA B C 1
ATOM 5959 O O . ALA B 1 28 ? 16.266 40.781 22.438 1 98.25 28 ALA B O 1
ATOM 5960 N N . ALA B 1 29 ? 16.328 41.125 24.656 1 98.19 29 ALA B N 1
ATOM 5961 C CA . ALA B 1 29 ? 17.672 40.562 24.812 1 98.19 29 ALA B CA 1
ATOM 5962 C C . ALA B 1 29 ? 17.688 39.062 24.453 1 98.19 29 ALA B C 1
ATOM 5964 O O . ALA B 1 29 ? 18.609 38.594 23.797 1 98.19 29 ALA B O 1
ATOM 5965 N N . ILE B 1 30 ? 16.719 38.375 24.938 1 98.06 30 ILE B N 1
ATOM 5966 C CA . ILE B 1 30 ? 16.625 36.938 24.688 1 98.06 30 ILE B CA 1
ATOM 5967 C C . ILE B 1 30 ? 16.391 36.688 23.203 1 98.06 30 ILE B C 1
ATOM 5969 O O . ILE B 1 30 ? 17.016 35.812 22.594 1 98.06 30 ILE B O 1
ATOM 5973 N N . GLY B 1 31 ? 15.438 37.438 22.578 1 98.38 31 GLY B N 1
ATOM 5974 C CA . GLY B 1 31 ? 15.195 37.344 21.141 1 98.38 31 GLY B CA 1
ATOM 5975 C C . GLY B 1 31 ? 16.453 37.562 20.312 1 98.38 31 GLY B C 1
ATOM 5976 O O . GLY B 1 31 ? 16.719 36.812 19.375 1 98.38 31 GLY B O 1
ATOM 5977 N N . ASP B 1 32 ? 17.219 38.562 20.688 1 98.31 32 ASP B N 1
ATOM 5978 C CA . ASP B 1 32 ? 18.438 38.906 19.969 1 98.31 32 ASP B CA 1
ATOM 5979 C C . ASP B 1 32 ? 19.516 37.844 20.172 1 98.31 32 ASP B C 1
ATOM 5981 O O . ASP B 1 32 ? 20.469 37.75 19.391 1 98.31 32 ASP B O 1
ATOM 5985 N N . ALA B 1 33 ? 19.406 37.094 21.234 1 98 33 ALA B N 1
ATOM 5986 C CA . ALA B 1 33 ? 20.344 35.969 21.469 1 98 33 ALA B CA 1
ATOM 5987 C C . ALA B 1 33 ? 19.969 34.75 20.625 1 98 33 ALA B C 1
ATOM 5989 O O . ALA B 1 33 ? 20.828 34 20.203 1 98 33 ALA B O 1
ATOM 5990 N N . ILE B 1 34 ? 18.703 34.562 20.422 1 97.94 34 ILE B N 1
ATOM 5991 C CA . ILE B 1 34 ? 18.219 33.438 19.641 1 97.94 34 ILE B CA 1
ATOM 5992 C C . ILE B 1 34 ? 18.469 33.688 18.156 1 97.94 34 ILE B C 1
ATOM 5994 O O . ILE B 1 34 ? 19.016 32.844 17.453 1 97.94 34 ILE B O 1
ATOM 5998 N N . VAL B 1 35 ? 18.031 34.812 17.672 1 98.12 35 VAL B N 1
ATOM 5999 C CA . VAL B 1 35 ? 18.391 35.344 16.344 1 98.12 35 VAL B CA 1
ATOM 6000 C C . VAL B 1 35 ? 19.391 36.5 16.484 1 98.12 35 VAL B C 1
ATOM 6002 O O . VAL B 1 35 ? 18.984 37.656 16.547 1 98.12 35 VAL B O 1
ATOM 6005 N N . ALA B 1 36 ? 20.656 36.156 16.359 1 97.56 36 ALA B N 1
ATOM 6006 C CA . ALA B 1 36 ? 21.703 37.125 16.719 1 97.56 36 ALA B CA 1
ATOM 6007 C C . ALA B 1 36 ? 22.453 37.594 15.484 1 97.56 36 ALA B C 1
ATOM 6009 O O . ALA B 1 36 ? 22.547 36.875 14.477 1 97.56 36 ALA B O 1
ATOM 6010 N N . THR B 1 37 ? 22.969 38.781 15.633 1 97.25 37 THR B N 1
ATOM 6011 C CA . THR B 1 37 ? 24 39.219 14.695 1 97.25 37 THR B CA 1
ATOM 6012 C C . THR B 1 37 ? 25.25 38.344 14.82 1 97.25 37 THR B C 1
ATOM 6014 O O . THR B 1 37 ? 25.75 38.125 15.922 1 97.25 37 THR B O 1
ATOM 6017 N N . LEU B 1 38 ? 25.703 37.906 13.695 1 97.31 38 LEU B N 1
ATOM 6018 C CA . LEU B 1 38 ? 26.906 37.062 13.711 1 97.31 38 LEU B CA 1
ATOM 6019 C C . LEU B 1 38 ? 28.156 37.906 13.578 1 97.31 38 LEU B C 1
ATOM 6021 O O . LEU B 1 38 ? 28.234 38.781 12.703 1 97.31 38 LEU B O 1
ATOM 6025 N N . PRO B 1 39 ? 29.141 37.594 14.414 1 96.12 39 PRO B N 1
ATOM 6026 C CA . PRO B 1 39 ? 30.438 38.219 14.18 1 96.12 39 PRO B CA 1
ATOM 6027 C C . PRO B 1 39 ? 31.047 37.844 12.82 1 96.12 39 PRO B C 1
ATOM 6029 O O . PRO B 1 39 ? 30.625 36.875 12.203 1 96.12 39 PRO B O 1
ATOM 6032 N N . ALA B 1 40 ? 32.031 38.594 12.383 1 95.75 40 ALA B N 1
ATOM 6033 C CA . ALA B 1 40 ? 32.594 38.469 11.039 1 95.75 40 ALA B CA 1
ATOM 6034 C C . ALA B 1 40 ? 33.094 37.062 10.781 1 95.75 40 ALA B C 1
ATOM 6036 O O . ALA B 1 40 ? 32.906 36.5 9.695 1 95.75 40 ALA B O 1
ATOM 6037 N N . ASN B 1 41 ? 33.688 36.469 11.711 1 95.88 41 ASN B N 1
ATOM 6038 C CA . ASN B 1 41 ? 34.25 35.125 11.539 1 95.88 41 ASN B CA 1
ATOM 6039 C C . ASN B 1 41 ? 33.125 34.062 11.398 1 95.88 41 ASN B C 1
ATOM 6041 O O . ASN B 1 41 ? 33.25 33.156 10.594 1 95.88 41 ASN B O 1
ATOM 6045 N N . GLU B 1 42 ? 32.094 34.219 12.156 1 96.19 42 GLU B N 1
ATOM 6046 C CA . GLU B 1 42 ? 30.984 33.312 12.094 1 96.19 42 GLU B CA 1
ATOM 6047 C C . GLU B 1 42 ? 30.172 33.5 10.812 1 96.19 42 GLU B C 1
ATOM 6049 O O . GLU B 1 42 ? 29.688 32.531 10.227 1 96.19 42 GLU B O 1
ATOM 6054 N N . ALA B 1 43 ? 30.016 34.75 10.43 1 96.88 43 ALA B N 1
ATOM 6055 C CA . ALA B 1 43 ? 29.359 35 9.164 1 96.88 43 ALA B CA 1
ATOM 6056 C C . ALA B 1 43 ? 30.109 34.375 7.996 1 96.88 43 ALA B C 1
ATOM 6058 O O . ALA B 1 43 ? 29.484 33.812 7.086 1 96.88 43 ALA B O 1
ATOM 6059 N N . ALA B 1 44 ? 31.422 34.438 8.055 1 96.12 44 ALA B N 1
ATOM 6060 C CA . ALA B 1 44 ? 32.25 33.812 7.02 1 96.12 44 ALA B CA 1
ATOM 6061 C C . ALA B 1 44 ? 32.125 32.312 7.035 1 96.12 44 ALA B C 1
ATOM 6063 O O . ALA B 1 44 ? 32.125 31.656 5.98 1 96.12 44 ALA B O 1
ATOM 6064 N N . ASP B 1 45 ? 32.031 31.797 8.188 1 95.44 45 ASP B N 1
ATOM 6065 C CA . ASP B 1 45 ? 31.828 30.359 8.336 1 95.44 45 ASP B CA 1
ATOM 6066 C C . ASP B 1 45 ? 30.5 29.922 7.73 1 95.44 45 ASP B C 1
ATOM 6068 O O . ASP B 1 45 ? 30.438 28.938 6.992 1 95.44 45 ASP B O 1
ATOM 6072 N N . MET B 1 46 ? 29.469 30.609 8.047 1 95.44 46 MET B N 1
ATOM 6073 C CA . MET B 1 46 ? 28.141 30.328 7.484 1 95.44 46 MET B CA 1
ATOM 6074 C C . MET B 1 46 ? 28.172 30.406 5.961 1 95.44 46 MET B C 1
ATOM 6076 O O . MET B 1 46 ? 27.688 29.5 5.285 1 95.44 46 MET B O 1
ATOM 6080 N N . LEU B 1 47 ? 28.781 31.422 5.43 1 94.75 47 LEU B N 1
ATOM 6081 C CA . LEU B 1 47 ? 28.812 31.656 3.992 1 94.75 47 LEU B CA 1
ATOM 6082 C C . LEU B 1 47 ? 29.688 30.625 3.289 1 94.75 47 LEU B C 1
ATOM 6084 O O . LEU B 1 47 ? 29.406 30.25 2.145 1 94.75 47 LEU B O 1
ATOM 6088 N N . GLY B 1 48 ? 30.656 30.125 3.922 1 91.69 48 GLY B N 1
ATOM 6089 C CA . GLY B 1 48 ? 31.562 29.141 3.359 1 91.69 48 GLY B CA 1
ATOM 6090 C C . GLY B 1 48 ? 30.938 27.766 3.191 1 91.69 48 GLY B C 1
ATOM 6091 O O . GLY B 1 48 ? 31.438 26.938 2.42 1 91.69 48 GLY B O 1
ATOM 6092 N N . GLN B 1 49 ? 29.891 27.516 3.844 1 89.31 49 GLN B N 1
ATOM 6093 C CA . GLN B 1 49 ? 29.281 26.203 3.83 1 89.31 49 GLN B CA 1
ATOM 6094 C C . GLN B 1 49 ? 28.094 26.156 2.881 1 89.31 49 GLN B C 1
ATOM 6096 O O . GLN B 1 49 ? 27.453 25.109 2.721 1 89.31 49 GLN B O 1
ATOM 6101 N N . LEU B 1 50 ? 27.859 27.234 2.264 1 90.12 50 LEU B N 1
ATOM 6102 C CA . LEU B 1 50 ? 26.734 27.281 1.322 1 90.12 50 LEU B CA 1
ATOM 6103 C C . LEU B 1 50 ? 27.062 26.469 0.067 1 90.12 50 LEU B C 1
ATOM 6105 O O . LEU B 1 50 ? 28.219 26.328 -0.31 1 90.12 50 LEU B O 1
ATOM 6109 N N . PRO B 1 51 ? 26.031 25.906 -0.504 1 86.19 51 PRO B N 1
ATOM 6110 C CA . PRO B 1 51 ? 26.25 25.172 -1.754 1 86.19 51 PRO B CA 1
ATOM 6111 C C . PRO B 1 51 ? 26.969 26.016 -2.807 1 86.19 51 PRO B C 1
ATOM 6113 O O . PRO B 1 51 ? 26.688 27.219 -2.939 1 86.19 51 PRO B O 1
ATOM 6116 N N . PRO B 1 52 ? 27.812 25.375 -3.635 1 83.06 52 PRO B N 1
ATOM 6117 C CA . PRO B 1 52 ? 28.641 26.125 -4.594 1 83.06 52 PRO B CA 1
ATOM 6118 C C . PRO B 1 52 ? 27.812 26.734 -5.727 1 83.06 52 PRO B C 1
ATOM 6120 O O . PRO B 1 52 ? 28.203 27.75 -6.305 1 83.06 52 PRO B O 1
ATOM 6123 N N . ASP B 1 53 ? 26.688 26.141 -5.957 1 85.44 53 ASP B N 1
ATOM 6124 C CA . ASP B 1 53 ? 25.922 26.594 -7.113 1 85.44 53 ASP B CA 1
ATOM 6125 C C . ASP B 1 53 ? 24.984 27.734 -6.742 1 85.44 53 ASP B C 1
ATOM 6127 O O . ASP B 1 53 ? 24.266 28.266 -7.598 1 85.44 53 ASP B O 1
ATOM 6131 N N . MET B 1 54 ? 25.047 28.203 -5.535 1 90.12 54 MET B N 1
ATOM 6132 C CA . MET B 1 54 ? 24.219 29.328 -5.137 1 90.12 54 MET B CA 1
ATOM 6133 C C . MET B 1 54 ? 24.672 30.609 -5.82 1 90.12 54 MET B C 1
ATOM 6135 O O . MET B 1 54 ? 25.875 30.859 -5.949 1 90.12 54 MET B O 1
ATOM 6139 N N . SER B 1 55 ? 23.75 31.453 -6.242 1 90.5 55 SER B N 1
ATOM 6140 C CA . SER B 1 55 ? 24.047 32.656 -6.988 1 90.5 55 SER B CA 1
ATOM 6141 C C . SER B 1 55 ? 24.703 33.719 -6.09 1 90.5 55 SER B C 1
ATOM 6143 O O . SER B 1 55 ? 24.516 33.719 -4.875 1 90.5 55 SER B O 1
ATOM 6145 N N . GLU B 1 56 ? 25.406 34.562 -6.641 1 92.56 56 GLU B N 1
ATOM 6146 C CA . GLU B 1 56 ? 26.062 35.656 -5.891 1 92.56 56 GLU B CA 1
ATOM 6147 C C . GLU B 1 56 ? 25.016 36.594 -5.297 1 92.56 56 GLU B C 1
ATOM 6149 O O . GLU B 1 56 ? 25.219 37.125 -4.207 1 92.56 56 GLU B O 1
ATOM 6154 N N . ALA B 1 57 ? 24 36.781 -6.012 1 93.81 57 ALA B N 1
ATOM 6155 C CA . ALA B 1 57 ? 22.922 37.625 -5.496 1 93.81 57 ALA B CA 1
ATOM 6156 C C . ALA B 1 57 ? 22.359 37.062 -4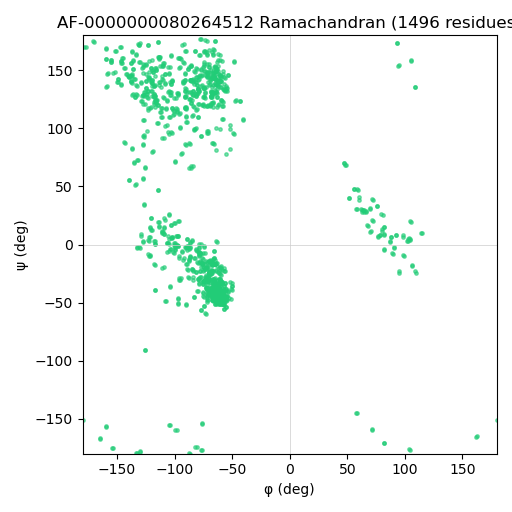.199 1 93.81 57 ALA B C 1
ATOM 6158 O O . ALA B 1 57 ? 22.094 37.812 -3.25 1 93.81 57 ALA B O 1
ATOM 6159 N N . GLN B 1 58 ? 22.172 35.844 -4.172 1 93.19 58 GLN B N 1
ATOM 6160 C CA . GLN B 1 58 ? 21.656 35.188 -2.969 1 93.19 58 GLN B CA 1
ATOM 6161 C C . GLN B 1 58 ? 22.688 35.219 -1.846 1 93.19 58 GLN B C 1
ATOM 6163 O O . GLN B 1 58 ? 22.344 35.438 -0.68 1 93.19 58 GLN B O 1
ATOM 6168 N N . ARG B 1 59 ? 23.906 35.062 -2.172 1 94.88 59 ARG B N 1
ATOM 6169 C CA . ARG B 1 59 ? 24.969 35.125 -1.178 1 94.88 59 ARG B CA 1
ATOM 6170 C C . ARG B 1 59 ? 25.031 36.5 -0.533 1 94.88 59 ARG B C 1
ATOM 6172 O O . ARG B 1 59 ? 25.281 36.625 0.667 1 94.88 59 ARG B O 1
ATOM 6179 N N . ALA B 1 60 ? 24.844 37.469 -1.365 1 96.06 60 ALA B N 1
ATOM 6180 C CA . ALA B 1 60 ? 24.844 38.844 -0.847 1 96.06 60 ALA B CA 1
ATOM 6181 C C . ALA B 1 60 ? 23.703 39.062 0.15 1 96.06 60 ALA B C 1
ATOM 6183 O O . ALA B 1 60 ? 23.875 39.688 1.183 1 96.06 60 ALA B O 1
ATOM 6184 N N . LEU B 1 61 ? 22.547 38.562 -0.177 1 96.94 61 LEU B N 1
ATOM 6185 C CA . LEU B 1 61 ? 21.406 38.656 0.728 1 96.94 61 LEU B CA 1
ATOM 6186 C C . LEU B 1 61 ? 21.672 37.906 2.021 1 96.94 61 LEU B C 1
ATOM 6188 O O . LEU B 1 61 ? 21.25 38.344 3.1 1 96.94 61 LEU B O 1
ATOM 6192 N N . LEU B 1 62 ? 22.359 36.812 1.924 1 97.56 62 LEU B N 1
ATOM 6193 C CA . LEU B 1 62 ? 22.656 36 3.1 1 97.56 62 LEU B CA 1
ATOM 6194 C C . LEU B 1 62 ? 23.703 36.656 3.977 1 97.56 62 LEU B C 1
ATOM 6196 O O . LEU B 1 62 ? 23.719 36.469 5.195 1 97.56 62 LEU B O 1
ATOM 6200 N N . ARG B 1 63 ? 24.578 37.5 3.369 1 96.94 63 ARG B N 1
ATOM 6201 C CA . ARG B 1 63 ? 25.5 38.281 4.156 1 96.94 63 ARG B CA 1
ATOM 6202 C C . ARG B 1 63 ? 24.75 39.281 5.035 1 96.94 63 ARG B C 1
ATOM 6204 O O . ARG B 1 63 ? 25.109 39.5 6.199 1 96.94 63 ARG B O 1
ATOM 6211 N N . GLU B 1 64 ? 23.75 39.844 4.469 1 97.5 64 GLU B N 1
ATOM 6212 C CA . GLU B 1 64 ? 22.891 40.75 5.254 1 97.5 64 GLU B CA 1
ATOM 6213 C C . GLU B 1 64 ? 22.141 39.969 6.332 1 97.5 64 GLU B C 1
ATOM 6215 O O . GLU B 1 64 ? 21.984 40.469 7.457 1 97.5 64 GLU B O 1
ATOM 6220 N N . TYR B 1 65 ? 21.656 38.875 5.941 1 97.94 65 TYR B N 1
ATOM 6221 C CA . TYR B 1 65 ? 20.922 38 6.855 1 97.94 65 TYR B CA 1
ATOM 6222 C C . TYR B 1 65 ? 21.766 37.656 8.078 1 97.94 65 TYR B C 1
ATOM 6224 O O . TYR B 1 65 ? 21.25 37.625 9.203 1 97.94 65 TYR B O 1
ATOM 6232 N N . ALA B 1 66 ? 23.062 37.438 7.883 1 98 66 ALA B N 1
ATOM 6233 C CA . ALA B 1 66 ? 23.969 37.094 8.969 1 98 66 ALA B CA 1
ATOM 6234 C C . ALA B 1 66 ? 24 38.219 10.016 1 98 66 ALA B C 1
ATOM 6236 O O . ALA B 1 66 ? 24.297 37.969 11.18 1 98 66 ALA B O 1
ATOM 6237 N N . GLN B 1 67 ? 23.562 39.406 9.602 1 97.62 67 GLN B N 1
ATOM 6238 C CA . GLN B 1 67 ? 23.656 40.562 10.492 1 97.62 67 GLN B CA 1
ATOM 6239 C C . GLN B 1 67 ? 22.297 40.906 11.094 1 97.62 67 GLN B C 1
ATOM 6241 O O . GLN B 1 67 ? 22.203 41.781 11.961 1 97.62 67 GLN B O 1
ATOM 6246 N N . MET B 1 68 ? 21.328 40.25 10.727 1 97.94 68 MET B N 1
ATOM 6247 C CA . MET B 1 68 ? 20 40.531 11.234 1 97.94 68 MET B CA 1
ATOM 6248 C C . MET B 1 68 ? 19.812 39.938 12.633 1 97.94 68 MET B C 1
ATOM 6250 O O . MET B 1 68 ? 20.359 38.875 12.953 1 97.94 68 MET B O 1
ATOM 6254 N N . LYS B 1 69 ? 19.078 40.625 13.422 1 98 69 LYS B N 1
ATOM 6255 C CA . LYS B 1 69 ? 18.703 40.156 14.75 1 98 69 LYS B CA 1
ATOM 6256 C C . LYS B 1 69 ? 17.203 40.281 14.992 1 98 69 LYS B C 1
ATOM 6258 O O . LYS B 1 69 ? 16.5 40.875 14.18 1 98 69 LYS B O 1
ATOM 6263 N N . PHE B 1 70 ? 16.719 39.781 16.094 1 98.25 70 PHE B N 1
ATOM 6264 C CA . PHE B 1 70 ? 15.297 39.688 16.375 1 98.25 70 PHE B CA 1
ATOM 6265 C C . PHE B 1 70 ? 14.672 41.062 16.422 1 98.25 70 PHE B C 1
ATOM 6267 O O . PHE B 1 70 ? 13.609 41.281 15.836 1 98.25 70 PHE B O 1
ATOM 6274 N N . THR B 1 71 ? 15.297 42.031 17.031 1 97.94 71 THR B N 1
ATOM 6275 C CA . THR B 1 71 ? 14.719 43.344 17.266 1 97.94 71 THR B CA 1
ATOM 6276 C C . THR B 1 71 ? 14.781 44.188 15.992 1 97.94 71 THR B C 1
ATOM 6278 O O . THR B 1 71 ? 14.375 45.344 15.992 1 97.94 71 THR B O 1
ATOM 6281 N N . ASP B 1 72 ? 15.305 43.625 14.93 1 97.75 72 ASP B N 1
ATOM 6282 C CA . ASP B 1 72 ? 15.195 44.281 13.633 1 97.75 72 ASP B CA 1
ATOM 6283 C C . ASP B 1 72 ? 13.773 44.156 13.078 1 97.75 72 ASP B C 1
ATOM 6285 O O . ASP B 1 72 ? 13.406 44.906 12.156 1 97.75 72 ASP B O 1
ATOM 6289 N N . VAL B 1 73 ? 13 43.219 13.578 1 96.94 73 VAL B N 1
ATOM 6290 C CA . VAL B 1 73 ? 11.578 43.156 13.25 1 96.94 73 VAL B CA 1
ATOM 6291 C C . VAL B 1 73 ? 10.883 44.406 13.781 1 96.94 73 VAL B C 1
ATOM 6293 O O . VAL B 1 73 ? 11.055 44.781 14.945 1 96.94 73 VAL B O 1
ATOM 6296 N N . PRO B 1 74 ? 10.094 45.062 12.938 1 92.5 74 PRO B N 1
ATOM 6297 C CA . PRO B 1 74 ? 9.344 46.188 13.453 1 92.5 74 PRO B CA 1
ATOM 6298 C C . PRO B 1 74 ? 8.422 45.812 14.609 1 92.5 74 PRO B C 1
ATOM 6300 O O . PRO B 1 74 ? 7.59 44.906 14.477 1 92.5 74 PRO B O 1
ATOM 6303 N N . ASP B 1 75 ? 8.562 46.469 15.773 1 93.62 75 ASP B N 1
ATOM 6304 C CA . ASP B 1 75 ? 7.758 46.25 16.969 1 93.62 75 ASP B CA 1
ATOM 6305 C C . ASP B 1 75 ? 7.887 44.812 17.469 1 93.62 75 ASP B C 1
ATOM 6307 O O . ASP B 1 75 ? 6.895 44.188 17.859 1 93.62 75 ASP B O 1
ATOM 6311 N N . ALA B 1 76 ? 9.016 44.25 17.406 1 95.81 76 ALA B N 1
ATOM 6312 C CA . ALA B 1 76 ? 9.297 42.844 17.672 1 95.81 76 ALA B CA 1
ATOM 6313 C C . ALA B 1 76 ? 8.727 42.406 19.016 1 95.81 76 ALA B C 1
ATOM 6315 O O . ALA B 1 76 ? 8.094 41.375 19.125 1 95.81 76 ALA B O 1
ATOM 6316 N N . VAL B 1 77 ? 8.922 43.156 20.047 1 96.81 77 VAL B N 1
ATOM 6317 C CA . VAL B 1 77 ? 8.516 42.812 21.391 1 96.81 77 VAL B CA 1
ATOM 6318 C C . VAL B 1 77 ? 6.988 42.781 21.484 1 96.81 77 VAL B C 1
ATOM 6320 O O . VAL B 1 77 ? 6.426 41.875 22.109 1 96.81 77 VAL B O 1
ATOM 6323 N N . ASN B 1 78 ? 6.363 43.75 20.891 1 95.62 78 ASN B N 1
ATOM 6324 C CA . ASN B 1 78 ? 4.906 43.75 20.859 1 95.62 78 ASN B CA 1
ATOM 6325 C C . ASN B 1 78 ? 4.355 42.562 20.047 1 95.62 78 ASN B C 1
ATOM 6327 O O . ASN B 1 78 ? 3.311 42 20.391 1 95.62 78 ASN B O 1
ATOM 6331 N N . MET B 1 79 ? 5.016 42.312 18.938 1 94 79 MET B N 1
ATOM 6332 C CA . MET B 1 79 ? 4.602 41.156 18.141 1 94 79 MET B CA 1
ATOM 6333 C C . MET B 1 79 ? 4.691 39.875 18.953 1 94 79 MET B C 1
ATOM 6335 O O . MET B 1 79 ? 3.818 39 18.844 1 94 79 MET B O 1
ATOM 6339 N N . MET B 1 80 ? 5.734 39.719 19.688 1 95.06 80 MET B N 1
ATOM 6340 C CA . MET B 1 80 ? 5.875 38.562 20.547 1 95.06 80 MET B CA 1
ATOM 6341 C C . MET B 1 80 ? 4.738 38.469 21.562 1 95.06 80 MET B C 1
ATOM 6343 O O . MET B 1 80 ? 4.156 37.406 21.781 1 95.06 80 MET B O 1
ATOM 6347 N N . ALA B 1 81 ? 4.43 39.594 22.188 1 95.38 81 ALA B N 1
ATOM 6348 C CA . ALA B 1 81 ? 3.344 39.656 23.172 1 95.38 81 ALA B CA 1
ATOM 6349 C C . ALA B 1 81 ? 2.012 39.281 22.516 1 95.38 81 ALA B C 1
ATOM 6351 O O . ALA B 1 81 ? 1.198 38.594 23.125 1 95.38 81 ALA B O 1
ATOM 6352 N N . MET B 1 82 ? 1.767 39.812 21.359 1 93.75 82 MET B N 1
ATOM 6353 C CA . MET B 1 82 ? 0.549 39.469 20.625 1 93.75 82 MET B CA 1
ATOM 6354 C C . MET B 1 82 ? 0.423 37.969 20.438 1 93.75 82 MET B C 1
ATOM 6356 O O . MET B 1 82 ? -0.641 37.406 20.672 1 93.75 82 MET B O 1
ATOM 6360 N N . HIS B 1 83 ? 1.531 37.344 20 1 93.31 83 HIS B N 1
ATOM 6361 C CA . HIS B 1 83 ? 1.523 35.906 19.75 1 93.31 83 HIS B CA 1
ATOM 6362 C C . HIS B 1 83 ? 1.252 35.156 21.047 1 93.31 83 HIS B C 1
ATOM 6364 O O . HIS B 1 83 ? 0.523 34.156 21.031 1 93.31 83 HIS B O 1
ATOM 6370 N N . LEU B 1 84 ? 1.768 35.562 22.125 1 93 84 LEU B N 1
ATOM 6371 C CA . LEU B 1 84 ? 1.551 34.875 23.391 1 93 84 LEU B CA 1
ATOM 6372 C C . LEU B 1 84 ? 0.097 35 23.844 1 93 84 LEU B C 1
ATOM 6374 O O . LEU B 1 84 ? -0.518 34.031 24.25 1 93 84 LEU B O 1
ATOM 6378 N N . VAL B 1 85 ? -0.437 36.156 23.688 1 91.94 85 VAL B N 1
ATOM 6379 C CA . VAL B 1 85 ? -1.793 36.406 24.156 1 91.94 85 VAL B CA 1
ATOM 6380 C C . VAL B 1 85 ? -2.795 35.625 23.312 1 91.94 85 VAL B C 1
ATOM 6382 O O . VAL B 1 85 ? -3.752 35.062 23.859 1 91.94 85 VAL B O 1
ATOM 6385 N N . GLU B 1 86 ? -2.562 35.562 22.094 1 91 86 GLU B N 1
ATOM 6386 C CA . GLU B 1 86 ? -3.527 34.938 21.188 1 91 86 GLU B CA 1
ATOM 6387 C C . GLU B 1 86 ? -3.41 33.438 21.188 1 91 86 GLU B C 1
ATOM 6389 O O . GLU B 1 86 ? -4.383 32.719 20.906 1 91 86 GLU B O 1
ATOM 6394 N N . THR B 1 87 ? -2.258 32.906 21.547 1 91.94 87 THR B N 1
ATOM 6395 C CA . THR B 1 87 ? -2.023 31.5 21.281 1 91.94 87 THR B CA 1
ATOM 6396 C C . THR B 1 87 ? -2.07 30.688 22.562 1 91.94 87 THR B C 1
ATOM 6398 O O . THR B 1 87 ? -2.752 29.672 22.641 1 91.94 87 THR B O 1
ATOM 6401 N N . VAL B 1 88 ? -1.384 31.109 23.594 1 89.88 88 VAL B N 1
ATOM 6402 C CA . VAL B 1 88 ? -1.165 30.219 24.734 1 89.88 88 VAL B CA 1
ATOM 6403 C C . VAL B 1 88 ? -2.193 30.5 25.828 1 89.88 88 VAL B C 1
ATOM 6405 O O . VAL B 1 88 ? -2.842 31.547 25.812 1 89.88 88 VAL B O 1
ATOM 6408 N N . SER B 1 89 ? -2.379 29.547 26.734 1 89.69 89 SER B N 1
ATOM 6409 C CA . SER B 1 89 ? -3.307 29.672 27.844 1 89.69 89 SER B CA 1
ATOM 6410 C C . SER B 1 89 ? -2.855 30.75 28.828 1 89.69 89 SER B C 1
ATOM 6412 O O . SER B 1 89 ? -1.696 31.172 28.812 1 89.69 89 SER B O 1
ATOM 6414 N N . PHE B 1 90 ? -3.74 31.047 29.656 1 89.31 90 PHE B N 1
ATOM 6415 C CA . PHE B 1 90 ? -3.434 32.031 30.688 1 89.31 90 PHE B CA 1
ATOM 6416 C C . PHE B 1 90 ? -2.314 31.516 31.594 1 89.31 90 PHE B C 1
ATOM 6418 O O . PHE B 1 90 ? -1.417 32.281 31.969 1 89.31 90 PHE B O 1
ATOM 6425 N N . LYS B 1 91 ? -2.402 30.312 31.891 1 88.56 91 LYS B N 1
ATOM 6426 C CA . LYS B 1 91 ? -1.397 29.719 32.75 1 88.56 91 LYS B CA 1
ATOM 6427 C C . LYS B 1 91 ? -0.007 29.797 32.125 1 88.56 91 LYS B C 1
ATOM 6429 O O . LYS B 1 91 ? 0.958 30.172 32.812 1 88.56 91 LYS B O 1
ATOM 6434 N N . LEU B 1 92 ? 0.107 29.469 30.906 1 88.69 92 LEU B N 1
ATOM 6435 C CA . LEU B 1 92 ? 1.396 29.484 30.219 1 88.69 92 LEU B CA 1
ATOM 6436 C C . LEU B 1 92 ? 1.909 30.906 30.062 1 88.69 92 LEU B C 1
ATOM 6438 O O . LEU B 1 92 ? 3.111 31.156 30.188 1 88.69 92 LEU B O 1
ATOM 6442 N N . ARG B 1 93 ? 1.063 31.812 29.781 1 90.81 93 ARG B N 1
ATOM 6443 C CA . ARG B 1 93 ? 1.43 33.219 29.688 1 90.81 93 ARG B CA 1
ATOM 6444 C C . ARG B 1 93 ? 1.954 33.75 31.016 1 90.81 93 ARG B C 1
ATOM 6446 O O . ARG B 1 93 ? 2.945 34.469 31.062 1 90.81 93 ARG B O 1
ATOM 6453 N N . TYR B 1 94 ? 1.269 33.375 32.062 1 91.25 94 TYR B N 1
ATOM 6454 C CA . TYR B 1 94 ? 1.682 33.75 33.406 1 91.25 94 TYR B CA 1
ATOM 6455 C C . TYR B 1 94 ? 3.068 33.219 33.719 1 91.25 94 TYR B C 1
ATOM 6457 O O . TYR B 1 94 ? 3.926 33.969 34.219 1 91.25 94 TYR B O 1
ATOM 6465 N N . LEU B 1 95 ? 3.27 32 33.438 1 90.81 95 LEU B N 1
ATOM 6466 C CA . LEU B 1 95 ? 4.555 31.375 33.719 1 90.81 95 LEU B CA 1
ATOM 6467 C C . LEU B 1 95 ? 5.676 32.062 32.938 1 90.81 95 LEU B C 1
ATOM 6469 O O . LEU B 1 95 ? 6.785 32.219 33.438 1 90.81 95 LEU B O 1
ATOM 6473 N N . MET B 1 96 ? 5.418 32.406 31.734 1 91.94 96 MET B N 1
ATOM 6474 C CA . MET B 1 96 ? 6.402 33.156 30.938 1 91.94 96 MET B CA 1
ATOM 6475 C C . MET B 1 96 ? 6.707 34.5 31.578 1 91.94 96 MET B C 1
ATOM 6477 O O . MET B 1 96 ? 7.863 34.938 31.609 1 91.94 96 MET B O 1
ATOM 6481 N N . GLY B 1 97 ? 5.684 35.125 32.031 1 93.69 97 GLY B N 1
ATOM 6482 C CA . GLY B 1 97 ? 5.871 36.406 32.719 1 93.69 97 GLY B CA 1
ATOM 6483 C C . GLY B 1 97 ? 6.742 36.281 33.938 1 93.69 97 GLY B C 1
ATOM 6484 O O . GLY B 1 97 ? 7.59 37.125 34.188 1 93.69 97 GLY B O 1
ATOM 6485 N N . VAL B 1 98 ? 6.535 35.219 34.656 1 94.06 98 VAL B N 1
ATOM 6486 C CA . VAL B 1 98 ? 7.312 34.969 35.875 1 94.06 98 VAL B CA 1
ATOM 6487 C C . VAL B 1 98 ? 8.773 34.719 35.5 1 94.06 98 VAL B C 1
ATOM 6489 O O . VAL B 1 98 ? 9.68 35.25 36.125 1 94.06 98 VAL B O 1
ATOM 6492 N N . LEU B 1 99 ? 8.984 33.938 34.531 1 95.25 99 LEU B N 1
ATOM 6493 C CA . LEU B 1 99 ? 10.336 33.656 34.062 1 95.25 99 LEU B CA 1
ATOM 6494 C C . LEU B 1 99 ? 11.055 34.938 33.625 1 95.25 99 LEU B C 1
ATOM 6496 O O . LEU B 1 99 ? 12.211 35.156 34.031 1 95.25 99 LEU B O 1
ATOM 6500 N N . LEU B 1 100 ? 10.406 35.781 32.906 1 96.31 100 LEU B N 1
ATOM 6501 C CA . LEU B 1 100 ? 10.984 37.031 32.438 1 96.31 100 LEU B CA 1
ATOM 6502 C C . LEU B 1 100 ? 11.273 37.969 33.594 1 96.31 100 LEU B C 1
ATOM 6504 O O . LEU B 1 100 ? 12.273 38.719 33.594 1 96.31 100 LEU B O 1
ATOM 6508 N N . LYS B 1 101 ? 10.43 37.938 34.594 1 96.12 101 LYS B N 1
ATOM 6509 C CA . LYS B 1 101 ? 10.641 38.781 35.781 1 96.12 101 LYS B CA 1
ATOM 6510 C C . LYS B 1 101 ? 11.922 38.375 36.5 1 96.12 101 LYS B C 1
ATOM 6512 O O . LYS B 1 101 ? 12.703 39.219 36.906 1 96.12 101 LYS B O 1
ATOM 6517 N N . PHE B 1 102 ? 12.117 37.094 36.625 1 96.12 102 PHE B N 1
ATOM 6518 C CA . PHE B 1 102 ? 13.312 36.625 37.312 1 96.12 102 PHE B CA 1
ATOM 6519 C C . PHE B 1 102 ? 14.562 36.969 36.5 1 96.12 102 PHE B C 1
ATOM 6521 O O . PHE B 1 102 ? 15.57 37.375 37.062 1 96.12 102 PHE B O 1
ATOM 6528 N N . LEU B 1 103 ? 14.492 36.812 35.219 1 97.06 103 LEU B N 1
ATOM 6529 C CA . LEU B 1 103 ? 15.633 37.094 34.344 1 97.06 103 LEU B CA 1
ATOM 6530 C C . LEU B 1 103 ? 15.961 38.594 34.344 1 97.06 103 LEU B C 1
ATOM 6532 O O . LEU B 1 103 ? 17.047 38.969 33.906 1 97.06 103 LEU B O 1
ATOM 6536 N N . SER B 1 104 ? 15.016 39.406 34.812 1 97.25 104 SER B N 1
ATOM 6537 C CA . SER B 1 104 ? 15.18 40.844 34.812 1 97.25 104 SER B CA 1
ATOM 6538 C C . SER B 1 104 ? 15.898 41.312 36.062 1 97.25 104 SER B C 1
ATOM 6540 O O . SER B 1 104 ? 16.156 42.5 36.219 1 97.25 104 SER B O 1
ATOM 6542 N N . THR B 1 105 ? 16.188 40.406 36.938 1 97 105 THR B N 1
ATOM 6543 C CA . THR B 1 105 ? 16.906 40.75 38.156 1 97 105 THR B CA 1
ATOM 6544 C C . THR B 1 105 ? 18.297 40.125 38.156 1 97 105 THR B C 1
ATOM 6546 O O . THR B 1 105 ? 18.547 39.156 37.438 1 97 105 THR B O 1
ATOM 6549 N N . ARG B 1 106 ? 19.203 40.656 39 1 96.31 106 ARG B N 1
ATOM 6550 C CA . ARG B 1 106 ? 20.547 40.125 39.094 1 96.31 106 ARG B CA 1
ATOM 6551 C C . ARG B 1 106 ? 20.547 38.75 39.719 1 96.31 106 ARG B C 1
ATOM 6553 O O . ARG B 1 106 ? 21.125 37.812 39.156 1 96.31 106 ARG B O 1
ATOM 6560 N N . ALA B 1 107 ? 19.812 38.562 40.781 1 95.19 107 ALA B N 1
ATOM 6561 C CA . ALA B 1 107 ? 19.766 37.281 41.5 1 95.19 107 ALA B CA 1
ATOM 6562 C C . ALA B 1 107 ? 19.016 36.25 40.688 1 95.19 107 ALA B C 1
ATOM 6564 O O . ALA B 1 107 ? 19.406 35.062 40.656 1 95.19 107 ALA B O 1
ATOM 6565 N N . GLY B 1 108 ? 17.938 36.594 40.125 1 95.25 108 GLY B N 1
ATOM 6566 C CA . GLY B 1 108 ? 17.156 35.656 39.344 1 95.25 108 GLY B CA 1
ATOM 6567 C C . GLY B 1 108 ? 17.891 35.188 38.094 1 95.25 108 GLY B C 1
ATOM 6568 O O . GLY B 1 108 ? 17.828 34 37.75 1 95.25 108 GLY B O 1
ATOM 6569 N N . CYS B 1 109 ? 18.484 36.125 37.469 1 96.25 109 CYS B N 1
ATOM 6570 C CA . CYS B 1 109 ? 19.266 35.781 36.281 1 96.25 109 CYS B CA 1
ATOM 6571 C C . CYS B 1 109 ? 20.391 34.812 36.625 1 96.25 109 CYS B C 1
ATOM 6573 O O . CYS B 1 109 ? 20.641 33.875 35.906 1 96.25 109 CYS B O 1
ATOM 6575 N N . LEU B 1 110 ? 21.109 35.094 37.75 1 95.62 110 LEU B N 1
ATOM 6576 C CA . LEU B 1 110 ? 22.172 34.188 38.188 1 95.62 110 LEU B CA 1
ATOM 6577 C C . LEU B 1 110 ? 21.641 32.781 38.469 1 95.62 110 LEU B C 1
ATOM 6579 O O . LEU B 1 110 ? 22.25 31.797 38.062 1 95.62 110 LEU B O 1
ATOM 6583 N N . ALA B 1 111 ? 20.547 32.656 39.062 1 93.81 111 ALA B N 1
ATOM 6584 C CA . ALA B 1 111 ? 19.953 31.359 39.406 1 93.81 111 ALA B CA 1
ATOM 6585 C C . ALA B 1 111 ? 19.547 30.578 38.156 1 93.81 111 ALA B C 1
ATOM 6587 O O . ALA B 1 111 ? 19.656 29.344 38.125 1 93.81 111 ALA B O 1
ATOM 6588 N N . LEU B 1 112 ? 19.141 31.281 37.156 1 93.56 112 LEU B N 1
ATOM 6589 C CA . LEU B 1 112 ? 18.547 30.625 36 1 93.56 112 LEU B CA 1
ATOM 6590 C C . LEU B 1 112 ? 19.578 30.406 34.906 1 93.56 112 LEU B C 1
ATOM 6592 O O . LEU B 1 112 ? 19.469 29.453 34.125 1 93.56 112 LEU B O 1
ATOM 6596 N N . THR B 1 113 ? 20.578 31.281 34.812 1 94.25 113 THR B N 1
ATOM 6597 C CA . THR B 1 113 ? 21.5 31.203 33.688 1 94.25 113 THR B CA 1
ATOM 6598 C C . THR B 1 113 ? 22.906 30.906 34.156 1 94.25 113 THR B C 1
ATOM 6600 O O . THR B 1 113 ? 23.781 30.516 33.375 1 94.25 113 THR B O 1
ATOM 6603 N N . GLY B 1 114 ? 23.172 31.125 35.438 1 93.06 114 GLY B N 1
ATOM 6604 C CA . GLY B 1 114 ? 24.516 30.984 35.969 1 93.06 114 GLY B CA 1
ATOM 6605 C C . GLY B 1 114 ? 25.344 32.25 35.844 1 93.06 114 GLY B C 1
ATOM 6606 O O . GLY B 1 114 ? 26.516 32.281 36.219 1 93.06 114 GLY B O 1
ATOM 6607 N N . SER B 1 115 ? 24.766 33.344 35.344 1 95.5 115 SER B N 1
ATOM 6608 C CA . SER B 1 115 ? 25.469 34.594 35.188 1 95.5 115 SER B CA 1
ATOM 6609 C C . SER B 1 115 ? 24.719 35.75 35.844 1 95.5 115 SER B C 1
ATOM 6611 O O . SER B 1 115 ? 23.484 35.781 35.844 1 95.5 115 SER B O 1
ATOM 6613 N N . ILE B 1 116 ? 25.469 36.688 36.344 1 93.5 116 ILE B N 1
ATOM 6614 C CA . ILE B 1 116 ? 24.859 37.812 37.062 1 93.5 116 ILE B CA 1
ATOM 6615 C C . ILE B 1 116 ? 24.219 38.75 36.062 1 93.5 116 ILE B C 1
ATOM 6617 O O . ILE B 1 116 ? 24.875 39.25 35.125 1 93.5 116 ILE B O 1
ATOM 6621 N N . GLY B 1 117 ? 22.984 38.969 36.406 1 90.88 117 GLY B N 1
ATOM 6622 C CA . GLY B 1 117 ? 22.203 39.812 35.5 1 90.88 117 GLY B CA 1
ATOM 6623 C C . GLY B 1 117 ? 22.094 41.25 35.969 1 90.88 117 GLY B C 1
ATOM 6624 O O . GLY B 1 117 ? 22.953 41.75 36.656 1 90.88 117 GLY B O 1
ATOM 6625 N N . PRO B 1 118 ? 20.984 41.688 35.281 1 97.25 118 PRO B N 1
ATOM 6626 C CA . PRO B 1 118 ? 19.828 41.25 34.469 1 97.25 118 PRO B CA 1
ATOM 6627 C C . PRO B 1 118 ? 20.234 40.688 33.125 1 97.25 118 PRO B C 1
ATOM 6629 O O . PRO B 1 118 ? 21.375 40.906 32.656 1 97.25 118 PRO B O 1
ATOM 6632 N N . VAL B 1 119 ? 19.344 40 32.406 1 98 119 VAL B N 1
ATOM 6633 C CA . VAL B 1 119 ? 19.656 39.156 31.25 1 98 119 VAL B CA 1
ATOM 6634 C C . VAL B 1 119 ? 20.156 40.031 30.109 1 98 119 VAL B C 1
ATOM 6636 O O . VAL B 1 119 ? 21 39.594 29.312 1 98 119 VAL B O 1
ATOM 6639 N N . TRP B 1 120 ? 19.703 41.375 29.984 1 97.56 120 TRP B N 1
ATOM 6640 C CA . TRP B 1 120 ? 20.109 42.219 28.875 1 97.56 120 TRP B CA 1
ATOM 6641 C C . TRP B 1 120 ? 21.547 42.688 29.062 1 97.56 120 TRP B C 1
ATOM 6643 O O . TRP B 1 120 ? 22.125 43.344 28.172 1 97.56 120 TRP B O 1
ATOM 6653 N N . GLU B 1 121 ? 22.141 42.438 30.156 1 97.31 121 GLU B N 1
ATOM 6654 C CA . GLU B 1 121 ? 23.531 42.781 30.391 1 97.31 121 GLU B CA 1
ATOM 6655 C C . GLU B 1 121 ? 24.453 41.594 30.016 1 97.31 121 GLU B C 1
ATOM 6657 O O . GLU B 1 121 ? 25.672 41.75 29.953 1 97.31 121 GLU B O 1
ATOM 6662 N N . LEU B 1 122 ? 23.875 40.469 29.797 1 97.06 122 LEU B N 1
ATOM 6663 C CA . LEU B 1 122 ? 24.641 39.344 29.328 1 97.06 122 LEU B CA 1
ATOM 6664 C C . LEU B 1 122 ? 24.875 39.406 27.828 1 97.06 122 LEU B C 1
ATOM 6666 O O . LEU B 1 122 ? 24.078 40 27.094 1 97.06 122 LEU B O 1
ATOM 6670 N N . ASP B 1 123 ? 25.984 38.812 27.391 1 94.88 123 ASP B N 1
ATOM 6671 C CA . ASP B 1 123 ? 26.188 38.719 25.938 1 94.88 123 ASP B CA 1
ATOM 6672 C C . ASP B 1 123 ? 25.281 37.656 25.312 1 94.88 123 ASP B C 1
ATOM 6674 O O . ASP B 1 123 ? 24.844 36.719 26 1 94.88 123 ASP B O 1
ATOM 6678 N N . ALA B 1 124 ? 25.016 37.781 24.062 1 95.25 124 ALA B N 1
ATOM 6679 C CA . ALA B 1 124 ? 24.078 36.938 23.344 1 95.25 124 ALA B CA 1
ATOM 6680 C C . ALA B 1 124 ? 24.484 35.469 23.438 1 95.25 124 ALA B C 1
ATOM 6682 O O . ALA B 1 124 ? 23.625 34.594 23.547 1 95.25 124 ALA B O 1
ATOM 6683 N N . ARG B 1 125 ? 25.719 35.188 23.391 1 94.19 125 ARG B N 1
ATOM 6684 C CA . ARG B 1 125 ? 26.219 33.812 23.438 1 94.19 125 ARG B CA 1
ATOM 6685 C C . ARG B 1 125 ? 25.891 33.156 24.781 1 94.19 125 ARG B C 1
ATOM 6687 O O . ARG B 1 125 ? 25.531 31.984 24.844 1 94.19 125 ARG B O 1
ATOM 6694 N N . THR B 1 126 ? 26.125 33.938 25.828 1 96.06 126 THR B N 1
ATOM 6695 C CA . THR B 1 126 ? 25.844 33.438 27.156 1 96.06 126 THR B CA 1
ATOM 6696 C C . THR B 1 126 ? 24.359 33.094 27.312 1 96.06 126 THR B C 1
ATOM 6698 O O . THR B 1 126 ? 24 32.062 27.875 1 96.06 126 THR B O 1
ATOM 6701 N N . ILE B 1 127 ? 23.562 33.969 26.812 1 97.25 127 ILE B N 1
ATOM 6702 C CA . ILE B 1 127 ? 22.109 33.75 26.859 1 97.25 127 ILE B CA 1
ATOM 6703 C C . ILE B 1 127 ? 21.75 32.5 26.062 1 97.25 127 ILE B C 1
ATOM 6705 O O . ILE B 1 127 ? 21 31.641 26.547 1 97.25 127 ILE B O 1
ATOM 6709 N N . ALA B 1 128 ? 22.281 32.344 24.859 1 96.25 128 ALA B N 1
ATOM 6710 C CA . ALA B 1 128 ? 22 31.203 23.984 1 96.25 128 ALA B CA 1
ATOM 6711 C C . ALA B 1 128 ? 22.438 29.906 24.656 1 96.25 128 ALA B C 1
ATOM 6713 O O . ALA B 1 128 ? 21.734 28.891 24.578 1 96.25 128 ALA B O 1
ATOM 6714 N N . GLN B 1 129 ? 23.562 29.891 25.297 1 95.62 129 GLN B N 1
ATOM 6715 C CA . GLN B 1 129 ? 24.062 28.703 25.969 1 95.62 129 GLN B CA 1
ATOM 6716 C C . GLN B 1 129 ? 23.172 28.312 27.141 1 95.62 129 GLN B C 1
ATOM 6718 O O . GLN B 1 129 ? 22.969 27.125 27.406 1 95.62 129 GLN B O 1
ATOM 6723 N N . ALA B 1 130 ? 22.734 29.312 27.828 1 95.88 130 ALA B N 1
ATOM 6724 C CA . ALA B 1 130 ? 21.797 29.031 28.906 1 95.88 130 ALA B CA 1
ATOM 6725 C C . ALA B 1 130 ? 20.531 28.344 28.375 1 95.88 130 ALA B C 1
ATOM 6727 O O . ALA B 1 130 ? 20.031 27.391 28.984 1 95.88 130 ALA B O 1
ATOM 6728 N N . LEU B 1 131 ? 20.016 28.844 27.281 1 95.25 131 LEU B N 1
ATOM 6729 C CA . LEU B 1 131 ? 18.828 28.25 26.672 1 95.25 131 LEU B CA 1
ATOM 6730 C C . LEU B 1 131 ? 19.078 26.812 26.25 1 95.25 131 LEU B C 1
ATOM 6732 O O . LEU B 1 131 ? 18.219 25.953 26.406 1 95.25 131 LEU B O 1
ATOM 6736 N N . ILE B 1 132 ? 20.203 26.531 25.719 1 94.31 132 ILE B N 1
ATOM 6737 C CA . ILE B 1 132 ? 20.562 25.188 25.297 1 94.31 132 ILE B CA 1
ATOM 6738 C C . ILE B 1 132 ? 20.625 24.266 26.516 1 94.31 132 ILE B C 1
ATOM 6740 O O . ILE B 1 132 ? 20.172 23.125 26.469 1 94.31 132 ILE B O 1
ATOM 6744 N N . ARG B 1 133 ? 21.141 24.766 27.625 1 94.5 133 ARG B N 1
ATOM 6745 C CA . ARG B 1 133 ? 21.188 23.984 28.859 1 94.5 133 ARG B CA 1
ATOM 6746 C C . ARG B 1 133 ? 19.781 23.719 29.406 1 94.5 133 ARG B C 1
ATOM 6748 O O . ARG B 1 133 ? 19.516 22.672 29.984 1 94.5 133 ARG B O 1
ATOM 6755 N N . TRP B 1 134 ? 18.938 24.719 29.234 1 95.12 134 TRP B N 1
ATOM 6756 C CA . TRP B 1 134 ? 17.562 24.594 29.703 1 95.12 134 TRP B CA 1
ATOM 6757 C C . TRP B 1 134 ? 16.859 23.438 29 1 95.12 134 TRP B C 1
ATOM 6759 O O . TRP B 1 134 ? 15.961 22.812 29.578 1 95.12 134 TRP B O 1
ATOM 6769 N N . ARG B 1 135 ? 17.219 23.188 27.812 1 91.5 135 ARG B N 1
ATOM 6770 C CA . ARG B 1 135 ? 16.594 22.156 27 1 91.5 135 ARG B CA 1
ATOM 6771 C C . ARG B 1 135 ? 16.656 20.797 27.688 1 91.5 135 ARG B C 1
ATOM 6773 O O . ARG B 1 135 ? 15.711 20 27.594 1 91.5 135 ARG B O 1
ATOM 6780 N N . ASP B 1 136 ? 17.719 20.578 28.422 1 89.12 136 ASP B N 1
ATOM 6781 C CA . ASP B 1 136 ? 17.938 19.266 29.047 1 89.12 136 ASP B CA 1
ATOM 6782 C C . ASP B 1 136 ? 17.844 19.375 30.562 1 89.12 136 ASP B C 1
ATOM 6784 O O . ASP B 1 136 ? 18.234 18.438 31.281 1 89.12 136 ASP B O 1
ATOM 6788 N N . ALA B 1 137 ? 17.297 20.469 31 1 93.25 137 ALA B N 1
ATOM 6789 C CA . ALA B 1 137 ? 17.25 20.688 32.438 1 93.25 137 ALA B CA 1
ATOM 6790 C C . ALA B 1 137 ? 16.234 19.75 33.094 1 93.25 137 ALA B C 1
ATOM 6792 O O . ALA B 1 137 ? 15.203 19.422 32.5 1 93.25 137 ALA B O 1
ATOM 6793 N N . PRO B 1 138 ? 16.469 19.281 34.312 1 92.25 138 PRO B N 1
ATOM 6794 C CA . PRO B 1 138 ? 15.484 18.453 35.031 1 92.25 138 PRO B CA 1
ATOM 6795 C C . PRO B 1 138 ? 14.234 19.25 35.438 1 92.25 138 PRO B C 1
ATOM 6797 O O . PRO B 1 138 ? 13.156 18.672 35.562 1 92.25 138 PRO B O 1
ATOM 6800 N N . ILE B 1 139 ? 14.43 20.531 35.562 1 91.25 139 ILE B N 1
ATOM 6801 C CA . ILE B 1 139 ? 13.305 21.391 35.938 1 91.25 139 ILE B CA 1
ATOM 6802 C C . ILE B 1 139 ? 12.438 21.672 34.719 1 91.25 139 ILE B C 1
ATOM 6804 O O . ILE B 1 139 ? 12.891 22.281 33.75 1 91.25 139 ILE B O 1
ATOM 6808 N N . GLU B 1 140 ? 11.203 21.312 34.781 1 90.06 140 GLU B N 1
ATOM 6809 C CA . GLU B 1 140 ? 10.281 21.391 33.656 1 90.06 140 GLU B CA 1
ATOM 6810 C C . GLU B 1 140 ? 10.047 22.828 33.219 1 90.06 140 GLU B C 1
ATOM 6812 O O . GLU B 1 140 ? 9.898 23.109 32.031 1 90.06 140 GLU B O 1
ATOM 6817 N N . LEU B 1 141 ? 10.031 23.688 34.188 1 89.44 141 LEU B N 1
ATOM 6818 C CA . LEU B 1 141 ? 9.766 25.094 33.875 1 89.44 141 LEU B CA 1
ATOM 6819 C C . LEU B 1 141 ? 10.844 25.656 32.938 1 89.44 141 LEU B C 1
ATOM 6821 O O . LEU B 1 141 ? 10.547 26.5 32.094 1 89.44 141 LEU B O 1
ATOM 6825 N N . LEU B 1 142 ? 12.031 25.266 33.156 1 93.56 142 LEU B N 1
ATOM 6826 C CA . LEU B 1 142 ? 13.125 25.719 32.312 1 93.56 142 LEU B CA 1
ATOM 6827 C C . LEU B 1 142 ? 12.977 25.156 30.906 1 93.56 142 LEU B C 1
ATOM 6829 O O . LEU B 1 142 ? 13.211 25.875 29.922 1 93.56 142 LEU B O 1
ATOM 6833 N N . ARG B 1 143 ? 12.555 23.891 30.828 1 93.69 143 ARG B N 1
ATOM 6834 C CA . ARG B 1 143 ? 12.312 23.312 29.516 1 93.69 143 ARG B CA 1
ATOM 6835 C C . ARG B 1 143 ? 11.164 24.016 28.797 1 93.69 143 ARG B C 1
ATOM 6837 O O . ARG B 1 143 ? 11.219 24.219 27.578 1 93.69 143 ARG B O 1
ATOM 6844 N N . LEU B 1 144 ? 10.195 24.328 29.578 1 91.88 144 LEU B N 1
ATOM 6845 C CA . LEU B 1 144 ? 9.047 25.062 29.031 1 91.88 144 LEU B CA 1
ATOM 6846 C C . LEU B 1 144 ? 9.477 26.422 28.516 1 91.88 144 LEU B C 1
ATOM 6848 O O . LEU B 1 144 ? 9.023 26.859 27.453 1 91.88 144 LEU B O 1
ATOM 6852 N N . GLY B 1 145 ? 10.266 27.062 29.312 1 91.62 145 GLY B N 1
ATOM 6853 C CA . GLY B 1 145 ? 10.766 28.375 28.906 1 91.62 145 GLY B CA 1
ATOM 6854 C C . GLY B 1 145 ? 11.578 28.328 27.625 1 91.62 145 GLY B C 1
ATOM 6855 O O . GLY B 1 145 ? 11.383 29.156 26.734 1 91.62 145 GLY B O 1
ATOM 6856 N N . GLN B 1 146 ? 12.516 27.422 27.625 1 93.75 146 GLN B N 1
ATOM 6857 C CA . GLN B 1 146 ? 13.336 27.234 26.438 1 93.75 146 GLN B CA 1
ATOM 6858 C C . GLN B 1 146 ? 12.477 26.953 25.219 1 93.75 146 GLN B C 1
ATOM 6860 O O . GLN B 1 146 ? 12.656 27.578 24.156 1 93.75 146 GLN B O 1
ATOM 6865 N N . PHE B 1 147 ? 11.562 26.047 25.328 1 92.38 147 PHE B N 1
ATOM 6866 C CA . PHE B 1 147 ? 10.672 25.625 24.25 1 92.38 147 PHE B CA 1
ATOM 6867 C C . PHE B 1 147 ? 9.852 26.812 23.75 1 92.38 147 PHE B C 1
ATOM 6869 O O . PHE B 1 147 ? 9.781 27.047 22.531 1 92.38 147 PHE B O 1
ATOM 6876 N N . GLY B 1 148 ? 9.297 27.5 24.594 1 91.38 148 GLY B N 1
ATOM 6877 C CA . GLY B 1 148 ? 8.422 28.609 24.234 1 91.38 148 GLY B CA 1
ATOM 6878 C C . GLY B 1 148 ? 9.172 29.797 23.672 1 91.38 148 GLY B C 1
ATOM 6879 O O . GLY B 1 148 ? 8.773 30.359 22.656 1 91.38 148 GLY B O 1
ATOM 6880 N N . LEU B 1 149 ? 10.242 30.25 24.344 1 94.12 149 LEU B N 1
ATOM 6881 C CA . LEU B 1 149 ? 10.984 31.422 23.938 1 94.12 149 LEU B CA 1
ATOM 6882 C C . LEU B 1 149 ? 11.625 31.219 22.562 1 94.12 149 LEU B C 1
ATOM 6884 O O . LEU B 1 149 ? 11.539 32.094 21.703 1 94.12 149 LEU B O 1
ATOM 6888 N N . CYS B 1 150 ? 12.211 30.078 22.375 1 94.69 150 CYS B N 1
ATOM 6889 C CA . CYS B 1 150 ? 12.828 29.812 21.078 1 94.69 150 CYS B CA 1
ATOM 6890 C C . CYS B 1 150 ? 11.773 29.719 19.969 1 94.69 150 CYS B C 1
ATOM 6892 O O . CYS B 1 150 ? 11.922 30.344 18.922 1 94.69 150 CYS B O 1
ATOM 6894 N N . GLY B 1 151 ? 10.703 28.969 20.25 1 93.56 151 GLY B N 1
ATOM 6895 C CA . GLY B 1 151 ? 9.664 28.766 19.25 1 93.56 151 GLY B CA 1
ATOM 6896 C C . GLY B 1 151 ? 8.992 30.047 18.812 1 93.56 151 GLY B C 1
ATOM 6897 O O . GLY B 1 151 ? 8.891 30.328 17.625 1 93.56 151 GLY B O 1
ATOM 6898 N N . VAL B 1 152 ? 8.562 30.859 19.734 1 94.69 152 VAL B N 1
ATOM 6899 C CA . VAL B 1 152 ? 7.82 32.062 19.422 1 94.69 152 VAL B CA 1
ATOM 6900 C C . VAL B 1 152 ? 8.758 33.094 18.75 1 94.69 152 VAL B C 1
ATOM 6902 O O . VAL B 1 152 ? 8.352 33.812 17.859 1 94.69 152 VAL B O 1
ATOM 6905 N N . THR B 1 153 ? 10 33.156 19.266 1 96.81 153 THR B N 1
ATOM 6906 C CA . THR B 1 153 ? 10.961 34.062 18.656 1 96.81 153 THR B CA 1
ATOM 6907 C C . THR B 1 153 ? 11.148 33.719 17.172 1 96.81 153 THR B C 1
ATOM 6909 O O . THR B 1 153 ? 11.117 34.625 16.328 1 96.81 153 THR B O 1
ATOM 6912 N N . MET B 1 154 ? 11.32 32.469 16.891 1 96.69 154 MET B N 1
ATOM 6913 C CA . MET B 1 154 ? 11.516 32.031 15.516 1 96.69 154 MET B CA 1
ATOM 6914 C C . MET B 1 154 ? 10.289 32.344 14.664 1 96.69 154 MET B C 1
ATOM 6916 O O . MET B 1 154 ? 10.422 32.875 13.547 1 96.69 154 MET B O 1
ATOM 6920 N N . ILE B 1 155 ? 9.117 32.094 15.156 1 96 155 ILE B N 1
ATOM 6921 C CA . ILE B 1 155 ? 7.879 32.312 14.422 1 96 155 ILE B CA 1
ATOM 6922 C C . ILE B 1 155 ? 7.715 33.812 14.125 1 96 155 ILE B C 1
ATOM 6924 O O . ILE B 1 155 ? 7.445 34.188 12.984 1 96 155 ILE B O 1
ATOM 6928 N N . VAL B 1 156 ? 7.945 34.594 15.102 1 95.94 156 VAL B N 1
ATOM 6929 C CA . VAL B 1 156 ? 7.75 36.062 14.953 1 95.94 156 VAL B CA 1
ATOM 6930 C C . VAL B 1 156 ? 8.773 36.594 13.969 1 95.94 156 VAL B C 1
ATOM 6932 O O . VAL B 1 156 ? 8.422 37.375 13.078 1 95.94 156 VAL B O 1
ATOM 6935 N N . PHE B 1 157 ? 10 36.25 14.133 1 97.75 157 PHE B N 1
ATOM 6936 C CA . PHE B 1 157 ? 11.062 36.781 13.297 1 97.75 157 PHE B CA 1
ATOM 6937 C C . PHE B 1 157 ? 10.812 36.469 11.828 1 97.75 157 PHE B C 1
ATOM 6939 O O . PHE B 1 157 ? 10.781 37.344 10.984 1 97.75 157 PHE B O 1
ATOM 6946 N N . TYR B 1 158 ? 10.523 35.219 11.508 1 97.44 158 TYR B N 1
ATOM 6947 C CA . TYR B 1 158 ? 10.445 34.812 10.117 1 97.44 158 TYR B CA 1
ATOM 6948 C C . TYR B 1 158 ? 9.078 35.125 9.523 1 97.44 158 TYR B C 1
ATOM 6950 O O . TYR B 1 158 ? 8.93 35.219 8.305 1 97.44 158 TYR B O 1
ATOM 6958 N N . ARG B 1 159 ? 8.07 35.25 10.328 1 95.44 159 ARG B N 1
ATOM 6959 C CA . ARG B 1 159 ? 6.742 35.625 9.836 1 95.44 159 ARG B CA 1
ATOM 6960 C C . ARG B 1 159 ? 6.691 37.094 9.438 1 95.44 159 ARG B C 1
ATOM 6962 O O . ARG B 1 159 ? 5.992 37.469 8.492 1 95.44 159 ARG B O 1
ATOM 6969 N N . HIS B 1 160 ? 7.516 37.938 10.195 1 94.25 160 HIS B N 1
ATOM 6970 C CA . HIS B 1 160 ? 7.316 39.375 10.07 1 94.25 160 HIS B CA 1
ATOM 6971 C C . HIS B 1 160 ? 8.555 40.031 9.492 1 94.25 160 HIS B C 1
ATOM 6973 O O . HIS B 1 160 ? 8.594 41.281 9.352 1 94.25 160 HIS B O 1
ATOM 6979 N N . MET B 1 161 ? 9.57 39.344 9.188 1 94.75 161 MET B N 1
ATOM 6980 C CA . MET B 1 161 ? 10.773 39.906 8.594 1 94.75 161 MET B CA 1
ATOM 6981 C C . MET B 1 161 ? 10.922 39.5 7.137 1 94.75 161 MET B C 1
ATOM 6983 O O . MET B 1 161 ? 11.68 38.562 6.824 1 94.75 161 MET B O 1
ATOM 6987 N N . GLU B 1 162 ? 10.438 40.25 6.262 1 93.06 162 GLU B N 1
ATOM 6988 C CA . GLU B 1 162 ? 10.43 39.906 4.836 1 93.06 162 GLU B CA 1
ATOM 6989 C C . GLU B 1 162 ? 11.844 39.844 4.281 1 93.06 162 GLU B C 1
ATOM 6991 O O . GLU B 1 162 ? 12.133 39.031 3.398 1 93.06 162 GLU B O 1
ATOM 6996 N N . ARG B 1 163 ? 12.734 40.719 4.773 1 95.06 163 ARG B N 1
ATOM 6997 C CA . ARG B 1 163 ? 14.109 40.719 4.301 1 95.06 163 ARG B CA 1
ATOM 6998 C C . ARG B 1 163 ? 14.797 39.375 4.598 1 95.06 163 ARG B C 1
ATOM 7000 O O . ARG B 1 163 ? 15.625 38.906 3.818 1 95.06 163 ARG B O 1
ATOM 7007 N N . ALA B 1 164 ? 14.484 38.844 5.754 1 97 164 ALA B N 1
ATOM 7008 C CA . ALA B 1 164 ? 15.039 37.531 6.09 1 97 164 ALA B CA 1
ATOM 7009 C C . ALA B 1 164 ? 14.516 36.438 5.145 1 97 164 ALA B C 1
ATOM 7011 O O . ALA B 1 164 ? 15.266 35.562 4.711 1 97 164 ALA B O 1
ATOM 7012 N N . ASN B 1 165 ? 13.242 36.5 4.824 1 96.56 165 ASN B N 1
ATOM 7013 C CA . ASN B 1 165 ? 12.641 35.531 3.904 1 96.56 165 ASN B CA 1
ATOM 7014 C C . ASN B 1 165 ? 13.25 35.625 2.51 1 96.56 165 ASN B C 1
ATOM 7016 O O . ASN B 1 165 ? 13.523 34.625 1.873 1 96.56 165 ASN B O 1
ATOM 7020 N N . ALA B 1 166 ? 13.453 36.844 2.057 1 95.56 166 ALA B N 1
ATOM 7021 C CA . ALA B 1 166 ? 14.102 37.062 0.766 1 95.56 166 ALA B CA 1
ATOM 7022 C C . ALA B 1 166 ? 15.516 36.469 0.754 1 95.56 166 ALA B C 1
ATOM 7024 O O . ALA B 1 166 ? 15.945 35.875 -0.245 1 95.56 166 ALA B O 1
ATOM 7025 N N . ALA B 1 167 ? 16.203 36.688 1.853 1 96.75 167 ALA B N 1
ATOM 7026 C CA . ALA B 1 167 ? 17.547 36.125 1.958 1 96.75 167 ALA B CA 1
ATOM 7027 C C . ALA B 1 167 ? 17.547 34.625 1.881 1 96.75 167 ALA B C 1
ATOM 7029 O O . ALA B 1 167 ? 18.453 34 1.312 1 96.75 167 ALA B O 1
ATOM 7030 N N . LEU B 1 168 ? 16.578 33.969 2.445 1 96.56 168 LEU B N 1
ATOM 7031 C CA . LEU B 1 168 ? 16.469 32.531 2.43 1 96.56 168 LEU B CA 1
ATOM 7032 C C . LEU B 1 168 ? 16.016 32.031 1.063 1 96.56 168 LEU B C 1
ATOM 7034 O O . LEU B 1 168 ? 16.062 30.828 0.784 1 96.56 168 LEU B O 1
ATOM 7038 N N . GLY B 1 169 ? 15.562 32.938 0.252 1 94.38 169 GLY B N 1
ATOM 7039 C CA . GLY B 1 169 ? 15.188 32.594 -1.109 1 94.38 169 GLY B CA 1
ATOM 7040 C C . GLY B 1 169 ? 13.688 32.375 -1.275 1 94.38 169 GLY B C 1
ATOM 7041 O O . GLY B 1 169 ? 13.227 31.984 -2.35 1 94.38 169 GLY B O 1
ATOM 7042 N N . TYR B 1 170 ? 12.867 32.656 -0.271 1 94.94 170 TYR B N 1
ATOM 7043 C CA . TYR B 1 170 ? 11.422 32.438 -0.326 1 94.94 170 TYR B CA 1
ATOM 7044 C C . TYR B 1 170 ? 10.734 33.656 -0.947 1 94.94 170 TYR B C 1
ATOM 7046 O O . TYR B 1 170 ? 10.891 34.781 -0.471 1 94.94 170 TYR B O 1
ATOM 7054 N N . PRO B 1 171 ? 9.977 33.438 -1.972 1 90.56 171 PRO B N 1
ATOM 7055 C CA . PRO B 1 171 ? 9.258 34.531 -2.578 1 90.56 171 PRO B CA 1
ATOM 7056 C C . PRO B 1 171 ? 7.988 34.906 -1.811 1 90.56 171 PRO B C 1
ATOM 7058 O O . PRO B 1 171 ? 7.023 34.156 -1.791 1 90.56 171 PRO B O 1
ATOM 7061 N N . THR B 1 172 ? 8.016 36.062 -1.172 1 89.44 172 THR B N 1
ATOM 7062 C CA . THR B 1 172 ? 6.832 36.531 -0.455 1 89.44 172 THR B CA 1
ATOM 7063 C C . THR B 1 172 ? 5.801 37.094 -1.426 1 89.44 172 THR B C 1
ATOM 7065 O O . THR B 1 172 ? 6.156 37.75 -2.396 1 89.44 172 THR B O 1
ATOM 7068 N N . GLY B 1 173 ? 4.512 36.719 -1.188 1 87.62 173 GLY B N 1
ATOM 7069 C CA . GLY B 1 173 ? 3.436 37.25 -2.02 1 87.62 173 GLY B CA 1
ATOM 7070 C C . GLY B 1 173 ? 2.914 36.25 -3.02 1 87.62 173 GLY B C 1
ATOM 7071 O O . GLY B 1 173 ? 3.326 35.062 -3.008 1 87.62 173 GLY B O 1
ATOM 7072 N N . PRO B 1 174 ? 2.029 36.656 -3.807 1 84.31 174 PRO B N 1
ATOM 7073 C CA . PRO B 1 174 ? 1.397 35.75 -4.762 1 84.31 174 PRO B CA 1
ATOM 7074 C C . PRO B 1 174 ? 2.385 35.188 -5.777 1 84.31 174 PRO B C 1
ATOM 7076 O O . PRO B 1 174 ? 3.277 35.906 -6.242 1 84.31 174 PRO B O 1
ATOM 7079 N N . SER B 1 175 ? 2.279 33.906 -5.957 1 80.06 175 SER B N 1
ATOM 7080 C CA . SER B 1 175 ? 3.104 33.25 -6.973 1 80.06 175 SER B CA 1
ATOM 7081 C C . SER B 1 175 ? 2.283 32.875 -8.203 1 80.06 175 SER B C 1
ATOM 7083 O O . SER B 1 175 ? 1.067 32.688 -8.117 1 80.06 175 SER B O 1
ATOM 7085 N N . ASP B 1 176 ? 2.975 32.812 -9.375 1 83.12 176 ASP B N 1
ATOM 7086 C CA . ASP B 1 176 ? 2.344 32.5 -10.656 1 83.12 176 ASP B CA 1
ATOM 7087 C C . ASP B 1 176 ? 2.637 31.047 -11.078 1 83.12 176 ASP B C 1
ATOM 7089 O O . ASP B 1 176 ? 2.494 30.703 -12.25 1 83.12 176 ASP B O 1
ATOM 7093 N N . GLY B 1 177 ? 3.045 30.359 -10.148 1 85.88 177 GLY B N 1
ATOM 7094 C CA . GLY B 1 177 ? 3.391 28.984 -10.492 1 85.88 177 GLY B CA 1
ATOM 7095 C C . GLY B 1 177 ? 2.229 28.219 -11.086 1 85.88 177 GLY B C 1
ATOM 7096 O O . GLY B 1 177 ? 2.424 27.359 -11.953 1 85.88 177 GLY B O 1
ATOM 7097 N N . TRP B 1 178 ? 0.987 28.484 -10.672 1 90.94 178 TRP B N 1
ATOM 7098 C CA . TRP B 1 178 ? -0.2 27.766 -11.117 1 90.94 178 TRP B CA 1
ATOM 7099 C C . TRP B 1 178 ? -0.593 28.172 -12.531 1 90.94 178 TRP B C 1
ATOM 7101 O O . TRP B 1 178 ? -1.348 27.469 -13.203 1 90.94 178 TRP B O 1
ATOM 7111 N N . LYS B 1 179 ? -0.066 29.281 -13.023 1 92.81 179 LYS B N 1
ATOM 7112 C CA . LYS B 1 179 ? -0.446 29.797 -14.328 1 92.81 179 LYS B CA 1
ATOM 7113 C C . LYS B 1 179 ? 0.19 28.969 -15.453 1 92.81 179 LYS B C 1
ATOM 7115 O O . LYS B 1 179 ? -0.395 28.828 -16.531 1 92.81 179 LYS B O 1
ATOM 7120 N N . HIS B 1 180 ? 1.391 28.5 -15.141 1 91.62 180 HIS B N 1
ATOM 7121 C CA . HIS B 1 180 ? 2.123 27.719 -16.141 1 91.62 180 HIS B CA 1
ATOM 7122 C C . HIS B 1 180 ? 2.744 26.469 -15.516 1 91.62 180 HIS B C 1
ATOM 7124 O O . HIS B 1 180 ? 3.969 26.375 -15.406 1 91.62 180 HIS B O 1
ATOM 7130 N N . PRO B 1 181 ? 1.855 25.562 -15.18 1 90.31 181 PRO B N 1
ATOM 7131 C CA . PRO B 1 181 ? 2.451 24.328 -14.656 1 90.31 181 PRO B CA 1
ATOM 7132 C C . PRO B 1 181 ? 3.383 23.656 -15.656 1 90.31 181 PRO B C 1
ATOM 7134 O O . PRO B 1 181 ? 3.139 23.703 -16.859 1 90.31 181 PRO B O 1
ATOM 7137 N N . PRO B 1 182 ? 4.457 23.047 -15.156 1 88.88 182 PRO B N 1
ATOM 7138 C CA . PRO B 1 182 ? 5.352 22.359 -16.078 1 88.88 182 PRO B CA 1
ATOM 7139 C C . PRO B 1 182 ? 4.621 21.312 -16.938 1 88.88 182 PRO B C 1
ATOM 7141 O O . PRO B 1 182 ? 3.822 20.531 -16.406 1 88.88 182 PRO B O 1
ATOM 7144 N N . GLY B 1 183 ? 4.879 21.328 -18.219 1 82.88 183 GLY B N 1
ATOM 7145 C CA . GLY B 1 183 ? 4.359 20.312 -19.109 1 82.88 183 GLY B CA 1
ATOM 7146 C C . GLY B 1 183 ? 2.904 20.516 -19.484 1 82.88 183 GLY B C 1
ATOM 7147 O O . GLY B 1 183 ? 2.252 19.625 -20.016 1 82.88 183 GLY B O 1
ATOM 7148 N N . ALA B 1 184 ? 2.316 21.625 -19.125 1 87.81 184 ALA B N 1
ATOM 7149 C CA . ALA B 1 184 ? 0.912 21.891 -19.422 1 87.81 184 ALA B CA 1
ATOM 7150 C C . ALA B 1 184 ? 0.726 23.297 -19.984 1 87.81 184 ALA B C 1
ATOM 7152 O O . ALA B 1 184 ? 1.644 24.125 -19.938 1 87.81 184 ALA B O 1
ATOM 7153 N N . GLY B 1 185 ? -0.38 23.594 -20.609 1 89.5 185 GLY B N 1
ATOM 7154 C CA . GLY B 1 185 ? -0.701 24.906 -21.125 1 89.5 185 GLY B CA 1
ATOM 7155 C C . GLY B 1 185 ? -1.065 25.906 -20.047 1 89.5 185 GLY B C 1
ATOM 7156 O O . GLY B 1 185 ? -1.226 25.531 -18.875 1 89.5 185 GLY B O 1
ATOM 7157 N N . PRO B 1 186 ? -1.099 27.156 -20.391 1 93.56 186 PRO B N 1
ATOM 7158 C CA . PRO B 1 186 ? -1.479 28.188 -19.422 1 93.56 186 PRO B CA 1
ATOM 7159 C C . PRO B 1 186 ? -2.867 27.953 -18.828 1 93.56 186 PRO B C 1
ATOM 7161 O O . PRO B 1 186 ? -3.758 27.438 -19.516 1 93.56 186 PRO B O 1
ATOM 7164 N N . GLN B 1 187 ? -2.988 28.359 -17.547 1 94.19 187 GLN B N 1
ATOM 7165 C CA . GLN B 1 187 ? -4.262 28.219 -16.844 1 94.19 187 GLN B CA 1
ATOM 7166 C C . GLN B 1 187 ? -4.793 29.578 -16.391 1 94.19 187 GLN B C 1
ATOM 7168 O O . GLN B 1 187 ? -4.016 30.5 -16.125 1 94.19 187 GLN B O 1
ATOM 7173 N N . GLU B 1 188 ? -6.066 29.672 -16.328 1 93.75 188 GLU B N 1
ATOM 7174 C CA . GLU B 1 188 ? -6.746 30.859 -15.828 1 93.75 188 GLU B CA 1
ATOM 7175 C C . GLU B 1 188 ? -7.312 30.625 -14.43 1 93.75 188 GLU B C 1
ATOM 7177 O O . GLU B 1 188 ? -7.645 29.5 -14.07 1 93.75 188 GLU B O 1
ATOM 7182 N N . PRO B 1 189 ? -7.305 31.703 -13.648 1 93.12 189 PRO B N 1
ATOM 7183 C CA . PRO B 1 189 ? -7.953 31.562 -12.344 1 93.12 189 PRO B CA 1
ATOM 7184 C C . PRO B 1 189 ? -9.461 31.328 -12.453 1 93.12 189 PRO B C 1
ATOM 7186 O O . PRO B 1 189 ? -10.07 31.703 -13.453 1 93.12 189 PRO B O 1
ATOM 7189 N N . LYS B 1 190 ? -10.008 30.672 -11.484 1 92.44 190 LYS B N 1
ATOM 7190 C CA . LYS B 1 190 ? -11.461 30.531 -11.375 1 92.44 190 LYS B CA 1
ATOM 7191 C C . LYS B 1 190 ? -12.062 31.703 -10.602 1 92.44 190 LYS B C 1
ATOM 7193 O O . LYS B 1 190 ? -11.602 32.031 -9.516 1 92.44 190 LYS B O 1
ATOM 7198 N N . PRO B 1 191 ? -13.055 32.25 -11.156 1 91.44 191 PRO B N 1
ATOM 7199 C CA . PRO B 1 191 ? -13.648 33.406 -10.469 1 91.44 191 PRO B CA 1
ATOM 7200 C C . PRO B 1 191 ? -14.328 33 -9.156 1 91.44 191 PRO B C 1
ATOM 7202 O O . PRO B 1 191 ? -14.867 31.906 -9.039 1 91.44 191 PRO B O 1
ATOM 7205 N N . HIS B 1 192 ? -14.312 33.969 -8.203 1 92.19 192 HIS B N 1
ATOM 7206 C CA . HIS B 1 192 ? -15.008 33.719 -6.941 1 92.19 192 HIS B CA 1
ATOM 7207 C C . HIS B 1 192 ? -16.516 33.844 -7.117 1 92.19 192 HIS B C 1
ATOM 7209 O O . HIS B 1 192 ? -17 34.469 -8.062 1 92.19 192 HIS B O 1
ATOM 7215 N N . TYR B 1 193 ? -17.234 33.156 -6.301 1 94.88 193 TYR B N 1
ATOM 7216 C CA . TYR B 1 193 ? -18.688 33.344 -6.211 1 94.88 193 TYR B CA 1
ATOM 7217 C C . TYR B 1 193 ? -19.031 34.594 -5.391 1 94.88 193 TYR B C 1
ATOM 7219 O O . TYR B 1 193 ? -18.391 34.875 -4.375 1 94.88 193 TYR B O 1
ATOM 7227 N N . ALA B 1 194 ? -20.078 35.344 -5.785 1 95.06 194 ALA B N 1
ATOM 7228 C CA . ALA B 1 194 ? -20.453 36.562 -5.09 1 95.06 194 ALA B CA 1
ATOM 7229 C C . ALA B 1 194 ? -21.406 36.25 -3.934 1 95.06 194 ALA B C 1
ATOM 7231 O O . ALA B 1 194 ? -22.625 36.438 -4.055 1 95.06 194 ALA B O 1
ATOM 7232 N N . PHE B 1 195 ? -20.891 35.969 -2.83 1 96.44 195 PHE B N 1
ATOM 7233 C CA . PHE B 1 195 ? -21.688 35.688 -1.644 1 96.44 195 PHE B CA 1
ATOM 7234 C C . PHE B 1 195 ? -22.297 36.969 -1.077 1 96.44 195 PHE B C 1
ATOM 7236 O O . PHE B 1 195 ? -21.688 38.031 -1.15 1 96.44 195 PHE B O 1
ATOM 7243 N N . SER B 1 196 ? -23.453 36.812 -0.562 1 94.94 196 SER B N 1
ATOM 7244 C CA . SER B 1 196 ? -24.078 37.844 0.237 1 94.94 196 SER B CA 1
ATOM 7245 C C . SER B 1 196 ? -24.172 37.469 1.705 1 94.94 196 SER B C 1
ATOM 7247 O O . SER B 1 196 ? -24.422 36.281 2.02 1 94.94 196 SER B O 1
ATOM 7249 N N . PHE B 1 197 ? -23.953 38.438 2.604 1 96.69 197 PHE B N 1
ATOM 7250 C CA . PHE B 1 197 ? -23.922 38.125 4.031 1 96.69 197 PHE B CA 1
ATOM 7251 C C . PHE B 1 197 ? -24.969 38.938 4.777 1 96.69 197 PHE B C 1
ATOM 7253 O O . PHE B 1 197 ? -25.203 40.125 4.457 1 96.69 197 PHE B O 1
ATOM 7260 N N . LEU B 1 198 ? -25.562 38.344 5.754 1 96.88 198 LEU B N 1
ATOM 7261 C CA . LEU B 1 198 ? -26.547 39 6.605 1 96.88 198 LEU B CA 1
ATOM 7262 C C . LEU B 1 198 ? -25.875 40.125 7.406 1 96.88 198 LEU B C 1
ATOM 7264 O O . LEU B 1 198 ? -26.562 41 7.953 1 96.88 198 LEU B O 1
ATOM 7268 N N . ASN B 1 199 ? -24.609 40.125 7.496 1 93.94 199 ASN B N 1
ATOM 7269 C CA . ASN B 1 199 ? -23.844 41.156 8.164 1 93.94 199 ASN B CA 1
ATOM 7270 C C . ASN B 1 199 ? -24.234 42.531 7.66 1 93.94 199 ASN B C 1
ATOM 7272 O O . ASN B 1 199 ? -24.203 43.531 8.414 1 93.94 199 ASN B O 1
ATOM 7276 N N . ASP B 1 200 ? -24.594 42.625 6.426 1 92 200 ASP B N 1
ATOM 7277 C CA . ASP B 1 200 ? -24.953 43.906 5.793 1 92 200 ASP B CA 1
ATOM 7278 C C . ASP B 1 200 ? -26.219 44.469 6.398 1 92 200 ASP B C 1
ATOM 7280 O O . ASP B 1 200 ? -26.5 45.656 6.234 1 92 200 ASP B O 1
ATOM 7284 N N . THR B 1 201 ? -26.953 43.656 7.098 1 91.94 201 THR B N 1
ATOM 7285 C CA . THR B 1 201 ? -28.219 44.125 7.676 1 91.94 201 THR B CA 1
ATOM 7286 C C . THR B 1 201 ? -28.031 44.531 9.125 1 91.94 201 THR B C 1
ATOM 7288 O O . THR B 1 201 ? -28.984 45 9.773 1 91.94 201 THR B O 1
ATOM 7291 N N . LEU B 1 202 ? -26.859 44.406 9.648 1 92.19 202 LEU B N 1
ATOM 7292 C CA . LEU B 1 202 ? -26.578 44.812 11.031 1 92.19 202 LEU B CA 1
ATOM 7293 C C . LEU B 1 202 ? -26.609 46.312 11.188 1 92.19 202 LEU B C 1
ATOM 7295 O O . LEU B 1 202 ? -26.281 47.062 10.258 1 92.19 202 LEU B O 1
ATOM 7299 N N . PRO B 1 203 ? -27 46.812 12.312 1 88.19 203 PRO B N 1
ATOM 7300 C CA . PRO B 1 203 ? -26.969 48.25 12.531 1 88.19 203 PRO B CA 1
ATOM 7301 C C . PRO B 1 203 ? -25.547 48.812 12.516 1 88.19 203 PRO B C 1
ATOM 7303 O O . PRO B 1 203 ? -24.594 48.125 12.859 1 88.19 203 PRO B O 1
ATOM 7306 N N . ARG B 1 204 ? -25.406 50.094 12.172 1 83.75 204 ARG B N 1
ATOM 7307 C CA . ARG B 1 204 ? -24.109 50.781 12.078 1 83.75 204 ARG B CA 1
ATOM 7308 C C . ARG B 1 204 ? -23.484 50.969 13.461 1 83.75 204 ARG B C 1
ATOM 7310 O O . ARG B 1 204 ? -22.266 50.875 13.617 1 83.75 204 ARG B O 1
ATOM 7317 N N . GLU B 1 205 ? -24.391 51.25 14.453 1 84.88 205 GLU B N 1
ATOM 7318 C CA . GLU B 1 205 ? -23.953 51.375 15.836 1 84.88 205 GLU B CA 1
ATOM 7319 C C . GLU B 1 205 ? -24.516 50.25 16.703 1 84.88 205 GLU B C 1
ATOM 7321 O O . GLU B 1 205 ? -25.672 49.844 16.531 1 84.88 205 GLU B O 1
ATOM 7326 N N . ARG B 1 206 ? -23.656 49.719 17.562 1 87.19 206 ARG B N 1
ATOM 7327 C CA . ARG B 1 206 ? -24.047 48.625 18.453 1 87.19 206 ARG B CA 1
ATOM 7328 C C . ARG B 1 206 ? -25.234 49.031 19.312 1 87.19 206 ARG B C 1
ATOM 7330 O O . ARG B 1 206 ? -25.312 50.156 19.797 1 87.19 206 ARG B O 1
ATOM 7337 N N . SER B 1 207 ? -26.141 48.156 19.469 1 89 207 SER B N 1
ATOM 7338 C CA . SER B 1 207 ? -27.297 48.344 20.328 1 89 207 SER B CA 1
ATOM 7339 C C . SER B 1 207 ? -27.375 47.25 21.406 1 89 207 SER B C 1
ATOM 7341 O O . SER B 1 207 ? -26.75 46.219 21.281 1 89 207 SER B O 1
ATOM 7343 N N . ASP B 1 208 ? -28.062 47.562 22.453 1 88.69 208 ASP B N 1
ATOM 7344 C CA . ASP B 1 208 ? -28.219 46.625 23.547 1 88.69 208 ASP B CA 1
ATOM 7345 C C . ASP B 1 208 ? -29.219 45.531 23.188 1 88.69 208 ASP B C 1
ATOM 7347 O O . ASP B 1 208 ? -29.25 44.469 23.812 1 88.69 208 ASP B O 1
ATOM 7351 N N . THR B 1 209 ? -30.016 45.781 22.156 1 92.44 209 THR B N 1
ATOM 7352 C CA . THR B 1 209 ? -30.984 44.781 21.703 1 92.44 209 THR B CA 1
ATOM 7353 C C . THR B 1 209 ? -30.344 43.812 20.719 1 92.44 209 THR B C 1
ATOM 7355 O O . THR B 1 209 ? -29.781 44.219 19.703 1 92.44 209 THR B O 1
ATOM 7358 N N . PRO B 1 210 ? -30.438 42.531 21.031 1 95.06 210 PRO B N 1
ATOM 7359 C CA . PRO B 1 210 ? -29.875 41.562 20.094 1 95.06 210 PRO B CA 1
ATOM 7360 C C . PRO B 1 210 ? -30.578 41.562 18.734 1 95.06 210 PRO B C 1
ATOM 7362 O O . PRO B 1 210 ? -31.797 41.719 18.688 1 95.06 210 PRO B O 1
ATOM 7365 N N . VAL B 1 211 ? -29.875 41.5 17.656 1 96.75 211 VAL B N 1
ATOM 7366 C CA . VAL B 1 211 ? -30.422 41.281 16.328 1 96.75 211 VAL B CA 1
ATOM 7367 C C . VAL B 1 211 ? -30.844 39.812 16.172 1 96.75 211 VAL B C 1
ATOM 7369 O O . VAL B 1 211 ? -30.109 38.906 16.547 1 96.75 211 VAL B O 1
ATOM 7372 N N . VAL B 1 212 ? -32.031 39.594 15.625 1 97.88 212 VAL B N 1
ATOM 7373 C CA . VAL B 1 212 ? -32.594 38.25 15.539 1 97.88 212 VAL B CA 1
ATOM 7374 C C . VAL B 1 212 ? -32.781 37.844 14.07 1 97.88 212 VAL B C 1
ATOM 7376 O O . VAL B 1 212 ? -33.438 38.594 13.312 1 97.88 212 VAL B O 1
ATOM 7379 N N . TRP B 1 213 ? -32.156 36.844 13.602 1 98.12 213 TRP B N 1
ATOM 7380 C CA . TRP B 1 213 ? -32.438 36.188 12.32 1 98.12 213 TRP B CA 1
ATOM 7381 C C . TRP B 1 213 ? -33.062 34.812 12.523 1 98.12 213 TRP B C 1
ATOM 7383 O O . TRP B 1 213 ? -32.938 34.219 13.594 1 98.12 213 TRP B O 1
ATOM 7393 N N . GLU B 1 214 ? -33.812 34.312 11.516 1 98.25 214 GLU B N 1
ATOM 7394 C CA . GLU B 1 214 ? -34.531 33.031 11.656 1 98.25 214 GLU B CA 1
ATOM 7395 C C . GLU B 1 214 ? -34.406 32.188 10.383 1 98.25 214 GLU B C 1
ATOM 7397 O O . GLU B 1 214 ? -34.469 32.75 9.273 1 98.25 214 GLU B O 1
ATOM 7402 N N . ALA B 1 215 ? -34.25 30.938 10.516 1 98.69 215 ALA B N 1
ATOM 7403 C CA . ALA B 1 215 ? -34.281 29.953 9.445 1 98.69 215 ALA B CA 1
ATOM 7404 C C . ALA B 1 215 ? -34.844 28.625 9.938 1 98.69 215 ALA B C 1
ATOM 7406 O O . ALA B 1 215 ? -35.156 28.484 11.117 1 98.69 215 ALA B O 1
ATOM 7407 N N . ASP B 1 216 ? -35.125 27.688 9.008 1 98.75 216 ASP B N 1
ATOM 7408 C CA . ASP B 1 216 ? -35.5 26.344 9.414 1 98.75 216 ASP B CA 1
ATOM 7409 C C . ASP B 1 216 ? -34.375 25.656 10.156 1 98.75 216 ASP B C 1
ATOM 7411 O O . ASP B 1 216 ? -34.562 25.016 11.188 1 98.75 216 ASP B O 1
ATOM 7415 N N . VAL B 1 217 ? -33.156 25.828 9.602 1 98.88 217 VAL B N 1
ATOM 7416 C CA . VAL B 1 217 ? -31.953 25.203 10.18 1 98.88 217 VAL B CA 1
ATOM 7417 C C . VAL B 1 217 ? -30.828 26.234 10.281 1 98.88 217 VAL B C 1
ATOM 7419 O O . VAL B 1 217 ? -30.531 26.938 9.312 1 98.88 217 VAL B O 1
ATOM 7422 N N . VAL B 1 218 ? -30.234 26.391 11.383 1 98.88 218 VAL B N 1
ATOM 7423 C CA . VAL B 1 218 ? -29.016 27.188 11.547 1 98.88 218 VAL B CA 1
ATOM 7424 C C . VAL B 1 218 ? -27.812 26.25 11.68 1 98.88 218 VAL B C 1
ATOM 7426 O O . VAL B 1 218 ? -27.875 25.234 12.375 1 98.88 218 VAL B O 1
ATOM 7429 N N . ILE B 1 219 ? -26.781 26.5 10.945 1 98.94 219 ILE B N 1
ATOM 7430 C CA . ILE B 1 219 ? -25.562 25.703 10.922 1 98.94 219 ILE B CA 1
ATOM 7431 C C . ILE B 1 219 ? -24.391 26.562 11.391 1 98.94 219 ILE B C 1
ATOM 7433 O O . ILE B 1 219 ? -24.109 27.625 10.82 1 98.94 219 ILE B O 1
ATOM 7437 N N . VAL B 1 220 ? -23.672 26.141 12.438 1 98.88 220 VAL B N 1
ATOM 7438 C CA . VAL B 1 220 ? -22.516 26.859 12.977 1 98.88 220 VAL B CA 1
ATOM 7439 C C . VAL B 1 220 ? -21.234 26.281 12.375 1 98.88 220 VAL B C 1
ATOM 7441 O O . VAL B 1 220 ? -20.797 25.188 12.734 1 98.88 220 VAL B O 1
ATOM 7444 N N . GLY B 1 221 ? -20.547 27.047 11.578 1 98.69 221 GLY B N 1
ATOM 7445 C CA . GLY B 1 221 ? -19.344 26.641 10.891 1 98.69 221 GLY B CA 1
ATOM 7446 C C . GLY B 1 221 ? -19.531 26.453 9.398 1 98.69 221 GLY B C 1
ATOM 7447 O O . GLY B 1 221 ? -20.516 25.828 8.969 1 98.69 221 GLY B O 1
ATOM 7448 N N . SER B 1 222 ? -18.641 26.938 8.586 1 98.69 222 SER B N 1
ATOM 7449 C CA . SER B 1 222 ? -18.734 26.906 7.129 1 98.69 222 SER B CA 1
ATOM 7450 C C . SER B 1 222 ? -17.719 25.922 6.539 1 98.69 222 SER B C 1
ATOM 7452 O O . SER B 1 222 ? -17.516 25.891 5.32 1 98.69 222 SER B O 1
ATOM 7454 N N . GLY B 1 223 ? -17.047 25.125 7.406 1 98.31 223 GLY B N 1
ATOM 7455 C CA . GLY B 1 223 ? -16 24.219 6.965 1 98.31 223 GLY B CA 1
ATOM 7456 C C . GLY B 1 223 ? -16.547 22.969 6.285 1 98.31 223 GLY B C 1
ATOM 7457 O O . GLY B 1 223 ? -17.641 23 5.723 1 98.31 223 GLY B O 1
ATOM 7458 N N . CYS B 1 224 ? -15.828 21.891 6.312 1 98.12 224 CYS B N 1
ATOM 7459 C CA . CYS B 1 224 ? -16.094 20.656 5.559 1 98.12 224 CYS B CA 1
ATOM 7460 C C . CYS B 1 224 ? -17.422 20.047 5.965 1 98.12 224 CYS B C 1
ATOM 7462 O O . CYS B 1 224 ? -18.156 19.531 5.117 1 98.12 224 CYS B O 1
ATOM 7464 N N . GLY B 1 225 ? -17.719 20.078 7.207 1 98.44 225 GLY B N 1
ATOM 7465 C CA . GLY B 1 225 ? -18.984 19.5 7.66 1 98.44 225 GLY B CA 1
ATOM 7466 C C . GLY B 1 225 ? -20.172 20.391 7.379 1 98.44 225 GLY B C 1
ATOM 7467 O O . GLY B 1 225 ? -21.078 20 6.637 1 98.44 225 GLY B O 1
ATOM 7468 N N . GLY B 1 226 ? -20.141 21.641 7.879 1 98.81 226 GLY B N 1
ATOM 7469 C CA . GLY B 1 226 ? -21.266 22.562 7.812 1 98.81 226 GLY B CA 1
ATOM 7470 C C . GLY B 1 226 ? -21.672 22.906 6.391 1 98.81 226 GLY B C 1
ATOM 7471 O O . GLY B 1 226 ? -22.875 23.031 6.098 1 98.81 226 GLY B O 1
ATOM 7472 N N . ALA B 1 227 ? -20.703 23.047 5.543 1 98.88 227 ALA B N 1
ATOM 7473 C CA . ALA B 1 227 ? -21 23.406 4.16 1 98.88 227 ALA B CA 1
ATOM 7474 C C . ALA B 1 227 ? -21.781 22.312 3.451 1 98.88 227 ALA B C 1
ATOM 7476 O O . ALA B 1 227 ? -22.703 22.594 2.684 1 98.88 227 ALA B O 1
ATOM 7477 N N . VAL B 1 228 ? -21.391 21.062 3.682 1 98.81 228 VAL B N 1
ATOM 7478 C CA . VAL B 1 228 ? -22.078 19.922 3.061 1 98.81 228 VAL B CA 1
ATOM 7479 C C . VAL B 1 228 ? -23.516 19.859 3.555 1 98.81 228 VAL B C 1
ATOM 7481 O O . VAL B 1 228 ? -24.438 19.672 2.762 1 98.81 228 VAL B O 1
ATOM 7484 N N . VAL B 1 229 ? -23.719 20.016 4.848 1 98.88 229 VAL B N 1
ATOM 7485 C CA . VAL B 1 229 ? -25.062 20 5.434 1 98.88 229 VAL B CA 1
ATOM 7486 C C . VAL B 1 229 ? -25.891 21.141 4.848 1 98.88 229 VAL B C 1
ATOM 7488 O O . VAL B 1 229 ? -27.062 20.938 4.492 1 98.88 229 VAL B O 1
ATOM 7491 N N . ALA B 1 230 ? -25.312 22.312 4.758 1 98.94 230 ALA B N 1
ATOM 7492 C CA . ALA B 1 230 ? -26.016 23.484 4.238 1 98.94 230 ALA B CA 1
ATOM 7493 C C . ALA B 1 230 ? -26.5 23.25 2.811 1 98.94 230 ALA B C 1
ATOM 7495 O O . ALA B 1 230 ? -27.656 23.5 2.494 1 98.94 230 ALA B O 1
ATOM 7496 N N . ALA B 1 231 ? -25.578 22.781 1.962 1 98.81 231 ALA B N 1
ATOM 7497 C CA . ALA B 1 231 ? -25.938 22.516 0.569 1 98.81 231 ALA B CA 1
ATOM 7498 C C . ALA B 1 231 ? -27.016 21.438 0.47 1 98.81 231 ALA B C 1
ATOM 7500 O O . ALA B 1 231 ? -27.984 21.578 -0.284 1 98.81 231 ALA B O 1
ATOM 7501 N N . TYR B 1 232 ? -26.812 20.359 1.215 1 98.44 232 TYR B N 1
ATOM 7502 C CA . TYR B 1 232 ? -27.703 19.203 1.167 1 98.44 232 TYR B CA 1
ATOM 7503 C C . TYR B 1 232 ? -29.125 19.594 1.543 1 98.44 232 TYR B C 1
ATOM 7505 O O . TYR B 1 232 ? -30.078 19.203 0.872 1 98.44 232 TYR B O 1
ATOM 7513 N N . LEU B 1 233 ? -29.344 20.375 2.6 1 98.56 233 LEU B N 1
ATOM 7514 C CA . LEU B 1 233 ? -30.656 20.75 3.117 1 98.56 233 LEU B CA 1
ATOM 7515 C C . LEU B 1 233 ? -31.266 21.891 2.299 1 98.56 233 LEU B C 1
ATOM 7517 O O . LEU B 1 233 ? -32.469 21.906 2.051 1 98.56 233 LEU B O 1
ATOM 7521 N N . ALA B 1 234 ? -30.438 22.859 1.91 1 98.69 234 ALA B N 1
ATOM 7522 C CA . ALA B 1 234 ? -30.938 23.953 1.077 1 98.69 234 ALA B CA 1
ATOM 7523 C C . ALA B 1 234 ? -31.484 23.422 -0.246 1 98.69 234 ALA B C 1
ATOM 7525 O O . ALA B 1 234 ? -32.531 23.875 -0.723 1 98.69 234 ALA B O 1
ATOM 7526 N N . GLU B 1 235 ? -30.781 22.516 -0.852 1 97.62 235 GLU B N 1
ATOM 7527 C CA . GLU B 1 235 ? -31.203 21.891 -2.1 1 97.62 235 GLU B CA 1
ATOM 7528 C C . GLU B 1 235 ? -32.562 21.234 -1.953 1 97.62 235 GLU B C 1
ATOM 7530 O O . GLU B 1 235 ? -33.312 21.078 -2.938 1 97.62 235 GLU B O 1
ATOM 7535 N N . ARG B 1 236 ? -32.938 20.922 -0.827 1 96.94 236 ARG B N 1
ATOM 7536 C CA . ARG B 1 236 ? -34.188 20.234 -0.556 1 96.94 236 ARG B CA 1
ATOM 7537 C C . ARG B 1 236 ? -35.25 21.188 -0.043 1 96.94 236 ARG B C 1
ATOM 7539 O O . ARG B 1 236 ? -36.281 20.75 0.497 1 96.94 236 ARG B O 1
ATOM 7546 N N . GLY B 1 237 ? -35 22.438 -0.03 1 97.62 237 GLY B N 1
ATOM 7547 C CA . GLY B 1 237 ? -36.031 23.453 0.116 1 97.62 237 GLY B CA 1
ATOM 7548 C C . GLY B 1 237 ? -36.062 24.062 1.504 1 97.62 237 GLY B C 1
ATOM 7549 O O . GLY B 1 237 ? -36.938 24.891 1.795 1 97.62 237 GLY B O 1
ATOM 7550 N N . LEU B 1 238 ? -35.156 23.719 2.359 1 98.62 238 LEU B N 1
ATOM 7551 C CA . LEU B 1 238 ? -35.156 24.297 3.697 1 98.62 238 LEU B CA 1
ATOM 7552 C C . LEU B 1 238 ? -34.5 25.672 3.695 1 98.62 238 LEU B C 1
ATOM 7554 O O . LEU B 1 238 ? -33.531 25.875 2.973 1 98.62 238 LEU B O 1
ATOM 7558 N N . ARG B 1 239 ? -35.125 26.578 4.477 1 98.25 239 ARG B N 1
ATOM 7559 C CA . ARG B 1 239 ? -34.406 27.828 4.758 1 98.25 239 ARG B CA 1
ATOM 7560 C C . ARG B 1 239 ? -33.25 27.609 5.707 1 98.25 239 ARG B C 1
ATOM 7562 O O . ARG B 1 239 ? -33.438 27.203 6.852 1 98.25 239 ARG B O 1
ATOM 7569 N N . VAL B 1 240 ? -31.875 27.938 5.242 1 98.88 240 VAL B N 1
ATOM 7570 C CA . VAL B 1 240 ? -30.672 27.609 5.996 1 98.88 240 VAL B CA 1
ATOM 7571 C C . VAL B 1 240 ? -29.844 28.875 6.223 1 98.88 240 VAL B C 1
ATOM 7573 O O . VAL B 1 240 ? -29.703 29.703 5.316 1 98.88 240 VAL B O 1
ATOM 7576 N N . ILE B 1 241 ? -29.344 29.125 7.422 1 98.88 241 ILE B N 1
ATOM 7577 C CA . ILE B 1 241 ? -28.359 30.156 7.715 1 98.88 241 ILE B CA 1
ATOM 7578 C C . ILE B 1 241 ? -27.062 29.5 8.219 1 98.88 241 ILE B C 1
ATOM 7580 O O . ILE B 1 241 ? -27.094 28.719 9.172 1 98.88 241 ILE B O 1
ATOM 7584 N N . VAL B 1 242 ? -25.969 29.75 7.531 1 98.88 242 VAL B N 1
ATOM 7585 C CA . VAL B 1 242 ? -24.641 29.328 7.977 1 98.88 242 VAL B CA 1
ATOM 7586 C C . VAL B 1 242 ? -23.922 30.484 8.656 1 98.88 242 VAL B C 1
ATOM 7588 O O . VAL B 1 242 ? -23.797 31.562 8.086 1 98.88 242 VAL B O 1
ATOM 7591 N N . VAL B 1 243 ? -23.469 30.266 9.852 1 98.56 243 VAL B N 1
ATOM 7592 C CA . VAL B 1 243 ? -22.766 31.312 10.594 1 98.56 243 VAL B CA 1
ATOM 7593 C C . VAL B 1 243 ? -21.328 30.859 10.867 1 98.56 243 VAL B C 1
ATOM 7595 O O . VAL B 1 243 ? -21.078 29.688 11.18 1 98.56 243 VAL B O 1
ATOM 7598 N N . ASP B 1 244 ? -20.375 31.734 10.695 1 97.69 244 ASP B N 1
ATOM 7599 C CA . ASP B 1 244 ? -18.953 31.453 10.891 1 97.69 244 ASP B CA 1
ATOM 7600 C C . ASP B 1 244 ? -18.25 32.625 11.57 1 97.69 244 ASP B C 1
ATOM 7602 O O . ASP B 1 244 ? -18.609 33.781 11.328 1 97.69 244 ASP B O 1
ATOM 7606 N N . LYS B 1 245 ? -17.297 32.344 12.406 1 95.44 245 LYS B N 1
ATOM 7607 C CA . LYS B 1 245 ? -16.562 33.406 13.086 1 95.44 245 LYS B CA 1
ATOM 7608 C C . LYS B 1 245 ? -15.508 34 12.18 1 95.44 245 LYS B C 1
ATOM 7610 O O . LYS B 1 245 ? -14.969 35.094 12.469 1 95.44 245 LYS B O 1
ATOM 7615 N N . GLY B 1 246 ? -15.203 33.312 11.141 1 92.38 246 GLY B N 1
ATOM 7616 C CA . GLY B 1 246 ? -14.109 33.719 10.266 1 92.38 246 GLY B CA 1
ATOM 7617 C C . GLY B 1 246 ? -14.508 34.781 9.258 1 92.38 246 GLY B C 1
ATOM 7618 O O . GLY B 1 246 ? -15.695 35 9.016 1 92.38 246 GLY B O 1
ATOM 7619 N N . LEU B 1 247 ? -13.461 35.375 8.633 1 88.94 247 LEU B N 1
ATOM 7620 C CA . LEU B 1 247 ? -13.594 36.344 7.57 1 88.94 247 LEU B CA 1
ATOM 7621 C C . LEU B 1 247 ? -13.578 35.688 6.199 1 88.94 247 LEU B C 1
ATOM 7623 O O . LEU B 1 247 ? -12.883 34.688 6 1 88.94 247 LEU B O 1
ATOM 7627 N N . TYR B 1 248 ? -14.422 36.188 5.328 1 94.06 248 TYR B N 1
ATOM 7628 C CA . TYR B 1 248 ? -14.32 35.75 3.939 1 94.06 248 TYR B CA 1
ATOM 7629 C C . TYR B 1 248 ? -13.25 36.562 3.197 1 94.06 248 TYR B C 1
ATOM 7631 O O . TYR B 1 248 ? -13.312 37.781 3.129 1 94.06 248 TYR B O 1
ATOM 7639 N N . VAL B 1 249 ? -12.25 35.906 2.711 1 92.5 249 VAL B N 1
ATOM 7640 C CA . VAL B 1 249 ? -11.219 36.5 1.865 1 92.5 249 VAL B CA 1
ATOM 7641 C C . VAL B 1 249 ? -11.328 35.938 0.448 1 92.5 249 VAL B C 1
ATOM 7643 O O . VAL B 1 249 ? -11.148 34.75 0.229 1 92.5 249 VAL B O 1
ATOM 7646 N N . ARG B 1 250 ? -11.609 36.812 -0.517 1 93.31 250 ARG B N 1
ATOM 7647 C CA . ARG B 1 250 ? -11.695 36.375 -1.903 1 93.31 250 ARG B CA 1
ATOM 7648 C C . ARG B 1 250 ? -10.328 35.906 -2.418 1 93.31 250 ARG B C 1
ATOM 7650 O O . ARG B 1 250 ? -9.305 36.5 -2.059 1 93.31 250 ARG B O 1
ATOM 7657 N N . PRO B 1 251 ? -10.414 34.875 -3.293 1 91 251 PRO B N 1
ATOM 7658 C CA . PRO B 1 251 ? -9.141 34.406 -3.852 1 91 251 PRO B CA 1
ATOM 7659 C C . PRO B 1 251 ? -8.289 35.531 -4.414 1 91 251 PRO B C 1
ATOM 7661 O O . PRO B 1 251 ? -7.082 35.594 -4.172 1 91 251 PRO B O 1
ATOM 7664 N N . GLU B 1 252 ? -8.82 36.531 -5.066 1 89.25 252 GLU B N 1
ATOM 7665 C CA . GLU B 1 252 ? -8.094 37.625 -5.734 1 89.25 252 GLU B CA 1
ATOM 7666 C C . GLU B 1 252 ? -7.586 38.625 -4.73 1 89.25 252 GLU B C 1
ATOM 7668 O O . GLU B 1 252 ? -6.719 39.438 -5.055 1 89.25 252 GLU B O 1
ATOM 7673 N N . ASP B 1 253 ? -8.109 38.594 -3.5 1 90.56 253 ASP B N 1
ATOM 7674 C CA . ASP B 1 253 ? -7.738 39.562 -2.488 1 90.56 253 ASP B CA 1
ATOM 7675 C C . ASP B 1 253 ? -6.703 39 -1.52 1 90.56 253 ASP B C 1
ATOM 7677 O O . ASP B 1 253 ? -6.238 39.719 -0.622 1 90.56 253 ASP B O 1
ATOM 7681 N N . MET B 1 254 ? -6.316 37.844 -1.68 1 91.38 254 MET B N 1
ATOM 7682 C CA . MET B 1 254 ? -5.367 37.219 -0.769 1 91.38 254 MET B CA 1
ATOM 7683 C C . MET B 1 254 ? -3.955 37.719 -1.012 1 91.38 254 MET B C 1
ATOM 7685 O O . MET B 1 254 ? -3.398 37.531 -2.096 1 91.38 254 MET B O 1
ATOM 7689 N N . PRO B 1 255 ? -3.309 38.312 -0.06 1 91.75 255 PRO B N 1
ATOM 7690 C CA . PRO B 1 255 ? -1.956 38.844 -0.242 1 91.75 255 PRO B CA 1
ATOM 7691 C C . PRO B 1 255 ? -0.889 37.75 -0.266 1 91.75 255 PRO B C 1
ATOM 7693 O O . PRO B 1 255 ? 0.247 38 -0.677 1 91.75 255 PRO B O 1
ATOM 7696 N N . MET B 1 256 ? -1.167 36.656 0.218 1 92.19 256 MET B N 1
ATOM 7697 C CA . MET B 1 256 ? -0.312 35.469 0.229 1 92.19 256 MET B CA 1
ATOM 7698 C C . MET B 1 256 ? 0.919 35.688 1.1 1 92.19 256 MET B C 1
ATOM 7700 O O . MET B 1 256 ? 2.006 35.188 0.783 1 92.19 256 MET B O 1
ATOM 7704 N N . THR B 1 257 ? 0.793 36.531 2.096 1 93.44 257 THR B N 1
ATOM 7705 C CA . THR B 1 257 ? 1.86 36.688 3.074 1 93.44 257 THR B CA 1
ATOM 7706 C C . THR B 1 257 ? 1.621 35.812 4.301 1 93.44 257 THR B C 1
ATOM 7708 O O . THR B 1 257 ? 0.477 35.5 4.621 1 93.44 257 THR B O 1
ATOM 7711 N N . GLN B 1 258 ? 2.729 35.438 4.961 1 94.25 258 GLN B N 1
ATOM 7712 C CA . GLN B 1 258 ? 2.643 34.531 6.113 1 94.25 258 GLN B CA 1
ATOM 7713 C C . GLN B 1 258 ? 1.8 35.156 7.223 1 94.25 258 GLN B C 1
ATOM 7715 O O . GLN B 1 258 ? 0.952 34.5 7.816 1 94.25 258 GLN B O 1
ATOM 7720 N N . ASP B 1 259 ? 2.008 36.438 7.5 1 92.12 259 ASP B N 1
ATOM 7721 C CA . ASP B 1 259 ? 1.349 37.094 8.617 1 92.12 259 ASP B CA 1
ATOM 7722 C C . ASP B 1 259 ? -0.155 37.219 8.375 1 92.12 259 ASP B C 1
ATOM 7724 O O . ASP B 1 259 ? -0.956 36.812 9.219 1 92.12 259 ASP B O 1
ATOM 7728 N N . PHE B 1 260 ? -0.586 37.625 7.191 1 91.38 260 PHE B N 1
ATOM 7729 C CA . PHE B 1 260 ? -2.006 37.812 6.902 1 91.38 260 PHE B CA 1
ATOM 7730 C C . PHE B 1 260 ? -2.738 36.469 7 1 91.38 260 PHE B C 1
ATOM 7732 O O . PHE B 1 260 ? -3.789 36.375 7.637 1 91.38 260 PHE B O 1
ATOM 7739 N N . ALA B 1 261 ? -2.188 35.531 6.348 1 93.38 261 ALA B N 1
ATOM 7740 C CA . ALA B 1 261 ? -2.855 34.25 6.312 1 93.38 261 ALA B CA 1
ATOM 7741 C C . ALA B 1 261 ? -3.012 33.656 7.719 1 93.38 261 ALA B C 1
ATOM 7743 O O . ALA B 1 261 ? -4.105 33.25 8.109 1 93.38 261 ALA B O 1
ATOM 7744 N N . MET B 1 262 ? -1.887 33.625 8.484 1 93.31 262 MET B N 1
ATOM 7745 C CA . MET B 1 262 ? -1.911 33.062 9.82 1 93.31 262 MET B CA 1
ATOM 7746 C C . MET B 1 262 ? -2.83 33.844 10.742 1 93.31 262 MET B C 1
ATOM 7748 O O . MET B 1 262 ? -3.5 33.25 11.602 1 93.31 262 MET B O 1
ATOM 7752 N N . GLU B 1 263 ? -2.967 35.094 10.531 1 91.06 263 GLU B N 1
ATOM 7753 C CA . GLU B 1 263 ? -3.758 35.938 11.398 1 91.06 263 GLU B CA 1
ATOM 7754 C C . GLU B 1 263 ? -5.238 35.906 11.031 1 91.06 263 GLU B C 1
ATOM 7756 O O . GLU B 1 263 ? -6.105 36 11.898 1 91.06 263 GLU B O 1
ATOM 7761 N N . GLN B 1 264 ? -5.527 35.656 9.805 1 90.44 264 GLN B N 1
ATOM 7762 C CA . GLN B 1 264 ? -6.902 35.844 9.359 1 90.44 264 GLN B CA 1
ATOM 7763 C C . GLN B 1 264 ? -7.57 34.5 9.047 1 90.44 264 GLN B C 1
ATOM 7765 O O . GLN B 1 264 ? -8.797 34.406 9.062 1 90.44 264 GLN B O 1
ATOM 7770 N N . MET B 1 265 ? -6.758 33.5 8.82 1 93.5 265 MET B N 1
ATOM 7771 C CA . MET B 1 265 ? -7.395 32.312 8.281 1 93.5 265 MET B CA 1
ATOM 7772 C C . MET B 1 265 ? -7.035 31.078 9.125 1 93.5 265 MET B C 1
ATOM 7774 O O . MET B 1 265 ? -7.426 29.969 8.797 1 93.5 265 MET B O 1
ATOM 7778 N N . PHE B 1 266 ? -6.281 31.25 10.203 1 95.06 266 PHE B N 1
ATOM 7779 C CA . PHE B 1 266 ? -5.941 30.141 11.094 1 95.06 266 PHE B CA 1
ATOM 7780 C C . PHE B 1 266 ? -6.453 30.422 12.508 1 95.06 266 PHE B C 1
ATOM 7782 O O . PHE B 1 266 ? -6.691 31.578 12.875 1 95.06 266 PHE B O 1
ATOM 7789 N N . GLU B 1 267 ? -6.738 29.297 13.242 1 95.19 267 GLU B N 1
ATOM 7790 C CA . GLU B 1 267 ? -7.129 29.375 14.641 1 95.19 267 GLU B CA 1
ATOM 7791 C C . GLU B 1 267 ? -5.961 29.844 15.508 1 95.19 267 GLU B C 1
ATOM 7793 O O . GLU B 1 267 ? -4.891 29.234 15.492 1 95.19 267 GLU B O 1
ATOM 7798 N N . ARG B 1 268 ? -6.066 30.922 16.234 1 93.5 268 ARG B N 1
ATOM 7799 C CA . ARG B 1 268 ? -5.078 31.438 17.188 1 93.5 268 ARG B CA 1
ATOM 7800 C C . ARG B 1 268 ? -3.73 31.641 16.5 1 93.5 268 ARG B C 1
ATOM 7802 O O . ARG B 1 268 ? -2.705 31.156 16.984 1 93.5 268 ARG B O 1
ATOM 7809 N N . LEU B 1 269 ? -3.711 32.25 15.375 1 92.69 269 LEU B N 1
ATOM 7810 C CA . LEU B 1 269 ? -2.537 32.625 14.594 1 92.69 269 LEU B CA 1
ATOM 7811 C C . LEU B 1 269 ? -1.817 31.406 14.062 1 92.69 269 LEU B C 1
ATOM 7813 O O . LEU B 1 269 ? -0.626 31.469 13.75 1 92.69 269 LEU B O 1
ATOM 7817 N N . GLY B 1 270 ? -2.539 30.266 14.078 1 88.38 270 GLY B N 1
ATOM 7818 C CA . GLY B 1 270 ? -2.008 29.062 13.445 1 88.38 270 GLY B CA 1
ATOM 7819 C C . GLY B 1 270 ? -1.527 28.031 14.445 1 88.38 270 GLY B C 1
ATOM 7820 O O . GLY B 1 270 ? -1.349 26.859 14.094 1 88.38 270 GLY B O 1
ATOM 7821 N N . PHE B 1 271 ? -1.271 28.375 15.641 1 86.62 271 PHE B N 1
ATOM 7822 C CA . PHE B 1 271 ? -0.724 27.406 16.594 1 86.62 271 PHE B CA 1
ATOM 7823 C C . PHE B 1 271 ? -1.568 27.359 17.859 1 86.62 271 PHE B C 1
ATOM 7825 O O . PHE B 1 271 ? -1.536 28.281 18.672 1 86.62 271 PHE B O 1
ATOM 7832 N N . VAL B 1 272 ? -2.303 26.25 17.969 1 94.19 272 VAL B N 1
ATOM 7833 C CA . VAL B 1 272 ? -3.059 25.938 19.172 1 94.19 272 VAL B CA 1
ATOM 7834 C C . VAL B 1 272 ? -2.322 24.891 19.984 1 94.19 272 VAL B C 1
ATOM 7836 O O . VAL B 1 272 ? -2.508 23.688 19.781 1 94.19 272 VAL B O 1
ATOM 7839 N N . PRO B 1 273 ? -1.552 25.328 20.953 1 94.88 273 PRO B N 1
ATOM 7840 C CA . PRO B 1 273 ? -0.796 24.344 21.734 1 94.88 273 PRO B CA 1
ATOM 7841 C C . PRO B 1 273 ? -1.679 23.547 22.688 1 94.88 273 PRO B C 1
ATOM 7843 O O . PRO B 1 273 ? -2.686 24.062 23.188 1 94.88 273 PRO B O 1
ATOM 7846 N N . THR B 1 274 ? -1.297 22.344 22.922 1 95.81 274 THR B N 1
ATOM 7847 C CA . THR B 1 274 ? -1.909 21.594 24.016 1 95.81 274 THR B CA 1
ATOM 7848 C C . THR B 1 274 ? -1.545 22.203 25.375 1 95.81 274 THR B C 1
ATOM 7850 O O . THR B 1 274 ? -0.593 22.984 25.469 1 95.81 274 THR B O 1
ATOM 7853 N N . SER B 1 275 ? -2.244 21.875 26.375 1 93.38 275 SER B N 1
ATOM 7854 C CA . SER B 1 275 ? -2.096 22.484 27.703 1 93.38 275 SER B CA 1
ATOM 7855 C C . SER B 1 275 ? -0.698 22.25 28.266 1 93.38 275 SER B C 1
ATOM 7857 O O . SER B 1 275 ? -0.179 23.094 29.016 1 93.38 275 SER B O 1
ATOM 7859 N N . ASN B 1 276 ? -0.072 21.156 27.906 1 91.31 276 ASN B N 1
ATOM 7860 C CA . ASN B 1 276 ? 1.26 20.828 28.406 1 91.31 276 ASN B CA 1
ATOM 7861 C C . ASN B 1 276 ? 2.328 21.047 27.344 1 91.31 276 ASN B C 1
ATOM 7863 O O . ASN B 1 276 ? 3.449 20.547 27.469 1 91.31 276 ASN B O 1
ATOM 7867 N N . LEU B 1 277 ? 1.969 21.625 26.188 1 93.06 277 LEU B N 1
ATOM 7868 C CA . LEU B 1 277 ? 2.857 21.953 25.078 1 93.06 277 LEU B CA 1
ATOM 7869 C C . LEU B 1 277 ? 3.479 20.703 24.484 1 93.06 277 LEU B C 1
ATOM 7871 O O . LEU B 1 277 ? 4.594 20.734 23.953 1 93.06 277 LEU B O 1
ATOM 7875 N N . SER B 1 278 ? 2.756 19.625 24.609 1 92.56 278 SER B N 1
ATOM 7876 C CA . SER B 1 278 ? 3.219 18.391 23.969 1 92.56 278 SER B CA 1
ATOM 7877 C C . SER B 1 278 ? 3.121 18.484 22.438 1 92.56 278 SER B C 1
ATOM 7879 O O . SER B 1 278 ? 3.896 17.859 21.719 1 92.56 278 SER B O 1
ATOM 7881 N N . LEU B 1 279 ? 2.104 19.219 22.016 1 94.12 279 LEU B N 1
ATOM 7882 C CA . LEU B 1 279 ? 1.836 19.375 20.594 1 94.12 279 LEU B CA 1
ATOM 7883 C C . LEU B 1 279 ? 1.383 20.797 20.281 1 94.12 279 LEU B C 1
ATOM 7885 O O . LEU B 1 279 ? 0.75 21.453 21.109 1 94.12 279 LEU B O 1
ATOM 7889 N N . ALA B 1 280 ? 1.783 21.219 19.078 1 94.62 280 ALA B N 1
ATOM 7890 C CA . ALA B 1 280 ? 1.193 22.438 18.5 1 94.62 280 ALA B CA 1
ATOM 7891 C C . ALA B 1 280 ? 0.228 22.094 17.375 1 94.62 280 ALA B C 1
ATOM 7893 O O . ALA B 1 280 ? 0.617 21.453 16.391 1 94.62 280 ALA B O 1
ATOM 7894 N N . VAL B 1 281 ? -1.037 22.516 17.438 1 97 281 VAL B N 1
ATOM 7895 C CA . VAL B 1 281 ? -2.08 22.125 16.5 1 97 281 VAL B CA 1
ATOM 7896 C C . VAL B 1 281 ? -2.312 23.234 15.477 1 97 281 VAL B C 1
ATOM 7898 O O . VAL B 1 281 ? -2.654 24.359 15.852 1 97 281 VAL B O 1
ATOM 7901 N N . LEU B 1 282 ? -2.021 22.953 14.242 1 95.94 282 LEU B N 1
ATOM 7902 C CA . LEU B 1 282 ? -2.373 23.844 13.141 1 95.94 282 LEU B CA 1
ATOM 7903 C C . LEU B 1 282 ? -3.836 23.672 12.742 1 95.94 282 LEU B C 1
ATOM 7905 O O . LEU B 1 282 ? -4.242 22.578 12.32 1 95.94 282 LEU B O 1
ATOM 7909 N N . ALA B 1 283 ? -4.656 24.656 12.883 1 95.5 283 ALA B N 1
ATOM 7910 C CA . ALA B 1 283 ? -6.082 24.578 12.586 1 95.5 283 ALA B CA 1
ATOM 7911 C C . ALA B 1 283 ? -6.551 25.797 11.805 1 95.5 283 ALA B C 1
ATOM 7913 O O . ALA B 1 283 ? -6.102 26.922 12.055 1 95.5 283 ALA B O 1
ATOM 7914 N N . GLY B 1 284 ? -7.441 25.578 10.875 1 93.69 284 GLY B N 1
ATOM 7915 C CA . GLY B 1 284 ? -8.031 26.672 10.117 1 93.69 284 GLY B CA 1
ATOM 7916 C C . GLY B 1 284 ? -9.164 27.375 10.859 1 93.69 284 GLY B C 1
ATOM 7917 O O . GLY B 1 284 ? -9.883 26.75 11.633 1 93.69 284 GLY B O 1
ATOM 7918 N N . SER B 1 285 ? -9.234 28.625 10.672 1 92.44 285 SER B N 1
ATOM 7919 C CA . SER B 1 285 ? -10.32 29.453 11.195 1 92.44 285 SER B CA 1
ATOM 7920 C C . SER B 1 285 ? -10.695 30.562 10.227 1 92.44 285 SER B C 1
ATOM 7922 O O . SER B 1 285 ? -9.992 31.562 10.117 1 92.44 285 SER B O 1
ATOM 7924 N N . GLY B 1 286 ? -11.5 30.469 9.336 1 91.69 286 GLY B N 1
ATOM 7925 C CA . GLY B 1 286 ? -12.023 31.375 8.328 1 91.69 286 GLY B CA 1
ATOM 7926 C C . GLY B 1 286 ? -13.211 30.797 7.57 1 91.69 286 GLY B C 1
ATOM 7927 O O . GLY B 1 286 ? -13.609 29.656 7.797 1 91.69 286 GLY B O 1
ATOM 7928 N N . TRP B 1 287 ? -13.703 31.719 6.738 1 95.75 287 TRP B N 1
ATOM 7929 C CA . TRP B 1 287 ? -14.797 31.281 5.883 1 95.75 287 TRP B CA 1
ATOM 7930 C C . TRP B 1 287 ? -14.359 30.094 5.016 1 95.75 287 TRP B C 1
ATOM 7932 O O . TRP B 1 287 ? -13.328 30.172 4.336 1 95.75 287 TRP B O 1
ATOM 7942 N N . GLY B 1 288 ? -14.969 29.016 5.145 1 96.94 288 GLY B N 1
ATOM 7943 C CA . GLY B 1 288 ? -14.578 27.766 4.504 1 96.94 288 GLY B CA 1
ATOM 7944 C C . GLY B 1 288 ? -13.797 26.844 5.418 1 96.94 288 GLY B C 1
ATOM 7945 O O . GLY B 1 288 ? -13.555 25.688 5.074 1 96.94 288 GLY B O 1
ATOM 7946 N N . GLY B 1 289 ? -13.422 27.391 6.598 1 96.06 289 GLY B N 1
ATOM 7947 C CA . GLY B 1 289 ? -12.719 26.594 7.59 1 96.06 289 GLY B CA 1
ATOM 7948 C C . GLY B 1 289 ? -11.422 26.016 7.066 1 96.06 289 GLY B C 1
ATOM 7949 O O . GLY B 1 289 ? -10.695 26.656 6.309 1 96.06 289 GLY B O 1
ATOM 7950 N N . GLY B 1 290 ? -11.094 24.812 7.516 1 95.88 290 GLY B N 1
ATOM 7951 C CA . GLY B 1 290 ? -9.852 24.156 7.164 1 95.88 290 GLY B CA 1
ATOM 7952 C C . GLY B 1 290 ? -9.719 23.875 5.676 1 95.88 290 GLY B C 1
ATOM 7953 O O . GLY B 1 290 ? -8.609 23.797 5.148 1 95.88 290 GLY B O 1
ATOM 7954 N N . SER B 1 291 ? -10.836 23.781 4.906 1 96.94 291 SER B N 1
ATOM 7955 C CA . SER B 1 291 ? -10.789 23.484 3.482 1 96.94 291 SER B CA 1
ATOM 7956 C C . SER B 1 291 ? -10.156 24.625 2.689 1 96.94 291 SER B C 1
ATOM 7958 O O . SER B 1 291 ? -9.625 24.406 1.601 1 96.94 291 SER B O 1
ATOM 7960 N N . THR B 1 292 ? -10.18 25.828 3.244 1 96 292 THR B N 1
ATOM 7961 C CA . THR B 1 292 ? -9.641 27 2.58 1 96 292 THR B CA 1
ATOM 7962 C C . THR B 1 292 ? -8.109 26.984 2.578 1 96 292 THR B C 1
ATOM 7964 O O . THR B 1 292 ? -7.477 27.453 1.633 1 96 292 THR B O 1
ATOM 7967 N N . ILE B 1 293 ? -7.543 26.375 3.594 1 95.69 293 ILE B N 1
ATOM 7968 C CA . ILE B 1 293 ? -6.098 26.469 3.756 1 95.69 293 ILE B CA 1
ATOM 7969 C C . ILE B 1 293 ? -5.477 25.078 3.646 1 95.69 293 ILE B C 1
ATOM 7971 O O . ILE B 1 293 ? -4.27 24.906 3.844 1 95.69 293 ILE B O 1
ATOM 7975 N N . ASN B 1 294 ? -6.277 24.047 3.379 1 95.19 294 ASN B N 1
ATOM 7976 C CA . ASN B 1 294 ? -5.754 22.672 3.357 1 95.19 294 ASN B CA 1
ATOM 7977 C C . ASN B 1 294 ? -4.742 22.484 2.23 1 95.19 294 ASN B C 1
ATOM 7979 O O . ASN B 1 294 ? -4.477 23.406 1.465 1 95.19 294 ASN B O 1
ATOM 7983 N N . TRP B 1 295 ? -4.121 21.328 2.166 1 96.69 295 TRP B N 1
ATOM 7984 C CA . TRP B 1 295 ? -3.037 21.094 1.22 1 96.69 295 TRP B CA 1
ATOM 7985 C C . TRP B 1 295 ? -3.49 20.141 0.108 1 96.69 295 TRP B C 1
ATOM 7987 O O . TRP B 1 295 ? -2.697 19.344 -0.401 1 96.69 295 TRP B O 1
ATOM 7997 N N . SER B 1 296 ? -4.773 20.031 -0.137 1 96.5 296 SER B N 1
ATOM 7998 C CA . SER B 1 296 ? -5.43 19.453 -1.304 1 96.5 296 SER B CA 1
ATOM 7999 C C . SER B 1 296 ? -5.469 17.938 -1.216 1 96.5 296 SER B C 1
ATOM 8001 O O . SER B 1 296 ? -5.859 17.266 -2.172 1 96.5 296 SER B O 1
ATOM 8003 N N . ALA B 1 297 ? -5.176 17.312 -0.128 1 97.19 297 ALA B N 1
ATOM 8004 C CA . ALA B 1 297 ? -5.137 15.859 -0.029 1 97.19 297 ALA B CA 1
ATOM 8005 C C . ALA B 1 297 ? -6.539 15.281 0.13 1 97.19 297 ALA B C 1
ATOM 8007 O O . ALA B 1 297 ? -7.324 15.75 0.958 1 97.19 297 ALA B O 1
ATOM 8008 N N . THR B 1 298 ? -6.91 14.273 -0.667 1 97.25 298 THR B N 1
ATOM 8009 C CA . THR B 1 298 ? -8.195 13.594 -0.548 1 97.25 298 THR B CA 1
ATOM 8010 C C . THR B 1 298 ? -8 12.086 -0.4 1 97.25 298 THR B C 1
ATOM 8012 O O . THR B 1 298 ? -8.477 11.312 -1.23 1 97.25 298 THR B O 1
ATOM 8015 N N . LEU B 1 299 ? -7.441 11.602 0.641 1 97.38 299 LEU B N 1
ATOM 8016 C CA . LEU B 1 299 ? -7.242 10.18 0.92 1 97.38 299 LEU B CA 1
ATOM 8017 C C . LEU B 1 299 ? -8.469 9.586 1.598 1 97.38 299 LEU B C 1
ATOM 8019 O O . LEU B 1 299 ? -9.094 10.227 2.445 1 97.38 299 LEU B O 1
ATOM 8023 N N . GLU B 1 300 ? -8.828 8.406 1.265 1 96.81 300 GLU B N 1
ATOM 8024 C CA . GLU B 1 300 ? -9.953 7.699 1.859 1 96.81 300 GLU B CA 1
ATOM 8025 C C . GLU B 1 300 ? -9.523 6.914 3.096 1 96.81 300 GLU B C 1
ATOM 8027 O O . GLU B 1 300 ? -8.367 6.5 3.205 1 96.81 300 GLU B O 1
ATOM 8032 N N . PRO B 1 301 ? -10.461 6.73 4.035 1 97.62 301 PRO B N 1
ATOM 8033 C CA . PRO B 1 301 ? -10.141 5.84 5.152 1 97.62 301 PRO B CA 1
ATOM 8034 C C . PRO B 1 301 ? -10.008 4.379 4.719 1 97.62 301 PRO B C 1
ATOM 8036 O O . PRO B 1 301 ? -10.758 3.92 3.852 1 97.62 301 PRO B O 1
ATOM 8039 N N . ARG B 1 302 ? -9.109 3.654 5.324 1 97.81 302 ARG B N 1
ATOM 8040 C CA . ARG B 1 302 ? -8.828 2.264 4.992 1 97.81 302 ARG B CA 1
ATOM 8041 C C . ARG B 1 302 ? -9.961 1.348 5.445 1 97.81 302 ARG B C 1
ATOM 8043 O O . ARG B 1 302 ? -10.742 1.71 6.328 1 97.81 302 ARG B O 1
ATOM 8050 N N . HIS B 1 303 ? -9.992 0.12 4.914 1 97.38 303 HIS B N 1
ATOM 8051 C CA . HIS B 1 303 ? -10.984 -0.907 5.219 1 97.38 303 HIS B CA 1
ATOM 8052 C C . HIS B 1 303 ? -11 -1.231 6.711 1 97.38 303 HIS B C 1
ATOM 8054 O O . HIS B 1 303 ? -12.062 -1.451 7.289 1 97.38 303 HIS B O 1
ATOM 8060 N N . TYR B 1 304 ? -9.867 -1.3 7.371 1 97.19 304 TYR B N 1
ATOM 8061 C CA . TYR B 1 304 ? -9.82 -1.702 8.773 1 97.19 304 TYR B CA 1
ATOM 8062 C C . TYR B 1 304 ? -10.391 -0.614 9.672 1 97.19 304 TYR B C 1
ATOM 8064 O O . TYR B 1 304 ? -10.953 -0.906 10.734 1 97.19 304 TYR B O 1
ATOM 8072 N N . VAL B 1 305 ? -10.242 0.688 9.273 1 98.12 305 VAL B N 1
ATOM 8073 C CA . VAL B 1 305 ? -10.859 1.792 10 1 98.12 305 VAL B CA 1
ATOM 8074 C C . VAL B 1 305 ? -12.383 1.722 9.852 1 98.12 305 VAL B C 1
ATOM 8076 O O . VAL B 1 305 ? -13.109 1.839 10.844 1 98.12 305 VAL B O 1
ATOM 8079 N N . ARG B 1 306 ? -12.805 1.549 8.625 1 97.56 306 ARG B N 1
ATOM 8080 C CA . ARG B 1 306 ? -14.234 1.421 8.352 1 97.56 306 ARG B CA 1
ATOM 8081 C C . ARG B 1 306 ? -14.844 0.273 9.148 1 97.56 306 ARG B C 1
ATOM 8083 O O . ARG B 1 306 ? -15.93 0.412 9.711 1 97.56 306 ARG B O 1
ATOM 8090 N N . HIS B 1 307 ? -14.125 -0.854 9.164 1 96.38 307 HIS B N 1
ATOM 8091 C CA . HIS B 1 307 ? -14.578 -2.016 9.922 1 96.38 307 HIS B CA 1
ATOM 8092 C C . HIS B 1 307 ? -14.672 -1.697 11.406 1 96.38 307 HIS B C 1
ATOM 8094 O O . HIS B 1 307 ? -15.672 -2.029 12.055 1 96.38 307 HIS B O 1
ATOM 8100 N N . ALA B 1 308 ? -13.688 -1.045 12 1 96.88 308 ALA B N 1
ATOM 8101 C CA . ALA B 1 308 ? -13.664 -0.706 13.422 1 96.88 308 ALA B CA 1
ATOM 8102 C C . ALA B 1 308 ? -14.805 0.248 13.773 1 96.88 308 ALA B C 1
ATOM 8104 O O . ALA B 1 308 ? -15.484 0.063 14.781 1 96.88 308 ALA B O 1
ATOM 8105 N N . TRP B 1 309 ? -14.984 1.285 13 1 97.94 309 TRP B N 1
ATOM 8106 C CA . TRP B 1 309 ? -16.031 2.27 13.266 1 97.94 309 TRP B CA 1
ATOM 8107 C C . TRP B 1 309 ? -17.406 1.624 13.234 1 97.94 309 TRP B C 1
ATOM 8109 O O . TRP B 1 309 ? -18.281 1.956 14.039 1 97.94 309 TRP B O 1
ATOM 8119 N N . ALA B 1 310 ? -17.578 0.654 12.352 1 96.19 310 ALA B N 1
ATOM 8120 C CA . ALA B 1 310 ? -18.859 -0.022 12.195 1 96.19 310 ALA B CA 1
ATOM 8121 C C . ALA B 1 310 ? -19.109 -0.998 13.344 1 96.19 310 ALA B C 1
ATOM 8123 O O . ALA B 1 310 ? -20.234 -1.096 13.852 1 96.19 310 ALA B O 1
ATOM 8124 N N . THR B 1 311 ? -18.094 -1.721 13.75 1 94 311 THR B N 1
ATOM 8125 C CA . THR B 1 311 ? -18.297 -2.832 14.68 1 94 311 THR B CA 1
ATOM 8126 C C . THR B 1 311 ? -18.016 -2.398 16.109 1 94 311 THR B C 1
ATOM 8128 O O . THR B 1 311 ? -18.859 -2.557 17 1 94 311 THR B O 1
ATOM 8131 N N . GLN B 1 312 ? -16.891 -1.782 16.359 1 95.25 312 GLN B N 1
ATOM 8132 C CA . GLN B 1 312 ? -16.469 -1.426 17.719 1 95.25 312 GLN B CA 1
ATOM 8133 C C . GLN B 1 312 ? -17.312 -0.269 18.25 1 95.25 312 GLN B C 1
ATOM 8135 O O . GLN B 1 312 ? -17.609 -0.221 19.453 1 95.25 312 GLN B O 1
ATOM 8140 N N . TYR B 1 313 ? -17.688 0.693 17.375 1 96.88 313 TYR B N 1
ATOM 8141 C CA . TYR B 1 313 ? -18.422 1.873 17.828 1 96.88 313 TYR B CA 1
ATOM 8142 C C . TYR B 1 313 ? -19.891 1.79 17.453 1 96.88 313 TYR B C 1
ATOM 8144 O O . TYR B 1 313 ? -20.688 2.645 17.859 1 96.88 313 TYR B O 1
ATOM 8152 N N . GLY B 1 314 ? -20.234 0.771 16.703 1 96.31 314 GLY B N 1
ATOM 8153 C CA . GLY B 1 314 ? -21.625 0.506 16.391 1 96.31 314 GLY B CA 1
ATOM 8154 C C . GLY B 1 314 ? -22.219 1.509 15.414 1 96.31 314 GLY B C 1
ATOM 8155 O O . GLY B 1 314 ? -23.359 1.947 15.586 1 96.31 314 GLY B O 1
ATOM 8156 N N . VAL B 1 315 ? -21.484 1.924 14.438 1 97.25 315 VAL B N 1
ATOM 8157 C CA . VAL B 1 315 ? -21.984 2.799 13.383 1 97.25 315 VAL B CA 1
ATOM 8158 C C . VAL B 1 315 ? -21.859 2.105 12.031 1 97.25 315 VAL B C 1
ATOM 8160 O O . VAL B 1 315 ? -21 2.453 11.227 1 97.25 315 VAL B O 1
ATOM 8163 N N . PRO B 1 316 ? -22.734 1.195 11.617 1 94.5 316 PRO B N 1
ATOM 8164 C CA . PRO B 1 316 ? -22.656 0.341 10.438 1 94.5 316 PRO B CA 1
ATOM 8165 C C . PRO B 1 316 ? -22.516 1.141 9.141 1 94.5 316 PRO B C 1
ATOM 8167 O O . PRO B 1 316 ? -21.984 0.636 8.148 1 94.5 316 PRO B O 1
ATOM 8170 N N . TYR B 1 317 ? -22.875 2.42 9.141 1 95.12 317 TYR B N 1
ATOM 8171 C CA . TYR B 1 317 ? -22.781 3.33 8.008 1 95.12 317 TYR B CA 1
ATOM 8172 C C . TYR B 1 317 ? -21.391 3.287 7.395 1 95.12 317 TYR B C 1
ATOM 8174 O O . TYR B 1 317 ? -21.234 3.232 6.172 1 95.12 317 TYR B O 1
ATOM 8182 N N . PHE B 1 318 ? -20.391 3.131 8.195 1 96.88 318 PHE B N 1
ATOM 8183 C CA . PHE B 1 318 ? -19.016 3.316 7.742 1 96.88 318 PHE B CA 1
ATOM 8184 C C . PHE B 1 318 ? -18.531 2.104 6.953 1 96.88 318 PHE B C 1
ATOM 8186 O O . PHE B 1 318 ? -17.516 2.166 6.266 1 96.88 318 PHE B O 1
ATOM 8193 N N . ARG B 1 319 ? -19.172 1.012 7.016 1 94.31 319 ARG B N 1
ATOM 8194 C CA . ARG B 1 319 ? -18.812 -0.159 6.223 1 94.31 319 ARG B CA 1
ATOM 8195 C C . ARG B 1 319 ? -19.859 -0.435 5.148 1 94.31 319 ARG B C 1
ATOM 8197 O O . ARG B 1 319 ? -19.812 -1.47 4.48 1 94.31 319 ARG B O 1
ATOM 8204 N N . SER B 1 320 ? -20.781 0.468 4.922 1 92.06 320 SER B N 1
ATOM 8205 C CA . SER B 1 320 ? -21.891 0.311 3.992 1 92.06 320 SER B CA 1
ATOM 8206 C C . SER B 1 320 ? -21.516 0.813 2.6 1 92.06 320 SER B C 1
ATOM 8208 O O . SER B 1 320 ? -20.516 1.516 2.434 1 92.06 320 SER B O 1
ATOM 8210 N N . SER B 1 321 ? -22.344 0.462 1.583 1 89.12 321 SER B N 1
ATOM 8211 C CA . SER B 1 321 ? -22.203 1.014 0.239 1 89.12 321 SER B CA 1
ATOM 8212 C C . SER B 1 321 ? -22.547 2.498 0.213 1 89.12 321 SER B C 1
ATOM 8214 O O . SER B 1 321 ? -22.016 3.252 -0.602 1 89.12 321 SER B O 1
ATOM 8216 N N . GLU B 1 322 ? -23.359 2.928 1.146 1 91.25 322 GLU B N 1
ATOM 8217 C CA . GLU B 1 322 ? -23.734 4.332 1.24 1 91.25 322 GLU B CA 1
ATOM 8218 C C . GLU B 1 322 ? -22.547 5.211 1.576 1 91.25 322 GLU B C 1
ATOM 8220 O O . GLU B 1 322 ? -22.375 6.297 1.013 1 91.25 322 GLU B O 1
ATOM 8225 N N . PHE B 1 323 ? -21.75 4.746 2.537 1 95.06 323 PHE B N 1
ATOM 8226 C CA . PHE B 1 323 ? -20.562 5.512 2.896 1 95.06 323 PHE B CA 1
ATOM 8227 C C . PHE B 1 323 ? -19.609 5.617 1.714 1 95.06 323 PHE B C 1
ATOM 8229 O O . PHE B 1 323 ? -19.062 6.691 1.438 1 95.06 323 PHE B O 1
ATOM 8236 N N . ALA B 1 324 ? -19.438 4.527 1.027 1 92.69 324 ALA B N 1
ATOM 8237 C CA . ALA B 1 324 ? -18.578 4.527 -0.156 1 92.69 324 ALA B CA 1
ATOM 8238 C C . ALA B 1 324 ? -19.094 5.516 -1.202 1 92.69 324 ALA B C 1
ATOM 8240 O O . ALA B 1 324 ? -18.312 6.242 -1.814 1 92.69 324 ALA B O 1
ATOM 8241 N N . GLN B 1 325 ? -20.344 5.531 -1.413 1 92.25 325 GLN B N 1
ATOM 8242 C CA . GLN B 1 325 ? -20.953 6.441 -2.377 1 92.25 325 GLN B CA 1
ATOM 8243 C C . GLN B 1 325 ? -20.781 7.895 -1.938 1 92.25 325 GLN B C 1
ATOM 8245 O O . GLN B 1 325 ? -20.578 8.781 -2.768 1 92.25 325 GLN B O 1
ATOM 8250 N N . ASP B 1 326 ? -20.938 8.133 -0.631 1 95.81 326 ASP B N 1
ATOM 8251 C CA . ASP B 1 326 ? -20.797 9.492 -0.119 1 95.81 326 ASP B CA 1
ATOM 8252 C C . ASP B 1 326 ? -19.359 9.992 -0.317 1 95.81 326 ASP B C 1
ATOM 8254 O O . ASP B 1 326 ? -19.156 11.156 -0.681 1 95.81 326 ASP B O 1
ATOM 8258 N N . LEU B 1 327 ? -18.375 9.125 -0.042 1 96.62 327 LEU B N 1
ATOM 8259 C CA . LEU B 1 327 ? -16.984 9.492 -0.301 1 96.62 327 LEU B CA 1
ATOM 8260 C C . LEU B 1 327 ? -16.781 9.836 -1.772 1 96.62 327 LEU B C 1
ATOM 8262 O O . LEU B 1 327 ? -16.172 10.859 -2.098 1 96.62 327 LEU B O 1
ATOM 8266 N N . ARG B 1 328 ? -17.328 9.047 -2.627 1 94.81 328 ARG B N 1
ATOM 8267 C CA . ARG B 1 328 ? -17.172 9.242 -4.066 1 94.81 328 ARG B CA 1
ATOM 8268 C C . ARG B 1 328 ? -17.859 10.523 -4.527 1 94.81 328 ARG B C 1
ATOM 8270 O O . ARG B 1 328 ? -17.328 11.258 -5.363 1 94.81 328 ARG B O 1
ATOM 8277 N N . SER B 1 329 ? -19.047 10.719 -4.008 1 95.44 329 SER B N 1
ATOM 8278 C CA . SER B 1 329 ? -19.797 11.914 -4.363 1 95.44 329 SER B CA 1
ATOM 8279 C C . SER B 1 329 ? -19.016 13.18 -4.008 1 95.44 329 SER B C 1
ATOM 8281 O O . SER B 1 329 ? -18.969 14.125 -4.801 1 95.44 329 SER B O 1
ATOM 8283 N N . CYS B 1 330 ? -18.469 13.188 -2.842 1 97.75 330 CYS B N 1
ATOM 8284 C CA . CYS B 1 330 ? -17.719 14.352 -2.4 1 97.75 330 CYS B CA 1
ATOM 8285 C C . CYS B 1 330 ? -16.438 14.516 -3.215 1 97.75 330 CYS B C 1
ATOM 8287 O O . CYS B 1 330 ? -16.078 15.625 -3.594 1 97.75 330 CYS B O 1
ATOM 8289 N N . ALA B 1 331 ? -15.742 13.445 -3.475 1 97.12 331 ALA B N 1
ATOM 8290 C CA . ALA B 1 331 ? -14.531 13.492 -4.293 1 97.12 331 ALA B CA 1
ATOM 8291 C C . ALA B 1 331 ? -14.836 14.023 -5.688 1 97.12 331 ALA B C 1
ATOM 8293 O O . ALA B 1 331 ? -14.086 14.844 -6.223 1 97.12 331 ALA B O 1
ATOM 8294 N N . GLN B 1 332 ? -15.914 13.586 -6.246 1 95.31 332 GLN B N 1
ATOM 8295 C CA . GLN B 1 332 ? -16.297 14.016 -7.586 1 95.31 332 GLN B CA 1
ATOM 8296 C C . GLN B 1 332 ? -16.672 15.492 -7.605 1 95.31 332 GLN B C 1
ATOM 8298 O O . GLN B 1 332 ? -16.312 16.219 -8.539 1 95.31 332 GLN B O 1
ATOM 8303 N N . ARG B 1 333 ? -17.375 15.898 -6.59 1 96.62 333 ARG B N 1
ATOM 8304 C CA . ARG B 1 333 ? -17.766 17.312 -6.512 1 96.62 333 ARG B CA 1
ATOM 8305 C C . ARG B 1 333 ? -16.531 18.219 -6.473 1 96.62 333 ARG B C 1
ATOM 8307 O O . ARG B 1 333 ? -16.562 19.328 -7.004 1 96.62 333 ARG B O 1
ATOM 8314 N N . MET B 1 334 ? -15.5 17.719 -5.91 1 97.31 334 MET B N 1
ATOM 8315 C CA . MET B 1 334 ? -14.281 18.516 -5.785 1 97.31 334 MET B CA 1
ATOM 8316 C C . MET B 1 334 ? -13.367 18.312 -6.996 1 97.31 334 MET B C 1
ATOM 8318 O O . MET B 1 334 ? -12.32 18.938 -7.102 1 97.31 334 MET B O 1
ATOM 8322 N N . GLY B 1 335 ? -13.75 17.453 -7.93 1 96 335 GLY B N 1
ATOM 8323 C CA . GLY B 1 335 ? -12.867 17.156 -9.039 1 96 335 GLY B CA 1
ATOM 8324 C C . GLY B 1 335 ? -11.531 16.578 -8.602 1 96 335 GLY B C 1
ATOM 8325 O O . GLY B 1 335 ? -10.477 17.047 -9.023 1 96 335 GLY B O 1
ATOM 8326 N N . THR B 1 336 ? -11.602 15.602 -7.695 1 96.25 336 THR B N 1
ATOM 8327 C CA . THR B 1 336 ? -10.391 14.953 -7.207 1 96.25 336 THR B CA 1
ATOM 8328 C C . THR B 1 336 ? -9.664 14.242 -8.344 1 96.25 336 THR B C 1
ATOM 8330 O O . THR B 1 336 ? -10.297 13.562 -9.164 1 96.25 336 THR B O 1
ATOM 8333 N N . THR B 1 337 ? -8.305 14.383 -8.406 1 94.12 337 THR B N 1
ATOM 8334 C CA . THR B 1 337 ? -7.555 13.805 -9.516 1 94.12 337 THR B CA 1
ATOM 8335 C C . THR B 1 337 ? -6.203 13.273 -9.031 1 94.12 337 THR B C 1
ATOM 8337 O O . THR B 1 337 ? -5.672 13.742 -8.023 1 94.12 337 THR B O 1
ATOM 8340 N N . THR B 1 338 ? -5.684 12.266 -9.719 1 92.81 338 THR B N 1
ATOM 8341 C CA . THR B 1 338 ? -4.328 11.773 -9.484 1 92.81 338 THR B CA 1
ATOM 8342 C C . THR B 1 338 ? -3.398 12.195 -10.617 1 92.81 338 THR B C 1
ATOM 8344 O O . THR B 1 338 ? -2.24 11.781 -10.664 1 92.81 338 THR B O 1
ATOM 8347 N N . GLN B 1 339 ? -3.957 12.93 -11.578 1 91.44 339 GLN B N 1
ATOM 8348 C CA . GLN B 1 339 ? -3.109 13.531 -12.602 1 91.44 339 GLN B CA 1
ATOM 8349 C C . GLN B 1 339 ? -2.383 14.766 -12.062 1 91.44 339 GLN B C 1
ATOM 8351 O O . GLN B 1 339 ? -2.887 15.883 -12.172 1 91.44 339 GLN B O 1
ATOM 8356 N N . ILE B 1 340 ? -1.22 14.508 -11.602 1 94.5 340 ILE B N 1
ATOM 8357 C CA . ILE B 1 340 ? -0.474 15.523 -10.859 1 94.5 340 ILE B CA 1
ATOM 8358 C C . ILE B 1 340 ? 0.893 15.734 -11.508 1 94.5 340 ILE B C 1
ATOM 8360 O O . ILE B 1 340 ? 1.468 14.797 -12.078 1 94.5 340 ILE B O 1
ATOM 8364 N N . GLN B 1 341 ? 1.332 16.906 -11.57 1 95.75 341 GLN B N 1
ATOM 8365 C CA . GLN B 1 341 ? 2.742 17.219 -11.773 1 95.75 341 GLN B CA 1
ATOM 8366 C C . GLN B 1 341 ? 3.447 17.469 -10.445 1 95.75 341 GLN B C 1
ATOM 8368 O O . GLN B 1 341 ? 3.406 18.578 -9.914 1 95.75 341 GLN B O 1
ATOM 8373 N N . HIS B 1 342 ? 4.168 16.453 -9.992 1 97.31 342 HIS B N 1
ATOM 8374 C CA . HIS B 1 342 ? 4.84 16.547 -8.703 1 97.31 342 HIS B CA 1
ATOM 8375 C C . HIS B 1 342 ? 5.996 17.547 -8.758 1 97.31 342 HIS B C 1
ATOM 8377 O O . HIS B 1 342 ? 6.66 17.672 -9.781 1 97.31 342 HIS B O 1
ATOM 8383 N N . ASN B 1 343 ? 6.219 18.297 -7.738 1 96.94 343 ASN B N 1
ATOM 8384 C CA . ASN B 1 343 ? 7.43 19.094 -7.605 1 96.94 343 ASN B CA 1
ATOM 8385 C C . ASN B 1 343 ? 8.625 18.234 -7.207 1 96.94 343 ASN B C 1
ATOM 8387 O O . ASN B 1 343 ? 8.523 17.016 -7.148 1 96.94 343 ASN B O 1
ATOM 8391 N N . LYS B 1 344 ? 9.75 18.859 -7 1 97.5 344 LYS B N 1
ATOM 8392 C CA . LYS B 1 344 ? 10.984 18.141 -6.699 1 97.5 344 LYS B CA 1
ATOM 8393 C C . LYS B 1 344 ? 10.867 17.375 -5.379 1 97.5 344 LYS B C 1
ATOM 8395 O O . LYS B 1 344 ? 11.25 16.203 -5.297 1 97.5 344 LYS B O 1
ATOM 8400 N N . ALA B 1 345 ? 10.359 18.016 -4.332 1 98.44 345 ALA B N 1
ATOM 8401 C CA . ALA B 1 345 ? 10.266 17.391 -3.014 1 98.44 345 ALA B CA 1
ATOM 8402 C C . ALA B 1 345 ? 9.422 16.125 -3.066 1 98.44 345 ALA B C 1
ATOM 8404 O O . ALA B 1 345 ? 9.844 15.07 -2.586 1 98.44 345 ALA B O 1
ATOM 8405 N N . ASN B 1 346 ? 8.234 16.203 -3.623 1 98.62 346 ASN B N 1
ATOM 8406 C CA . ASN B 1 346 ? 7.355 15.047 -3.734 1 98.62 346 ASN B CA 1
ATOM 8407 C C . ASN B 1 346 ? 7.965 13.969 -4.625 1 98.62 346 ASN B C 1
ATOM 8409 O O . ASN B 1 346 ? 7.824 12.773 -4.352 1 98.62 346 ASN B O 1
ATOM 8413 N N . SER B 1 347 ? 8.625 14.352 -5.68 1 98.44 347 SER B N 1
ATOM 8414 C CA . SER B 1 347 ? 9.305 13.398 -6.551 1 98.44 347 SER B CA 1
ATOM 8415 C C . SER B 1 347 ? 10.414 12.656 -5.812 1 98.44 347 SER B C 1
ATOM 8417 O O . SER B 1 347 ? 10.656 11.477 -6.066 1 98.44 347 SER B O 1
ATOM 8419 N N . LEU B 1 348 ? 11.062 13.336 -4.941 1 98.62 348 LEU B N 1
ATOM 8420 C CA . LEU B 1 348 ? 12.148 12.727 -4.188 1 98.62 348 LEU B CA 1
ATOM 8421 C C . LEU B 1 348 ? 11.609 11.742 -3.15 1 98.62 348 LEU B C 1
ATOM 8423 O O . LEU B 1 348 ? 12.242 10.727 -2.869 1 98.62 348 LEU B O 1
ATOM 8427 N N . LEU B 1 349 ? 10.461 12.07 -2.51 1 98.81 349 LEU B N 1
ATOM 8428 C CA . LEU B 1 349 ? 9.82 11.078 -1.645 1 98.81 349 LEU B CA 1
ATOM 8429 C C . LEU B 1 349 ? 9.492 9.812 -2.422 1 98.81 349 LEU B C 1
ATOM 8431 O O . LEU B 1 349 ? 9.797 8.703 -1.968 1 98.81 349 LEU B O 1
ATOM 8435 N N . LEU B 1 350 ? 8.906 9.984 -3.646 1 98.5 350 LEU B N 1
ATOM 8436 C CA . LEU B 1 350 ? 8.555 8.844 -4.488 1 98.5 350 LEU B CA 1
ATOM 8437 C C . LEU B 1 350 ? 9.797 8.055 -4.875 1 98.5 350 LEU B C 1
ATOM 8439 O O . LEU B 1 350 ? 9.805 6.824 -4.781 1 98.5 350 LEU B O 1
ATOM 8443 N N . LEU B 1 351 ? 10.836 8.742 -5.25 1 97.75 351 LEU B N 1
ATOM 8444 C CA . LEU B 1 351 ? 12.078 8.102 -5.68 1 97.75 351 LEU B CA 1
ATOM 8445 C C . LEU B 1 351 ? 12.719 7.332 -4.531 1 97.75 351 LEU B C 1
ATOM 8447 O O . LEU B 1 351 ? 13.086 6.164 -4.695 1 97.75 351 LEU B O 1
ATOM 8451 N N . GLY B 1 352 ? 12.875 8.016 -3.393 1 98.06 352 GLY B N 1
ATOM 8452 C CA . GLY B 1 352 ? 13.484 7.371 -2.238 1 98.06 352 GLY B CA 1
ATOM 8453 C C . GLY B 1 352 ? 12.703 6.168 -1.749 1 98.06 352 GLY B C 1
ATOM 8454 O O . GLY B 1 352 ? 13.289 5.176 -1.315 1 98.06 352 GLY B O 1
ATOM 8455 N N . GLY B 1 353 ? 11.359 6.309 -1.744 1 98.19 353 GLY B N 1
ATOM 8456 C CA . GLY B 1 353 ? 10.523 5.176 -1.384 1 98.19 353 GLY B CA 1
ATOM 8457 C C . GLY B 1 353 ? 10.711 3.98 -2.301 1 98.19 353 GLY B C 1
ATOM 8458 O O . GLY B 1 353 ? 10.906 2.857 -1.833 1 98.19 353 GLY B O 1
ATOM 8459 N N . GLN B 1 354 ? 10.719 4.188 -3.598 1 96.5 354 GLN B N 1
ATOM 8460 C CA . GLN B 1 354 ? 10.914 3.117 -4.57 1 96.5 354 GLN B CA 1
ATOM 8461 C C . GLN B 1 354 ? 12.281 2.467 -4.41 1 96.5 354 GLN B C 1
ATOM 8463 O O . GLN B 1 354 ? 12.391 1.24 -4.371 1 96.5 354 GLN B O 1
ATOM 8468 N N . ARG B 1 355 ? 13.297 3.303 -4.277 1 95.94 355 ARG B N 1
ATOM 8469 C CA . ARG B 1 355 ? 14.664 2.818 -4.156 1 95.94 355 ARG B CA 1
ATOM 8470 C C . ARG B 1 355 ? 14.828 1.941 -2.916 1 95.94 355 ARG B C 1
ATOM 8472 O O . ARG B 1 355 ? 15.594 0.979 -2.926 1 95.94 355 ARG B O 1
ATOM 8479 N N . SER B 1 356 ? 14.078 2.244 -1.892 1 96.81 356 SER B N 1
ATOM 8480 C CA . SER B 1 356 ? 14.234 1.531 -0.629 1 96.81 356 SER B CA 1
ATOM 8481 C C . SER B 1 356 ? 13.203 0.42 -0.489 1 96.81 356 SER B C 1
ATOM 8483 O O . SER B 1 356 ? 13.141 -0.252 0.542 1 96.81 356 SER B O 1
ATOM 8485 N N . GLY B 1 357 ? 12.328 0.237 -1.472 1 96.69 357 GLY B N 1
ATOM 8486 C CA . GLY B 1 357 ? 11.336 -0.824 -1.445 1 96.69 357 GLY B CA 1
ATOM 8487 C C . GLY B 1 357 ? 10.109 -0.472 -0.623 1 96.69 357 GLY B C 1
ATOM 8488 O O . GLY B 1 357 ? 9.359 -1.357 -0.205 1 96.69 357 GLY B O 1
ATOM 8489 N N . GLN B 1 358 ? 9.93 0.776 -0.299 1 97.75 358 GLN B N 1
ATOM 8490 C CA . GLN B 1 358 ? 8.766 1.233 0.46 1 97.75 358 GLN B CA 1
ATOM 8491 C C . GLN B 1 358 ? 7.586 1.521 -0.461 1 97.75 358 GLN B C 1
ATOM 8493 O O . GLN B 1 358 ? 7.762 2.037 -1.566 1 97.75 358 GLN B O 1
ATOM 8498 N N . PRO B 1 359 ? 6.398 1.17 0.006 1 97.12 359 PRO B N 1
ATOM 8499 C CA . PRO B 1 359 ? 5.227 1.501 -0.808 1 97.12 359 PRO B CA 1
ATOM 8500 C C . PRO B 1 359 ? 4.965 3.004 -0.88 1 97.12 359 PRO B C 1
ATOM 8502 O O . PRO B 1 359 ? 4.875 3.67 0.156 1 97.12 359 PRO B O 1
ATOM 8505 N N . VAL B 1 360 ? 4.844 3.512 -2.111 1 97.62 360 VAL B N 1
ATOM 8506 C CA . VAL B 1 360 ? 4.562 4.926 -2.33 1 97.62 360 VAL B CA 1
ATOM 8507 C C . VAL B 1 360 ? 3.406 5.078 -3.316 1 97.62 360 VAL B C 1
ATOM 8509 O O . VAL B 1 360 ? 3.107 4.152 -4.078 1 97.62 360 VAL B O 1
ATOM 8512 N N . ALA B 1 361 ? 2.744 6.223 -3.256 1 96.94 361 ALA B N 1
ATOM 8513 C CA . ALA B 1 361 ? 1.615 6.5 -4.141 1 96.94 361 ALA B CA 1
ATOM 8514 C C . ALA B 1 361 ? 1.418 8 -4.324 1 96.94 361 ALA B C 1
ATOM 8516 O O . ALA B 1 361 ? 1.945 8.805 -3.551 1 96.94 361 ALA B O 1
ATOM 8517 N N . THR B 1 362 ? 0.733 8.312 -5.414 1 97.06 362 THR B N 1
ATOM 8518 C CA . THR B 1 362 ? 0.232 9.672 -5.602 1 97.06 362 THR B CA 1
ATOM 8519 C C . THR B 1 362 ? -0.975 9.93 -4.707 1 97.06 362 THR B C 1
ATOM 8521 O O . THR B 1 362 ? -1.836 9.062 -4.547 1 97.06 362 THR B O 1
ATOM 8524 N N . VAL B 1 363 ? -0.969 11.062 -4.059 1 97.88 363 VAL B N 1
ATOM 8525 C CA . VAL B 1 363 ? -2.117 11.484 -3.262 1 97.88 363 VAL B CA 1
ATOM 8526 C C . VAL B 1 363 ? -3.131 12.195 -4.152 1 97.88 363 VAL B C 1
ATOM 8528 O O . VAL B 1 363 ? -2.809 13.203 -4.785 1 97.88 363 VAL B O 1
ATOM 8531 N N . PRO B 1 364 ? -4.352 11.719 -4.223 1 96.88 364 PRO B N 1
ATOM 8532 C CA . PRO B 1 364 ? -5.352 12.469 -4.988 1 96.88 364 PRO B CA 1
ATOM 8533 C C . PRO B 1 364 ? -5.586 13.875 -4.441 1 96.88 364 PRO B C 1
ATOM 8535 O O . PRO B 1 364 ? -5.582 14.07 -3.223 1 96.88 364 PRO B O 1
ATOM 8538 N N . GLN B 1 365 ? -5.855 14.82 -5.355 1 97.19 365 GLN B N 1
ATOM 8539 C CA . GLN B 1 365 ? -5.977 16.219 -4.957 1 97.19 365 GLN B CA 1
ATOM 8540 C C . GLN B 1 365 ? -7.328 16.797 -5.359 1 97.19 365 GLN B C 1
ATOM 8542 O O . GLN B 1 365 ? -7.859 16.453 -6.422 1 97.19 365 GLN B O 1
ATOM 8547 N N . ASN B 1 366 ? -7.855 17.625 -4.566 1 97 366 ASN B N 1
ATOM 8548 C CA . ASN B 1 366 ? -9.133 18.281 -4.824 1 97 366 ASN B CA 1
ATOM 8549 C C . ASN B 1 366 ? -8.961 19.547 -5.664 1 97 366 ASN B C 1
ATOM 8551 O O . ASN B 1 366 ? -9.344 20.641 -5.238 1 97 366 ASN B O 1
ATOM 8555 N N . ASN B 1 367 ? -8.539 19.453 -6.898 1 95.38 367 ASN B N 1
ATOM 8556 C CA . ASN B 1 367 ? -8.156 20.609 -7.691 1 95.38 367 ASN B CA 1
ATOM 8557 C C . ASN B 1 367 ? -9.109 20.828 -8.867 1 95.38 367 ASN B C 1
ATOM 8559 O O . ASN B 1 367 ? -8.727 21.406 -9.883 1 95.38 367 ASN B O 1
ATOM 8563 N N . GLY B 1 368 ? -10.297 20.266 -8.82 1 94.06 368 GLY B N 1
ATOM 8564 C CA . GLY B 1 368 ? -11.289 20.5 -9.859 1 94.06 368 GLY B CA 1
ATOM 8565 C C . GLY B 1 368 ? -10.93 19.859 -11.18 1 94.06 368 GLY B C 1
ATOM 8566 O O . GLY B 1 368 ? -11.148 20.453 -12.242 1 94.06 368 GLY B O 1
ATOM 8567 N N . ASP B 1 369 ? -10.242 18.766 -11.078 1 90.56 369 ASP B N 1
ATOM 8568 C CA . ASP B 1 369 ? -9.797 17.984 -12.234 1 90.56 369 ASP B CA 1
ATOM 8569 C C . ASP B 1 369 ? -8.82 18.781 -13.086 1 90.56 369 ASP B C 1
ATOM 8571 O O . ASP B 1 369 ? -8.836 18.688 -14.32 1 90.56 369 ASP B O 1
ATOM 8575 N N . THR B 1 370 ? -8.086 19.656 -12.422 1 90.5 370 THR B N 1
ATOM 8576 C CA . THR B 1 370 ? -7.074 20.469 -13.102 1 90.5 370 THR B CA 1
ATOM 8577 C C . THR B 1 370 ? -5.715 20.297 -12.438 1 90.5 370 THR B C 1
ATOM 8579 O O . THR B 1 370 ? -5.633 19.938 -11.266 1 90.5 370 THR B O 1
ATOM 8582 N N . LEU B 1 371 ? -4.73 20.547 -13.242 1 91.88 371 LEU B N 1
ATOM 8583 C CA . LEU B 1 371 ? -3.391 20.594 -12.672 1 91.88 371 LEU B CA 1
ATOM 8584 C C . LEU B 1 371 ? -3.232 21.812 -11.75 1 91.88 371 LEU B C 1
ATOM 8586 O O . LEU B 1 371 ? -3.709 22.891 -12.07 1 91.88 371 LEU B O 1
ATOM 8590 N N . HIS B 1 372 ? -2.754 21.625 -10.633 1 93.44 372 HIS B N 1
ATOM 8591 C CA . HIS B 1 372 ? -2.555 22.703 -9.664 1 93.44 372 HIS B CA 1
ATOM 8592 C C . HIS B 1 372 ? -1.116 22.719 -9.156 1 93.44 372 HIS B C 1
ATOM 8594 O O . HIS B 1 372 ? -0.787 22.062 -8.18 1 93.44 372 HIS B O 1
ATOM 8600 N N . TYR B 1 373 ? -0.305 23.516 -9.805 1 94.38 373 TYR B N 1
ATOM 8601 C CA . TYR B 1 373 ? 1.108 23.609 -9.453 1 94.38 373 TYR B CA 1
ATOM 8602 C C . TYR B 1 373 ? 1.373 24.844 -8.594 1 94.38 373 TYR B C 1
ATOM 8604 O O . TYR B 1 373 ? 2.012 25.797 -9.039 1 94.38 373 TYR B O 1
ATOM 8612 N N . CYS B 1 374 ? 0.912 24.781 -7.336 1 92.75 374 CYS B N 1
ATOM 8613 C CA . CYS B 1 374 ? 1.009 25.875 -6.391 1 92.75 374 CYS B CA 1
ATOM 8614 C C . CYS B 1 374 ? 1.488 25.391 -5.027 1 92.75 374 CYS B C 1
ATOM 8616 O O . CYS B 1 374 ? 0.883 24.5 -4.438 1 92.75 374 CYS B O 1
ATOM 8618 N N . GLY B 1 375 ? 2.529 26.016 -4.527 1 92.06 375 GLY B N 1
ATOM 8619 C CA . GLY B 1 375 ? 3.086 25.594 -3.246 1 92.06 375 GLY B CA 1
ATOM 8620 C C . GLY B 1 375 ? 2.701 26.516 -2.105 1 92.06 375 GLY B C 1
ATOM 8621 O O . GLY B 1 375 ? 3.082 26.297 -0.957 1 92.06 375 GLY B O 1
ATOM 8622 N N . GLN B 1 376 ? 1.834 27.516 -2.35 1 91.12 376 GLN B N 1
ATOM 8623 C CA . GLN B 1 376 ? 1.509 28.5 -1.332 1 91.12 376 GLN B CA 1
ATOM 8624 C C . GLN B 1 376 ? 0.019 28.484 -1.001 1 91.12 376 GLN B C 1
ATOM 8626 O O . GLN B 1 376 ? -0.467 29.344 -0.253 1 91.12 376 GLN B O 1
ATOM 8631 N N . CYS B 1 377 ? -0.677 27.5 -1.443 1 91.44 377 CYS B N 1
ATOM 8632 C CA . CYS B 1 377 ? -2.129 27.5 -1.297 1 91.44 377 CYS B CA 1
ATOM 8633 C C . CYS B 1 377 ? -2.529 27.203 0.146 1 91.44 377 CYS B C 1
ATOM 8635 O O . CYS B 1 377 ? -3.707 27.297 0.495 1 91.44 377 CYS B O 1
ATOM 8637 N N . HIS B 1 378 ? -1.557 26.969 1.053 1 92.94 378 HIS B N 1
ATOM 8638 C CA . HIS B 1 378 ? -1.856 26.859 2.477 1 92.94 378 HIS B CA 1
ATOM 8639 C C . HIS B 1 378 ? -2.207 28.219 3.064 1 92.94 378 HIS B C 1
ATOM 8641 O O . HIS B 1 378 ? -2.779 28.297 4.152 1 92.94 378 HIS B O 1
ATOM 8647 N N . PHE B 1 379 ? -1.919 29.312 2.363 1 93.56 379 PHE B N 1
ATOM 8648 C CA . PHE B 1 379 ? -2.332 30.656 2.73 1 93.56 379 PHE B CA 1
ATOM 8649 C C . PHE B 1 379 ? -3.613 31.047 2.006 1 93.56 379 PHE B C 1
ATOM 8651 O O . PHE B 1 379 ? -3.957 32.219 1.934 1 93.56 379 PHE B O 1
ATOM 8658 N N . GLY B 1 380 ? -4.336 30.141 1.537 1 92.5 380 GLY B N 1
ATOM 8659 C CA . GLY B 1 380 ? -5.449 30.344 0.628 1 92.5 380 GLY B CA 1
ATOM 8660 C C . GLY B 1 380 ? -5.066 30.188 -0.832 1 92.5 380 GLY B C 1
ATOM 8661 O O . GLY B 1 380 ? -3.914 30.422 -1.202 1 92.5 380 GLY B O 1
ATOM 8662 N N . CYS B 1 381 ? -6.008 29.844 -1.661 1 93.25 381 CYS B N 1
ATOM 8663 C CA . CYS B 1 381 ? -5.699 29.594 -3.064 1 93.25 381 CYS B CA 1
ATOM 8664 C C . CYS B 1 381 ? -6.086 30.797 -3.932 1 93.25 381 CYS B C 1
ATOM 8666 O O . CYS B 1 381 ? -7.266 31 -4.215 1 93.25 381 CYS B O 1
ATOM 8668 N N . PRO B 1 382 ? -5.094 31.438 -4.445 1 91.31 382 PRO B N 1
ATOM 8669 C CA . PRO B 1 382 ? -5.414 32.656 -5.211 1 91.31 382 PRO B CA 1
ATOM 8670 C C . PRO B 1 382 ? -6.012 32.344 -6.582 1 91.31 382 PRO B C 1
ATOM 8672 O O . PRO B 1 382 ? -6.668 33.188 -7.18 1 91.31 382 PRO B O 1
ATOM 8675 N N . SER B 1 383 ? -5.762 31.125 -7.105 1 92.56 383 SER B N 1
ATOM 8676 C CA . SER B 1 383 ? -6.25 30.75 -8.43 1 92.56 383 SER B CA 1
ATOM 8677 C C . SER B 1 383 ? -7.684 30.234 -8.367 1 92.56 383 SER B C 1
ATOM 8679 O O . SER B 1 383 ? -8.367 30.172 -9.391 1 92.56 383 SER B O 1
ATOM 8681 N N . GLY B 1 384 ? -8.078 29.797 -7.168 1 92.06 384 GLY B N 1
ATOM 8682 C CA . GLY B 1 384 ? -9.391 29.172 -7.027 1 92.06 384 GLY B CA 1
ATOM 8683 C C . GLY B 1 384 ? -9.445 27.75 -7.547 1 92.06 384 GLY B C 1
ATOM 8684 O O . GLY B 1 384 ? -10.508 27.141 -7.586 1 92.06 384 GLY B O 1
ATOM 8685 N N . HIS B 1 385 ? -8.266 27.219 -7.93 1 93.81 385 HIS B N 1
ATOM 8686 C CA . HIS B 1 385 ? -8.219 25.859 -8.445 1 93.81 385 HIS B CA 1
ATOM 8687 C C . HIS B 1 385 ? -8.484 24.844 -7.344 1 93.81 385 HIS B C 1
ATOM 8689 O O . HIS B 1 385 ? -9.102 23.812 -7.586 1 93.81 385 HIS B O 1
ATOM 8695 N N . LYS B 1 386 ? -7.898 25.062 -6.164 1 95.38 386 LYS B N 1
ATOM 8696 C CA . LYS B 1 386 ? -8.203 24.172 -5.039 1 95.38 386 LYS B CA 1
ATOM 8697 C C . LYS B 1 386 ? -9.672 24.266 -4.652 1 95.38 386 LYS B C 1
ATOM 8699 O O . LYS B 1 386 ? -10.188 25.359 -4.391 1 95.38 386 LYS B O 1
ATOM 8704 N N . GLN B 1 387 ? -10.359 23.172 -4.582 1 96.88 387 GLN B N 1
ATOM 8705 C CA . GLN B 1 387 ? -11.812 23.141 -4.395 1 96.88 387 GLN B CA 1
ATOM 8706 C C . GLN B 1 387 ? -12.172 23.016 -2.918 1 96.88 387 GLN B C 1
ATOM 8708 O O . GLN B 1 387 ? -12.625 21.969 -2.465 1 96.88 387 GLN B O 1
ATOM 8713 N N . SER B 1 388 ? -12.094 24.172 -2.205 1 96.81 388 SER B N 1
ATOM 8714 C CA . SER B 1 388 ? -12.57 24.266 -0.833 1 96.81 388 SER B CA 1
ATOM 8715 C C . SER B 1 388 ? -14.094 24.281 -0.78 1 96.81 388 SER B C 1
ATOM 8717 O O . SER B 1 388 ? -14.758 24.266 -1.82 1 96.81 388 SER B O 1
ATOM 8719 N N . THR B 1 389 ? -14.648 24.281 0.43 1 98.12 389 THR B N 1
ATOM 8720 C CA . THR B 1 389 ? -16.094 24.375 0.556 1 98.12 389 THR B CA 1
ATOM 8721 C C . THR B 1 389 ? -16.594 25.719 0.027 1 98.12 389 THR B C 1
ATOM 8723 O O . THR B 1 389 ? -17.75 25.828 -0.404 1 98.12 389 THR B O 1
ATOM 8726 N N . VAL B 1 390 ? -15.719 26.75 -0.018 1 97.44 390 VAL B N 1
ATOM 8727 C CA . VAL B 1 390 ? -16.062 28.062 -0.56 1 97.44 390 VAL B CA 1
ATOM 8728 C C . VAL B 1 390 ? -16.328 27.953 -2.059 1 97.44 390 VAL B C 1
ATOM 8730 O O . VAL B 1 390 ? -17.25 28.578 -2.578 1 97.44 390 VAL B O 1
ATOM 8733 N N . MET B 1 391 ? -15.562 27.125 -2.699 1 96.75 391 MET B N 1
ATOM 8734 C CA . MET B 1 391 ? -15.648 26.969 -4.148 1 96.75 391 MET B CA 1
ATOM 8735 C C . MET B 1 391 ? -16.703 25.938 -4.523 1 96.75 391 MET B C 1
ATOM 8737 O O . MET B 1 391 ? -17.062 25.812 -5.695 1 96.75 391 MET B O 1
ATOM 8741 N N . THR B 1 392 ? -17.219 25.188 -3.559 1 97.75 392 THR B N 1
ATOM 8742 C CA . THR B 1 392 ? -18.094 24.078 -3.867 1 97.75 392 THR B CA 1
ATOM 8743 C C . THR B 1 392 ? -19.422 24.203 -3.105 1 97.75 392 THR B C 1
ATOM 8745 O O . THR B 1 392 ? -20.312 24.922 -3.527 1 97.75 392 THR B O 1
ATOM 8748 N N . TRP B 1 393 ? -19.516 23.625 -1.905 1 98.69 393 TRP B N 1
ATOM 8749 C CA . TRP B 1 393 ? -20.797 23.391 -1.231 1 98.69 393 TRP B CA 1
ATOM 8750 C C . TRP B 1 393 ? -21.406 24.703 -0.754 1 98.69 393 TRP B C 1
ATOM 8752 O O . TRP B 1 393 ? -22.625 24.859 -0.714 1 98.69 393 TRP B O 1
ATOM 8762 N N . LEU B 1 394 ? -20.594 25.656 -0.262 1 98.69 394 LEU B N 1
ATOM 8763 C CA . LEU B 1 394 ? -21.172 26.938 0.147 1 98.69 394 LEU B CA 1
ATOM 8764 C C . LEU B 1 394 ? -21.797 27.672 -1.041 1 98.69 394 LEU B C 1
ATOM 8766 O O . LEU B 1 394 ? -22.812 28.328 -0.898 1 98.69 394 LEU B O 1
ATOM 8770 N N . ARG B 1 395 ? -21.125 27.578 -2.186 1 98.12 395 ARG B N 1
ATOM 8771 C CA . ARG B 1 395 ? -21.734 28.109 -3.408 1 98.12 395 ARG B CA 1
ATOM 8772 C C . ARG B 1 395 ? -23.047 27.406 -3.725 1 98.12 395 ARG B C 1
ATOM 8774 O O . ARG B 1 395 ? -24.047 28.047 -4.023 1 98.12 395 ARG B O 1
ATOM 8781 N N . ASP B 1 396 ? -23 26.047 -3.652 1 98.5 396 ASP B N 1
ATOM 8782 C CA . ASP B 1 396 ? -24.219 25.266 -3.902 1 98.5 396 ASP B CA 1
ATOM 8783 C C . ASP B 1 396 ? -25.344 25.703 -2.979 1 98.5 396 ASP B C 1
ATOM 8785 O O . ASP B 1 396 ? -26.5 25.844 -3.416 1 98.5 396 ASP B O 1
ATOM 8789 N N . ALA B 1 397 ? -25.047 25.875 -1.712 1 98.81 397 ALA B N 1
ATOM 8790 C CA . ALA B 1 397 ? -26.047 26.312 -0.73 1 98.81 397 ALA B CA 1
ATOM 8791 C C . ALA B 1 397 ? -26.594 27.688 -1.079 1 98.81 397 ALA B C 1
ATOM 8793 O O . ALA B 1 397 ? -27.812 27.906 -1.019 1 98.81 397 ALA B O 1
ATOM 8794 N N . ALA B 1 398 ? -25.719 28.594 -1.418 1 98.62 398 ALA B N 1
ATOM 8795 C CA . ALA B 1 398 ? -26.125 29.938 -1.78 1 98.62 398 ALA B CA 1
ATOM 8796 C C . ALA B 1 398 ? -27.078 29.938 -2.973 1 98.62 398 ALA B C 1
ATOM 8798 O O . ALA B 1 398 ? -28.062 30.672 -2.992 1 98.62 398 ALA B O 1
ATOM 8799 N N . GLU B 1 399 ? -26.734 29.141 -3.934 1 98.38 399 GLU B N 1
ATOM 8800 C CA . GLU B 1 399 ? -27.531 29.047 -5.152 1 98.38 399 GLU B CA 1
ATOM 8801 C C . GLU B 1 399 ? -28.922 28.469 -4.855 1 98.38 399 GLU B C 1
ATOM 8803 O O . GLU B 1 399 ? -29.844 28.641 -5.652 1 98.38 399 GLU B O 1
ATOM 8808 N N . HIS B 1 400 ? -29.047 27.859 -3.705 1 98.38 400 HIS B N 1
ATOM 8809 C CA . HIS B 1 400 ? -30.344 27.328 -3.314 1 98.38 400 HIS B CA 1
ATOM 8810 C C . HIS B 1 400 ? -30.953 28.141 -2.176 1 98.38 400 HIS B C 1
ATOM 8812 O O . HIS B 1 400 ? -31.781 27.625 -1.418 1 98.38 400 HIS B O 1
ATOM 8818 N N . GLY B 1 401 ? -30.438 29.312 -1.903 1 98.06 401 GLY B N 1
ATOM 8819 C CA . GLY B 1 401 ? -31.141 30.297 -1.078 1 98.06 401 GLY B CA 1
ATOM 8820 C C . GLY B 1 401 ? -30.594 30.375 0.335 1 98.06 401 GLY B C 1
ATOM 8821 O O . GLY B 1 401 ? -31.094 31.141 1.155 1 98.06 401 GLY B O 1
ATOM 8822 N N . ALA B 1 402 ? -29.562 29.656 0.667 1 98.75 402 ALA B N 1
ATOM 8823 C CA . ALA B 1 402 ? -28.984 29.75 2.002 1 98.75 402 ALA B CA 1
ATOM 8824 C C . ALA B 1 402 ? -28.406 31.141 2.264 1 98.75 402 ALA B C 1
ATOM 8826 O O . ALA B 1 402 ? -27.953 31.812 1.337 1 98.75 402 ALA B O 1
ATOM 8827 N N . GLN B 1 403 ? -28.438 31.531 3.463 1 98.5 403 GLN B N 1
ATOM 8828 C CA . GLN B 1 403 ? -27.859 32.812 3.896 1 98.5 403 GLN B CA 1
ATOM 8829 C C . GLN B 1 403 ? -26.656 32.594 4.812 1 98.5 403 GLN B C 1
ATOM 8831 O O . GLN B 1 403 ? -26.484 31.5 5.359 1 98.5 403 GLN B O 1
ATOM 8836 N N . PHE B 1 404 ? -25.859 33.656 4.914 1 98.56 404 PHE B N 1
ATOM 8837 C CA . PHE B 1 404 ? -24.594 33.469 5.594 1 98.56 404 PHE B CA 1
ATOM 8838 C C . PHE B 1 404 ? -24.297 34.656 6.527 1 98.56 404 PHE B C 1
ATOM 8840 O O . PHE B 1 404 ? -24.703 35.781 6.262 1 98.56 404 PHE B O 1
ATOM 8847 N N . VAL B 1 405 ? -23.656 34.344 7.625 1 97.44 405 VAL B N 1
ATOM 8848 C CA . VAL B 1 405 ? -23.141 35.344 8.555 1 97.44 405 VAL B CA 1
ATOM 8849 C C . VAL B 1 405 ? -21.656 35.094 8.812 1 97.44 405 VAL B C 1
ATOM 8851 O O . VAL B 1 405 ? -21.25 33.969 9.125 1 97.44 405 VAL B O 1
ATOM 8854 N N . VAL B 1 406 ? -20.781 36.094 8.664 1 95.5 406 VAL B N 1
ATOM 8855 C CA . VAL B 1 406 ? -19.344 35.969 8.922 1 95.5 406 VAL B CA 1
ATOM 8856 C C . VAL B 1 406 ? -18.969 36.844 10.117 1 95.5 406 VAL B C 1
ATOM 8858 O O . VAL B 1 406 ? -19.781 37.625 10.602 1 95.5 406 VAL B O 1
ATOM 8861 N N . HIS B 1 407 ? -17.797 36.562 10.727 1 92.94 407 HIS B N 1
ATOM 8862 C CA . HIS B 1 407 ? -17.281 37.312 11.867 1 92.94 407 HIS B CA 1
ATOM 8863 C C . HIS B 1 407 ? -18.234 37.188 13.062 1 92.94 407 HIS B C 1
ATOM 8865 O O . HIS B 1 407 ? -18.422 38.188 13.789 1 92.94 407 HIS B O 1
ATOM 8871 N N . CYS B 1 408 ? -18.891 36.188 13.172 1 95.62 408 CYS B N 1
ATOM 8872 C CA . CYS B 1 408 ? -19.812 35.938 14.273 1 95.62 408 CYS B CA 1
ATOM 8873 C C . CYS B 1 408 ? -19.359 34.781 15.133 1 95.62 408 CYS B C 1
ATOM 8875 O O . CYS B 1 408 ? -19.453 33.625 14.703 1 95.62 408 CYS B O 1
ATOM 8877 N N . ASP B 1 409 ? -18.844 35.094 16.25 1 94.81 409 ASP B N 1
ATOM 8878 C CA . ASP B 1 409 ? -18.422 34.062 17.188 1 94.81 409 ASP B CA 1
ATOM 8879 C C . ASP B 1 409 ? -19.594 33.562 18.047 1 94.81 409 ASP B C 1
ATOM 8881 O O . ASP B 1 409 ? -20.141 34.312 18.844 1 94.81 409 ASP B O 1
ATOM 8885 N N . ILE B 1 410 ? -20 32.312 17.828 1 97.94 410 ILE B N 1
ATOM 8886 C CA . ILE B 1 410 ? -21.141 31.75 18.547 1 97.94 410 ILE B CA 1
ATOM 8887 C C . ILE B 1 410 ? -20.703 31.312 19.938 1 97.94 410 ILE B C 1
ATOM 8889 O O . ILE B 1 410 ? -19.703 30.594 20.094 1 97.94 410 ILE B O 1
ATOM 8893 N N . GLU B 1 411 ? -21.469 31.656 20.891 1 97.62 411 GLU B N 1
ATOM 8894 C CA . GLU B 1 411 ? -21.172 31.359 22.297 1 97.62 411 GLU B CA 1
ATOM 8895 C C . GLU B 1 411 ? -21.75 30.016 22.719 1 97.62 411 GLU B C 1
ATOM 8897 O O . GLU B 1 411 ? -21.047 29.188 23.312 1 97.62 411 GLU B O 1
ATOM 8902 N N . ARG B 1 412 ? -23.016 29.797 22.469 1 98.5 412 ARG B N 1
ATOM 8903 C CA . ARG B 1 412 ? -23.688 28.594 22.906 1 98.5 412 ARG B CA 1
ATOM 8904 C C . ARG B 1 412 ? -24.953 28.344 22.109 1 98.5 412 ARG B C 1
ATOM 8906 O O . ARG B 1 412 ? -25.422 29.234 21.391 1 98.5 412 ARG B O 1
ATOM 8913 N N . VAL B 1 413 ? -25.5 27.172 22.266 1 98.88 413 VAL B N 1
ATOM 8914 C CA . VAL B 1 413 ? -26.781 26.781 21.703 1 98.88 413 VAL B CA 1
ATOM 8915 C C . VAL B 1 413 ? -27.906 27.203 22.641 1 98.88 413 VAL B C 1
ATOM 8917 O O . VAL B 1 413 ? -27.766 27.141 23.859 1 98.88 413 VAL B O 1
ATOM 8920 N N . LEU B 1 414 ? -29 27.656 22.062 1 98.75 414 LEU B N 1
ATOM 8921 C CA . LEU B 1 414 ? -30.203 27.938 22.828 1 98.75 414 LEU B CA 1
ATOM 8922 C C . LEU B 1 414 ? -31.109 26.719 22.891 1 98.75 414 LEU B C 1
ATOM 8924 O O . LEU B 1 414 ? -31.375 26.078 21.875 1 98.75 414 LEU B O 1
ATOM 8928 N N . VAL B 1 415 ? -31.5 26.344 24.094 1 98.62 415 VAL B N 1
ATOM 8929 C CA . VAL B 1 415 ? -32.344 25.172 24.297 1 98.62 415 VAL B CA 1
ATOM 8930 C C . VAL B 1 415 ? -33.625 25.578 25.062 1 98.62 415 VAL B C 1
ATOM 8932 O O . VAL B 1 415 ? -33.531 26.266 26.078 1 98.62 415 VAL B O 1
ATOM 8935 N N . GLU B 1 416 ? -34.719 25.234 24.531 1 98.06 416 GLU B N 1
ATOM 8936 C CA . GLU B 1 416 ? -36.031 25.422 25.172 1 98.06 416 GLU B CA 1
ATOM 8937 C C . GLU B 1 416 ? -36.812 24.125 25.188 1 98.06 416 GLU B C 1
ATOM 8939 O O . GLU B 1 416 ? -37 23.484 24.156 1 98.06 416 GLU B O 1
ATOM 8944 N N . GLY B 1 417 ? -37.312 23.688 26.312 1 97.06 417 GLY B N 1
ATOM 8945 C CA . GLY B 1 417 ? -38.094 22.469 26.438 1 97.06 417 GLY B CA 1
ATOM 8946 C C . GLY B 1 417 ? -37.312 21.234 25.969 1 97.06 417 GLY B C 1
ATOM 8947 O O . GLY B 1 417 ? -37.906 20.344 25.328 1 97.06 417 GLY B O 1
ATOM 8948 N N . GLY B 1 418 ? -36.062 21.281 26.125 1 97.31 418 GLY B N 1
ATOM 8949 C CA . GLY B 1 418 ? -35.219 20.141 25.766 1 97.31 418 GLY B CA 1
ATOM 8950 C C . GLY B 1 418 ? -34.906 20.094 24.281 1 97.31 418 GLY B C 1
ATOM 8951 O O . GLY B 1 418 ? -34.25 19.156 23.812 1 97.31 418 GLY B O 1
ATOM 8952 N N . GLN B 1 419 ? -35.281 21.172 23.578 1 98.44 419 GLN B N 1
ATOM 8953 C CA . GLN B 1 419 ? -35.062 21.219 22.141 1 98.44 419 GLN B CA 1
ATOM 8954 C C . GLN B 1 419 ? -34.156 22.391 21.781 1 98.44 419 GLN B C 1
ATOM 8956 O O . GLN B 1 419 ? -34.281 23.484 22.344 1 98.44 419 GLN B O 1
ATOM 8961 N N . ALA B 1 420 ? -33.219 22.156 20.906 1 98.81 420 ALA B N 1
ATOM 8962 C CA . A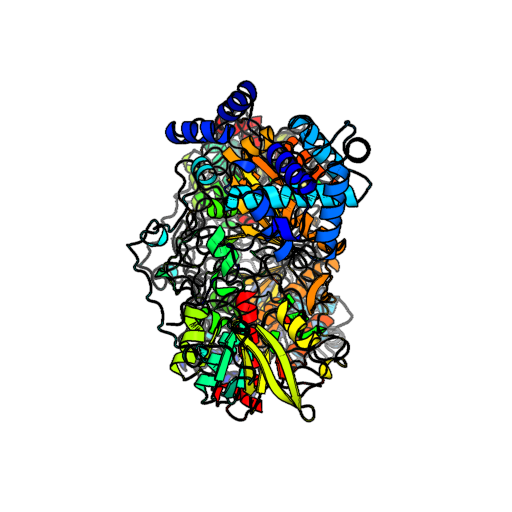LA B 1 420 ? -32.438 23.266 20.375 1 98.81 420 ALA B CA 1
ATOM 8963 C C . ALA B 1 420 ? -33.281 24.203 19.547 1 98.81 420 ALA B C 1
ATOM 8965 O O . ALA B 1 420 ? -34.031 23.766 18.641 1 98.81 420 ALA B O 1
ATOM 8966 N N . THR B 1 421 ? -33.219 25.469 19.797 1 98.69 421 THR B N 1
ATOM 8967 C CA . THR B 1 421 ? -34.062 26.438 19.141 1 98.69 421 THR B CA 1
ATOM 8968 C C . THR B 1 421 ? -33.25 27.484 18.391 1 98.69 421 THR B C 1
ATOM 8970 O O . THR B 1 421 ? -33.812 28.312 17.672 1 98.69 421 THR B O 1
ATOM 8973 N N . GLY B 1 422 ? -32 27.516 18.562 1 98.75 422 GLY B N 1
ATOM 8974 C CA . GLY B 1 422 ? -31.125 28.469 17.891 1 98.75 422 GLY B CA 1
ATOM 8975 C C . GLY B 1 422 ? -29.766 28.609 18.547 1 98.75 422 GLY B C 1
ATOM 8976 O O . GLY B 1 422 ? -29.344 27.719 19.312 1 98.75 422 GLY B O 1
ATOM 8977 N N . VAL B 1 423 ? -29.031 29.672 18.188 1 98.88 423 VAL B N 1
ATOM 8978 C CA . VAL B 1 423 ? -27.719 29.953 18.75 1 98.88 423 VAL B CA 1
ATOM 8979 C C . VAL B 1 423 ? -27.609 31.453 19.078 1 98.88 423 VAL B C 1
ATOM 8981 O O . VAL B 1 423 ? -28.375 32.25 18.531 1 98.88 423 VAL B O 1
ATOM 8984 N N . VAL B 1 424 ? -26.719 31.734 19.938 1 98.44 424 VAL B N 1
ATOM 8985 C CA . VAL B 1 424 ? -26.453 33.125 20.281 1 98.44 424 VAL B CA 1
ATOM 8986 C C . VAL B 1 424 ? -24.953 33.406 20.188 1 98.44 424 VAL B C 1
ATOM 8988 O O . VAL B 1 424 ? -24.125 32.562 20.516 1 98.44 424 VAL B O 1
ATOM 8991 N N . GLY B 1 425 ? -24.625 34.562 19.656 1 96.94 425 GLY B N 1
ATOM 8992 C CA . GLY B 1 425 ? -23.25 35 19.516 1 96.94 425 GLY B CA 1
ATOM 8993 C C . GLY B 1 425 ? -23.141 36.5 19.344 1 96.94 425 GLY B C 1
ATOM 8994 O O . GLY B 1 425 ? -23.984 37.25 19.828 1 96.94 425 GLY B O 1
ATOM 8995 N N . ALA B 1 426 ? -22.047 36.875 18.75 1 94.38 426 ALA B N 1
ATOM 8996 C CA . ALA B 1 426 ? -21.828 38.312 18.562 1 94.38 426 ALA B CA 1
ATOM 8997 C C . ALA B 1 426 ? -21.016 38.594 17.281 1 94.38 426 ALA B C 1
ATOM 8999 O O . ALA B 1 426 ? -20.188 37.781 16.891 1 94.38 426 ALA B O 1
ATOM 9000 N N . VAL B 1 427 ? -21.344 39.625 16.609 1 92.25 427 VAL B N 1
ATOM 9001 C CA . VAL B 1 427 ? -20.562 40.188 15.523 1 92.25 427 VAL B CA 1
ATOM 9002 C C . VAL B 1 427 ? -19.984 41.531 15.945 1 92.25 427 VAL B C 1
ATOM 9004 O O . VAL B 1 427 ? -20.734 42.5 16.141 1 92.25 427 VAL B O 1
ATOM 9007 N N . ARG B 1 428 ? -18.688 41.594 16.141 1 82.06 428 ARG B N 1
ATOM 9008 C CA . ARG B 1 428 ? -18.016 42.812 16.562 1 82.06 428 ARG B CA 1
ATOM 9009 C C . ARG B 1 428 ? -18.688 43.406 17.797 1 82.06 428 ARG B C 1
ATOM 9011 O O . ARG B 1 428 ? -19.031 44.594 17.812 1 82.06 428 ARG B O 1
ATOM 9018 N N . GLY B 1 429 ? -19.047 42.594 18.641 1 84.38 429 GLY B N 1
ATOM 9019 C CA . GLY B 1 429 ? -19.609 43.062 19.891 1 84.38 429 GLY B CA 1
ATOM 9020 C C . GLY B 1 429 ? -21.125 43.125 19.891 1 84.38 429 GLY B C 1
ATOM 9021 O O . GLY B 1 429 ? -21.766 43.188 20.938 1 84.38 429 GLY B O 1
ATOM 9022 N N . GLN B 1 430 ? -21.828 43.25 18.719 1 91.81 430 GLN B N 1
ATOM 9023 C CA . GLN B 1 430 ? -23.281 43.188 18.609 1 91.81 430 GLN B CA 1
ATOM 9024 C C . GLN B 1 430 ? -23.812 41.781 18.875 1 91.81 430 GLN B C 1
ATOM 9026 O O . GLN B 1 430 ? -23.469 40.844 18.156 1 91.81 430 GLN B O 1
ATOM 9031 N N . ARG B 1 431 ? -24.625 41.688 19.859 1 95.44 431 ARG B N 1
ATOM 9032 C CA . ARG B 1 431 ? -25.234 40.406 20.172 1 95.44 431 ARG B CA 1
ATOM 9033 C C . ARG B 1 431 ? -26.203 39.969 19.062 1 95.44 431 ARG B C 1
ATOM 9035 O O . ARG B 1 431 ? -26.953 40.812 18.547 1 95.44 431 ARG B O 1
ATOM 9042 N N . VAL B 1 432 ? -26.172 38.781 18.672 1 97.19 432 VAL B N 1
ATOM 9043 C CA . VAL B 1 432 ? -27.016 38.219 17.609 1 97.19 432 VAL B CA 1
ATOM 9044 C C . VAL B 1 432 ? -27.625 36.906 18.078 1 97.19 432 VAL B C 1
ATOM 9046 O O . VAL B 1 432 ? -26.969 36.125 18.766 1 97.19 432 VAL B O 1
ATOM 9049 N N . VAL B 1 433 ? -28.875 36.75 17.797 1 98.31 433 VAL B N 1
ATOM 9050 C CA . VAL B 1 433 ? -29.578 35.469 17.984 1 98.31 433 VAL B CA 1
ATOM 9051 C C . VAL B 1 433 ? -30.047 34.938 16.625 1 98.31 433 VAL B C 1
ATOM 9053 O O . VAL B 1 433 ? -30.688 35.656 15.859 1 98.31 433 VAL B O 1
ATOM 9056 N N . ILE B 1 434 ? -29.672 33.75 16.297 1 98.69 434 ILE B N 1
ATOM 9057 C CA . ILE B 1 434 ? -30.141 33.094 15.07 1 98.69 434 ILE B CA 1
ATOM 9058 C C . ILE B 1 434 ? -31.031 31.922 15.422 1 98.69 434 ILE B C 1
ATOM 9060 O O . ILE B 1 434 ? -30.547 30.906 15.945 1 98.69 434 ILE B O 1
ATOM 9064 N N . LYS B 1 435 ? -32.25 31.969 15.109 1 98.62 435 LYS B N 1
ATOM 9065 C CA . LYS B 1 435 ? -33.219 30.922 15.43 1 98.62 435 LYS B CA 1
ATOM 9066 C C . LYS B 1 435 ? -33.219 29.828 14.367 1 98.62 435 LYS B C 1
ATOM 9068 O O . LYS B 1 435 ? -33.156 30.109 13.172 1 98.62 435 LYS B O 1
ATOM 9073 N N . GLY B 1 436 ? -33.156 28.641 14.773 1 98.56 436 GLY B N 1
ATOM 9074 C CA . GLY B 1 436 ? -33.438 27.469 13.969 1 98.56 436 GLY B CA 1
ATOM 9075 C C . GLY B 1 436 ? -34.75 26.781 14.336 1 98.56 436 GLY B C 1
ATOM 9076 O O . GLY B 1 436 ? -34.781 25.984 15.273 1 98.56 436 GLY B O 1
ATOM 9077 N N . THR B 1 437 ? -35.75 26.969 13.594 1 98.06 437 THR B N 1
ATOM 9078 C CA . THR B 1 437 ? -37.094 26.562 13.984 1 98.06 437 THR B CA 1
ATOM 9079 C C . THR B 1 437 ? -37.25 25.047 13.93 1 98.06 437 THR B C 1
ATOM 9081 O O . THR B 1 437 ? -38.125 24.484 14.586 1 98.06 437 THR B O 1
ATOM 9084 N N . LYS B 1 438 ? -36.375 24.422 13.18 1 98.56 438 LYS B N 1
ATOM 9085 C CA . LYS B 1 438 ? -36.531 22.969 13.047 1 98.56 438 LYS B CA 1
ATOM 9086 C C . LYS B 1 438 ? -35.312 22.25 13.625 1 98.56 438 LYS B C 1
ATOM 9088 O O . LYS B 1 438 ? -35.438 21.172 14.211 1 98.56 438 LYS B O 1
ATOM 9093 N N . ALA B 1 439 ? -34.094 22.797 13.398 1 98.81 439 ALA B N 1
ATOM 9094 C CA . ALA B 1 439 ? -32.906 22.109 13.859 1 98.81 439 ALA B CA 1
ATOM 9095 C C . ALA B 1 439 ? -31.719 23.062 13.969 1 98.81 439 ALA B C 1
ATOM 9097 O O . ALA B 1 439 ? -31.719 24.141 13.359 1 98.81 439 ALA B O 1
ATOM 9098 N N . VAL B 1 440 ? -30.75 22.672 14.727 1 98.94 440 VAL B N 1
ATOM 9099 C CA . VAL B 1 440 ? -29.438 23.312 14.844 1 98.94 440 VAL B CA 1
ATOM 9100 C C . VAL B 1 440 ? -28.344 22.281 14.562 1 98.94 440 VAL B C 1
ATOM 9102 O O . VAL B 1 440 ? -28.375 21.172 15.086 1 98.94 440 VAL B O 1
ATOM 9105 N N . ALA B 1 441 ? -27.438 22.609 13.695 1 98.94 441 ALA B N 1
ATOM 9106 C CA . ALA B 1 441 ? -26.25 21.781 13.461 1 98.94 441 ALA B CA 1
ATOM 9107 C C . ALA B 1 441 ? -24.984 22.531 13.859 1 98.94 441 ALA B C 1
ATOM 9109 O O . ALA B 1 441 ? -24.734 23.641 13.383 1 98.94 441 ALA B O 1
ATOM 9110 N N . VAL B 1 442 ? -24.188 21.969 14.734 1 98.94 442 VAL B N 1
ATOM 9111 C CA . VAL B 1 442 ? -22.906 22.547 15.117 1 98.94 442 VAL B CA 1
ATOM 9112 C C . VAL B 1 442 ? -21.781 21.859 14.336 1 98.94 442 VAL B C 1
ATOM 9114 O O . VAL B 1 442 ? -21.594 20.641 14.445 1 98.94 442 VAL B O 1
ATOM 9117 N N . SER B 1 443 ? -21.109 22.578 13.555 1 98.88 443 SER B N 1
ATOM 9118 C CA . SER B 1 443 ? -20.031 22.109 12.688 1 98.88 443 SER B CA 1
ATOM 9119 C C . SER B 1 443 ? -18.812 23.047 12.766 1 98.88 443 SER B C 1
ATOM 9121 O O . SER B 1 443 ? -18.297 23.484 11.742 1 98.88 443 SER B O 1
ATOM 9123 N N . ALA B 1 444 ? -18.375 23.328 13.922 1 98.5 444 ALA B N 1
ATOM 9124 C CA . ALA B 1 444 ? -17.328 24.312 14.172 1 98.5 444 ALA B CA 1
ATOM 9125 C C . ALA B 1 444 ? -15.969 23.625 14.328 1 98.5 444 ALA B C 1
ATOM 9127 O O . ALA B 1 444 ? -14.984 24.281 14.68 1 98.5 444 ALA B O 1
ATOM 9128 N N . GLY B 1 445 ? -15.859 22.328 14.086 1 98.06 445 GLY B N 1
ATOM 9129 C CA . GLY B 1 445 ? -14.602 21.594 14.172 1 98.06 445 GLY B CA 1
ATOM 9130 C C . GLY B 1 445 ? -14.383 20.953 15.531 1 98.06 445 GLY B C 1
ATOM 9131 O O . GLY B 1 445 ? -15.078 21.281 16.5 1 98.06 445 GLY B O 1
ATOM 9132 N N . SER B 1 446 ? -13.375 20.172 15.711 1 98.5 446 SER B N 1
ATOM 9133 C CA . SER B 1 446 ? -13.156 19.312 16.875 1 98.5 446 SER B CA 1
ATOM 9134 C C . SER B 1 446 ? -12.617 20.109 18.062 1 98.5 446 SER B C 1
ATOM 9136 O O . SER B 1 446 ? -12.469 19.562 19.156 1 98.5 446 SER B O 1
ATOM 9138 N N . ILE B 1 447 ? -12.312 21.359 17.812 1 98.06 447 ILE B N 1
ATOM 9139 C CA . ILE B 1 447 ? -11.898 22.234 18.891 1 98.06 447 ILE B CA 1
ATOM 9140 C C . ILE B 1 447 ? -13.086 23.062 19.375 1 98.06 447 ILE B C 1
ATOM 9142 O O . ILE B 1 447 ? -13.414 23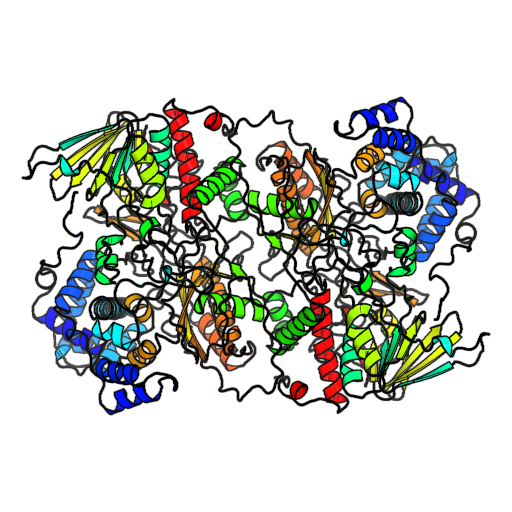.047 20.562 1 98.06 447 ILE B O 1
ATOM 9146 N N . ASN B 1 448 ? -13.812 23.609 18.469 1 98.06 448 ASN B N 1
ATOM 9147 C CA . ASN B 1 448 ? -14.805 24.625 18.828 1 98.06 448 ASN B CA 1
ATOM 9148 C C . ASN B 1 448 ? -16.188 24 18.984 1 98.06 448 ASN B C 1
ATOM 9150 O O . ASN B 1 448 ? -17.016 24.516 19.75 1 98.06 448 ASN B O 1
ATOM 9154 N N . THR B 1 449 ? -16.5 22.891 18.266 1 98.81 449 THR B N 1
ATOM 9155 C CA . THR B 1 449 ? -17.781 22.219 18.453 1 98.81 449 THR B CA 1
ATOM 9156 C C . THR B 1 449 ? -17.953 21.812 19.922 1 98.81 449 THR B C 1
ATOM 9158 O O . THR B 1 449 ? -18.906 22.203 20.578 1 98.81 449 THR B O 1
ATOM 9161 N N . PRO B 1 450 ? -17 21.047 20.484 1 98.81 450 PRO B N 1
ATOM 9162 C CA . PRO B 1 450 ? -17.172 20.719 21.891 1 98.81 450 PRO B CA 1
ATOM 9163 C C . PRO B 1 450 ? -17.172 21.969 22.797 1 98.81 450 PRO B C 1
ATOM 9165 O O . PRO B 1 450 ? -17.859 22 23.812 1 98.81 450 PRO B O 1
ATOM 9168 N N . ALA B 1 451 ? -16.391 23 22.469 1 98.44 451 ALA B N 1
ATOM 9169 C CA . ALA B 1 451 ? -16.344 24.203 23.281 1 98.44 451 ALA B CA 1
ATOM 9170 C C . ALA B 1 451 ? -17.719 24.859 23.344 1 98.44 451 ALA B C 1
ATOM 9172 O O . ALA B 1 451 ? -18.188 25.25 24.422 1 98.44 451 ALA B O 1
ATOM 9173 N N . ILE B 1 452 ? -18.391 25 22.188 1 98.75 452 ILE B N 1
ATOM 9174 C CA . ILE B 1 452 ? -19.719 25.594 22.109 1 98.75 452 ILE B CA 1
ATOM 9175 C C . ILE B 1 452 ? -20.703 24.75 22.906 1 98.75 452 ILE B C 1
ATOM 9177 O O . ILE B 1 452 ? -21.516 25.281 23.672 1 98.75 452 ILE B O 1
ATOM 9181 N N . LEU B 1 453 ? -20.609 23.422 22.75 1 98.88 453 LEU B N 1
ATOM 9182 C CA . LEU B 1 453 ? -21.531 22.516 23.422 1 98.88 453 LEU B CA 1
ATOM 9183 C C . LEU B 1 453 ? -21.281 22.516 24.922 1 98.88 453 LEU B C 1
ATOM 9185 O O . LEU B 1 453 ? -22.234 22.453 25.719 1 98.88 453 LEU B O 1
ATOM 9189 N N . LEU B 1 454 ? -20.031 22.578 25.328 1 98.69 454 LEU B N 1
ATOM 9190 C CA . LEU B 1 454 ? -19.688 22.609 26.75 1 98.69 454 LEU B CA 1
ATOM 9191 C C . LEU B 1 454 ? -20.188 23.906 27.391 1 98.69 454 LEU B C 1
ATOM 9193 O O . LEU B 1 454 ? -20.5 23.938 28.578 1 98.69 454 LEU B O 1
ATOM 9197 N N . ARG B 1 455 ? -20.281 25.016 26.625 1 98.19 455 ARG B N 1
ATOM 9198 C CA . ARG B 1 455 ? -20.781 26.297 27.125 1 98.19 455 ARG B CA 1
ATOM 9199 C C . ARG B 1 455 ? -22.297 26.312 27.188 1 98.19 455 ARG B C 1
ATOM 9201 O O . ARG B 1 455 ? -22.906 27.281 27.656 1 98.19 455 ARG B O 1
ATOM 9208 N N . THR B 1 456 ? -22.953 25.266 26.672 1 98.56 456 THR B N 1
ATOM 9209 C CA . THR B 1 456 ? -24.406 25.125 26.688 1 98.56 456 THR B CA 1
ATOM 9210 C C . THR B 1 456 ? -24.859 24.406 27.953 1 98.56 456 THR B C 1
ATOM 9212 O O . THR B 1 456 ? -24.688 23.188 28.062 1 98.56 456 THR B O 1
ATOM 9215 N N . PRO B 1 457 ? -25.5 25.016 28.859 1 96.88 457 PRO B N 1
ATOM 9216 C CA . PRO B 1 457 ? -25.75 24.469 30.188 1 96.88 457 PRO B CA 1
ATOM 9217 C C . PRO B 1 457 ? -26.578 23.188 30.156 1 96.88 457 PRO B C 1
ATOM 9219 O O . PRO B 1 457 ? -26.359 22.266 30.953 1 96.88 457 PRO B O 1
ATOM 9222 N N . GLU B 1 458 ? -27.5 23.016 29.266 1 97.44 458 GLU B N 1
ATOM 9223 C CA . GLU B 1 458 ? -28.422 21.891 29.203 1 97.44 458 GLU B CA 1
ATOM 9224 C C . GLU B 1 458 ? -27.688 20.609 28.797 1 97.44 458 GLU B C 1
ATOM 9226 O O . GLU B 1 458 ? -28.203 19.5 28.953 1 97.44 458 GLU B O 1
ATOM 9231 N N . LEU B 1 459 ? -26.484 20.766 28.297 1 98.19 459 LEU B N 1
ATOM 9232 C CA . LEU B 1 459 ? -25.766 19.625 27.781 1 98.19 459 LEU B CA 1
ATOM 9233 C C . LEU B 1 459 ? -24.797 19.062 28.812 1 98.19 459 LEU B C 1
ATOM 9235 O O . LEU B 1 459 ? -24.031 18.141 28.531 1 98.19 459 LEU B O 1
ATOM 9239 N N . ARG B 1 460 ? -24.812 19.547 30.047 1 95.81 460 ARG B N 1
ATOM 9240 C CA . ARG B 1 460 ? -23.969 19.062 31.141 1 95.81 460 ARG B CA 1
ATOM 9241 C C . ARG B 1 460 ? -24.219 17.578 31.406 1 95.81 460 ARG B C 1
ATOM 9243 O O . ARG B 1 460 ? -23.328 16.891 31.922 1 95.81 460 ARG B O 1
ATOM 9250 N N . VAL B 1 461 ? -25.312 17.078 31.031 1 95.75 461 VAL B N 1
ATOM 9251 C CA . VAL B 1 461 ? -25.688 15.688 31.25 1 95.75 461 VAL B CA 1
ATOM 9252 C C . VAL B 1 461 ? -24.891 14.781 30.312 1 95.75 461 VAL B C 1
ATOM 9254 O O . VAL B 1 461 ? -24.688 13.602 30.594 1 95.75 461 VAL B O 1
ATOM 9257 N N . ASN B 1 462 ? -24.516 15.281 29.219 1 98.25 462 ASN B N 1
ATOM 9258 C CA . ASN B 1 462 ? -23.703 14.539 28.25 1 98.25 462 ASN B CA 1
ATOM 9259 C C . ASN B 1 462 ? -22.219 14.609 28.609 1 98.25 462 ASN B C 1
ATOM 9261 O O . ASN B 1 462 ? -21.516 15.523 28.188 1 98.25 462 ASN B O 1
ATOM 9265 N N . ARG B 1 463 ? -21.688 13.586 29.25 1 97.94 463 ARG B N 1
ATOM 9266 C CA . ARG B 1 463 ? -20.344 13.586 29.797 1 97.94 463 ARG B CA 1
ATOM 9267 C C . ARG B 1 463 ? -19.328 13.203 28.734 1 97.94 463 ARG B C 1
ATOM 9269 O O . ARG B 1 463 ? -18.125 13.133 29.016 1 97.94 463 ARG B O 1
ATOM 9276 N N . GLN B 1 464 ? -19.797 13.016 27.516 1 98.69 464 GLN B N 1
ATOM 9277 C CA . GLN B 1 464 ? -18.906 12.555 26.453 1 98.69 464 GLN B CA 1
ATOM 9278 C C . GLN B 1 464 ? -18.484 13.703 25.547 1 98.69 464 GLN B C 1
ATOM 9280 O O . GLN B 1 464 ? -17.625 13.539 24.688 1 98.69 464 GLN B O 1
ATOM 9285 N N . ILE B 1 465 ? -19.062 14.914 25.734 1 98.88 465 ILE B N 1
ATOM 9286 C CA . ILE B 1 465 ? -18.672 16.078 24.953 1 98.88 465 ILE B CA 1
ATOM 9287 C C . ILE B 1 465 ? -17.25 16.5 25.328 1 98.88 465 ILE B C 1
ATOM 9289 O O . ILE B 1 465 ? -16.938 16.688 26.5 1 98.88 465 ILE B O 1
ATOM 9293 N N . GLY B 1 466 ? -16.375 16.656 24.328 1 98.75 466 GLY B N 1
ATOM 9294 C CA . GLY B 1 466 ? -15.008 17.078 24.531 1 98.75 466 GLY B CA 1
ATOM 9295 C C . GLY B 1 466 ? -14.055 15.922 24.781 1 98.75 466 GLY B C 1
ATOM 9296 O O . GLY B 1 466 ? -12.836 16.094 24.734 1 98.75 466 GLY B O 1
ATOM 9297 N N . GLU B 1 467 ? -14.633 14.711 24.938 1 98.31 467 GLU B N 1
ATOM 9298 C CA . GLU B 1 467 ? -13.812 13.539 25.203 1 98.31 467 GLU B CA 1
ATOM 9299 C C . GLU B 1 467 ? -13.297 12.922 23.906 1 98.31 467 GLU B C 1
ATOM 9301 O O . GLU B 1 467 ? -13.852 13.156 22.828 1 98.31 467 GLU B O 1
ATOM 9306 N N . HIS B 1 468 ? -12.18 12.227 23.953 1 98.38 468 HIS B N 1
ATOM 9307 C CA . HIS B 1 468 ? -11.656 11.352 22.906 1 98.38 468 HIS B CA 1
ATOM 9308 C C . HIS B 1 468 ? -11.062 12.172 21.766 1 98.38 468 HIS B C 1
ATOM 9310 O O . HIS B 1 468 ? -11.195 11.789 20.594 1 98.38 468 HIS B O 1
ATOM 9316 N N . LEU B 1 469 ? -10.5 13.297 22.047 1 98.75 469 LEU B N 1
ATOM 9317 C CA . LEU B 1 469 ? -9.844 14.109 21.031 1 98.75 469 LEU B CA 1
ATOM 9318 C C . LEU B 1 469 ? -8.672 13.359 20.406 1 98.75 469 LEU B C 1
ATOM 9320 O O . LEU B 1 469 ? -7.777 12.891 21.109 1 98.75 469 LEU B O 1
ATOM 9324 N N . HIS B 1 470 ? -8.719 13.156 19.125 1 98.81 470 HIS B N 1
ATOM 9325 C CA . HIS B 1 470 ? -7.598 12.625 18.359 1 98.81 470 HIS B CA 1
ATOM 9326 C C . HIS B 1 470 ? -6.977 13.711 17.484 1 98.81 470 HIS B C 1
ATOM 9328 O O . HIS B 1 470 ? -7.688 14.562 16.938 1 98.81 470 HIS B O 1
ATOM 9334 N N . LEU B 1 471 ? -5.59 13.633 17.281 1 98.69 471 LEU B N 1
ATOM 9335 C CA . LEU B 1 471 ? -4.934 14.789 16.688 1 98.69 471 LEU B CA 1
ATOM 9336 C C . LEU B 1 471 ? -4 14.359 15.555 1 98.69 471 LEU B C 1
ATOM 9338 O O . LEU B 1 471 ? -3.395 15.211 14.891 1 98.69 471 LEU B O 1
ATOM 9342 N N . HIS B 1 472 ? -3.838 13.047 15.281 1 98.62 472 HIS B N 1
ATOM 9343 C CA . HIS B 1 472 ? -2.801 12.648 14.336 1 98.62 472 HIS B CA 1
ATOM 9344 C C . HIS B 1 472 ? -1.479 13.344 14.648 1 98.62 472 HIS B C 1
ATOM 9346 O O . HIS B 1 472 ? -0.977 14.125 13.836 1 98.62 472 HIS B O 1
ATOM 9352 N N . PRO B 1 473 ? -0.811 13.008 15.711 1 98.56 473 PRO B N 1
ATOM 9353 C CA . PRO B 1 473 ? 0.443 13.703 16.016 1 98.56 473 PRO B CA 1
ATOM 9354 C C . PRO B 1 473 ? 1.493 13.523 14.922 1 98.56 473 PRO B C 1
ATOM 9356 O O . PRO B 1 473 ? 1.571 12.461 14.305 1 98.56 473 PRO B O 1
ATOM 9359 N N . VAL B 1 474 ? 2.322 14.586 14.711 1 98.5 474 VAL B N 1
ATOM 9360 C CA . VAL B 1 474 ? 3.223 14.641 13.562 1 98.5 474 VAL B CA 1
ATOM 9361 C C . VAL B 1 474 ? 4.652 14.883 14.039 1 98.5 474 VAL B C 1
ATOM 9363 O O . VAL B 1 474 ? 4.898 15.773 14.859 1 98.5 474 VAL B O 1
ATOM 9366 N N . ALA B 1 475 ? 5.551 14.109 13.562 1 98.38 475 ALA B N 1
ATOM 9367 C CA . ALA B 1 475 ? 6.98 14.398 13.664 1 98.38 475 ALA B CA 1
ATOM 9368 C C . ALA B 1 475 ? 7.535 14.914 12.344 1 98.38 475 ALA B C 1
ATOM 9370 O O . ALA B 1 475 ? 6.906 14.742 11.289 1 98.38 475 ALA B O 1
ATOM 9371 N N . PHE B 1 476 ? 8.711 15.523 12.43 1 98.31 476 PHE B N 1
ATOM 9372 C CA . PHE B 1 476 ? 9.297 16.172 11.258 1 98.31 476 PHE B CA 1
ATOM 9373 C C . PHE B 1 476 ? 10.68 15.609 10.961 1 98.31 476 PHE B C 1
ATOM 9375 O O . PHE B 1 476 ? 11.492 15.43 11.867 1 98.31 476 PHE B O 1
ATOM 9382 N N . VAL B 1 477 ? 10.914 15.266 9.711 1 98.69 477 VAL B N 1
ATOM 9383 C CA . VAL B 1 477 ? 12.219 14.797 9.242 1 98.69 477 VAL B CA 1
ATOM 9384 C C . VAL B 1 477 ? 12.703 15.688 8.102 1 98.69 477 VAL B C 1
ATOM 9386 O O . VAL B 1 477 ? 12.102 15.711 7.027 1 98.69 477 VAL B O 1
ATOM 9389 N N . HIS B 1 478 ? 13.852 16.391 8.312 1 98 478 HIS B N 1
ATOM 9390 C CA . HIS B 1 478 ? 14.414 17.328 7.344 1 98 478 HIS B CA 1
ATOM 9391 C C . HIS B 1 478 ? 15.523 16.672 6.535 1 98 478 HIS B C 1
ATOM 9393 O O . HIS B 1 478 ? 16.359 15.953 7.094 1 98 478 HIS B O 1
ATOM 9399 N N . GLY B 1 479 ? 15.453 16.797 5.246 1 98 479 GLY B N 1
ATOM 9400 C CA . GLY B 1 479 ? 16.547 16.391 4.363 1 98 479 GLY B CA 1
ATOM 9401 C C . GLY B 1 479 ? 17.094 17.547 3.547 1 98 479 GLY B C 1
ATOM 9402 O O . GLY B 1 479 ? 16.344 18.422 3.107 1 98 479 GLY B O 1
ATOM 9403 N N . PHE B 1 480 ? 18.422 17.578 3.367 1 96.62 480 PHE B N 1
ATOM 9404 C CA . PHE B 1 480 ? 19.125 18.594 2.576 1 96.62 480 PHE B CA 1
ATOM 9405 C C . PHE B 1 480 ? 19.891 17.953 1.425 1 96.62 480 PHE B C 1
ATOM 9407 O O . PHE B 1 480 ? 20.438 16.859 1.574 1 96.62 480 PHE B O 1
ATOM 9414 N N . TYR B 1 481 ? 19.859 18.562 0.346 1 95.31 481 TYR B N 1
ATOM 9415 C CA . TYR B 1 481 ? 20.406 18.047 -0.898 1 95.31 481 TYR B CA 1
ATOM 9416 C C . TYR B 1 481 ? 21.438 19 -1.489 1 95.31 481 TYR B C 1
ATOM 9418 O O . TYR B 1 481 ? 21.594 20.125 -1.007 1 95.31 481 TYR B O 1
ATOM 9426 N N . GLU B 1 482 ? 22.125 18.547 -2.545 1 90.75 482 GLU B N 1
ATOM 9427 C CA . GLU B 1 482 ? 23.188 19.344 -3.164 1 90.75 482 GLU B CA 1
ATOM 9428 C C . GLU B 1 482 ? 22.641 20.234 -4.27 1 90.75 482 GLU B C 1
ATOM 9430 O O . GLU B 1 482 ? 23.281 21.203 -4.676 1 90.75 482 GLU B O 1
ATOM 9435 N N . GLN B 1 483 ? 21.5 19.922 -4.699 1 92.5 483 GLN B N 1
ATOM 9436 C CA . GLN B 1 483 ? 20.828 20.75 -5.691 1 92.5 483 GLN B CA 1
ATOM 9437 C C . GLN B 1 483 ? 19.625 21.469 -5.082 1 92.5 483 GLN B C 1
ATOM 9439 O O . GLN B 1 483 ? 19.031 20.984 -4.117 1 92.5 483 GLN B O 1
ATOM 9444 N N . PRO B 1 484 ? 19.266 22.656 -5.684 1 95 484 PRO B N 1
ATOM 9445 C CA . PRO B 1 484 ? 18.094 23.359 -5.145 1 95 484 PRO B CA 1
ATOM 9446 C C . PRO B 1 484 ? 16.797 22.562 -5.297 1 95 484 PRO B C 1
ATOM 9448 O O . PRO B 1 484 ? 16.562 21.969 -6.348 1 95 484 PRO B O 1
ATOM 9451 N N . ILE B 1 485 ? 16.016 22.609 -4.238 1 96.38 485 ILE B N 1
ATOM 9452 C CA . ILE B 1 485 ? 14.719 21.938 -4.215 1 96.38 485 ILE B CA 1
ATOM 9453 C C . ILE B 1 485 ? 13.602 22.953 -4.375 1 96.38 485 ILE B C 1
ATOM 9455 O O . ILE B 1 485 ? 12.617 22.703 -5.066 1 96.38 485 ILE B O 1
ATOM 9459 N N . ASP B 1 486 ? 13.805 24.156 -3.789 1 95.25 486 ASP B N 1
ATOM 9460 C CA . ASP B 1 486 ? 12.781 25.203 -3.76 1 95.25 486 ASP B CA 1
ATOM 9461 C C . ASP B 1 486 ? 11.438 24.641 -3.303 1 95.25 486 ASP B C 1
ATOM 9463 O O . ASP B 1 486 ? 10.461 24.672 -4.051 1 95.25 486 ASP B O 1
ATOM 9467 N N . PRO B 1 487 ? 11.398 24.266 -2.045 1 94.69 487 PRO B N 1
ATOM 9468 C CA . PRO B 1 487 ? 10.297 23.422 -1.55 1 94.69 487 PRO B CA 1
ATOM 9469 C C . PRO B 1 487 ? 8.953 24.141 -1.582 1 94.69 487 PRO B C 1
ATOM 9471 O O . PRO B 1 487 ? 7.91 23.516 -1.386 1 94.69 487 PRO B O 1
ATOM 9474 N N . TRP B 1 488 ? 8.867 25.469 -1.931 1 94.25 488 TRP B N 1
ATOM 9475 C CA . TRP B 1 488 ? 7.621 26.219 -1.979 1 94.25 488 TRP B CA 1
ATOM 9476 C C . TRP B 1 488 ? 6.988 26.141 -3.363 1 94.25 488 TRP B C 1
ATOM 9478 O O . TRP B 1 488 ? 5.895 26.656 -3.586 1 94.25 488 TRP B O 1
ATOM 9488 N N . LYS B 1 489 ? 7.656 25.5 -4.27 1 94.19 489 LYS B N 1
ATOM 9489 C CA . LYS B 1 489 ? 7.148 25.406 -5.637 1 94.19 489 LYS B CA 1
ATOM 9490 C C . LYS B 1 489 ? 6.332 24.141 -5.836 1 94.19 489 LYS B C 1
ATOM 9492 O O . LYS B 1 489 ? 6.688 23.078 -5.324 1 94.19 489 LYS B O 1
ATOM 9497 N N . GLY B 1 490 ? 5.242 24.281 -6.562 1 95.06 490 GLY B N 1
ATOM 9498 C CA . GLY B 1 490 ? 4.457 23.125 -6.973 1 95.06 490 GLY B CA 1
ATOM 9499 C C . GLY B 1 490 ? 3.512 22.641 -5.898 1 95.06 490 GLY B C 1
ATOM 9500 O O . GLY B 1 490 ? 3.273 23.328 -4.906 1 95.06 490 GLY B O 1
ATOM 9501 N N . PRO B 1 491 ? 2.893 21.469 -6.141 1 95.94 491 PRO B N 1
ATOM 9502 C CA . PRO B 1 491 ? 1.934 20.953 -5.156 1 95.94 491 PRO B CA 1
ATOM 9503 C C . PRO B 1 491 ? 2.578 20.656 -3.805 1 95.94 491 PRO B C 1
ATOM 9505 O O . PRO B 1 491 ? 3.691 20.125 -3.75 1 95.94 491 PRO B O 1
ATOM 9508 N N . ILE B 1 492 ? 1.949 20.938 -2.773 1 96.31 492 ILE B N 1
ATOM 9509 C CA . ILE B 1 492 ? 2.5 20.828 -1.428 1 96.31 492 ILE B CA 1
ATOM 9510 C C . ILE B 1 492 ? 2.607 19.344 -1.045 1 96.31 492 ILE B C 1
ATOM 9512 O O . ILE B 1 492 ? 3.701 18.844 -0.768 1 96.31 492 ILE B O 1
ATOM 9516 N N . LEU B 1 493 ? 1.535 18.672 -1.039 1 97.81 493 LEU B N 1
ATOM 9517 C CA . LEU B 1 493 ? 1.401 17.297 -0.557 1 97.81 493 LEU B CA 1
ATOM 9518 C C . LEU B 1 493 ? 0.748 16.406 -1.611 1 97.81 493 LEU B C 1
ATOM 9520 O O . LEU B 1 493 ? -0.464 16.188 -1.574 1 97.81 493 LEU B O 1
ATOM 9524 N N . SER B 1 494 ? 1.547 15.859 -2.537 1 97.88 494 SER B N 1
ATOM 9525 C CA . SER B 1 494 ? 0.99 15.086 -3.645 1 97.88 494 SER B CA 1
ATOM 9526 C C . SER B 1 494 ? 1.544 13.664 -3.666 1 97.88 494 SER B C 1
ATOM 9528 O O . SER B 1 494 ? 1.287 12.906 -4.602 1 97.88 494 SER B O 1
ATOM 9530 N N . SER B 1 495 ? 2.309 13.281 -2.648 1 98.31 495 SER B N 1
ATOM 9531 C CA . SER B 1 495 ? 2.867 11.938 -2.545 1 98.31 495 SER B CA 1
ATOM 9532 C C . SER B 1 495 ? 2.768 11.406 -1.118 1 98.31 495 SER B C 1
ATOM 9534 O O . SER B 1 495 ? 2.633 12.18 -0.169 1 98.31 495 SER B O 1
ATOM 9536 N N . VAL B 1 496 ? 2.781 10.062 -0.986 1 98.69 496 VAL B N 1
ATOM 9537 C CA . VAL B 1 496 ? 2.691 9.453 0.334 1 98.69 496 VAL B CA 1
ATOM 9538 C C . VAL B 1 496 ? 3.441 8.125 0.339 1 98.69 496 VAL B C 1
ATOM 9540 O O . VAL B 1 496 ? 3.457 7.406 -0.666 1 98.69 496 VAL B O 1
ATOM 9543 N N . SER B 1 497 ? 4.137 7.844 1.386 1 98.69 497 SER B N 1
ATOM 9544 C CA . SER B 1 497 ? 4.609 6.496 1.683 1 98.69 497 SER B CA 1
ATOM 9545 C C . SER B 1 497 ? 3.797 5.863 2.809 1 98.69 497 SER B C 1
ATOM 9547 O O . SER B 1 497 ? 3.58 6.484 3.85 1 98.69 497 SER B O 1
ATOM 9549 N N . ASN B 1 498 ? 3.377 4.691 2.602 1 97.88 498 ASN B N 1
ATOM 9550 C CA . ASN B 1 498 ? 2.6 3.961 3.596 1 97.88 498 ASN B CA 1
ATOM 9551 C C . ASN B 1 498 ? 3.438 2.883 4.277 1 97.88 498 ASN B C 1
ATOM 9553 O O . ASN B 1 498 ? 2.895 1.908 4.805 1 97.88 498 ASN B O 1
ATOM 9557 N N . ALA B 1 499 ? 4.719 3.051 4.324 1 97.81 499 ALA B N 1
ATOM 9558 C CA . ALA B 1 499 ? 5.652 2.027 4.789 1 97.81 499 ALA B CA 1
ATOM 9559 C C . ALA B 1 499 ? 5.48 1.768 6.281 1 97.81 499 ALA B C 1
ATOM 9561 O O . ALA B 1 499 ? 5.895 0.723 6.789 1 97.81 499 ALA B O 1
ATOM 9562 N N . ALA B 1 500 ? 4.84 2.67 7.031 1 98.06 500 ALA B N 1
ATOM 9563 C CA . ALA B 1 500 ? 4.633 2.504 8.469 1 98.06 500 ALA B CA 1
ATOM 9564 C C . ALA B 1 500 ? 3.145 2.498 8.805 1 98.06 500 ALA B C 1
ATOM 9566 O O . ALA B 1 500 ? 2.76 2.807 9.938 1 98.06 500 ALA B O 1
ATOM 9567 N N . GLU B 1 501 ? 2.326 2.191 7.887 1 96.56 501 GLU B N 1
ATOM 9568 C CA . GLU B 1 501 ? 0.879 2.303 8.047 1 96.56 501 GLU B CA 1
ATOM 9569 C C . GLU B 1 501 ? 0.348 1.251 9.016 1 96.56 501 GLU B C 1
ATOM 9571 O O . GLU B 1 501 ? -0.648 1.48 9.703 1 96.56 501 GLU B O 1
ATOM 9576 N N . LEU B 1 502 ? 0.997 0.073 9.141 1 96.81 502 LEU B N 1
ATOM 9577 C CA . LEU B 1 502 ? 0.524 -1.048 9.945 1 96.81 502 LEU B CA 1
ATOM 9578 C C . LEU B 1 502 ? 1.61 -1.525 10.898 1 96.81 502 LEU B C 1
ATOM 9580 O O . LEU B 1 502 ? 1.941 -2.713 10.93 1 96.81 502 LEU B O 1
ATOM 9584 N N . VAL B 1 503 ? 2.072 -0.599 11.703 1 97.12 503 VAL B N 1
ATOM 9585 C CA . VAL B 1 503 ? 3 -0.946 12.773 1 97.12 503 VAL B CA 1
ATOM 9586 C C . VAL B 1 503 ? 2.34 -1.939 13.727 1 97.12 503 VAL B C 1
ATOM 9588 O O . VAL B 1 503 ? 3.016 -2.789 14.312 1 97.12 503 VAL B O 1
ATOM 9591 N N . ASP B 1 504 ? 1.057 -1.823 13.82 1 94.56 504 ASP B N 1
ATOM 9592 C CA . ASP B 1 504 ? 0.15 -2.711 14.539 1 94.56 504 ASP B CA 1
ATOM 9593 C C . ASP B 1 504 ? -0.885 -3.322 13.602 1 94.56 504 ASP B C 1
ATOM 9595 O O . ASP B 1 504 ? -1.483 -2.615 12.781 1 94.56 504 ASP B O 1
ATOM 9599 N N . PRO B 1 505 ? -1.08 -4.641 13.68 1 90 505 PRO B N 1
ATOM 9600 C CA . PRO B 1 505 ? -1.949 -5.309 12.703 1 90 505 PRO B CA 1
ATOM 9601 C C . PRO B 1 505 ? -3.398 -4.832 12.789 1 90 505 PRO B C 1
ATOM 9603 O O . PRO B 1 505 ? -4.188 -5.094 11.875 1 90 505 PRO B O 1
ATOM 9606 N N . SER B 1 506 ? -3.779 -4.164 13.875 1 92.56 506 SER B N 1
ATOM 9607 C CA . SER B 1 506 ? -5.145 -3.668 14.008 1 92.56 506 SER B CA 1
ATOM 9608 C C . SER B 1 506 ? -5.328 -2.354 13.258 1 92.56 506 SER B C 1
ATOM 9610 O O . SER B 1 506 ? -6.43 -1.801 13.219 1 92.56 506 SER B O 1
ATOM 9612 N N . GLY B 1 507 ? -4.297 -1.846 12.711 1 95.25 507 GLY B N 1
ATOM 9613 C CA . GLY B 1 507 ? -4.441 -0.691 11.836 1 95.25 507 GLY B CA 1
ATOM 9614 C C . GLY B 1 507 ? -3.791 0.562 12.391 1 95.25 507 GLY B C 1
ATOM 9615 O O . GLY B 1 507 ? -3.996 1.658 11.867 1 95.25 507 GLY B O 1
ATOM 9616 N N . TRP B 1 508 ? -2.994 0.481 13.484 1 98.19 508 TRP B N 1
ATOM 9617 C CA . TRP B 1 508 ? -2.289 1.63 14.047 1 98.19 508 TRP B CA 1
ATOM 9618 C C . TRP B 1 508 ? -0.902 1.769 13.43 1 98.19 508 TRP B C 1
ATOM 9620 O O . TRP B 1 508 ? -0.184 0.779 13.273 1 98.19 508 TRP B O 1
ATOM 9630 N N . GLY B 1 509 ? -0.565 2.943 13.016 1 98.25 509 GLY B N 1
ATOM 9631 C CA . GLY B 1 509 ? 0.689 3.238 12.336 1 98.25 509 GLY B CA 1
ATOM 9632 C C . GLY B 1 509 ? 0.836 4.699 11.961 1 98.25 509 GLY B C 1
ATOM 9633 O O . GLY B 1 509 ? 0.392 5.582 12.695 1 98.25 509 GLY B O 1
ATOM 9634 N N . ALA B 1 510 ? 1.609 4.961 10.852 1 98.62 510 ALA B N 1
ATOM 9635 C CA . ALA B 1 510 ? 1.874 6.332 10.422 1 98.62 510 ALA B CA 1
ATOM 9636 C C . ALA B 1 510 ? 1.977 6.422 8.906 1 98.62 510 ALA B C 1
ATOM 9638 O O . ALA B 1 510 ? 2.184 5.414 8.227 1 98.62 510 ALA B O 1
ATOM 9639 N N . ARG B 1 511 ? 1.774 7.523 8.406 1 98.56 511 ARG B N 1
ATOM 9640 C CA . ARG B 1 511 ? 2.012 7.863 7.004 1 98.56 511 ARG B CA 1
ATOM 9641 C C . ARG B 1 511 ? 3.105 8.922 6.875 1 98.56 511 ARG B C 1
ATOM 9643 O O . ARG B 1 511 ? 3.285 9.75 7.77 1 98.56 511 ARG B O 1
ATOM 9650 N N . ILE B 1 512 ? 3.832 8.898 5.766 1 98.88 512 ILE B N 1
ATOM 9651 C CA . ILE B 1 512 ? 4.887 9.867 5.492 1 98.88 512 ILE B CA 1
ATOM 9652 C C . ILE B 1 512 ? 4.504 10.727 4.289 1 98.88 512 ILE B C 1
ATOM 9654 O O . ILE B 1 512 ? 4.23 10.195 3.207 1 98.88 512 ILE B O 1
ATOM 9658 N N . GLU B 1 513 ? 4.41 11.961 4.469 1 98.75 513 GLU B N 1
ATOM 9659 C CA . GLU B 1 513 ? 4.023 12.914 3.432 1 98.75 513 GLU B CA 1
ATOM 9660 C C . GLU B 1 513 ? 4.957 14.117 3.41 1 98.75 513 GLU B C 1
ATOM 9662 O O . GLU B 1 513 ? 5.945 14.156 4.148 1 98.75 513 GLU B O 1
ATOM 9667 N N . ILE B 1 514 ? 4.703 15.086 2.506 1 98.44 514 ILE B N 1
ATOM 9668 C CA . ILE B 1 514 ? 5.516 16.297 2.393 1 98.44 514 ILE B CA 1
ATOM 9669 C C . ILE B 1 514 ? 4.785 17.469 3.037 1 98.44 514 ILE B C 1
ATOM 9671 O O . ILE B 1 514 ? 3.574 17.625 2.867 1 98.44 514 ILE B O 1
ATOM 9675 N N . MET B 1 515 ? 5.539 18.203 3.717 1 95.88 515 MET B N 1
ATOM 9676 C CA . MET B 1 515 ? 4.977 19.359 4.414 1 95.88 515 MET B CA 1
ATOM 9677 C C . MET B 1 515 ? 5.055 20.609 3.545 1 95.88 515 MET B C 1
ATOM 9679 O O . MET B 1 515 ? 5.953 20.734 2.713 1 95.88 515 MET B O 1
ATOM 9683 N N . VAL B 1 516 ? 4.199 21.5 3.842 1 93.06 516 VAL B N 1
ATOM 9684 C CA . VAL B 1 516 ? 4.301 22.844 3.285 1 93.06 516 VAL B CA 1
ATOM 9685 C C . VAL B 1 516 ? 5.602 23.5 3.744 1 93.06 516 VAL B C 1
ATOM 9687 O O . VAL B 1 516 ? 6.098 23.219 4.836 1 93.06 516 VAL B O 1
ATOM 9690 N N . SER B 1 517 ? 6.109 24.359 2.877 1 92.5 517 SER B N 1
ATOM 9691 C CA . SER B 1 517 ? 7.379 24.984 3.25 1 92.5 517 SER B CA 1
ATOM 9692 C C . SER B 1 517 ? 7.281 26.5 3.244 1 92.5 517 SER B C 1
ATOM 9694 O O . SER B 1 517 ? 7.305 27.125 2.182 1 92.5 517 SER B O 1
ATOM 9696 N N . ALA B 1 518 ? 7.09 27.062 4.352 1 94.69 518 ALA B N 1
ATOM 9697 C CA . ALA B 1 518 ? 7.234 28.5 4.633 1 94.69 518 ALA B CA 1
ATOM 9698 C C . ALA B 1 518 ? 8.344 28.734 5.656 1 94.69 518 ALA B C 1
ATOM 9700 O O . ALA B 1 518 ? 8.523 27.953 6.586 1 94.69 518 ALA B O 1
ATOM 9701 N N . PRO B 1 519 ? 9.062 29.812 5.52 1 96.12 519 PRO B N 1
ATOM 9702 C CA . PRO B 1 519 ? 10.227 30.031 6.379 1 96.12 519 PRO B CA 1
ATOM 9703 C C . PRO B 1 519 ? 9.883 30.016 7.863 1 96.12 519 PRO B C 1
ATOM 9705 O O . PRO B 1 519 ? 10.633 29.453 8.672 1 96.12 519 PRO B O 1
ATOM 9708 N N . SER B 1 520 ? 8.773 30.594 8.25 1 95.19 520 SER B N 1
ATOM 9709 C CA . SER B 1 520 ? 8.422 30.641 9.664 1 95.19 520 SER B CA 1
ATOM 9710 C C . SER B 1 520 ? 8.172 29.234 10.211 1 95.19 520 SER B C 1
ATOM 9712 O O . SER B 1 520 ? 8.602 28.922 11.328 1 95.19 520 SER B O 1
ATOM 9714 N N . LEU B 1 521 ? 7.523 28.406 9.445 1 93.56 521 LEU B N 1
ATOM 9715 C CA . LEU B 1 521 ? 7.273 27.031 9.852 1 93.56 521 LEU B CA 1
ATOM 9716 C C . LEU B 1 521 ? 8.562 26.219 9.82 1 93.56 521 LEU B C 1
ATOM 9718 O O . LEU B 1 521 ? 8.883 25.516 10.781 1 93.56 521 LEU B O 1
ATOM 9722 N N . PHE B 1 522 ? 9.258 26.359 8.734 1 95.5 522 PHE B N 1
ATOM 9723 C CA . PHE B 1 522 ? 10.5 25.609 8.547 1 95.5 522 PHE B CA 1
ATOM 9724 C C . PHE B 1 522 ? 11.477 25.891 9.68 1 95.5 522 PHE B C 1
ATOM 9726 O O . PHE B 1 522 ? 11.992 24.969 10.312 1 95.5 522 PHE B O 1
ATOM 9733 N N . CYS B 1 523 ? 11.711 27.125 10.008 1 95.94 523 CYS B N 1
ATOM 9734 C CA . CYS B 1 523 ? 12.734 27.531 10.961 1 95.94 523 CYS B CA 1
ATOM 9735 C C . CYS B 1 523 ? 12.305 27.234 12.391 1 95.94 523 CYS B C 1
ATOM 9737 O O . CYS B 1 523 ? 13.141 26.906 13.242 1 95.94 523 CYS B O 1
ATOM 9739 N N . ALA B 1 524 ? 11.023 27.312 12.617 1 93.75 524 ALA B N 1
ATOM 9740 C CA . ALA B 1 524 ? 10.523 27.047 13.961 1 93.75 524 ALA B CA 1
ATOM 9741 C C . ALA B 1 524 ? 10.602 25.562 14.281 1 93.75 524 ALA B C 1
ATOM 9743 O O . ALA B 1 524 ? 10.602 25.172 15.453 1 93.75 524 ALA B O 1
ATOM 9744 N N . LEU B 1 525 ? 10.711 24.703 13.281 1 94.38 525 LEU B N 1
ATOM 9745 C CA . LEU B 1 525 ? 10.703 23.266 13.477 1 94.38 525 LEU B CA 1
ATOM 9746 C C . LEU B 1 525 ? 12.117 22.719 13.609 1 94.38 525 LEU B C 1
ATOM 9748 O O . LEU B 1 525 ? 12.312 21.547 13.93 1 94.38 525 LEU B O 1
ATOM 9752 N N . LEU B 1 526 ? 13.086 23.547 13.398 1 93 526 LEU B N 1
ATOM 9753 C CA . LEU B 1 526 ? 14.477 23.141 13.539 1 93 526 LEU B CA 1
ATOM 9754 C C . LEU B 1 526 ? 14.922 23.203 15 1 93 526 LEU B C 1
ATOM 9756 O O . LEU B 1 526 ? 14.586 24.141 15.711 1 93 526 LEU B O 1
ATOM 9760 N N . PRO B 1 527 ? 15.672 22.203 15.43 1 88.94 527 PRO B N 1
ATOM 9761 C CA . PRO B 1 527 ? 16.234 22.328 16.781 1 88.94 527 PRO B CA 1
ATOM 9762 C C . PRO B 1 527 ? 17.188 23.516 16.906 1 88.94 527 PRO B C 1
ATOM 9764 O O . PRO B 1 527 ? 17.969 23.797 16 1 88.94 527 PRO B O 1
ATOM 9767 N N . PHE B 1 528 ? 17.141 24.188 18.031 1 92.69 528 PHE B N 1
ATOM 9768 C CA . PHE B 1 528 ? 17.984 25.344 18.25 1 92.69 528 PHE B CA 1
ATOM 9769 C C . PHE B 1 528 ? 19.297 24.938 18.891 1 92.69 528 PHE B C 1
ATOM 9771 O O . PHE B 1 528 ? 19.328 24.406 20.016 1 92.69 528 PHE B O 1
ATOM 9778 N N . ASP B 1 529 ? 20.359 25.156 18.234 1 92.25 529 ASP B N 1
ATOM 9779 C CA . ASP B 1 529 ? 21.703 24.859 18.734 1 92.25 529 ASP B CA 1
ATOM 9780 C C . ASP B 1 529 ? 22.609 26.078 18.641 1 92.25 529 ASP B C 1
ATOM 9782 O O . ASP B 1 529 ? 23.766 25.969 18.25 1 92.25 529 ASP B O 1
ATOM 9786 N N . GLY B 1 530 ? 21.969 27.219 18.844 1 94.19 530 GLY B N 1
ATOM 9787 C CA . GLY B 1 530 ? 22.703 28.469 18.766 1 94.19 530 GLY B CA 1
ATOM 9788 C C . GLY B 1 530 ? 22.422 29.25 17.484 1 94.19 530 GLY B C 1
ATOM 9789 O O . GLY B 1 530 ? 21.984 28.688 16.484 1 94.19 530 GLY B O 1
ATOM 9790 N N . ALA B 1 531 ? 22.688 30.5 17.547 1 96.19 531 ALA B N 1
ATOM 9791 C CA . ALA B 1 531 ? 22.359 31.406 16.453 1 96.19 531 ALA B CA 1
ATOM 9792 C C . ALA B 1 531 ? 23.125 31.047 15.188 1 96.19 531 ALA B C 1
ATOM 9794 O O . ALA B 1 531 ? 22.594 31.094 14.078 1 96.19 531 ALA B O 1
ATOM 9795 N N . LEU B 1 532 ? 24.422 30.75 15.328 1 96.19 532 LEU B N 1
ATOM 9796 C CA . LEU B 1 532 ? 25.25 30.406 14.172 1 96.19 532 LEU B CA 1
ATOM 9797 C C . LEU B 1 532 ? 24.719 29.156 13.477 1 96.19 532 LEU B C 1
ATOM 9799 O O . LEU B 1 532 ? 24.5 29.156 12.258 1 96.19 532 LEU B O 1
ATOM 9803 N N . GLN B 1 533 ? 24.516 28.125 14.266 1 94.25 533 GLN B N 1
ATOM 9804 C CA . GLN B 1 533 ? 24.016 26.875 13.688 1 94.25 533 GLN B CA 1
ATOM 9805 C C . GLN B 1 533 ? 22.641 27.078 13.047 1 94.25 533 GLN B C 1
ATOM 9807 O O . GLN B 1 533 ? 22.359 26.516 11.984 1 94.25 533 GLN B O 1
ATOM 9812 N N . HIS B 1 534 ? 21.828 27.781 13.727 1 96.19 534 HIS B N 1
ATOM 9813 C CA . HIS B 1 534 ? 20.5 28.062 13.18 1 96.19 534 HIS B CA 1
ATOM 9814 C C . HIS B 1 534 ? 20.594 28.75 11.828 1 96.19 534 HIS B C 1
ATOM 9816 O O . HIS B 1 534 ? 19.953 28.328 10.867 1 96.19 534 HIS B O 1
ATOM 9822 N N . LYS B 1 535 ? 21.359 29.812 11.75 1 97.25 535 LYS B N 1
ATOM 9823 C CA . LYS B 1 535 ? 21.453 30.594 10.516 1 97.25 535 LYS B CA 1
ATOM 9824 C C . LYS B 1 535 ? 22.109 29.766 9.406 1 97.25 535 LYS B C 1
ATOM 9826 O O . LYS B 1 535 ? 21.766 29.922 8.234 1 97.25 535 LYS B O 1
ATOM 9831 N N . LYS B 1 536 ? 23.031 28.859 9.758 1 95.62 536 LYS B N 1
ATOM 9832 C CA . LYS B 1 536 ? 23.656 27.969 8.781 1 95.62 536 LYS B CA 1
ATOM 9833 C C . LYS B 1 536 ? 22.609 27.078 8.125 1 95.62 536 LYS B C 1
ATOM 9835 O O . LYS B 1 536 ? 22.578 26.938 6.898 1 95.62 536 LYS B O 1
ATOM 9840 N N . VAL B 1 537 ? 21.781 26.531 8.945 1 94.94 537 VAL B N 1
ATOM 9841 C CA . VAL B 1 537 ? 20.797 25.594 8.445 1 94.94 537 VAL B CA 1
ATOM 9842 C C . VAL B 1 537 ? 19.688 26.359 7.699 1 94.94 537 VAL B C 1
ATOM 9844 O O . VAL B 1 537 ? 19.25 25.938 6.629 1 94.94 537 VAL B O 1
ATOM 9847 N N . ALA B 1 538 ? 19.234 27.422 8.281 1 96.81 538 ALA B N 1
ATOM 9848 C CA . ALA B 1 538 ? 18.203 28.234 7.645 1 96.81 538 ALA B CA 1
ATOM 9849 C C . ALA B 1 538 ? 18.656 28.703 6.262 1 96.81 538 ALA B C 1
ATOM 9851 O O . ALA B 1 538 ? 17.844 28.797 5.34 1 96.81 538 ALA B O 1
ATOM 9852 N N . ALA B 1 539 ? 19.922 29 6.113 1 96.25 539 ALA B N 1
ATOM 9853 C CA . ALA B 1 539 ? 20.469 29.469 4.844 1 96.25 539 ALA B CA 1
ATOM 9854 C C . ALA B 1 539 ? 20.391 28.406 3.766 1 96.25 539 ALA B C 1
ATOM 9856 O O . ALA B 1 539 ? 20.516 28.703 2.576 1 96.25 539 ALA B O 1
ATOM 9857 N N . ARG B 1 540 ? 20.125 27.188 4.168 1 94.31 540 ARG B N 1
ATOM 9858 C CA . ARG B 1 540 ? 20 26.078 3.227 1 94.31 540 ARG B CA 1
ATOM 9859 C C . ARG B 1 540 ? 18.531 25.766 2.924 1 94.31 540 ARG B C 1
ATOM 9861 O O . ARG B 1 540 ? 18.219 24.719 2.359 1 94.31 540 ARG B O 1
ATOM 9868 N N . TYR B 1 541 ? 17.703 26.703 3.217 1 96.19 541 TYR B N 1
ATOM 9869 C CA . TYR B 1 541 ? 16.266 26.547 3.068 1 96.19 541 TYR B CA 1
ATOM 9870 C C . TYR B 1 541 ? 15.906 26.094 1.656 1 96.19 541 TYR B C 1
ATOM 9872 O O . TYR B 1 541 ? 15.133 25.156 1.474 1 96.19 541 TYR B O 1
ATOM 9880 N N . ARG B 1 542 ? 16.547 26.609 0.639 1 96.38 542 ARG B N 1
ATOM 9881 C CA . ARG B 1 542 ? 16.234 26.328 -0.757 1 96.38 542 ARG B CA 1
ATOM 9882 C C . ARG B 1 542 ? 16.656 24.906 -1.133 1 96.38 542 ARG B C 1
ATOM 9884 O O . ARG B 1 542 ? 16.234 24.375 -2.158 1 96.38 542 ARG B O 1
ATOM 9891 N N . TYR B 1 543 ? 17.484 24.312 -0.303 1 96.31 543 TYR B N 1
ATOM 9892 C CA . TYR B 1 543 ? 18.094 23.031 -0.661 1 96.31 543 TYR B CA 1
ATOM 9893 C C . TYR B 1 543 ? 17.547 21.906 0.197 1 96.31 543 TYR B C 1
ATOM 9895 O O . TYR B 1 543 ? 18.078 20.797 0.193 1 96.31 543 TYR B O 1
ATOM 9903 N N . GLY B 1 544 ? 16.531 22.203 0.898 1 96.31 544 GLY B N 1
ATOM 9904 C CA . GLY B 1 544 ? 15.977 21.172 1.763 1 96.31 544 GLY B CA 1
ATOM 9905 C C . GLY B 1 544 ? 14.461 21.125 1.729 1 96.31 544 GLY B C 1
ATOM 9906 O O . GLY B 1 544 ? 13.82 21.984 1.108 1 96.31 544 GLY B O 1
ATOM 9907 N N . PHE B 1 545 ? 13.891 20.094 2.242 1 97.94 545 PHE B N 1
ATOM 9908 C CA . PHE B 1 545 ? 12.461 19.984 2.496 1 97.94 545 PHE B CA 1
ATOM 9909 C C . PHE B 1 545 ? 12.188 19.047 3.67 1 97.94 545 PHE B C 1
ATOM 9911 O O . PHE B 1 545 ? 13.102 18.391 4.168 1 97.94 545 PHE B O 1
ATOM 9918 N N . THR B 1 546 ? 10.953 19.109 4.133 1 98.44 546 THR B N 1
ATOM 9919 C CA . THR B 1 546 ? 10.57 18.375 5.336 1 98.44 546 THR B CA 1
ATOM 9920 C C . THR B 1 546 ? 9.508 17.328 5.012 1 98.44 546 THR B C 1
ATOM 9922 O O . THR B 1 546 ? 8.508 17.641 4.363 1 98.44 546 THR B O 1
ATOM 9925 N N . MET B 1 547 ? 9.797 16.094 5.434 1 98.75 547 MET B N 1
ATOM 9926 C CA . MET B 1 547 ? 8.766 15.07 5.473 1 98.75 547 MET B CA 1
ATOM 9927 C C . MET B 1 547 ? 8.062 15.055 6.828 1 98.75 547 MET B C 1
ATOM 9929 O O . MET B 1 547 ? 8.703 15.266 7.863 1 98.75 547 MET B O 1
ATOM 9933 N N . ILE B 1 548 ? 6.77 14.836 6.75 1 98.62 548 ILE B N 1
ATOM 9934 C CA . ILE B 1 548 ? 6.004 14.711 7.984 1 98.62 548 ILE B CA 1
ATOM 9935 C C . ILE B 1 548 ? 5.574 13.258 8.18 1 98.62 548 ILE B C 1
ATOM 9937 O O . ILE B 1 548 ? 5.254 12.562 7.211 1 98.62 548 ILE B O 1
ATOM 9941 N N . VAL B 1 549 ? 5.68 12.836 9.398 1 98.75 549 VAL B N 1
ATOM 9942 C CA . VAL B 1 549 ? 5.195 11.531 9.836 1 98.75 549 VAL B CA 1
ATOM 9943 C C . VAL B 1 549 ? 3.904 11.703 10.633 1 98.75 549 VAL B C 1
ATOM 9945 O O . VAL B 1 549 ? 3.928 12.195 11.766 1 98.75 549 VAL B O 1
ATOM 9948 N N . ILE B 1 550 ? 2.795 11.281 10.062 1 98.81 550 ILE B N 1
ATOM 9949 C CA . ILE B 1 550 ? 1.468 11.477 10.633 1 98.81 550 ILE B CA 1
ATOM 9950 C C . ILE B 1 550 ? 0.986 10.18 11.281 1 98.81 550 ILE B C 1
ATOM 9952 O O . ILE B 1 550 ? 0.748 9.188 10.594 1 98.81 550 ILE B O 1
ATOM 9956 N N . VAL B 1 551 ? 0.768 10.195 12.562 1 98.75 551 VAL B N 1
ATOM 9957 C CA . VAL B 1 551 ? 0.44 8.992 13.32 1 98.75 551 VAL B CA 1
ATOM 9958 C C . VAL B 1 551 ? -1.074 8.891 13.492 1 98.75 551 VAL B C 1
ATOM 9960 O O . VAL B 1 551 ? -1.729 9.859 13.883 1 98.75 551 VAL B O 1
ATOM 9963 N N . ARG B 1 552 ? -1.646 7.75 13.164 1 98.81 552 ARG B N 1
ATOM 9964 C CA . ARG B 1 552 ? -2.992 7.434 13.625 1 98.81 552 ARG B CA 1
ATOM 9965 C C . ARG B 1 552 ? -2.998 7.117 15.117 1 98.81 552 ARG B C 1
ATOM 9967 O O . ARG B 1 552 ? -2.73 5.984 15.516 1 98.81 552 ARG B O 1
ATOM 9974 N N . ASP B 1 553 ? -3.316 8.039 15.93 1 98.62 553 ASP B N 1
ATOM 9975 C CA . ASP B 1 553 ? -3.189 7.867 17.375 1 98.62 553 ASP B CA 1
ATOM 9976 C C . ASP B 1 553 ? -4.352 7.051 17.938 1 98.62 553 ASP B C 1
ATOM 9978 O O . ASP B 1 553 ? -5.512 7.309 17.609 1 98.62 553 ASP B O 1
ATOM 9982 N N . ARG B 1 554 ? -4.016 6.098 18.734 1 98.38 554 ARG B N 1
ATOM 9983 C CA . ARG B 1 554 ? -4.984 5.246 19.422 1 98.38 554 ARG B CA 1
ATOM 9984 C C . ARG B 1 554 ? -5.5 5.914 20.688 1 98.38 554 ARG B C 1
ATOM 9986 O O . ARG B 1 554 ? -6.691 5.852 20.984 1 98.38 554 ARG B O 1
ATOM 9993 N N . ASP B 1 555 ? -4.574 6.516 21.5 1 98.19 555 ASP B N 1
ATOM 9994 C CA . ASP B 1 555 ? -4.926 7.074 22.812 1 98.19 555 ASP B CA 1
ATOM 9995 C C . ASP B 1 555 ? -5.309 8.547 22.688 1 98.19 555 ASP B C 1
ATOM 9997 O O . ASP B 1 555 ? -4.527 9.359 22.188 1 98.19 555 ASP B O 1
ATOM 10001 N N . ALA B 1 556 ? -6.457 8.883 23.203 1 98.06 556 ALA B N 1
ATOM 10002 C CA . ALA B 1 556 ? -7.117 10.156 22.922 1 98.06 556 ALA B CA 1
ATOM 10003 C C . ALA B 1 556 ? -6.789 11.188 24 1 98.06 556 ALA B C 1
ATOM 10005 O O . ALA B 1 556 ? -6.281 10.836 25.078 1 98.06 556 ALA B O 1
ATOM 10006 N N . GLY B 1 557 ? -6.988 12.477 23.656 1 98.31 557 GLY B N 1
ATOM 10007 C CA . GLY B 1 557 ? -7.051 13.578 24.594 1 98.31 557 GLY B CA 1
ATOM 10008 C C . GLY B 1 557 ? -8.461 14.078 24.828 1 98.31 557 GLY B C 1
ATOM 10009 O O . GLY B 1 557 ? -9.422 13.297 24.781 1 98.31 557 GLY B O 1
ATOM 10010 N N . ARG B 1 558 ? -8.555 15.32 25.219 1 98.31 558 ARG B N 1
ATOM 10011 C CA . ARG B 1 558 ? -9.867 15.906 25.438 1 98.31 558 ARG B CA 1
ATOM 10012 C C . ARG B 1 558 ? -9.828 17.422 25.281 1 98.31 558 ARG B C 1
ATOM 10014 O O . ARG B 1 558 ? -8.75 18.031 25.312 1 98.31 558 ARG B O 1
ATOM 10021 N N . VAL B 1 559 ? -10.977 17.969 25 1 98.62 559 VAL B N 1
ATOM 10022 C CA . VAL B 1 559 ? -11.211 19.422 24.969 1 98.62 559 VAL B CA 1
ATOM 10023 C C . VAL B 1 559 ? -11.969 19.844 26.219 1 98.62 559 VAL B C 1
ATOM 10025 O O . VAL B 1 559 ? -13 19.25 26.562 1 98.62 559 VAL B O 1
ATOM 10028 N N . ARG B 1 560 ? -11.453 20.828 26.891 1 97.25 560 ARG B N 1
ATOM 10029 C CA . ARG B 1 560 ? -12.133 21.422 28.031 1 97.25 560 ARG B CA 1
ATOM 10030 C C . ARG B 1 560 ? -12.156 22.953 27.922 1 97.25 560 ARG B C 1
ATOM 10032 O O . ARG B 1 560 ? -11.586 23.516 26.984 1 97.25 560 ARG B O 1
ATOM 10039 N N . LEU B 1 561 ? -12.867 23.562 28.781 1 96.38 561 LEU B N 1
ATOM 10040 C CA . LEU B 1 561 ? -12.906 25.016 28.828 1 96.38 561 LEU B CA 1
ATOM 10041 C C . LEU B 1 561 ? -12.047 25.562 29.969 1 96.38 561 LEU B C 1
ATOM 10043 O O . LEU B 1 561 ? -12 24.953 31.047 1 96.38 561 LEU B O 1
ATOM 10047 N N . ASP B 1 562 ? -11.398 26.609 29.719 1 92.31 562 ASP B N 1
ATOM 10048 C CA . ASP B 1 562 ? -10.773 27.297 30.844 1 92.31 562 ASP B CA 1
ATOM 10049 C C . ASP B 1 562 ? -11.781 28.188 31.562 1 92.31 562 ASP B C 1
ATOM 10051 O O . ASP B 1 562 ? -12.977 28.141 31.281 1 92.31 562 ASP B O 1
ATOM 10055 N N . LYS B 1 563 ? -11.32 28.969 32.531 1 89.19 563 LYS B N 1
ATOM 10056 C CA . LYS B 1 563 ? -12.211 29.766 33.406 1 89.19 563 LYS B CA 1
ATOM 10057 C C . LYS B 1 563 ? -12.883 30.875 32.594 1 89.19 563 LYS B C 1
ATOM 10059 O O . LYS B 1 563 ? -13.898 31.438 33.031 1 89.19 563 LYS B O 1
ATOM 10064 N N . TYR B 1 564 ? -12.344 31.141 31.406 1 88.81 564 TYR B N 1
ATOM 10065 C CA . TYR B 1 564 ? -12.906 32.219 30.578 1 88.81 564 TYR B CA 1
ATOM 10066 C C . TYR B 1 564 ? -13.719 31.656 29.422 1 88.81 564 TYR B C 1
ATOM 10068 O O . TYR B 1 564 ? -14.203 32.406 28.578 1 88.81 564 TYR B O 1
ATOM 10076 N N . GLY B 1 565 ? -13.812 30.375 29.344 1 91.62 565 GLY B N 1
ATOM 10077 C CA . GLY B 1 565 ? -14.633 29.75 28.328 1 91.62 565 GLY B CA 1
ATOM 10078 C C . GLY B 1 565 ? -13.867 29.422 27.062 1 91.62 565 GLY B C 1
ATOM 10079 O O . GLY B 1 565 ? -14.453 28.984 26.078 1 91.62 565 GLY B O 1
ATOM 10080 N N . ARG B 1 566 ? -12.57 29.578 27.109 1 92.06 566 ARG B N 1
ATOM 10081 C CA . ARG B 1 566 ? -11.742 29.25 25.953 1 92.06 566 ARG B CA 1
ATOM 10082 C C . ARG B 1 566 ? -11.406 27.75 25.938 1 92.06 566 ARG B C 1
ATOM 10084 O O . ARG B 1 566 ? -11.156 27.156 26.969 1 92.06 566 ARG B O 1
ATOM 10091 N N . ALA B 1 567 ? -11.391 27.188 24.75 1 95.62 567 ALA B N 1
ATOM 10092 C CA . ALA B 1 567 ? -11.094 25.766 24.594 1 95.62 567 ALA B CA 1
ATOM 10093 C C . ALA B 1 567 ? -9.641 25.469 24.969 1 95.62 567 ALA B C 1
ATOM 10095 O O . ALA B 1 567 ? -8.734 26.203 24.562 1 95.62 567 ALA B O 1
ATOM 10096 N N . LEU B 1 568 ? -9.383 24.516 25.766 1 96.5 568 LEU B N 1
ATOM 10097 C CA . LEU B 1 568 ? -8.078 23.953 26.094 1 96.5 568 LEU B CA 1
ATOM 10098 C C . LEU B 1 568 ? -7.965 22.516 25.578 1 96.5 568 LEU B C 1
ATOM 10100 O O . LEU B 1 568 ? -8.93 21.75 25.641 1 96.5 568 LEU B O 1
ATOM 10104 N N . LEU B 1 569 ? -6.828 22.219 25.078 1 97.88 569 LEU B N 1
ATOM 10105 C CA . LEU B 1 569 ? -6.59 20.859 24.578 1 97.88 569 LEU B CA 1
ATOM 10106 C C . LEU B 1 569 ? -5.652 20.109 25.516 1 97.88 569 LEU B C 1
ATOM 10108 O O . LEU B 1 569 ? -4.508 20.516 25.719 1 97.88 569 LEU B O 1
ATOM 10112 N N . ASP B 1 570 ? -6.117 19.062 26.109 1 97.69 570 ASP B N 1
ATOM 10113 C CA . ASP B 1 570 ? -5.273 18.125 26.844 1 97.69 570 ASP B CA 1
ATOM 10114 C C . ASP B 1 570 ? -4.914 16.906 25.984 1 97.69 570 ASP B C 1
ATOM 10116 O O . ASP B 1 570 ? -5.793 16.156 25.578 1 97.69 570 ASP B O 1
ATOM 10120 N N . TYR B 1 571 ? -3.686 16.797 25.703 1 97.75 571 TYR B N 1
ATOM 10121 C CA . TYR B 1 571 ? -3.215 15.719 24.844 1 97.75 571 TYR B CA 1
ATOM 10122 C C . TYR B 1 571 ? -1.726 15.469 25.047 1 97.75 571 TYR B C 1
ATOM 10124 O O . TYR B 1 571 ? -0.949 16.406 25.203 1 97.75 571 TYR B O 1
ATOM 10132 N N . SER B 1 572 ? -1.327 14.188 25.141 1 96.88 572 SER B N 1
ATOM 10133 C CA . SER B 1 572 ? 0.066 13.75 25.109 1 96.88 572 SER B CA 1
ATOM 10134 C C . SER B 1 572 ? 0.247 12.516 24.234 1 96.88 572 SER B C 1
ATOM 10136 O O . SER B 1 572 ? -0.634 11.656 24.188 1 96.88 572 SER B O 1
ATOM 10138 N N . LEU B 1 573 ? 1.325 12.461 23.609 1 97.75 573 LEU B N 1
ATOM 10139 C CA . LEU B 1 573 ? 1.638 11.258 22.844 1 97.75 573 LEU B CA 1
ATOM 10140 C C . LEU B 1 573 ? 1.841 10.062 23.766 1 97.75 573 LEU B C 1
ATOM 10142 O O . LEU B 1 573 ? 2.691 10.102 24.672 1 97.75 573 LEU B O 1
ATOM 10146 N N . SER B 1 574 ? 1.109 9 23.641 1 98.12 574 SER B N 1
ATOM 10147 C CA . SER B 1 574 ? 1.242 7.82 24.484 1 98.12 574 SER B CA 1
ATOM 10148 C C . SER B 1 574 ? 2.436 6.969 24.062 1 98.12 574 SER B C 1
ATOM 10150 O O . SER B 1 574 ? 2.959 7.129 22.953 1 98.12 574 SER B O 1
ATOM 10152 N N . LYS B 1 575 ? 2.852 6.078 24.953 1 97.75 575 LYS B N 1
ATOM 10153 C CA . LYS B 1 575 ? 3.924 5.145 24.625 1 97.75 575 LYS B CA 1
ATOM 10154 C C . LYS B 1 575 ? 3.521 4.23 23.469 1 97.75 575 LYS B C 1
ATOM 10156 O O . LYS B 1 575 ? 4.363 3.848 22.656 1 97.75 575 LYS B O 1
ATOM 10161 N N . PHE B 1 576 ? 2.25 3.871 23.438 1 98.19 576 PHE B N 1
ATOM 10162 C CA . PHE B 1 576 ? 1.756 3.053 22.328 1 98.19 576 PHE B CA 1
ATOM 10163 C C . PHE B 1 576 ? 1.932 3.775 21 1 98.19 576 PHE B C 1
ATOM 10165 O O . PHE B 1 576 ? 2.463 3.205 20.047 1 98.19 576 PHE B O 1
ATOM 10172 N N . ASP B 1 577 ? 1.479 4.996 20.938 1 98.5 577 ASP B N 1
ATOM 10173 C CA . ASP B 1 577 ? 1.504 5.762 19.688 1 98.5 577 ASP B CA 1
ATOM 10174 C C . ASP B 1 577 ? 2.93 6.156 19.312 1 98.5 577 ASP B C 1
ATOM 10176 O O . ASP B 1 577 ? 3.234 6.367 18.141 1 98.5 577 ASP B O 1
ATOM 10180 N N . GLU B 1 578 ? 3.805 6.266 20.297 1 98.44 578 GLU B N 1
ATOM 10181 C CA . GLU B 1 578 ? 5.211 6.562 20.047 1 98.44 578 GLU B CA 1
ATOM 10182 C C . GLU B 1 578 ? 5.855 5.496 19.172 1 98.44 578 GLU B C 1
ATOM 10184 O O . GLU B 1 578 ? 6.738 5.797 18.359 1 98.44 578 GLU B O 1
ATOM 10189 N N . LYS B 1 579 ? 5.418 4.258 19.312 1 98.19 579 LYS B N 1
ATOM 10190 C CA . LYS B 1 579 ? 5.949 3.189 18.469 1 98.19 579 LYS B CA 1
ATOM 10191 C C . LYS B 1 579 ? 5.695 3.48 16.984 1 98.19 579 LYS B C 1
ATOM 10193 O O . LYS B 1 579 ? 6.578 3.275 16.156 1 98.19 579 LYS B O 1
ATOM 10198 N N . SER B 1 580 ? 4.496 3.918 16.703 1 98.56 580 SER B N 1
ATOM 10199 C CA . SER B 1 580 ? 4.152 4.281 15.336 1 98.56 580 SER B CA 1
ATOM 10200 C C . SER B 1 580 ? 4.973 5.473 14.859 1 98.56 580 SER B C 1
ATOM 10202 O O . SER B 1 580 ? 5.422 5.5 13.711 1 98.56 580 SER B O 1
ATOM 10204 N N . MET B 1 581 ? 5.156 6.449 15.719 1 98.69 581 MET B N 1
ATOM 10205 C CA . MET B 1 581 ? 5.945 7.629 15.375 1 98.69 581 MET B CA 1
ATOM 10206 C C . MET B 1 581 ? 7.383 7.246 15.039 1 98.69 581 MET B C 1
ATOM 10208 O O . MET B 1 581 ? 7.934 7.703 14.039 1 98.69 581 MET B O 1
ATOM 10212 N N . LEU B 1 582 ? 7.938 6.414 15.906 1 98.5 582 LEU B N 1
ATOM 10213 C CA . LEU B 1 582 ? 9.312 5.98 15.711 1 98.5 582 LEU B CA 1
ATOM 10214 C C . LEU B 1 582 ? 9.469 5.238 14.383 1 98.5 582 LEU B C 1
ATOM 10216 O O . LEU B 1 582 ? 10.391 5.52 13.617 1 98.5 582 LEU B O 1
ATOM 10220 N N . ALA B 1 583 ? 8.555 4.32 14.117 1 98.44 583 ALA B N 1
ATOM 10221 C CA . ALA B 1 583 ? 8.609 3.566 12.867 1 98.44 583 ALA B CA 1
ATOM 10222 C C . ALA B 1 583 ? 8.547 4.5 11.656 1 98.44 583 ALA B C 1
ATOM 10224 O O . ALA B 1 583 ? 9.312 4.344 10.703 1 98.44 583 ALA B O 1
ATOM 10225 N N . GLY B 1 584 ? 7.609 5.434 11.703 1 98.75 584 GLY B N 1
ATOM 10226 C CA . GLY B 1 584 ? 7.477 6.387 10.609 1 98.75 584 GLY B CA 1
ATOM 10227 C C . GLY B 1 584 ? 8.711 7.25 10.422 1 98.75 584 GLY B C 1
ATOM 10228 O O . GLY B 1 584 ? 9.125 7.504 9.289 1 98.75 584 GLY B O 1
ATOM 10229 N N . VAL B 1 585 ? 9.297 7.711 11.461 1 98.81 585 VAL B N 1
ATOM 10230 C CA . VAL B 1 585 ? 10.469 8.578 11.391 1 98.81 585 VAL B CA 1
ATOM 10231 C C . VAL B 1 585 ? 11.648 7.797 10.805 1 98.81 585 VAL B C 1
ATOM 10233 O O . VAL B 1 585 ? 12.375 8.312 9.953 1 98.81 585 VAL B O 1
ATOM 10236 N N . LEU B 1 586 ? 11.836 6.57 11.273 1 98.62 586 LEU B N 1
ATOM 10237 C CA . LEU B 1 586 ? 12.898 5.75 10.711 1 98.62 586 LEU B CA 1
ATOM 10238 C C . LEU B 1 586 ? 12.711 5.555 9.211 1 98.62 586 LEU B C 1
ATOM 10240 O O . LEU B 1 586 ? 13.656 5.688 8.438 1 98.62 586 LEU B O 1
ATOM 10244 N N . ARG B 1 587 ? 11.492 5.262 8.781 1 98.69 587 ARG B N 1
ATOM 10245 C CA . ARG B 1 587 ? 11.203 5.09 7.363 1 98.69 587 ARG B CA 1
ATOM 10246 C C . ARG B 1 587 ? 11.469 6.375 6.59 1 98.69 587 ARG B C 1
ATOM 10248 O O . ARG B 1 587 ? 11.984 6.34 5.473 1 98.69 587 ARG B O 1
ATOM 10255 N N . ALA B 1 588 ? 11.094 7.496 7.156 1 98.94 588 ALA B N 1
ATOM 10256 C CA . ALA B 1 588 ? 11.312 8.781 6.5 1 98.94 588 ALA B CA 1
ATOM 10257 C C . ALA B 1 588 ? 12.805 9.047 6.305 1 98.94 588 ALA B C 1
ATOM 10259 O O . ALA B 1 588 ? 13.211 9.586 5.273 1 98.94 588 ALA B O 1
ATOM 10260 N N . THR B 1 589 ? 13.625 8.711 7.297 1 98.75 589 THR B N 1
ATOM 10261 C CA . THR B 1 589 ? 15.062 8.883 7.152 1 98.75 589 THR B CA 1
ATOM 10262 C C . THR B 1 589 ? 15.602 7.996 6.031 1 98.75 589 THR B C 1
ATOM 10264 O O . THR B 1 589 ? 16.484 8.406 5.273 1 98.75 589 THR B O 1
ATOM 10267 N N . GLU B 1 590 ? 15.086 6.793 5.906 1 98.56 590 GLU B N 1
ATOM 10268 C CA . GLU B 1 590 ? 15.484 5.887 4.832 1 98.56 590 GLU B CA 1
ATOM 10269 C C . GLU B 1 590 ? 15.109 6.453 3.467 1 98.56 590 GLU B C 1
ATOM 10271 O O . GLU B 1 590 ? 15.859 6.301 2.5 1 98.56 590 GLU B O 1
ATOM 10276 N N . ILE B 1 591 ? 13.953 7.043 3.365 1 98.81 591 ILE B N 1
ATOM 10277 C CA . ILE B 1 591 ? 13.516 7.648 2.111 1 98.81 591 ILE B CA 1
ATOM 10278 C C . ILE B 1 591 ? 14.469 8.781 1.726 1 98.81 591 ILE B C 1
ATOM 10280 O O . ILE B 1 591 ? 14.93 8.852 0.584 1 98.81 591 ILE B O 1
ATOM 10284 N N . HIS B 1 592 ? 14.789 9.688 2.664 1 98.75 592 HIS B N 1
ATOM 10285 C CA . HIS B 1 592 ? 15.719 10.766 2.381 1 98.75 592 HIS B CA 1
ATOM 10286 C C . HIS B 1 592 ? 17.078 10.227 1.948 1 98.75 592 HIS B C 1
ATOM 10288 O O . HIS B 1 592 ? 17.656 10.695 0.963 1 98.75 592 HIS B O 1
ATOM 10294 N N . ALA B 1 593 ? 17.578 9.25 2.654 1 97.56 593 ALA B N 1
ATOM 10295 C CA . ALA B 1 593 ? 18.875 8.672 2.314 1 97.56 593 ALA B CA 1
ATOM 10296 C C . ALA B 1 593 ? 18.844 8.047 0.923 1 97.56 593 ALA B C 1
ATOM 10298 O O . ALA B 1 593 ? 19.75 8.281 0.112 1 97.56 593 ALA B O 1
ATOM 10299 N N . SER B 1 594 ? 17.812 7.277 0.673 1 96.88 594 SER B N 1
ATOM 10300 C CA . SER B 1 594 ? 17.688 6.582 -0.604 1 96.88 594 SER B CA 1
ATOM 10301 C C . SER B 1 594 ? 17.438 7.566 -1.745 1 96.88 594 SER B C 1
ATOM 10303 O O . SER B 1 594 ? 17.781 7.281 -2.898 1 96.88 594 SER B O 1
ATOM 10305 N N . ALA B 1 595 ? 16.891 8.742 -1.409 1 97.31 595 ALA B N 1
ATOM 10306 C CA . ALA B 1 595 ? 16.656 9.773 -2.412 1 97.31 595 ALA B CA 1
ATOM 10307 C C . ALA B 1 595 ? 17.922 10.594 -2.658 1 97.31 595 ALA B C 1
ATOM 10309 O O . ALA B 1 595 ? 17.969 11.414 -3.574 1 97.31 595 ALA B O 1
ATOM 10310 N N . GLY B 1 596 ? 18.922 10.43 -1.797 1 95.25 596 GLY B N 1
ATOM 10311 C CA . GLY B 1 596 ? 20.203 11.047 -2.061 1 95.25 596 GLY B CA 1
ATOM 10312 C C . GLY B 1 596 ? 20.484 12.266 -1.194 1 95.25 596 GLY B C 1
ATOM 10313 O O . GLY B 1 596 ? 21.312 13.102 -1.534 1 95.25 596 GLY B O 1
ATOM 10314 N N . ALA B 1 597 ? 19.797 12.43 -0.07 1 96.81 597 ALA B N 1
ATOM 10315 C CA . ALA B 1 597 ? 20.047 13.547 0.835 1 96.81 597 ALA B CA 1
ATOM 10316 C C . ALA B 1 597 ? 21.5 13.531 1.343 1 96.81 597 ALA B C 1
ATOM 10318 O O . ALA B 1 597 ? 22.031 12.469 1.645 1 96.81 597 ALA B O 1
ATOM 10319 N N . SER B 1 598 ? 22.094 14.734 1.437 1 94.12 598 SER B N 1
ATOM 10320 C CA . SER B 1 598 ? 23.453 14.859 1.949 1 94.12 598 SER B CA 1
ATOM 10321 C C . SER B 1 598 ? 23.469 15 3.467 1 94.12 598 SER B C 1
ATOM 10323 O O . SER B 1 598 ? 24.453 14.664 4.125 1 94.12 598 SER B O 1
ATOM 10325 N N . MET B 1 599 ? 22.391 15.57 3.99 1 95.5 599 MET B N 1
ATOM 10326 C CA . MET B 1 599 ? 22.188 15.727 5.43 1 95.5 599 MET B CA 1
ATOM 10327 C C . MET B 1 599 ? 20.75 15.445 5.82 1 95.5 599 MET B C 1
ATOM 10329 O O . MET B 1 599 ? 19.828 15.766 5.07 1 95.5 599 MET B O 1
ATOM 10333 N N . ILE B 1 600 ? 20.516 14.836 7 1 97.88 600 ILE B N 1
ATOM 10334 C CA . ILE B 1 600 ? 19.188 14.547 7.52 1 97.88 600 ILE B CA 1
ATOM 10335 C C . ILE B 1 600 ? 19.125 14.883 9.008 1 97.88 600 ILE B C 1
ATOM 10337 O O . ILE B 1 600 ? 20.094 14.641 9.742 1 97.88 600 ILE B O 1
ATOM 10341 N N . THR B 1 601 ? 18.031 15.469 9.445 1 95.62 601 THR B N 1
ATOM 10342 C CA . THR B 1 601 ? 17.812 15.664 10.875 1 95.62 601 THR B CA 1
ATOM 10343 C C . THR B 1 601 ? 16.344 15.523 11.219 1 95.62 601 THR B C 1
ATOM 10345 O O . THR B 1 601 ? 15.484 15.492 10.328 1 95.62 601 THR B O 1
ATOM 10348 N N . THR B 1 602 ? 16.078 15.273 12.5 1 96.69 602 THR B N 1
ATOM 10349 C CA . THR B 1 602 ? 14.719 15.172 13.016 1 96.69 602 THR B CA 1
ATOM 10350 C C . THR B 1 602 ? 14.43 16.312 14 1 96.69 602 THR B C 1
ATOM 10352 O O . THR B 1 602 ? 15.305 17.125 14.273 1 96.69 602 THR B O 1
ATOM 10355 N N . SER B 1 603 ? 13.227 16.422 14.461 1 91.25 603 SER B N 1
ATOM 10356 C CA . SER B 1 603 ? 12.859 17.5 15.367 1 91.25 603 SER B CA 1
ATOM 10357 C C . SER B 1 603 ? 13.148 17.141 16.812 1 91.25 603 SER B C 1
ATOM 10359 O O . SER B 1 603 ? 12.805 17.891 17.734 1 91.25 603 SER B O 1
ATOM 10361 N N . GLN B 1 604 ? 13.727 15.93 17.047 1 93.94 604 GLN B N 1
ATOM 10362 C CA . GLN B 1 604 ? 14.234 15.578 18.375 1 93.94 604 GLN B CA 1
ATOM 10363 C C . GLN B 1 604 ? 15.445 16.422 18.75 1 93.94 604 GLN B C 1
ATOM 10365 O O . GLN B 1 604 ? 16.453 16.422 18.031 1 93.94 604 GLN B O 1
ATOM 10370 N N . PHE B 1 605 ? 15.406 17.047 19.875 1 91.25 605 PHE B N 1
ATOM 10371 C CA . PHE B 1 605 ? 16.406 18.047 20.234 1 91.25 605 PHE B CA 1
ATOM 10372 C C . PHE B 1 605 ? 17.781 17.422 20.375 1 91.25 605 PHE B C 1
ATOM 10374 O O . PHE B 1 605 ? 18.797 18.047 20.078 1 91.25 605 PHE B O 1
ATOM 10381 N N . GLN B 1 606 ? 17.859 16.172 20.797 1 88.44 606 GLN B N 1
ATOM 10382 C CA . GLN B 1 606 ? 19.141 15.555 21.109 1 88.44 606 GLN B CA 1
ATOM 10383 C C . GLN B 1 606 ? 19.625 14.688 19.953 1 88.44 606 GLN B C 1
ATOM 10385 O O . GLN B 1 606 ? 20.719 14.117 20.016 1 88.44 606 GLN B O 1
ATOM 10390 N N . ALA B 1 607 ? 18.812 14.555 18.953 1 89.56 607 ALA B N 1
ATOM 10391 C CA . ALA B 1 607 ? 19.219 13.719 17.828 1 89.56 607 ALA B CA 1
ATOM 10392 C C . ALA B 1 607 ? 20.359 14.375 17.047 1 89.56 607 ALA B C 1
ATOM 10394 O O . ALA B 1 607 ? 20.359 15.586 16.828 1 89.56 607 ALA B O 1
ATOM 10395 N N . PRO B 1 608 ? 21.344 13.578 16.656 1 90 608 PRO B N 1
ATOM 10396 C CA . PRO B 1 608 ? 22.422 14.133 15.836 1 90 608 PRO B CA 1
ATOM 10397 C C . PRO B 1 608 ? 22 14.391 14.398 1 90 608 PRO B C 1
ATOM 10399 O O . PRO B 1 608 ? 20.922 13.938 13.977 1 90 608 PRO B O 1
ATOM 10402 N N . TRP B 1 609 ? 22.812 15.133 13.695 1 93.56 609 TRP B N 1
ATOM 10403 C CA . TRP B 1 609 ? 22.672 15.273 12.25 1 93.56 609 TRP B CA 1
ATOM 10404 C C . TRP B 1 609 ? 23.359 14.133 11.516 1 93.56 609 TRP B C 1
ATOM 10406 O O . TRP B 1 609 ? 24.453 13.711 11.898 1 93.56 609 TRP B O 1
ATOM 10416 N N . TYR B 1 610 ? 22.672 13.531 10.562 1 96.06 610 TYR B N 1
ATOM 10417 C CA . TYR B 1 610 ? 23.328 12.633 9.633 1 96.06 610 TYR B CA 1
ATOM 10418 C C . TYR B 1 610 ? 23.969 13.406 8.477 1 96.06 610 TYR B C 1
ATOM 10420 O O . TYR B 1 610 ? 23.312 14.25 7.859 1 96.06 610 TYR B O 1
ATOM 10428 N N . GLU B 1 611 ? 25.203 13.18 8.188 1 94.25 611 GLU B N 1
ATOM 10429 C CA . GLU B 1 611 ? 25.922 13.695 7.027 1 94.25 611 GLU B CA 1
ATOM 10430 C C . GLU B 1 611 ? 26.469 12.562 6.168 1 94.25 611 GLU B C 1
ATOM 10432 O O . GLU B 1 611 ? 27.297 11.766 6.629 1 94.25 611 GLU B O 1
ATOM 10437 N N . ALA B 1 612 ? 26 12.523 4.984 1 91.25 612 ALA B N 1
ATOM 10438 C CA . ALA B 1 612 ? 26.422 11.469 4.07 1 91.25 612 ALA B CA 1
ATOM 10439 C C . ALA B 1 612 ? 27.906 11.609 3.732 1 91.25 612 ALA B C 1
ATOM 10441 O O . ALA B 1 612 ? 28.406 12.727 3.572 1 91.25 612 ALA B O 1
ATOM 10442 N N . PRO B 1 613 ? 28.562 10.398 3.613 1 86.31 613 PRO B N 1
ATOM 10443 C CA . PRO B 1 613 ? 29.969 10.484 3.176 1 86.31 613 PRO B CA 1
ATOM 10444 C C . PRO B 1 613 ? 30.109 11.031 1.758 1 86.31 613 PRO B C 1
ATOM 10446 O O . PRO B 1 613 ? 29.203 10.852 0.93 1 86.31 613 PRO B O 1
ATOM 10449 N N . GLN B 1 614 ? 31.125 11.828 1.529 1 71.31 614 GLN B N 1
ATOM 10450 C CA . GLN B 1 614 ? 31.375 12.375 0.203 1 71.31 614 GLN B CA 1
ATOM 10451 C C . GLN B 1 614 ? 31.781 11.281 -0.78 1 71.31 614 GLN B C 1
ATOM 10453 O O . GLN B 1 614 ? 32.656 10.453 -0.476 1 71.31 614 GLN B O 1
ATOM 10458 N N . SER B 1 615 ? 30.734 10.641 -1.417 1 59.22 615 SER B N 1
ATOM 10459 C CA . SER B 1 615 ? 31.109 9.586 -2.352 1 59.22 615 SER B CA 1
ATOM 10460 C C . SER B 1 615 ? 31.672 10.172 -3.648 1 59.22 615 SER B C 1
ATOM 10462 O O . SER B 1 615 ? 31.219 11.227 -4.102 1 59.22 615 SER B O 1
ATOM 10464 N N . GLY B 1 616 ? 32.906 9.859 -3.984 1 52.16 616 GLY B N 1
ATOM 10465 C CA . GLY B 1 616 ? 33.406 10.203 -5.309 1 52.16 616 GLY B CA 1
ATOM 10466 C C . GLY B 1 616 ? 32.438 9.797 -6.418 1 52.16 616 GLY B C 1
ATOM 10467 O O . GLY B 1 616 ? 31.422 9.156 -6.168 1 52.16 616 GLY B O 1
ATOM 10468 N N . PRO B 1 617 ? 32.5 10.391 -7.555 1 48.56 617 PRO B N 1
ATOM 10469 C CA . PRO B 1 617 ? 31.641 10.031 -8.688 1 48.56 617 PRO B CA 1
ATOM 10470 C C . PRO B 1 617 ? 31.453 8.523 -8.836 1 48.56 617 PRO B C 1
ATOM 10472 O O . PRO B 1 617 ? 32.406 7.762 -8.711 1 48.56 617 PRO B O 1
ATOM 10475 N N . SER B 1 618 ? 30.266 8.047 -8.5 1 51.72 618 SER B N 1
ATOM 10476 C CA . SER B 1 618 ? 30.031 6.629 -8.758 1 51.72 618 SER B CA 1
ATOM 10477 C C . SER B 1 618 ? 30.219 6.293 -10.234 1 51.72 618 SER B C 1
ATOM 10479 O O . SER B 1 618 ? 29.703 6.984 -11.102 1 51.72 618 SER B O 1
ATOM 10481 N N . GLU B 1 619 ? 31.312 5.59 -10.617 1 48.91 619 GLU B N 1
ATOM 10482 C CA . GLU B 1 619 ? 31.547 5.105 -11.969 1 48.91 619 GLU B CA 1
ATOM 10483 C C . GLU B 1 619 ? 30.484 4.094 -12.391 1 48.91 619 GLU B C 1
ATOM 10485 O O . GLU B 1 619 ? 30.578 3.492 -13.461 1 48.91 619 GLU B O 1
ATOM 10490 N N . GLN B 1 620 ? 29.531 3.846 -11.547 1 53.53 620 GLN B N 1
ATOM 10491 C CA . GLN B 1 620 ? 28.547 2.846 -11.938 1 53.53 620 GLN B CA 1
ATOM 10492 C C . GLN B 1 620 ? 27.672 3.352 -13.086 1 53.53 620 GLN B C 1
ATOM 10494 O O . GLN B 1 620 ? 27.266 4.52 -13.102 1 53.53 620 GLN B O 1
ATOM 10499 N N . PRO B 1 621 ? 27.781 2.533 -14.219 1 56.19 621 PRO B N 1
ATOM 10500 C CA . PRO B 1 621 ? 26.797 2.941 -15.234 1 56.19 621 PRO B CA 1
ATOM 10501 C C . PRO B 1 621 ? 25.422 3.238 -14.648 1 56.19 621 PRO B C 1
ATOM 10503 O O . PRO B 1 621 ? 24.953 2.5 -13.781 1 56.19 621 PRO B O 1
ATOM 10506 N N . VAL B 1 622 ? 25 4.438 -14.93 1 62.78 622 VAL B N 1
ATOM 10507 C CA . VAL B 1 622 ? 23.75 4.949 -14.367 1 62.78 622 VAL B CA 1
ATOM 10508 C C . VAL B 1 622 ? 22.562 4.23 -15.008 1 62.78 622 VAL B C 1
ATOM 10510 O O . VAL B 1 622 ? 22.359 4.309 -16.219 1 62.78 622 VAL B O 1
ATOM 10513 N N . VAL B 1 623 ? 22 3.121 -14.344 1 78.62 623 VAL B N 1
ATOM 10514 C CA . VAL B 1 623 ? 20.719 2.59 -14.781 1 78.62 623 VAL B CA 1
ATOM 10515 C C . VAL B 1 623 ? 19.641 3.67 -14.664 1 78.62 623 VAL B C 1
ATOM 10517 O O . VAL B 1 623 ? 19.531 4.324 -13.633 1 78.62 623 VAL B O 1
ATOM 10520 N N . PRO B 1 624 ? 18.984 3.906 -15.781 1 85 624 PRO B N 1
ATOM 10521 C CA . PRO B 1 624 ? 17.953 4.934 -15.711 1 85 624 PRO B CA 1
ATOM 10522 C C . PRO B 1 624 ? 16.906 4.641 -14.641 1 85 624 PRO B C 1
ATOM 10524 O O . PRO B 1 624 ? 16.547 3.479 -14.414 1 85 624 PRO B O 1
ATOM 10527 N N . GLU B 1 625 ? 16.469 5.66 -14.039 1 88.5 625 GLU B N 1
ATOM 10528 C CA . GLU B 1 625 ? 15.469 5.516 -12.984 1 88.5 625 GLU B CA 1
ATOM 10529 C C . GLU B 1 625 ? 14.086 5.27 -13.578 1 88.5 625 GLU B C 1
ATOM 10531 O O . GLU B 1 625 ? 13.789 5.723 -14.68 1 88.5 625 GLU B O 1
ATOM 10536 N N . THR B 1 626 ? 13.336 4.484 -12.883 1 85.88 626 THR B N 1
ATOM 10537 C CA . THR B 1 626 ? 11.914 4.395 -13.164 1 85.88 626 THR B CA 1
ATOM 10538 C C . THR B 1 626 ? 11.125 5.41 -12.344 1 85.88 626 THR B C 1
ATOM 10540 O O . THR B 1 626 ? 11.117 5.344 -11.109 1 85.88 626 THR B O 1
ATOM 10543 N N . TRP B 1 627 ? 10.492 6.273 -13.023 1 91.62 627 TRP B N 1
ATOM 10544 C CA . TRP B 1 627 ? 9.797 7.363 -12.344 1 91.62 627 TRP B CA 1
ATOM 10545 C C . TRP B 1 627 ? 8.297 7.094 -12.273 1 91.62 627 TRP B C 1
ATOM 10547 O O . TRP B 1 627 ? 7.711 6.574 -13.227 1 91.62 627 TRP B O 1
ATOM 10557 N N . MET B 1 628 ? 7.73 7.434 -11.172 1 93.06 628 MET B N 1
ATOM 10558 C CA . MET B 1 628 ? 6.273 7.465 -11.117 1 93.06 628 MET B CA 1
ATOM 10559 C C . MET B 1 628 ? 5.711 8.516 -12.07 1 93.06 628 MET B C 1
ATOM 10561 O O . MET B 1 628 ? 6.34 9.555 -12.297 1 93.06 628 MET B O 1
ATOM 10565 N N . PRO B 1 629 ? 4.484 8.289 -12.555 1 90.5 629 PRO B N 1
ATOM 10566 C CA . PRO B 1 629 ? 3.879 9.297 -13.438 1 90.5 629 PRO B CA 1
ATOM 10567 C C . PRO B 1 629 ? 3.771 10.672 -12.773 1 90.5 629 PRO B C 1
ATOM 10569 O O . PRO B 1 629 ? 3.404 10.766 -11.602 1 90.5 629 PRO B O 1
ATOM 10572 N N . GLY B 1 630 ? 4.168 11.688 -13.508 1 94.12 630 GLY B N 1
ATOM 10573 C CA . GLY B 1 630 ? 4.043 13.062 -13.031 1 94.12 630 GLY B CA 1
ATOM 10574 C C . GLY B 1 630 ? 5.27 13.539 -12.281 1 94.12 630 GLY B C 1
ATOM 10575 O O . GLY B 1 630 ? 5.359 14.719 -11.914 1 94.12 630 GLY B O 1
ATOM 10576 N N . SER B 1 631 ? 6.289 12.68 -12.078 1 96.12 631 SER B N 1
ATOM 10577 C CA . SER B 1 631 ? 7.48 13.055 -11.328 1 96.12 631 SER B CA 1
ATOM 10578 C C . SER B 1 631 ? 8.281 14.125 -12.055 1 96.12 631 SER B C 1
ATOM 10580 O O . SER B 1 631 ? 8.312 14.156 -13.289 1 96.12 631 SER B O 1
ATOM 10582 N N . HIS B 1 632 ? 8.891 14.945 -11.258 1 95.88 632 HIS B N 1
ATOM 10583 C CA . HIS B 1 632 ? 9.805 15.945 -11.797 1 95.88 632 HIS B CA 1
ATOM 10584 C C . HIS B 1 632 ? 10.977 15.297 -12.516 1 95.88 632 HIS B C 1
ATOM 10586 O O . HIS B 1 632 ? 11.516 14.289 -12.055 1 95.88 632 HIS B O 1
ATOM 10592 N N . LYS B 1 633 ? 11.375 15.875 -13.664 1 90.25 633 LYS B N 1
ATOM 10593 C CA . LYS B 1 633 ? 12.531 15.406 -14.414 1 90.25 633 LYS B CA 1
ATOM 10594 C C . LYS B 1 633 ? 13.805 16.125 -13.953 1 90.25 633 LYS B C 1
ATOM 10596 O O . LYS B 1 633 ? 14.078 17.25 -14.375 1 90.25 633 LYS B O 1
ATOM 10601 N N . PHE B 1 634 ? 14.57 15.422 -13.25 1 93 634 PHE B N 1
ATOM 10602 C CA . PHE B 1 634 ? 15.805 16 -12.734 1 93 634 PHE B CA 1
ATOM 10603 C C . PHE B 1 634 ? 16.891 16 -13.805 1 93 634 PHE B C 1
ATOM 10605 O O . PHE B 1 634 ? 17.016 15.055 -14.578 1 93 634 PHE B O 1
ATOM 10612 N N . GLU B 1 635 ? 17.625 17.062 -13.93 1 88.5 635 GLU B N 1
ATOM 10613 C CA . GLU B 1 635 ? 18.797 17.062 -14.805 1 88.5 635 GLU B CA 1
ATOM 10614 C C . GLU B 1 635 ? 19.844 16.078 -14.312 1 88.5 635 GLU B C 1
ATOM 10616 O O . GLU B 1 635 ? 20.422 15.328 -15.109 1 88.5 635 GLU B O 1
ATOM 10621 N N . THR B 1 636 ? 20.031 16.109 -13.094 1 87.81 636 THR B N 1
ATOM 10622 C CA . THR B 1 636 ? 20.906 15.148 -12.414 1 87.81 636 THR B CA 1
ATOM 10623 C C . THR B 1 636 ? 20.188 14.477 -11.25 1 87.81 636 THR B C 1
ATOM 10625 O O . THR B 1 636 ? 19.703 15.156 -10.336 1 87.81 636 THR B O 1
ATOM 10628 N N . VAL B 1 637 ? 20.094 13.18 -11.312 1 90.38 637 VAL B N 1
ATOM 10629 C CA . VAL B 1 637 ? 19.406 12.43 -10.273 1 90.38 637 VAL B CA 1
ATOM 10630 C C . VAL B 1 637 ? 20.344 12.227 -9.078 1 90.38 637 VAL B C 1
ATOM 10632 O O . VAL B 1 637 ? 21.469 11.758 -9.234 1 90.38 637 VAL B O 1
ATOM 10635 N N . PRO B 1 638 ? 19.906 12.578 -7.918 1 90.75 638 PRO B N 1
ATOM 10636 C CA . PRO B 1 638 ? 20.766 12.367 -6.754 1 90.75 638 PRO B CA 1
ATOM 10637 C C . PRO B 1 638 ? 21.109 10.898 -6.535 1 90.75 638 PRO B C 1
ATOM 10639 O O . PRO B 1 638 ? 20.266 10.023 -6.715 1 90.75 638 PRO B O 1
ATOM 10642 N N . PRO B 1 639 ? 22.312 10.625 -6.156 1 88.94 639 PRO B N 1
ATOM 10643 C CA . PRO B 1 639 ? 22.719 9.227 -5.957 1 88.94 639 PRO B CA 1
ATOM 10644 C C . PRO B 1 639 ? 22.078 8.602 -4.719 1 88.94 639 PRO B C 1
ATOM 10646 O O . PRO B 1 639 ? 21.922 9.273 -3.691 1 88.94 639 PRO B O 1
ATOM 10649 N N . GLN B 1 640 ? 21.75 7.363 -4.781 1 91 640 GLN B N 1
ATOM 10650 C CA . GLN B 1 640 ? 21.188 6.637 -3.648 1 91 640 GLN B CA 1
ATOM 10651 C C . GLN B 1 640 ? 22.266 6.336 -2.605 1 91 640 GLN B C 1
ATOM 10653 O O . GLN B 1 640 ? 23.344 5.84 -2.939 1 91 640 GLN B O 1
ATOM 10658 N N . ARG B 1 641 ? 21.938 6.648 -1.39 1 89.06 641 ARG B N 1
ATOM 10659 C CA . ARG B 1 641 ? 22.844 6.289 -0.294 1 89.06 641 ARG B CA 1
ATOM 10660 C C . ARG B 1 641 ? 22.547 4.875 0.205 1 89.06 641 ARG B C 1
ATOM 10662 O O . ARG B 1 641 ? 21.406 4.402 0.12 1 89.06 641 ARG B O 1
ATOM 10669 N N . SER B 1 642 ? 23.578 4.215 0.752 1 84.94 642 SER B N 1
ATOM 10670 C CA . SER B 1 642 ? 23.391 2.873 1.294 1 84.94 642 SER B CA 1
ATOM 10671 C C . SER B 1 642 ? 22.781 2.924 2.695 1 84.94 642 SER B C 1
ATOM 10673 O O . SER B 1 642 ? 23.281 3.637 3.566 1 84.94 642 SER B O 1
ATOM 10675 N N . LEU B 1 643 ? 21.781 2.215 2.926 1 92.69 643 LEU B N 1
ATOM 10676 C CA . LEU B 1 643 ? 21.109 2.18 4.223 1 92.69 643 LEU B CA 1
ATOM 10677 C C . LEU B 1 643 ? 21.891 1.326 5.215 1 92.69 643 LEU B C 1
ATOM 10679 O O . LEU B 1 643 ? 21.578 1.306 6.406 1 92.69 643 LEU B O 1
ATOM 10683 N N . THR B 1 644 ? 22.953 0.655 4.68 1 88.5 644 THR B N 1
ATOM 10684 C CA . THR B 1 644 ? 23.781 -0.173 5.551 1 88.5 644 THR B CA 1
ATOM 10685 C C . THR B 1 644 ? 25.062 0.564 5.953 1 88.5 644 THR B C 1
ATOM 10687 O O . THR B 1 644 ? 25.875 0.035 6.707 1 88.5 644 THR B O 1
ATOM 10690 N N . GLU B 1 645 ? 25.25 1.745 5.457 1 89.25 645 GLU B N 1
ATOM 10691 C CA . GLU B 1 645 ? 26.391 2.559 5.855 1 89.25 645 GLU B CA 1
ATOM 10692 C C . GLU B 1 645 ? 26.422 2.775 7.367 1 89.25 645 GLU B C 1
ATOM 10694 O O . GLU B 1 645 ? 25.406 3.139 7.965 1 89.25 645 GLU B O 1
ATOM 10699 N N . PRO B 1 646 ? 27.516 2.596 8 1 91.25 646 PRO B N 1
ATOM 10700 C CA . PRO B 1 646 ? 27.594 2.564 9.461 1 91.25 646 PRO B CA 1
ATOM 10701 C C . PRO B 1 646 ? 27.109 3.855 10.109 1 91.25 646 PRO B C 1
ATOM 10703 O O . PRO B 1 646 ? 26.453 3.814 11.148 1 91.25 646 PRO B O 1
ATOM 10706 N N . ARG B 1 647 ? 27.422 5.055 9.578 1 93.12 647 ARG B N 1
ATOM 10707 C CA . ARG B 1 647 ? 26.984 6.32 10.156 1 93.12 647 ARG B CA 1
ATOM 10708 C C . ARG B 1 647 ? 25.469 6.434 10.125 1 93.12 647 ARG B C 1
ATOM 10710 O O . ARG B 1 647 ? 24.859 7.004 11.031 1 93.12 647 ARG B O 1
ATOM 10717 N N . PHE B 1 648 ? 24.891 5.949 9.07 1 95.06 648 PHE B N 1
ATOM 10718 C CA . PHE B 1 648 ? 23.438 6.004 8.953 1 95.06 648 PHE B CA 1
ATOM 10719 C C . PHE B 1 648 ? 22.781 5.066 9.961 1 95.06 648 PHE B C 1
ATOM 10721 O O . PHE B 1 648 ? 21.781 5.43 10.594 1 95.06 648 PHE B O 1
ATOM 10728 N N . VAL B 1 649 ? 23.344 3.883 10.094 1 94.31 649 VAL B N 1
ATOM 10729 C CA . VAL B 1 649 ? 22.844 2.91 11.055 1 94.31 649 VAL B CA 1
ATOM 10730 C C . VAL B 1 649 ? 22.938 3.486 12.469 1 94.31 649 VAL B C 1
ATOM 10732 O O . VAL B 1 649 ? 22 3.354 13.258 1 94.31 649 VAL B O 1
ATOM 10735 N N . ALA B 1 650 ? 24.031 4.133 12.773 1 96.31 650 ALA B N 1
ATOM 10736 C CA . ALA B 1 650 ? 24.219 4.75 14.086 1 96.31 650 ALA B CA 1
ATOM 10737 C C . ALA B 1 650 ? 23.219 5.883 14.305 1 96.31 650 ALA B C 1
ATOM 10739 O O . ALA B 1 650 ? 22.688 6.051 15.406 1 96.31 650 ALA B O 1
ATOM 10740 N N . PHE B 1 651 ? 23.047 6.668 13.25 1 97.12 651 PHE B N 1
ATOM 10741 C CA . PHE B 1 651 ? 22.078 7.758 13.266 1 97.12 651 PHE B CA 1
ATOM 10742 C C . PHE B 1 651 ? 20.688 7.25 13.633 1 97.12 651 PHE B C 1
ATOM 10744 O O . PHE B 1 651 ? 20.047 7.793 14.531 1 97.12 651 PHE B O 1
ATOM 10751 N N . GLN B 1 652 ? 20.188 6.184 13.062 1 97.25 652 GLN B N 1
ATOM 10752 C CA . GLN B 1 652 ? 18.875 5.613 13.336 1 97.25 652 GLN B CA 1
ATOM 10753 C C . GLN B 1 652 ? 18.797 5.066 14.758 1 97.25 652 GLN B C 1
ATOM 10755 O O . GLN B 1 652 ? 17.781 5.215 15.43 1 97.25 652 GLN B O 1
ATOM 10760 N N . ARG B 1 653 ? 19.891 4.465 15.234 1 97.19 653 ARG B N 1
ATOM 10761 C CA . ARG B 1 653 ? 19.922 3.936 16.594 1 97.19 653 ARG B CA 1
ATOM 10762 C C . ARG B 1 653 ? 19.75 5.051 17.625 1 97.19 653 ARG B C 1
ATOM 10764 O O . ARG B 1 653 ? 19.094 4.859 18.641 1 97.19 653 ARG B O 1
ATOM 10771 N N . GLN B 1 654 ? 20.328 6.176 17.328 1 97.25 654 GLN B N 1
ATOM 10772 C CA . GLN B 1 654 ? 20.219 7.312 18.25 1 97.25 654 GLN B CA 1
ATOM 10773 C C . GLN B 1 654 ? 18.781 7.852 18.266 1 97.25 654 GLN B C 1
ATOM 10775 O O . GLN B 1 654 ? 18.281 8.227 19.328 1 97.25 654 GLN B O 1
ATOM 10780 N N . ILE B 1 655 ? 18.172 7.914 17.125 1 97.75 655 ILE B N 1
ATOM 10781 C CA . ILE B 1 655 ? 16.781 8.336 17.047 1 97.75 655 ILE B CA 1
ATOM 10782 C C . ILE B 1 655 ? 15.914 7.453 17.938 1 97.75 655 ILE B C 1
ATOM 10784 O O . ILE B 1 655 ? 15.07 7.953 18.703 1 97.75 655 ILE B O 1
ATOM 10788 N N . GLU B 1 656 ? 16.141 6.164 17.859 1 97.25 656 GLU B N 1
ATOM 10789 C CA . GLU B 1 656 ? 15.391 5.195 18.641 1 97.25 656 GLU B CA 1
ATOM 10790 C C . GLU B 1 656 ? 15.617 5.391 20.141 1 97.25 656 GLU B C 1
ATOM 10792 O O . GLU B 1 656 ? 14.68 5.324 20.922 1 97.25 656 GLU B O 1
ATOM 10797 N N . LYS B 1 657 ? 16.828 5.629 20.469 1 96.56 657 LYS B N 1
ATOM 10798 C CA . LYS B 1 657 ? 17.203 5.762 21.875 1 96.56 657 LYS B CA 1
ATOM 10799 C C . LYS B 1 657 ? 16.594 7.02 22.5 1 96.56 657 LYS B C 1
ATOM 10801 O O . LYS B 1 657 ? 16.141 7 23.641 1 96.56 657 LYS B O 1
ATOM 10806 N N . ILE B 1 658 ? 16.562 8.125 21.812 1 95.31 658 ILE B N 1
ATOM 10807 C CA . ILE B 1 658 ? 16.109 9.414 22.312 1 95.31 658 ILE B CA 1
ATOM 10808 C C . ILE B 1 658 ? 14.594 9.398 22.5 1 95.31 658 ILE B C 1
ATOM 10810 O O . ILE B 1 658 ? 14.07 9.938 23.484 1 95.31 658 ILE B O 1
ATOM 10814 N N . GLY B 1 659 ? 13.852 8.828 21.516 1 95.44 659 GLY B N 1
ATOM 10815 C CA . GLY B 1 659 ? 12.398 8.75 21.594 1 95.44 659 GLY B CA 1
ATOM 10816 C C . GLY B 1 659 ? 11.719 10.094 21.422 1 95.44 659 GLY B C 1
ATOM 10817 O O . GLY B 1 659 ? 12.289 11.008 20.812 1 95.44 659 GLY B O 1
ATOM 10818 N N . PHE B 1 660 ? 10.43 10.227 21.891 1 96.44 660 PHE B N 1
ATOM 10819 C CA . PHE B 1 660 ? 9.617 11.414 21.656 1 96.44 660 PHE B CA 1
ATOM 10820 C C . PHE B 1 660 ? 8.961 11.891 22.938 1 96.44 660 PHE B C 1
ATOM 10822 O O . PHE B 1 660 ? 7.734 11.922 23.047 1 96.44 660 PHE B O 1
ATOM 10829 N N . GLN B 1 661 ? 9.766 12.43 23.75 1 92.19 661 GLN B N 1
ATOM 10830 C CA . GLN B 1 661 ? 9.273 12.898 25.047 1 92.19 661 GLN B CA 1
ATOM 10831 C C . GLN B 1 661 ? 8.82 14.352 24.969 1 92.19 661 GLN B C 1
ATOM 10833 O O . GLN B 1 661 ? 9.422 15.156 24.25 1 92.19 661 GLN B O 1
ATOM 10838 N N . THR B 1 662 ? 7.809 14.672 25.75 1 92.44 662 THR B N 1
ATOM 10839 C CA . THR B 1 662 ? 7.27 16.016 25.828 1 92.44 662 THR B CA 1
ATOM 10840 C C . THR B 1 662 ? 8.375 17.031 26.156 1 92.44 662 THR B C 1
ATOM 10842 O O . THR B 1 662 ? 9.219 16.766 27.016 1 92.44 662 THR B O 1
ATOM 10845 N N . LEU B 1 663 ? 8.398 18.156 25.453 1 92.75 663 LEU B N 1
ATOM 10846 C CA . LEU B 1 663 ? 9.297 19.297 25.641 1 92.75 663 LEU B CA 1
ATOM 10847 C C . LEU B 1 663 ? 10.727 18.922 25.234 1 92.75 663 LEU B C 1
ATOM 10849 O O . LEU B 1 663 ? 11.664 19.672 25.516 1 92.75 663 LEU B O 1
ATOM 10853 N N . ARG B 1 664 ? 10.93 17.781 24.594 1 92.75 664 ARG B N 1
ATOM 10854 C CA . ARG B 1 664 ? 12.242 17.375 24.094 1 92.75 664 ARG B CA 1
ATOM 10855 C C . ARG B 1 664 ? 12.211 17.125 22.594 1 92.75 664 ARG B C 1
ATOM 10857 O O . ARG B 1 664 ? 13.188 16.625 22.016 1 92.75 664 ARG B O 1
ATOM 10864 N N . VAL B 1 665 ? 11.125 17.375 22.094 1 94.69 665 VAL B N 1
ATOM 10865 C CA . VAL B 1 665 ? 10.891 17.234 20.656 1 94.69 665 VAL B CA 1
ATOM 10866 C C . VAL B 1 665 ? 9.797 18.203 20.219 1 94.69 665 VAL B C 1
ATOM 10868 O O . VAL B 1 665 ? 8.914 18.547 21 1 94.69 665 VAL B O 1
ATOM 10871 N N . ILE B 1 666 ? 9.852 18.688 19.047 1 95 666 ILE B N 1
ATOM 10872 C CA . ILE B 1 666 ? 8.766 19.453 18.484 1 95 666 ILE B CA 1
ATOM 10873 C C . ILE B 1 666 ? 7.801 18.531 17.734 1 95 666 ILE B C 1
ATOM 10875 O O . ILE B 1 666 ? 8.203 17.828 16.812 1 95 666 ILE B O 1
ATOM 10879 N N . LEU B 1 667 ? 6.59 18.438 18.156 1 97.06 667 LEU B N 1
ATOM 10880 C CA . LEU B 1 667 ? 5.527 17.703 17.484 1 97.06 667 LEU B CA 1
ATOM 10881 C C . LEU B 1 667 ? 4.395 18.641 17.078 1 97.06 667 LEU B C 1
ATOM 10883 O O . LEU B 1 667 ? 4.184 19.672 17.688 1 97.06 667 LEU B O 1
ATOM 10887 N N . GLY B 1 668 ? 3.768 18.312 16.016 1 97.06 668 GLY B N 1
ATOM 10888 C CA . GLY B 1 668 ? 2.646 19.094 15.531 1 97.06 668 GLY B CA 1
ATOM 10889 C C . GLY B 1 668 ? 1.421 18.266 15.211 1 97.06 668 GLY B C 1
ATOM 10890 O O . GLY B 1 668 ? 1.37 17.078 15.547 1 97.06 668 GLY B O 1
ATOM 10891 N N . SER B 1 669 ? 0.423 18.891 14.758 1 97.5 669 SER B N 1
ATOM 10892 C CA . SER B 1 669 ? -0.799 18.297 14.227 1 97.5 669 SER B CA 1
ATOM 10893 C C . SER B 1 669 ? -1.531 19.266 13.305 1 97.5 669 SER B C 1
ATOM 10895 O O . SER B 1 669 ? -1.444 20.484 13.484 1 97.5 669 SER B O 1
ATOM 10897 N N . ALA B 1 670 ? -2.164 18.703 12.336 1 96.94 670 ALA B N 1
ATOM 10898 C CA . ALA B 1 670 ? -3.025 19.516 11.492 1 96.94 670 ALA B CA 1
ATOM 10899 C C . ALA B 1 670 ? -4.41 18.891 11.352 1 96.94 670 ALA B C 1
ATOM 10901 O O . ALA B 1 670 ? -5.211 19.312 10.516 1 96.94 670 ALA B O 1
ATOM 10902 N N . HIS B 1 671 ? -4.68 17.875 12.117 1 98.06 671 HIS B N 1
ATOM 10903 C CA . HIS B 1 671 ? -5.941 17.156 12.039 1 98.06 671 HIS B CA 1
ATOM 10904 C C . HIS B 1 671 ? -6.586 17.016 13.414 1 98.06 671 HIS B C 1
ATOM 10906 O O . HIS B 1 671 ? -5.965 16.5 14.344 1 98.06 671 HIS B O 1
ATOM 10912 N N . GLN B 1 672 ? -7.797 17.484 13.547 1 97.94 672 GLN B N 1
ATOM 10913 C CA . GLN B 1 672 ? -8.555 17.328 14.781 1 97.94 672 GLN B CA 1
ATOM 10914 C C . GLN B 1 672 ? -9.828 16.516 14.555 1 97.94 672 GLN B C 1
ATOM 10916 O O . GLN B 1 672 ? -10.602 16.812 13.633 1 97.94 672 GLN B O 1
ATOM 10921 N N . MET B 1 673 ? -9.977 15.516 15.43 1 98.56 673 MET B N 1
ATOM 10922 C CA . MET B 1 673 ? -11.109 14.617 15.219 1 98.56 673 MET B CA 1
ATOM 10923 C C . MET B 1 673 ? -11.672 14.125 16.547 1 98.56 673 MET B C 1
ATOM 10925 O O . MET B 1 673 ? -10.977 14.148 17.562 1 98.56 673 MET B O 1
ATOM 10929 N N . SER B 1 674 ? -12.945 13.711 16.625 1 98.75 674 SER B N 1
ATOM 10930 C CA . SER B 1 674 ? -13.57 12.695 17.469 1 98.75 674 SER B CA 1
ATOM 10931 C C . SER B 1 674 ? -14.023 13.281 18.797 1 98.75 674 SER B C 1
ATOM 10933 O O . SER B 1 674 ? -14.508 12.555 19.672 1 98.75 674 SER B O 1
ATOM 10935 N N . SER B 1 675 ? -13.961 14.578 19.062 1 98.81 675 SER B N 1
ATOM 10936 C CA . SER B 1 675 ? -14.219 15.164 20.391 1 98.81 675 SER B CA 1
ATOM 10937 C C . SER B 1 675 ? -15.719 15.266 20.656 1 98.81 675 SER B C 1
ATOM 10939 O O . SER B 1 675 ? -16.125 15.695 21.734 1 98.81 675 SER B O 1
ATOM 10941 N N . CYS B 1 676 ? -16.578 14.914 19.766 1 98.88 676 CYS B N 1
ATOM 10942 C CA . CYS B 1 676 ? -18.016 14.672 19.906 1 98.88 676 CYS B CA 1
ATOM 10943 C C . CYS B 1 676 ? -18.438 13.453 19.094 1 98.88 676 CYS B C 1
ATOM 10945 O O . CYS B 1 676 ? -19.406 13.508 18.328 1 98.88 676 CYS B O 1
ATOM 10947 N N . ARG B 1 677 ? -17.828 12.352 19.328 1 98.75 677 ARG B N 1
ATOM 10948 C CA . ARG B 1 677 ? -17.891 11.219 18.406 1 98.75 677 ARG B CA 1
ATOM 10949 C C . ARG B 1 677 ? -19.281 10.594 18.406 1 98.75 677 ARG B C 1
ATOM 10951 O O . ARG B 1 677 ? -19.984 10.648 19.406 1 98.75 677 ARG B O 1
ATOM 10958 N N . MET B 1 678 ? -19.578 9.992 17.25 1 98.5 678 MET B N 1
ATOM 10959 C CA . MET B 1 678 ? -20.766 9.156 17.094 1 98.5 678 MET B CA 1
ATOM 10960 C C . MET B 1 678 ? -20.5 7.746 17.594 1 98.5 678 MET B C 1
ATOM 10962 O O . MET B 1 678 ? -19.391 7.227 17.484 1 98.5 678 MET B O 1
ATOM 10966 N N . GLY B 1 679 ? -21.5 7.133 18.078 1 98.44 679 GLY B N 1
ATOM 10967 C CA . GLY B 1 679 ? -21.438 5.75 18.531 1 98.44 679 GLY B CA 1
ATOM 10968 C C . GLY B 1 679 ? -22.766 5.23 19.031 1 98.44 679 GLY B C 1
ATOM 10969 O O . GLY B 1 679 ? -23.703 6 19.234 1 98.44 679 GLY B O 1
ATOM 10970 N N . ALA B 1 680 ? -22.828 3.998 19.25 1 97.69 680 ALA B N 1
ATOM 10971 C CA . ALA B 1 680 ? -24.078 3.334 19.594 1 97.69 680 ALA B CA 1
ATOM 10972 C C . ALA B 1 680 ? -24.438 3.564 21.062 1 97.69 680 ALA B C 1
ATOM 10974 O O . ALA B 1 680 ? -25.609 3.582 21.422 1 97.69 680 ALA B O 1
ATOM 10975 N N . HIS B 1 681 ? -23.469 3.867 21.906 1 97.19 681 HIS B N 1
ATOM 10976 C CA . HIS B 1 681 ? -23.734 3.857 23.344 1 97.19 681 HIS B CA 1
ATOM 10977 C C . HIS B 1 681 ? -23.5 5.234 23.953 1 97.19 681 HIS B C 1
ATOM 10979 O O . HIS B 1 681 ? -22.469 5.863 23.719 1 97.19 681 HIS B O 1
ATOM 10985 N N . PRO B 1 682 ? -24.344 5.645 24.828 1 96.38 682 PRO B N 1
ATOM 10986 C CA . PRO B 1 682 ? -24.219 6.957 25.469 1 96.38 682 PRO B CA 1
ATOM 10987 C C . PRO B 1 682 ? -23 7.062 26.375 1 96.38 682 PRO B C 1
ATOM 10989 O O . PRO B 1 682 ? -22.516 8.164 26.641 1 96.38 682 PRO B O 1
ATOM 10992 N N . SER B 1 683 ? -22.469 5.945 26.859 1 96.56 683 SER B N 1
ATOM 10993 C CA . SER B 1 683 ? -21.344 5.969 27.781 1 96.56 683 SER B CA 1
ATOM 10994 C C . SER B 1 683 ? -20.031 6.207 27.047 1 96.56 683 SER B C 1
ATOM 10996 O O . SER B 1 683 ? -19 6.516 27.672 1 96.56 683 SER B O 1
ATOM 10998 N N . SER B 1 684 ? -20.141 6.148 25.734 1 96.75 684 SER B N 1
ATOM 10999 C CA . SER B 1 684 ? -18.859 6.262 25.031 1 96.75 684 SER B CA 1
ATOM 11000 C C . SER B 1 684 ? -18.938 7.305 23.906 1 96.75 684 SER B C 1
ATOM 11002 O O . SER B 1 684 ? -17.953 7.555 23.219 1 96.75 684 SER B O 1
ATOM 11004 N N . SER B 1 685 ? -20.094 7.875 23.734 1 98.56 685 SER B N 1
ATOM 11005 C CA . SER B 1 685 ? -20.234 8.766 22.578 1 98.56 685 SER B CA 1
ATOM 11006 C C . SER B 1 685 ? -21.172 9.922 22.891 1 98.56 685 SER B C 1
ATOM 11008 O O . SER B 1 685 ? -22.219 9.734 23.516 1 98.56 685 SER B O 1
ATOM 11010 N N . ALA B 1 686 ? -20.797 11.102 22.453 1 98.81 686 ALA B N 1
ATOM 11011 C CA . ALA B 1 686 ? -21.578 12.312 22.641 1 98.81 686 ALA B CA 1
ATOM 11012 C C . ALA B 1 686 ? -22.781 12.336 21.703 1 98.81 686 ALA B C 1
ATOM 11014 O O . ALA B 1 686 ? -23.844 12.875 22.047 1 98.81 686 ALA B O 1
ATOM 11015 N N . CYS B 1 687 ? -22.656 11.742 20.531 1 98.88 687 CYS B N 1
ATOM 11016 C CA . CYS B 1 687 ? -23.719 11.688 19.531 1 98.88 687 CYS B CA 1
ATOM 11017 C C . CYS B 1 687 ? -24.156 10.25 19.281 1 98.88 687 CYS B C 1
ATOM 11019 O O . CYS B 1 687 ? -23.391 9.312 19.516 1 98.88 687 CYS B O 1
ATOM 11021 N N . ASP B 1 688 ? -25.375 10.07 18.891 1 98.69 688 ASP B N 1
ATOM 11022 C CA . ASP B 1 688 ? -25.812 8.75 18.453 1 98.69 688 ASP B CA 1
ATOM 11023 C C . ASP B 1 688 ? -25.328 8.445 17.031 1 98.69 688 ASP B C 1
ATOM 11025 O O . ASP B 1 688 ? -24.656 9.273 16.406 1 98.69 688 ASP B O 1
ATOM 11029 N N . PRO B 1 689 ? -25.562 7.293 16.469 1 98.19 689 PRO B N 1
ATOM 11030 C CA . PRO B 1 689 ? -25 6.895 15.18 1 98.19 689 PRO B CA 1
ATOM 11031 C C . PRO B 1 689 ? -25.516 7.734 14.016 1 98.19 689 PRO B C 1
ATOM 11033 O O . PRO B 1 689 ? -24.984 7.664 12.906 1 98.19 689 PRO B O 1
ATOM 11036 N N . LEU B 1 690 ? -26.547 8.547 14.227 1 97.94 690 LEU B N 1
ATOM 11037 C CA . LEU B 1 690 ? -27.125 9.352 13.156 1 97.94 690 LEU B CA 1
ATOM 11038 C C . LEU B 1 690 ? -26.547 10.766 13.164 1 97.94 690 LEU B C 1
ATOM 11040 O O . LEU B 1 690 ? -26.797 11.547 12.242 1 97.94 690 LEU B O 1
ATOM 11044 N N . GLY B 1 691 ? -25.781 11.18 14.188 1 98.56 691 GLY B N 1
ATOM 11045 C CA . GLY B 1 691 ? -25.188 12.5 14.305 1 98.56 691 GLY B CA 1
ATOM 11046 C C . GLY B 1 691 ? -25.922 13.406 15.273 1 98.56 691 GLY B C 1
ATOM 11047 O O . GLY B 1 691 ? -25.578 14.578 15.422 1 98.56 691 GLY B O 1
ATOM 11048 N N . ARG B 1 692 ? -27.016 12.859 16.016 1 98.5 692 ARG B N 1
ATOM 11049 C CA . ARG B 1 692 ? -27.797 13.625 16.984 1 98.5 692 ARG B CA 1
ATOM 11050 C C . ARG B 1 692 ? -27.062 13.719 18.312 1 98.5 692 ARG B C 1
ATOM 11052 O O . ARG B 1 692 ? -26.516 12.727 18.797 1 98.5 692 ARG B O 1
ATOM 11059 N N . VAL B 1 693 ? -27.031 14.914 18.859 1 98.94 693 VAL B N 1
ATOM 11060 C CA . VAL B 1 693 ? -26.391 15.102 20.172 1 98.94 693 VAL B CA 1
ATOM 11061 C C . VAL B 1 693 ? -27.281 14.531 21.266 1 98.94 693 VAL B C 1
ATOM 11063 O O . VAL B 1 693 ? -28.453 14.875 21.359 1 98.94 693 VAL B O 1
ATOM 11066 N N . ARG B 1 694 ? -26.766 13.664 22.094 1 98.62 694 ARG B N 1
ATOM 11067 C CA . ARG B 1 694 ? -27.516 13.078 23.203 1 98.62 694 ARG B CA 1
ATOM 11068 C C . ARG B 1 694 ? -27.828 14.117 24.266 1 98.62 694 ARG B C 1
ATOM 11070 O O . ARG B 1 694 ? -26.969 14.938 24.609 1 98.62 694 ARG B O 1
ATOM 11077 N N . GLY B 1 695 ? -29.078 14.18 24.703 1 97.88 695 GLY B N 1
ATOM 11078 C CA . GLY B 1 695 ? -29.469 15.062 25.781 1 97.88 695 GLY B CA 1
ATOM 11079 C C . GLY B 1 695 ? -30.312 16.234 25.312 1 97.88 695 GLY B C 1
ATOM 11080 O O . GLY B 1 695 ? -31.047 16.828 26.109 1 97.88 695 GLY B O 1
ATOM 11081 N N . VAL B 1 696 ? -30.266 16.641 24.047 1 98.38 696 VAL B N 1
ATOM 11082 C CA . VAL B 1 696 ? -31.047 17.75 23.5 1 98.38 696 VAL B CA 1
ATOM 11083 C C . VAL B 1 696 ? -31.609 17.344 22.125 1 98.38 696 VAL B C 1
ATOM 11085 O O . VAL B 1 696 ? -30.859 16.922 21.25 1 98.38 696 VAL B O 1
ATOM 11088 N N . ASP B 1 697 ? -32.875 17.516 21.938 1 98.12 697 ASP B N 1
ATOM 11089 C CA . ASP B 1 697 ? -33.531 17.203 20.656 1 98.12 697 ASP B CA 1
ATOM 11090 C C . ASP B 1 697 ? -33.25 18.281 19.625 1 98.12 697 ASP B C 1
ATOM 11092 O O . ASP B 1 697 ? -32.969 19.438 19.984 1 98.12 697 ASP B O 1
ATOM 11096 N N . ARG B 1 698 ? -33.219 18 18.375 1 98.5 698 ARG B N 1
ATOM 11097 C CA . ARG B 1 698 ? -33.094 18.891 17.219 1 98.5 698 ARG B CA 1
ATOM 11098 C C . ARG B 1 698 ? -31.688 19.469 17.141 1 98.5 698 ARG B C 1
ATOM 11100 O O . ARG B 1 698 ? -31.469 20.531 16.562 1 98.5 698 ARG B O 1
ATOM 11107 N N . LEU B 1 699 ? -30.75 18.797 17.781 1 98.94 699 LEU B N 1
ATOM 11108 C CA . LEU B 1 699 ? -29.359 19.234 17.781 1 98.94 699 LEU B CA 1
ATOM 11109 C C . LEU B 1 699 ? -28.453 18.172 17.156 1 98.94 699 LEU B C 1
ATOM 11111 O O . LEU B 1 699 ? -28.5 17 17.531 1 98.94 699 LEU B O 1
ATOM 11115 N N . TRP B 1 700 ? -27.641 18.609 16.172 1 98.88 700 TRP B N 1
ATOM 11116 C CA . TRP B 1 700 ? -26.781 17.703 15.43 1 98.88 700 TRP B CA 1
ATOM 11117 C C . TRP B 1 700 ? -25.344 18.203 15.43 1 98.88 700 TRP B C 1
ATOM 11119 O O . TRP B 1 700 ? -25.094 19.391 15.609 1 98.88 700 TRP B O 1
ATOM 11129 N N . VAL B 1 701 ? -24.406 17.297 15.32 1 98.94 701 VAL B N 1
ATOM 11130 C CA . VAL B 1 701 ? -23.016 17.609 15.047 1 98.94 701 VAL B CA 1
ATOM 11131 C C . VAL B 1 701 ? -22.594 16.984 13.719 1 98.94 701 VAL B C 1
ATOM 11133 O O . VAL B 1 701 ? -22.781 15.789 13.492 1 98.94 701 VAL B O 1
ATOM 11136 N N . ALA B 1 702 ? -22.031 17.781 12.828 1 98.81 702 ALA B N 1
ATOM 11137 C CA . ALA B 1 702 ? -21.531 17.312 11.531 1 98.81 702 ALA B CA 1
ATOM 11138 C C . ALA B 1 702 ? -20.188 17.922 11.203 1 98.81 702 ALA B C 1
ATOM 11140 O O . ALA B 1 702 ? -20.094 18.891 10.438 1 98.81 702 ALA B O 1
ATOM 11141 N N . ASP B 1 703 ? -19.156 17.453 11.656 1 98.69 703 ASP B N 1
ATOM 11142 C CA . ASP B 1 703 ? -17.781 17.844 11.367 1 98.69 703 ASP B CA 1
ATOM 11143 C C . ASP B 1 703 ? -16.797 16.766 11.859 1 98.69 703 ASP B C 1
ATOM 11145 O O . ASP B 1 703 ? -17.188 15.625 12.086 1 98.69 703 ASP B O 1
ATOM 11149 N N . GLY B 1 704 ? -15.539 17.094 11.906 1 98.69 704 GLY B N 1
ATOM 11150 C CA . GLY B 1 704 ? -14.523 16.125 12.281 1 98.69 704 GLY B CA 1
ATOM 11151 C C . GLY B 1 704 ? -14.711 15.57 13.688 1 98.69 704 GLY B C 1
ATOM 11152 O O . GLY B 1 704 ? -14.273 14.461 13.984 1 98.69 704 GLY B O 1
ATOM 11153 N N . SER B 1 705 ? -15.375 16.344 14.586 1 98.81 705 SER B N 1
ATOM 11154 C CA . SER B 1 705 ? -15.562 15.914 15.969 1 98.81 705 SER B CA 1
ATOM 11155 C C . SER B 1 705 ? -16.516 14.734 16.062 1 98.81 705 SER B C 1
ATOM 11157 O O . SER B 1 705 ? -16.547 14.023 17.078 1 98.81 705 SER B O 1
ATOM 11159 N N . SER B 1 706 ? -17.234 14.438 15 1 98.81 706 SER B N 1
ATOM 11160 C CA . SER B 1 706 ? -18.234 13.367 15.016 1 98.81 706 SER B CA 1
ATOM 11161 C C . SER B 1 706 ? -17.594 12.023 14.672 1 98.81 706 SER B C 1
ATOM 11163 O O . SER B 1 706 ? -18.219 10.969 14.852 1 98.81 706 SER B O 1
ATOM 11165 N N . LEU B 1 707 ? -16.391 11.977 14.156 1 98.88 707 LEU B N 1
ATOM 11166 C CA . LEU B 1 707 ? -15.742 10.719 13.789 1 98.88 707 LEU B CA 1
ATOM 11167 C C . LEU B 1 707 ? -15.477 9.859 15.023 1 98.88 707 LEU B C 1
ATOM 11169 O O . LEU B 1 707 ? -15.148 10.391 16.094 1 98.88 707 LEU B O 1
ATOM 11173 N N . PRO B 1 708 ? -15.555 8.594 14.93 1 98.44 708 PRO B N 1
ATOM 11174 C CA . PRO B 1 708 ? -15.422 7.727 16.109 1 98.44 708 PRO B CA 1
ATOM 11175 C C . PRO B 1 708 ? -14.008 7.73 16.672 1 98.44 708 PRO B C 1
ATOM 11177 O O . PRO B 1 708 ? -13.828 7.641 17.891 1 98.44 708 PRO B O 1
ATOM 11180 N N . GLU B 1 709 ? -13.023 7.711 15.883 1 97.88 709 GLU B N 1
ATOM 11181 C CA . GLU B 1 709 ? -11.609 7.73 16.25 1 97.88 709 GLU B CA 1
ATOM 11182 C C . GLU B 1 709 ? -10.766 8.328 15.125 1 97.88 709 GLU B C 1
ATOM 11184 O O . GLU B 1 709 ? -11.297 8.852 14.148 1 97.88 709 GLU B O 1
ATOM 11189 N N . ALA B 1 710 ? -9.422 8.312 15.305 1 98.56 710 ALA B N 1
ATOM 11190 C CA . ALA B 1 710 ? -8.516 8.82 14.281 1 98.56 710 ALA B CA 1
ATOM 11191 C C . ALA B 1 710 ? -8.68 8.055 12.969 1 98.56 710 ALA B C 1
ATOM 11193 O O . ALA B 1 710 ? -8.773 6.824 12.977 1 98.56 710 ALA B O 1
ATOM 11194 N N . SER B 1 711 ? -8.734 8.719 11.875 1 98.12 711 SER B N 1
ATOM 11195 C CA . SER B 1 711 ? -9.008 8.102 10.578 1 98.12 711 SER B CA 1
ATOM 11196 C C . SER B 1 711 ? -7.758 7.43 10.016 1 98.12 711 SER B C 1
ATOM 11198 O O . SER B 1 711 ? -7.855 6.473 9.242 1 98.12 711 SER B O 1
ATOM 11200 N N . GLY B 1 712 ? -6.551 7.988 10.375 1 97.94 712 GLY B N 1
ATOM 11201 C CA . GLY B 1 712 ? -5.312 7.465 9.82 1 97.94 712 GLY B CA 1
ATOM 11202 C C . GLY B 1 712 ? -5.008 8 8.43 1 97.94 712 GLY B C 1
ATOM 11203 O O . GLY B 1 712 ? -3.963 7.695 7.859 1 97.94 712 GLY B O 1
ATOM 11204 N N . ALA B 1 713 ? -5.871 8.758 7.867 1 97.31 713 ALA B N 1
ATOM 11205 C CA . ALA B 1 713 ? -5.742 9.516 6.621 1 97.31 713 ALA B CA 1
ATOM 11206 C C . ALA B 1 713 ? -6.105 10.984 6.828 1 97.31 713 ALA B C 1
ATOM 11208 O O . ALA B 1 713 ? -6.793 11.328 7.793 1 97.31 713 ALA B O 1
ATOM 11209 N N . ASN B 1 714 ? -5.523 11.82 5.934 1 97.88 714 ASN B N 1
ATOM 11210 C CA . ASN B 1 714 ? -6.039 13.18 5.953 1 97.88 714 ASN B CA 1
ATOM 11211 C C . ASN B 1 714 ? -7.566 13.203 5.953 1 97.88 714 ASN B C 1
ATOM 11213 O O . ASN B 1 714 ? -8.195 12.617 5.074 1 97.88 714 ASN B O 1
ATOM 11217 N N . PRO B 1 715 ? -8.148 13.82 6.887 1 97.88 715 PRO B N 1
ATOM 11218 C CA . PRO B 1 715 ? -9.539 13.492 7.211 1 97.88 715 PRO B CA 1
ATOM 11219 C C . PRO B 1 715 ? -10.539 14.297 6.391 1 97.88 715 PRO B C 1
ATOM 11221 O O . PRO B 1 715 ? -11.75 14.094 6.512 1 97.88 715 PRO B O 1
ATOM 11224 N N . MET B 1 716 ? -10.102 15.227 5.508 1 98 716 MET B N 1
ATOM 11225 C CA . MET B 1 716 ? -11.047 16.109 4.84 1 98 716 MET B CA 1
ATOM 11226 C C . MET B 1 716 ? -12.125 15.312 4.109 1 98 716 MET B C 1
ATOM 11228 O O . MET B 1 716 ? -13.312 15.516 4.336 1 98 716 MET B O 1
ATOM 11232 N N . LEU B 1 717 ? -11.703 14.398 3.271 1 98.38 717 LEU B N 1
ATOM 11233 C CA . LEU B 1 717 ? -12.672 13.625 2.502 1 98.38 717 LEU B CA 1
ATOM 11234 C C . LEU B 1 717 ? -13.57 12.805 3.422 1 98.38 717 LEU B C 1
ATOM 11236 O O . LEU B 1 717 ? -14.773 12.688 3.18 1 98.38 717 LEU B O 1
ATOM 11240 N N . THR B 1 718 ? -13 12.188 4.449 1 98.69 718 THR B N 1
ATOM 11241 C CA . THR B 1 718 ? -13.75 11.414 5.43 1 98.69 718 THR B CA 1
ATOM 11242 C C . THR B 1 718 ? -14.812 12.281 6.105 1 98.69 718 THR B C 1
ATOM 11244 O O . THR B 1 718 ? -15.945 11.844 6.297 1 98.69 718 THR B O 1
ATOM 11247 N N . ILE B 1 719 ? -14.469 13.508 6.473 1 98.81 719 ILE B N 1
ATOM 11248 C CA . ILE B 1 719 ? -15.375 14.43 7.145 1 98.81 719 ILE B CA 1
ATOM 11249 C C . ILE B 1 719 ? -16.5 14.836 6.188 1 98.81 719 ILE B C 1
ATOM 11251 O O . ILE B 1 719 ? -17.672 14.852 6.566 1 98.81 719 ILE B O 1
ATOM 11255 N N . LEU B 1 720 ? -16.125 15.156 4.945 1 98.81 720 LEU B N 1
ATOM 11256 C CA . LEU B 1 720 ? -17.109 15.531 3.938 1 98.81 720 LEU B CA 1
ATOM 11257 C C . LEU B 1 720 ? -18.125 14.406 3.734 1 98.81 720 LEU B C 1
ATOM 11259 O O . LEU B 1 720 ? -19.344 14.648 3.764 1 98.81 720 LEU B O 1
ATOM 11263 N N . GLY B 1 721 ? -17.594 13.195 3.525 1 98.31 721 GLY B N 1
ATOM 11264 C CA . GLY B 1 721 ? -18.484 12.062 3.336 1 98.31 721 GLY B CA 1
ATOM 11265 C C . GLY B 1 721 ? -19.375 11.797 4.531 1 98.31 721 GLY B C 1
ATOM 11266 O O . GLY B 1 721 ? -20.578 11.547 4.379 1 98.31 721 GLY B O 1
ATOM 11267 N N . THR B 1 722 ? -18.844 11.844 5.719 1 98.69 722 THR B N 1
ATOM 11268 C CA . THR B 1 722 ? -19.609 11.609 6.945 1 98.69 722 THR B CA 1
ATOM 11269 C C . THR B 1 722 ? -20.672 12.672 7.129 1 98.69 722 THR B C 1
ATOM 11271 O O . THR B 1 722 ? -21.812 12.367 7.508 1 98.69 722 THR B O 1
ATOM 11274 N N . ALA B 1 723 ? -20.297 13.938 6.859 1 98.81 723 ALA B N 1
ATOM 11275 C CA . ALA B 1 723 ? -21.266 15.031 6.961 1 98.81 723 ALA B CA 1
ATOM 11276 C C . ALA B 1 723 ? -22.422 14.836 5.984 1 98.81 723 ALA B C 1
ATOM 11278 O O . ALA B 1 723 ? -23.562 15.172 6.297 1 98.81 723 ALA B O 1
ATOM 11279 N N . ARG B 1 724 ? -22.141 14.352 4.828 1 98.12 724 ARG B N 1
ATOM 11280 C CA . ARG B 1 724 ? -23.188 14.055 3.867 1 98.12 724 ARG B CA 1
ATOM 11281 C C . ARG B 1 724 ? -24.156 13.008 4.414 1 98.12 724 ARG B C 1
ATOM 11283 O O . ARG B 1 724 ? -25.375 13.125 4.25 1 98.12 724 ARG B O 1
ATOM 11290 N N . GLY B 1 725 ? -23.609 11.945 5.004 1 97.62 725 GLY B N 1
ATOM 11291 C CA . GLY B 1 725 ? -24.438 10.953 5.664 1 97.62 725 GLY B CA 1
ATOM 11292 C C . GLY B 1 725 ? -25.312 11.539 6.754 1 97.62 725 GLY B C 1
ATOM 11293 O O . GLY B 1 725 ? -26.5 11.211 6.848 1 97.62 725 GLY B O 1
ATOM 11294 N N . ILE B 1 726 ? -24.75 12.406 7.578 1 98.62 726 ILE B N 1
ATOM 11295 C CA . ILE B 1 726 ? -25.5 13.055 8.656 1 98.62 726 ILE B CA 1
ATOM 11296 C C . ILE B 1 726 ? -26.578 13.961 8.07 1 98.62 726 ILE B C 1
ATOM 11298 O O . ILE B 1 726 ? -27.703 13.992 8.562 1 98.62 726 ILE B O 1
ATOM 11302 N N . ALA B 1 727 ? -26.234 14.703 7.027 1 98.62 727 ALA B N 1
ATOM 11303 C CA . ALA B 1 727 ? -27.219 15.562 6.355 1 98.62 727 ALA B CA 1
ATOM 11304 C C . ALA B 1 727 ? -28.406 14.75 5.855 1 98.62 727 ALA B C 1
ATOM 11306 O O . ALA B 1 727 ? -29.547 15.195 5.93 1 98.62 727 ALA B O 1
ATOM 11307 N N . ARG B 1 728 ? -28.078 13.602 5.293 1 97.12 728 ARG B N 1
ATOM 11308 C CA . ARG B 1 728 ? -29.141 12.703 4.832 1 97.12 728 ARG B CA 1
ATOM 11309 C C . ARG B 1 728 ? -30.047 12.281 5.988 1 97.12 728 ARG B C 1
ATOM 11311 O O . ARG B 1 728 ? -31.266 12.234 5.836 1 97.12 728 ARG B O 1
ATOM 11318 N N . ASN B 1 729 ? -29.5 11.945 7.117 1 97.62 729 ASN B N 1
ATOM 11319 C CA . ASN B 1 729 ? -30.281 11.617 8.312 1 97.62 729 ASN B CA 1
ATOM 11320 C C . ASN B 1 729 ? -31.156 12.789 8.742 1 97.62 729 ASN B C 1
ATOM 11322 O O . ASN B 1 729 ? -32.312 12.594 9.133 1 97.62 729 ASN B O 1
ATOM 11326 N N . MET B 1 730 ? -30.609 14 8.703 1 98.31 730 MET B N 1
ATOM 11327 C CA . MET B 1 730 ? -31.375 15.203 9.023 1 98.31 730 MET B CA 1
ATOM 11328 C C . MET B 1 730 ? -32.562 15.367 8.07 1 98.31 730 MET B C 1
ATOM 11330 O O . MET B 1 730 ? -33.688 15.633 8.508 1 98.31 730 MET B O 1
ATOM 11334 N N . ALA B 1 731 ? -32.281 15.195 6.824 1 97.81 731 ALA B N 1
ATOM 11335 C CA . ALA B 1 731 ? -33.344 15.336 5.82 1 97.81 731 ALA B CA 1
ATOM 11336 C C . ALA B 1 731 ? -34.469 14.359 6.082 1 97.81 731 ALA B C 1
ATOM 11338 O O . ALA B 1 731 ? -35.656 14.719 5.938 1 97.81 731 ALA B O 1
ATOM 11339 N N . ARG B 1 732 ? -34.125 13.133 6.402 1 96 732 ARG B N 1
ATOM 11340 C CA . ARG B 1 732 ? -35.156 12.117 6.719 1 96 732 ARG B CA 1
ATOM 11341 C C . ARG B 1 732 ? -36 12.547 7.91 1 96 732 ARG B C 1
ATOM 11343 O O . ARG B 1 732 ? -37.219 12.492 7.852 1 96 732 ARG B O 1
ATOM 11350 N N . GLU B 1 733 ? -35.375 13.016 8.93 1 96.44 733 GLU B N 1
ATOM 11351 C CA . GLU B 1 733 ? -36.062 13.383 10.164 1 96.44 733 GLU B CA 1
ATOM 11352 C C . GLU B 1 733 ? -36.875 14.648 9.969 1 96.44 733 GLU B C 1
ATOM 11354 O O . GLU B 1 733 ? -37.938 14.789 10.578 1 96.44 733 GLU B O 1
ATOM 11359 N N . LEU B 1 734 ? -36.438 15.539 9.109 1 97.38 734 LEU B N 1
ATOM 11360 C CA . LEU B 1 734 ? -37.094 16.812 8.898 1 97.38 734 LEU B CA 1
ATOM 11361 C C . LEU B 1 734 ? -38.188 16.688 7.832 1 97.38 734 LEU B C 1
ATOM 11363 O O . LEU B 1 734 ? -38.875 17.672 7.523 1 97.38 734 LEU B O 1
ATOM 11367 N N . GLY B 1 735 ? -38.312 15.484 7.223 1 95.12 735 GLY B N 1
ATOM 11368 C CA . GLY B 1 735 ? -39.375 15.188 6.297 1 95.12 735 GLY B CA 1
ATOM 11369 C C . GLY B 1 735 ? -39.156 15.742 4.906 1 95.12 735 GLY B C 1
ATOM 11370 O O . GLY B 1 735 ? -40.094 16.047 4.18 1 95.12 735 GLY B O 1
ATOM 11371 N N . VAL B 1 736 ? -37.906 15.922 4.539 1 95.19 736 VAL B N 1
ATOM 11372 C CA . VAL B 1 736 ? -37.625 16.5 3.229 1 95.19 736 VAL B CA 1
ATOM 11373 C C . VAL B 1 736 ? -36.781 15.547 2.393 1 95.19 736 VAL B C 1
ATOM 11375 O O . VAL B 1 736 ? -36.219 15.938 1.374 1 95.19 736 VAL B O 1
ATOM 11378 N N . ALA B 1 737 ? -36.688 14.281 2.781 1 91.38 737 ALA B N 1
ATOM 11379 C CA . ALA B 1 737 ? -35.875 13.281 2.068 1 91.38 737 ALA B CA 1
ATOM 11380 C C . ALA B 1 737 ? -36.438 13.047 0.663 1 91.38 737 ALA B C 1
ATOM 11382 O O . ALA B 1 737 ? -37.656 13.047 0.456 1 91.38 737 ALA B O 1
ATOM 11383 N N . THR B 1 738 ? -35.531 12.836 -0.293 1 86.5 738 THR B N 1
ATOM 11384 C CA . THR B 1 738 ? -35.906 12.43 -1.646 1 86.5 738 THR B CA 1
ATOM 11385 C C . THR B 1 738 ? -35.875 10.906 -1.775 1 86.5 738 THR B C 1
ATOM 11387 O O . THR B 1 738 ? -35.406 10.211 -0.879 1 86.5 738 THR B O 1
ATOM 11390 N N . PRO B 1 739 ? -36.344 10.391 -2.867 1 73.88 739 PRO B N 1
ATOM 11391 C CA . PRO B 1 739 ? -36.281 8.938 -3.064 1 73.88 739 PRO B CA 1
ATOM 11392 C C . PRO B 1 739 ? -34.875 8.375 -3.02 1 73.88 739 PRO B C 1
ATOM 11394 O O . PRO B 1 739 ? -34.656 7.273 -2.516 1 73.88 739 PRO B O 1
ATOM 11397 N N . SER B 1 740 ? -33.906 9.102 -3.439 1 75.44 740 SER B N 1
ATOM 11398 C CA . SER B 1 740 ? -32.5 8.656 -3.408 1 75.44 740 SER B CA 1
ATOM 11399 C C . SER B 1 740 ? -31.984 8.586 -1.979 1 75.44 740 SER B C 1
ATOM 11401 O O . SER B 1 740 ? -31.094 7.793 -1.682 1 75.44 740 SER B O 1
ATOM 11403 N N . ASP B 1 741 ? -32.594 9.336 -1.107 1 77.56 741 ASP B N 1
ATOM 11404 C CA . ASP B 1 741 ? -32.188 9.352 0.295 1 77.56 741 ASP B CA 1
ATOM 11405 C C . ASP B 1 741 ? -32.719 8.133 1.035 1 77.56 741 ASP B C 1
ATOM 11407 O O . ASP B 1 741 ? -32.156 7.703 2.039 1 77.56 741 ASP B O 1
ATOM 11411 N N . LEU B 1 742 ? -33.875 7.645 0.575 1 63.84 742 LEU B N 1
ATOM 11412 C CA . LEU B 1 742 ? -34.625 6.594 1.271 1 63.84 742 LEU B CA 1
ATOM 11413 C C . LEU B 1 742 ? -34.156 5.215 0.812 1 63.84 742 LEU B C 1
ATOM 11415 O O . LEU B 1 742 ? -34.438 4.211 1.472 1 63.84 742 LEU B O 1
ATOM 11419 N N . ALA B 1 743 ? -33.562 5.094 -0.314 1 53.44 743 ALA B N 1
ATOM 11420 C CA . ALA B 1 743 ? -33.156 3.801 -0.87 1 53.44 743 ALA B CA 1
ATOM 11421 C C . ALA B 1 743 ? -32.156 3.094 0.039 1 53.44 743 ALA B C 1
ATOM 11423 O O . ALA B 1 743 ? -32.062 1.866 0.01 1 53.44 743 ALA B O 1
ATOM 11424 N N . THR B 1 744 ? -31.453 3.684 0.927 1 53.62 744 THR B N 1
ATOM 11425 C CA . THR B 1 744 ? -30.406 3.076 1.748 1 53.62 744 THR B CA 1
ATOM 11426 C C . THR B 1 744 ? -30.812 3.076 3.221 1 53.62 744 THR B C 1
ATOM 11428 O O . THR B 1 744 ? -30.328 3.902 4 1 53.62 744 THR B O 1
ATOM 11431 N N . THR B 1 745 ? -31.984 2.695 3.592 1 44.41 745 THR B N 1
ATOM 11432 C CA . THR B 1 745 ? -32.375 2.814 4.988 1 44.41 745 THR B CA 1
ATOM 11433 C C . THR B 1 745 ? -31.5 1.938 5.879 1 44.41 745 THR B C 1
ATOM 11435 O O . THR B 1 745 ? -31.344 0.743 5.621 1 44.41 745 THR B O 1
ATOM 11438 N N . PRO B 1 746 ? -30.734 2.635 6.848 1 44.59 746 PRO B N 1
ATOM 11439 C CA . PRO B 1 746 ? -29.922 1.912 7.836 1 44.59 746 PRO B CA 1
ATOM 11440 C C . PRO B 1 746 ? -30.734 0.848 8.586 1 44.59 746 PRO B C 1
ATOM 11442 O O . PRO B 1 746 ? -31.859 1.104 9.008 1 44.59 746 PRO B O 1
ATOM 11445 N N . VAL B 1 747 ? -30.688 -0.346 8.281 1 36 747 VAL B N 1
ATOM 11446 C CA . VAL B 1 747 ? -31.266 -1.346 9.172 1 36 747 VAL B CA 1
ATOM 11447 C C . VAL B 1 747 ? -30.469 -1.385 10.477 1 36 747 VAL B C 1
ATOM 11449 O O . VAL B 1 747 ? -29.297 -1.725 10.484 1 36 747 VAL B O 1
ATOM 11452 N N . ALA B 1 748 ? -30.719 -0.63 11.43 1 32.31 748 ALA B N 1
ATOM 11453 C CA . ALA B 1 748 ? -30.172 -0.754 12.781 1 32.31 748 ALA B CA 1
ATOM 11454 C C . ALA B 1 748 ? -30.453 -2.143 13.359 1 32.31 748 ALA B C 1
ATOM 11456 O O . ALA B 1 748 ? -31.609 -2.516 13.578 1 32.31 748 ALA B O 1
ATOM 11457 N N . HIS B 1 749 ? -29.672 -3.182 12.93 1 29.56 749 HIS B N 1
ATOM 11458 C CA . HIS B 1 749 ? -29.953 -4.324 13.789 1 29.56 749 HIS B CA 1
ATOM 11459 C C . HIS B 1 749 ? -29.625 -4.012 15.25 1 29.56 749 HIS B C 1
ATOM 11461 O O . HIS B 1 749 ? -28.516 -3.596 15.562 1 29.56 749 HIS B O 1
ATOM 11467 N N . LEU B 1 750 ? -30.547 -3.709 15.977 1 23.81 750 LEU B N 1
ATOM 11468 C CA . LEU B 1 750 ? -30.344 -3.867 17.422 1 23.81 750 LEU B CA 1
ATOM 11469 C C . LEU B 1 750 ? -29.844 -5.266 17.75 1 23.81 750 LEU B C 1
ATOM 11471 O O . LEU B 1 750 ? -30.312 -6.254 17.172 1 23.81 750 LEU B O 1
#

Secondary structure (DSSP, 8-state):
---PPPSS-TTS-HHHHH--HHHHHHHHHHHHHHS-PPPHHHHHHHHHTS-TT--HHHHHHHHHHTT--GGGSTTHHHHHHHHHHHHS-HHHHHHHHHHHHHHTSHHHHHHHHSS-S-GGGS-HHHHHHHHHHHHT-SSHHHHHHHHHHHHHHHHHHHHH-HHHHHHHT---S---GGGS-TTS----PPPPP----GGGGS-SS--SSPEEEEEEEEEE--SHHHHHHHHHHHTTT--EEEE-SSPP--GGG----HHHHHHHHBGGGG-EE-TTSS-EE--B-STTTHHHH---B-PPPPHHHHHHHHHTS--GGGGSHHHHHHHHHHHHHTTEE------HHHHHHHHHHHHTT--EEEPPEESTTS----S-GGG--TTS-S--TTTTHHHHHHHTT-EEE-SEEEEEEEEETTEEEEEEEEETTEEEEEEEEEEEEE-SHHHHHHHHHHT-GGGGG-TTTTEEEB---EEEEEEE-SS---TTSS-SS-EEE-TTTTSSTTS--EEEEEPP--HHHHHHTSPP--HHHHHHHHTTGGGEEEEEEEE--SS-EEEEE-TTS-EEEE----HHHHHHHHHHHHHHHHHHHHHT-SEEEESBTTPPPEE--------S--PPPPPPTT----SSPPPPPPTT-HHHHHHHHHHHHH---TTSB--EE---B-TT-B-S-TTT-SB-TTSBBTTSBTEEE-SGGGSSS--SS-SHHHHHHHHHHHHHHHHHHTT---HHHHSS------/---PPPSS-TTS-HHHHH--HHHHHHHHHHHHHHS-PPPHHHHHHHHHTS-TT--HHHHHHHHHHTT--GGGSTTHHHHHHHHHHHHS-HHHHHHHHHHHHHHTSHHHHHHHHSS-S-GGGS-HHHHHHHHHHHHT-SSHHHHHHHHHHHHHHHHHHHHH-HHHHHHHT---S---GGGS-TTS----PPPPP---BGGGGS-SS--SSPEEEEEEEEEE--SHHHHHHHHHHHTTT--EEEE-SSPP--GGG----HHHHHHHHBGGGG-EE-TTSS-EE--B-STTTHHHH---B-PPPPHHHHHHHHHTS--GGGGSHHHHHHHHHHHHHTTEE------HHHHHHHHHHHHTT--EEEPPEESTTS----S-GGG--TTS-S--TTTTHHHHHHHTT-EEE-SEEEEEEEEETTEEEEEEEEETTEEEEEEEEEEEEE-SHHHHHHHHHHT-GGGGG-TTTTEEEB---EEEEEEE-SS---TTSS-SS-EEE-TTTTSSTTS--EEEEEPP--HHHHHHTSPP--HHHHHHHHTTGGGEEEEEEEE--SS-EEEEE-TTS-EEEE----HHHHHHHHHHHHHHHHHHHHHT-SEEEESBTTPPPEE--------S--PPPPPPTT----SSPPPPPPTT-HHHHHHHHHHHHH---TTSB--EE---B-TT-B-S-TTT-SB-TTSBBTTSBTEEE-SGGGSSS--SS-SHHHHHHHHHHHHHHHHHHTT---HHHHSS------

Sequence (1500 aa):
MYQGPLCVDVSRNYADEIWDASQKRAVAAIGDAIVATLPANEAADMLGQLPPDMSEAQRALLREYAQMKFTDVPDAVNMMAMHLVETVSFKLRYLMGVLLKFLSTRAGCLALTGSIGPVWELDARTIAQALIRWRDAPIELLRLGQFGLCGVTMIVFYRHMERANAALGYPTGPSDGWKHPPGAGPQEPKPHYAFSFLNDTLPRERSDTPVVWEADVVIVGSGCGGAVVAAYLAERGLRVIVVDKGLYVRPEDMPMTQDFAMEQMFERLGFVPTSNLSLAVLAGSGWGGGSTINWSATLEPRHYVRHAWATQYGVPYFRSSEFAQDLRSCAQRMGTTTQIQHNKANSLLLLGGQRSGQPVATVPQNNGDTLHYCGQCHFGCPSGHKQSTVMTWLRDAAEHGAQFVVHCDIERVLVEGGQATGVVGAVRGQRVVIKGTKAVAVSAGSINTPAILLRTPELRVNRQIGEHLHLHPVAFVHGFYEQPIDPWKGPILSSVSNAAELVDPSGWGARIEIMVSAPSLFCALLPFDGALQHKKVAARYRYGFTMIVIVRDRDAGRVRLDKYGRALLDYSLSKFDEKSMLAGVLRATEIHASAGASMITTSQFQAPWYEAPQSGPSEQPVVPETWMPGSHKFETVPPQRSLTEPRFVAFQRQIEKIGFQTLRVILGSAHQMSSCRMGAHPSSSACDPLGRVRGVDRLWVADGSSLPEASGANPMLTILGTARGIARNMARELGVATPSDLATTPVAHLMYQGPLCVDVSRNYADEIWDASQKRAVAAIGDAIVATLPANEAADMLGQLPPDMSEAQRALLREYAQMKFTDVPDAVNMMAMHLVETVSFKLRYLMGVLLKFLSTRAGCLALTGSIGPVWELDARTIAQALIRWRDAPIELLRLGQFGLCGVTMIVFYRHMERANAALGYPTGPSDGWKHPPGAGPQEPKPHYAFSFLNDTLPRERSDTPVVWEADVVIVGSGCGGAVVAAYLAERGLRVIVVDKGLYVRPEDMPMTQDFAMEQMFERLGFVPTSNLSLAVLAGSGWGGGSTINWSATLEPRHYVRHAWATQYGVPYFRSSEFAQDLRSCAQRMGTTTQIQHNKANSLLLLGGQRSGQPVATVPQNNGDTLHYCGQCHFGCPSGHKQSTVMTWLRDAAEHGAQFVVHCDIERVLVEGGQATGVVGAVRGQRVVIKGTKAVAVSAGSINTPAILLRTPELRVNRQIGEHLHLHPVAFVHGFYEQPIDPWKGPILSSVSNAAELVDPSGWGARIEIMVSAPSLFCALLPFDGALQHKKVAARYRYGFTMIVIVRDRDAGRVRLDKYGRALLDYSLSKFDEKSMLAGVLRATEIHASAGASMITTSQFQAPWYEAPQSGPSEQPVVPETWMPGSHKFETVPPQRSLTEPRFVAFQRQIEKIGFQTLRVILGSAHQMSSCRMGAHPSSSACDPLGRVRGVDRLWVADGSSLPEASGANPMLTILGTARGIARNMARELGVATPSDLATTPVAHL

Radius of gyration: 35.74 Å; Cα contacts (8 Å, |Δi|>4): 3630; chains: 2; bounding box: 79×108×77 Å

InterPro domains:
  IPR000172 Glucose-methanol-choline oxidoreductase, N-terminal [PF00732] (262-474)
  IPR003953 FAD-dependent oxidoreductase 2, FAD-binding domain [PF00890] (216-248)
  IPR007867 Glucose-methanol-choline oxidoreductase, C-terminal [PF05199] (555-723)
  IPR012400 Long-chain-alcohol oxidase [PIRSF028937] (19-734)
  IPR036188 FAD/NAD(P)-binding domain superfamily [G3DSA:3.50.50.60] (202-489)
  IPR036188 FAD/NAD(P)-binding domain superfamily [G3DSA:3.50.50.60] (648-736)
  IPR036188 FAD/NAD(P)-binding domain superfamily [SSF51905] (214-734)

Organism: Malassezia sympodialis (strain ATCC 42132) (NCBI:txid1230383)

pLDDT: mean 93.67, std 9.41, range [22.8, 98.94]

Nearest PDB structures (foldseek):
  8b7s-assembly1_A  TM=7.245E-01  e=2.343E-21  Novosphingobium sp. B 225
  8bxl-assembly3_E  TM=6.984E-01  e=1.004E-21  Penicillium expansum
  6h3g-assembly1_G  TM=6.989E-01  e=2.169E-18  Phanerodontia chrysosporium
  8il4-assembly1_C-3  TM=6.806E-01  e=4.317E-18  Polyporus arcularius HHB13444
  6o9n-assembly1_A  TM=5.999E-01  e=2.755E-17  Thermothelomyces thermophilus

Foldseek 3Di:
DPPDDFLADPVDQLLVVQADPLLLLLLQQLQCLQAHQDPPVLLVVLLVPDFPPDDVVLSVLLSVSSGDTLPVQVVSSSLLSSLCVLAADPVLSVLLRVLSVLLSAQNSVCVQQVHGDNSNVDDSPSSLVSLLVLLPDPDLSSLSNSLSSNLSSLLSRQQRPVSNCVSLPHDFWDDCQQQDPPPDHGDFFDFFDDADACVVVDDPDFDPDAAEAEWQEEEEDQALQRLLLLLLVLVLPTAYEYEFQAEDDGLQRQGLGLQSLLRGWWRSSQFHAFNQRLATAGWTGHRLTQLFQDQFFLDDFDQLQLVCCCPVFPQVCSNDVLLVVLLVVVCVQLLWDLQEQDAQVQQLLQQLCVLLVFDKGWGIGSQNVDYGWFQRCSSGHNRLRHCGSSNGRNSSSVVSPYHYHYSWDWQAFDADPLATFWTWTDRVNHIYTYGNHQFYEYAHFQFVSLLRHVSYVLLPVQPLFFPFKDFQKKWKKKFFASDFRQQSTTRAWTMKTCRFQPVDVSGWAKIKTWHRQRLSVVLSLAARPTNSVSSSVSSRSRGMTMIMIGTFADGGWGWDADPVSHIHTHDHRDPVRLSRNLSRNLVVLSSSQQQATQWMDIQQNPQDIDGDPPDDPDPPDDDDDDGDPSRDDDPDRHHHHDCPPPSNVVSSVRSVVSTSDRSRGHMYGHDIAQSQEEGCDSVNHQHHSLQHGPSGHSYGYQARNHHHGRSSDDCSSVSSSRSNSSSLSVCVVSVSHDPVSPVDDPPSPD/DPPDDFLADPVDQLLVVQADPLLLLLLQQLQCLQAHQDDPVLLVVLLVPDFPPDDPVLSVLLSVSSGDTLPVQVVSSSLLSSLCVLAADPVLSVLLRVLSVLLSAQNSVCVQQVHGDNSNPDDSPSSLVSLLVLLPDPDLSSLSNSLSSNLSSLLSRQQRPVSNCVSLVHDFWDDCQQQDPPPDHGDFFDFFDDADACVVVDDPDFDPDAAEAEWQEEEEDQALQRLLLLLLVLVLPGAYEYEFQAEDDGLQRQGLGLQSLLRGWWRSSQFHAFNQRLATAGWTGHRLTQLFQDQFFLDDFDQLQLVCCCPVFPQVCSNDVLLVVLLVVVCVQLLWDLQEQDAQVQQLLQQLCVLLVFDKGWGIGSQNVDYGWFQRCSSGHSRLRHRGSSNGSNSSSVVSPYHYHYSWDWQEFDADPLATFWTWTDRVNHIYTYGNHQFYEYAHFQFVSLLRHVSYVLLPVQPLFFPFKDFQKKWKKKFFASDFRQQSTTRAWTMKTCRFQPVDVSGWAKIKTWHRDRLSVVLSLAARPTNSVSSSVSSRSRGMTMIMIGTFADGGWGWDADPVSHIHTHDHRDPVRLSRNLSRNLVVLSSSQQQATQWMDIQQNPQDIDGDPPDDPDPPPDDDDDGDPSRDDDPDRHHHHDCPPPSNVVSSVRSVVSTSDRSRGHMYGHDIAQSQEEGCDSVNHQHHSLQAGPSGHSYGYQARNHHHGRSSDDCSSVSSSRSNSSSLSVCVVSVSHDPVSPPDDPPSPD

Solvent-accessible surface area (backbone atoms only — not comparable to full-atom values): 73583 Å² total; per-residue (Å²): 124,91,77,70,80,71,77,59,69,82,85,58,65,39,32,70,74,72,41,55,73,56,32,50,46,29,51,44,37,53,33,29,15,55,38,30,58,47,53,72,68,56,39,49,52,43,62,67,69,49,63,85,86,59,52,67,70,48,51,54,36,39,58,53,46,33,55,42,35,32,71,70,26,83,62,36,60,37,53,48,33,43,52,44,67,56,31,49,54,69,67,59,48,50,52,50,47,52,52,32,50,34,30,45,30,40,68,39,13,26,74,73,56,74,43,76,38,27,50,61,75,48,55,42,66,61,53,32,52,33,41,53,51,20,51,73,41,87,50,61,66,45,17,48,48,34,54,48,54,55,36,50,44,37,34,49,41,44,41,62,23,64,68,53,35,50,27,35,65,49,79,81,32,75,75,67,47,45,35,54,29,83,96,54,71,76,52,76,67,48,81,78,80,88,79,70,53,56,62,74,73,53,73,93,63,82,55,93,66,61,48,76,48,78,28,38,29,31,27,37,17,38,12,53,11,22,13,38,31,42,20,58,43,11,70,56,69,42,47,33,34,36,34,23,52,19,52,79,75,52,37,86,70,53,62,44,36,63,51,59,27,27,45,42,38,19,35,46,58,30,39,41,47,22,76,79,53,36,31,37,31,38,42,44,31,17,53,10,17,44,43,37,35,41,61,44,51,49,41,70,53,40,34,60,51,24,47,42,41,19,63,80,35,44,26,57,59,53,46,29,51,65,41,41,48,32,37,47,48,49,38,57,72,20,21,49,35,71,75,47,59,38,21,52,59,42,29,36,49,47,48,1,19,55,56,50,29,32,53,59,46,73,39,31,25,26,24,54,67,42,74,62,21,42,26,58,33,58,46,36,39,58,42,44,46,57,43,18,25,60,72,39,32,43,45,51,9,44,78,40,64,32,40,33,34,57,41,28,50,66,53,27,60,37,69,55,96,56,24,32,42,24,37,35,29,28,42,89,79,27,41,33,34,41,31,3,80,64,22,31,35,43,12,49,33,33,60,46,33,31,38,26,48,70,61,16,74,77,39,69,79,38,80,26,54,8,35,48,24,24,39,37,51,26,43,45,38,39,32,30,41,91,54,80,44,43,46,42,49,20,36,40,33,46,31,35,31,53,71,22,35,41,60,32,58,83,59,39,9,10,36,38,35,44,44,74,50,46,67,24,61,54,56,40,55,48,59,78,70,44,33,67,54,39,52,44,54,48,61,39,44,35,21,24,50,44,36,31,26,37,18,29,39,80,73,56,24,29,45,44,65,48,98,84,60,47,66,40,36,45,48,66,88,44,77,73,44,44,52,19,45,52,48,21,49,56,52,50,52,48,19,35,32,25,33,26,34,43,31,38,38,56,21,36,60,83,49,68,75,44,67,55,77,87,70,69,85,74,75,45,74,79,69,78,80,87,73,62,90,40,44,50,84,65,93,71,75,60,60,57,43,50,69,74,40,65,69,54,46,51,48,53,51,47,48,63,70,69,53,82,47,74,59,44,35,60,34,31,24,71,47,58,24,6,8,33,11,30,12,65,45,71,93,78,12,23,10,35,63,60,27,38,35,53,76,37,44,44,29,32,44,29,23,34,13,30,35,66,55,54,59,68,36,61,51,57,41,48,24,31,16,51,10,43,54,30,34,51,48,48,29,52,74,71,70,50,54,50,73,54,62,58,72,68,66,81,77,75,77,125,124,90,80,69,79,72,77,60,69,83,84,58,67,40,33,72,73,73,40,56,75,56,32,49,46,29,52,44,38,52,33,29,14,56,38,31,58,47,54,72,70,54,37,50,51,43,62,67,68,50,64,85,83,59,53,67,70,50,51,53,36,39,57,53,46,34,55,42,35,32,70,70,26,84,62,36,60,38,52,47,32,42,51,42,67,56,32,49,53,70,68,58,48,50,52,51,47,52,53,31,51,33,28,45,30,38,68,39,11,26,75,72,56,72,44,75,37,28,50,62,74,47,54,42,66,60,53,32,50,32,42,52,52,21,50,73,41,89,51,61,67,42,18,51,47,32,52,48,55,54,37,50,43,37,33,50,40,44,41,62,23,64,71,54,34,50,28,34,64,49,78,81,33,77,76,68,47,45,34,54,28,84,97,53,70,78,52,76,66,50,80,77,79,89,80,68,52,56,59,74,73,53,70,96,61,82,53,93,66,61,47,77,49,77,28,39,31,30,28,38,16,38,13,53,11,22,13,39,31,43,20,58,43,12,70,55,70,42,47,33,34,36,34,22,52,18,50,79,73,53,38,86,69,54,61,44,36,63,51,59,28,26,44,43,38,18,35,45,57,30,40,41,47,20,76,78,52,36,30,36,31,37,41,45,30,19,53,11,18,44,44,36,36,43,62,44,52,48,41,69,52,39,34,60,51,23,47,41,41,18,63,79,34,45,27,57,57,52,45,29,50,62,41,41,47,32,39,47,48,50,38,56,72,20,21,50,34,71,73,48,60,39,20,52,59,41,29,36,49,49,46,1,20,55,56,51,29,31,53,60,46,73,38,29,25,26,24,55,67,42,73,61,20,41,26,58,32,58,45,34,38,59,41,44,46,57,42,17,25,59,74,39,31,43,44,53,8,44,78,39,65,33,40,32,34,56,40,29,49,67,51,28,59,37,69,56,95,56,25,33,42,24,36,34,30,28,43,91,79,29,40,34,34,41,31,3,78,62,23,31,35,42,12,48,34,34,63,46,32,31,36,25,48,70,60,17,76,78,39,68,79,37,81,26,54,8,36,46,25,26,40,36,50,24,43,44,40,39,32,28,41,91,55,81,42,45,44,42,49,20,36,41,34,46,30,37,32,54,70,22,36,40,59,32,58,84,58,39,11,11,35,37,34,44,43,74,50,46,64,24,59,54,57,40,54,47,59,78,72,43,34,67,54,40,52,43,54,48,62,40,44,35,22,24,49,42,35,31,25,39,19,28,41,79,72,57,26,28,45,45,64,48,98,84,62,46,66,39,36,45,48,65,88,44,77,75,44,44,52,19,45,51,49,21,48,54,51,51,53,46,19,36,32,25,34,26,32,43,32,38,39,54,21,36,61,83,51,68,74,42,67,56,76,87,70,68,84,74,75,46,75,79,71,77,80,86,73,62,90,41,46,52,84,61,94,68,74,59,60,58,43,50,66,73,40,65,70,54,46,52,47,53,51,47,48,62,71,68,55,84,49,74,59,46,34,60,35,32,24,71,47,56,24,7,7,33,10,31,10,64,44,73,91,78,14,22,10,36,63,60,28,39,36,55,75,36,44,44,29,35,44,28,22,34,12,31,35,64,55,53,58,69,37,59,50,59,41,49,24,33,17,49,12,43,54,30,34,49,46,48,29,51,75,72,70,49,54,52,72,53,62,57,70,68,66,80,73,75,78,125